Protein 5O0S (pdb70)

Sequence (768 aa):
DKISSHKIDDIPDSAWTTIGIGEKFKNAGHPNVKYPMIDDSYVQGAPLGGFGAGTIGRTYNGGFSRWHLEIIGKNKYTTVYANQFSVFQKVEGNKDGVAQVLYAGEPENGYLSSWKKWDYPKESGMYYALYPNSWYTYTNKDLPVQLAVKQFSPIIPYNYKETSYPVAVFKWTAYNPTNKNVDVSIMFTWQNMIGFFGKQVNVNSGNFNKIIKDKSKDSEIVAAVMGNISNDNEEWNGEYSIGVKKVPGVVDISYKAKFVTTGDGSDLWHEFSKNGILDNKDDDETPTKQQDGIGSAIAVNFKLQPGQTIIEVVPFALSWDLPIMKFGGGDKWYKMYTKYFGKNGKNSFAILKEALNNYQKKWEKMIDDWWQKPILSNKSKPDWYKTALFNELYYLADDGGTAWENGKKVGERTNNMFGLLECFDYNYYETLDVRFYGSFPLLVMLWPDIEKQVMRQFADTINVQDSSEFKVGSNGAMAVKKVQGMIPHDLGSSYALPWIKINAYDWQNPNIWKDLNSSKYVLLVYRDYVLTGKTDKEFLKYTWKSVKTALDKLKEMDKDNDGIPDDNEGIPDQTYDDTWSSMKGTSAYCGSLWLAALKAAQEIGKVLKDNEAYIIKYNEWYKIAQQNFEKELWNGEYYNFDTESDHKDSIMADQLLAGQWYADILRLGDIILPKDHVQKALKKIYEFNVMKFENGKMGAVNGMRRPDGIVDESDIQAQEVWTGVTYALASSFMKYYRGMTEEAYNTAYGVYKMTYDKKSGKGYWFRTPEAWTKKDGNYRASMYMRPLSIWSMEV

B-factor: mean 18.94, std 9.73, range [6.71, 300.52]

Secondary structure (DSSP, 8-state):
--STTSS---TTSEEEETTPPPS----B-SSS------S----EES-TTS-EEEE-TTS-EEEEE-STT--EE---TT-EEEEEEEETT-S--EEEES-SS--SSS--TTS---PPTTSEEEEEETTEEEEEE--TT-SSEEEEEEE----TT-SSGGG--EEEEEEEEE--SSS-EEEEEEEEEE--TTSSS--S-TTTTEEEEEEEE--TT--EEEEEEEES----STT--EEEEEEE--TTEEEEEEEEEETTS-SHHHHHHHHHHS----B---PPPSSS-EEEEEEEEEEE-TT-EEEEEEEEEEE--EEE-TTS-EEEETTHHHH-SSS--HHHHHHHHHHHHHHHHHHHHHHHHHHHT-TTS-HHHHHHHHHHTHHHHHTT-EEEEEETT------EE-BS-SSS--BT-HHHHHHHTHHHHHH-HHHHHHHHHHHHHHTT--EEEEEE-TTT--EEEEE-TTPPPS-S--TTS-TTTS-----SS-GGG-SSHHHHHHHHHHHHHHTTTS--HHHHHHHHHHHHHHHHHHHTT-SSSSSSPPEESSS-SSSTTS--EESBHHHHHHHHHHHHHHHHHHHHTT-HHHHHHHHHHHHHHHHHHHHHHB-SSSB-SBSSSTTTT-EETTTTHHHHHHHHHT---SS-HHHHHHHHHHHIIIIITTSGGGTS--BSEE-TTSSB--SSGGGG-EEHHHHHHHHHHHHHTT-HHHHHHHHHHHHHHHHSTTS---TT---SEE-TT--EESSS-SGGGGGGGGG-

Solvent-accessible surface area: 26504 Å² total; per-residue (Å²): 98,114,0,42,155,78,24,133,34,35,133,4,10,12,64,8,10,4,4,80,134,21,194,65,20,0,99,38,52,35,211,111,135,28,45,53,22,43,35,33,2,2,0,3,1,1,1,1,1,1,5,1,0,2,0,1,0,18,1,0,0,3,3,4,4,2,50,5,0,41,32,95,70,52,23,14,23,3,0,0,0,0,0,2,3,52,30,88,78,77,188,96,25,59,9,13,0,3,23,21,19,99,25,164,88,71,87,3,85,34,8,111,20,78,6,55,109,169,12,5,64,0,31,0,0,3,2,6,1,6,1,1,3,29,15,200,90,6,38,1,22,1,1,1,22,0,0,2,1,3,11,9,139,23,50,97,28,0,0,4,0,0,0,0,0,34,0,7,1,35,0,51,48,131,115,41,0,45,1,1,1,0,0,0,0,42,1,5,3,6,52,28,22,35,160,101,103,77,26,45,7,0,36,0,66,26,49,101,21,159,51,197,147,17,67,0,7,0,0,3,0,4,3,107,29,116,84,81,58,21,28,9,2,8,2,0,0,0,0,39,66,27,122,60,3,82,29,2,11,12,0,39,0,44,8,47,23,75,1,25,60,0,10,124,43,0,39,147,72,0,73,7,60,69,112,78,40,103,78,51,11,173,168,70,2,1,0,0,0,0,0,0,29,9,103,0,109,64,50,62,58,21,68,1,1,0,0,0,0,1,0,4,4,3,4,83,0,56,44,37,25,57,6,30,3,5,1,5,126,68,36,31,81,94,3,76,30,0,35,47,0,0,67,60,0,1,55,45,15,121,133,3,19,124,47,0,69,76,36,5,138,89,18,43,59,51,181,98,35,54,69,44,0,4,7,0,0,0,0,2,2,1,2,3,4,1,0,3,4,0,12,0,26,18,62,47,74,194,188,133,67,33,36,1,0,3,0,12,0,10,43,42,8,36,2,1,0,0,4,1,0,0,0,0,2,0,0,2,2,36,15,0,22,91,5,0,22,17,0,0,54,15,0,7,95,12,12,85,66,92,50,74,69,111,24,134,10,37,48,111,33,48,110,15,46,44,1,50,63,0,5,1,0,5,0,3,0,8,0,137,37,31,0,27,78,124,22,1,27,22,62,130,5,28,1,5,57,3,0,0,1,0,0,0,0,0,0,0,0,3,0,0,5,4,43,35,52,75,103,38,80,124,6,1,119,114,0,20,165,5,0,52,30,0,0,51,48,0,47,127,33,19,146,88,130,15,5,1,1,17,4,63,26,70,42,0,0,8,0,23,56,1,41,0,92,2,4,1,0,0,1,0,0,0,0,0,0,0,0,52,0,0,15,55,1,1,138,39,36,189,32,97,141,8,85,83,67,1,30,97,38,15,128,92,0,54,130,40,0,38,173,55,1,53,63,40,92,8,0,28,1,0,40,93,10,153,28,88,64,1,0,1,4,10,0,4,3,0,0,4,0,0,34,4,0,150,14,42,60,2,3,60,137,76,35,0,55,94,0,1,99,27,2,35,91,17,0,0,70,101,5,87,98,8,95,18,0,0,0,1,0,0,95,56,94,14,91,32,4,130,58,27,88,8,0,50,0,0,2,0,0,1,0,0,3,9,0,0,7,0,55,62,40,60,3,77,127,24,0,31,60,0,0,70,0,0,30,42,8,0,6,34,184,51,0,28,0,0,4,0,3,0,0,4,0,0,18,138,85,1,38,0,24,0,1,2,4,1,4,2,2,0,0,8,0,0,39,71

Foldseek 3Di:
DVCPVVDDAFPLWFKDWQLDDFPFFFAFPDPDDDDDLDLFWAFWAAFFQQWIWIQGFQGFRAFGCRQFLDTGGGGLVQFFKKKWKDWPPDPFIAIATSGQDDDPPPAQQVHHYHPDTPAWMWTDQPQKIKIWGHHPRHQKIKMWIKGQLCFFPDPASNRFQKMKIKMKIWHQDQTKMKMKMKGKDWLQQQVDFDDPQSQFQWWKFWDWDDDDQWTKIKIWIFGPDQDQTQRGAIKMKIWTDDPQKDKAKDGKDFRRHNRCLFVVQCRGRNHGDNDGDGDGDGRTIIMMMMMMMGMDHNGDMDIIMMMMHFQRQWHAFQQGWIFGGDNCVPQNRRRHGNVVSRSCCNVCVVVSVVSVCVVLVVVSVPPVDDSLLSNCLRQVCSLSRNQSKRWGDATVVGDDGTAIWGAQFSRQFFTPQLLQCLLQVLCCLQGVLVNLLNHLLLQLVQQQDFAQDWDQQQQPRDIDGQHHHLFGFRGQDGSSHDGSPRTNPPRNHHASQALQRLLSSLLSQLLSCVSVPVPPLVSLVSRLVSNVSSLVVSQVQQPVPLLFHFFCQAQHHPLRFQGAGGAFLQSLLSSLLSLLSSLVSCVVVVVVVSNVVSVVSNVSSLVSQCVQFQDPQAGFGHRDDPRRRWLFLNSNVNVLSCLSSVSDDSDDLVRVVSSLVVQLVAQQCLQVRNQAAGQGTDHPVRHQDPSDPSSQKHFLLSRLSSLLSCVSSVVPVSSCSRNNSLSCQQRNSVHNSQRPFRARIDGSSRHGDRTSRSRNSSNSSNVD

Radius of gyration: 27.31 Å; Cα contacts (8 Å, |Δi|>4): 2019; chains: 1; bounding box: 53×68×86 Å

Nearest PDB structures (foldseek):
  5o0s-assembly1_A  TM=1.001E+00  e=0.000E+00  Thermoanaerobacterium xylanolyticum LX-11
  8i5u-assembly1_A  TM=1.001E+00  e=0.000E+00  Thermoanaerobacterium xylanolyticum LX-11
  7w2v-assembly1_A  TM=1.001E+00  e=0.000E+00  Thermoanaerobacterium xylanolyticum LX-11
  5npf-assembly1_A  TM=1.001E+00  e=0.000E+00  Thermoanaerobacterium xylanolyticum
  5ost-assembly1_A  TM=1.001E+00  e=0.000E+00  Thermoanaerobacterium xylanolyticum LX-11

InterPro domains:
  IPR006775 Glycosyl-hydrolase family 116, catalytic region [PF04685] (437-799)
  IPR008928 Six-hairpin glycosidase superfamily [SSF48208] (382-800)
  IPR012341 Six-hairpin glycosidase-like superfamily [G3DSA:1.50.10.10] (467-803)
  IPR014551 Beta-glucosidase GBA2-type [PIRSF028944] (29-804)
  IPR024462 Glycosyl-hydrolase family 116, N-terminal [PF12215] (72-382)
  IPR052566 Non-lysosomal glucosylceramidase [PTHR12654] (65-801)

Organism: Thermoanaerobacterium xylanolyticum (strain ATCC 49914 / DSM 7097 / LX-11) (NCBI:txid858215)

Structure (mmCIF, N/CA/C/O backbone):
data_5O0S
#
_entry.id   5O0S
#
_cell.length_a   178.170
_cell.length_b   53.731
_cell.length_c   83.138
_cell.angle_alpha   90.00
_cell.angle_beta   90.00
_cell.angle_gamma   90.00
#
_symmetry.space_group_name_H-M   'P 21 21 2'
#
loop_
_entity.id
_entity.type
_entity.pdbx_description
1 polymer Glucosylceramidase
2 non-polymer 1,2-ETHANEDIOL
3 non-polymer 'CALCIUM ION'
4 non-polymer (3~{a}~{S},4~{R},5~{S},6~{R},7~{R},7~{a}~{R})-7-(hydroxymethyl)-2,2-bis(oxidanylidene)-3~{a},4,5,6,7,7~{a}-hexahydrobenzo[d][1,3,2]dioxathiole-4,5,6-triol
5 water water
#
loop_
_atom_site.group_PDB
_atom_site.id
_atom_site.type_symbol
_atom_site.label_atom_id
_atom_site.label_alt_id
_atom_site.label_comp_id
_atom_site.label_asym_id
_atom_site.label_entity_id
_atom_site.label_seq_id
_atom_site.pdbx_PDB_ins_code
_atom_site.Cartn_x
_atom_site.Cartn_y
_atom_site.Cartn_z
_atom_site.occupancy
_atom_site.B_iso_or_equiv
_atom_site.auth_seq_id
_atom_site.auth_comp_id
_atom_site.auth_asym_id
_atom_site.auth_atom_id
_atom_site.pdbx_PDB_model_num
ATOM 1 N N . ASP A 1 12 ? 87.611 47.178 90.748 1.00 41.59 31 ASP A N 1
ATOM 2 C CA . ASP A 1 12 ? 86.714 46.411 89.823 1.00 33.96 31 ASP A CA 1
ATOM 3 C C . ASP A 1 12 ? 87.395 45.090 89.360 1.00 38.78 31 ASP A C 1
ATOM 4 O O . ASP A 1 12 ? 88.265 45.112 88.487 1.00 43.64 31 ASP A O 1
ATOM 9 N N . LYS A 1 13 ? 86.992 43.962 89.962 1.00 32.83 32 LYS A N 1
ATOM 10 C CA . LYS A 1 13 ? 87.521 42.586 89.672 1.00 35.94 32 LYS A CA 1
ATOM 11 C C . LYS A 1 13 ? 86.541 41.741 88.814 1.00 35.84 32 LYS A C 1
ATOM 12 O O . LYS A 1 13 ? 86.829 40.602 88.435 1.00 48.04 32 LYS A O 1
ATOM 18 N N . ILE A 1 14 ? 85.381 42.306 88.533 1.00 28.73 33 ILE A N 1
ATOM 19 C CA . ILE A 1 14 ? 84.267 41.570 87.913 1.00 26.44 33 ILE A CA 1
ATOM 20 C C . ILE A 1 14 ? 84.293 41.727 86.413 1.00 28.25 33 ILE A C 1
ATOM 21 O O . ILE A 1 14 ? 83.913 40.768 85.708 1.00 35.26 33 ILE A O 1
ATOM 26 N N A SER A 1 15 ? 84.713 42.882 85.886 0.50 26.33 34 SER A N 1
ATOM 27 N N B SER A 1 15 ? 84.727 42.909 85.924 0.50 30.09 34 SER A N 1
ATOM 28 C CA A SER A 1 15 ? 84.810 43.015 84.402 0.50 28.81 34 SER A CA 1
ATOM 29 C CA B SER A 1 15 ? 85.044 43.141 84.471 0.50 31.37 34 SER A CA 1
ATOM 30 C C A SER A 1 15 ? 85.778 42.040 83.706 0.50 37.60 34 SER A C 1
ATOM 31 C C B SER A 1 15 ? 85.623 41.918 83.814 0.50 34.19 34 SER A C 1
ATOM 32 O O A SER A 1 15 ? 85.714 41.889 82.485 0.50 51.36 34 SER A O 1
ATOM 33 O O B SER A 1 15 ? 85.134 41.456 82.766 0.50 35.76 34 SER A O 1
ATOM 38 N N . HIS A 1 16 ? 86.672 41.410 84.456 1.00 43.80 35 HIS A N 1
ATOM 39 C CA . HIS A 1 16 ? 87.466 40.265 83.981 1.00 45.95 35 HIS A CA 1
ATOM 40 C C . HIS A 1 16 ? 86.601 39.015 83.727 1.00 40.30 35 HIS A C 1
ATOM 41 O O . HIS A 1 16 ? 86.893 38.246 82.823 1.00 44.46 35 HIS A O 1
ATOM 48 N N . LYS A 1 17 ? 85.583 38.800 84.569 1.00 39.20 36 LYS A N 1
ATOM 49 C CA . LYS A 1 17 ? 84.728 37.607 84.491 1.00 31.19 36 LYS A CA 1
ATOM 50 C C . LYS A 1 17 ? 83.622 37.684 83.446 1.00 34.72 36 LYS A C 1
ATOM 51 O O . LYS A 1 17 ? 82.874 36.715 83.307 1.00 36.41 36 LYS A O 1
ATOM 57 N N . ILE A 1 18 ? 83.474 38.805 82.733 1.00 28.10 37 ILE A N 1
ATOM 58 C CA . ILE A 1 18 ? 82.363 38.953 81.774 1.00 23.39 37 ILE A CA 1
ATOM 59 C C . ILE A 1 18 ? 82.932 39.481 80.467 1.00 25.23 37 ILE A C 1
ATOM 60 O O . ILE A 1 18 ? 84.124 39.679 80.387 1.00 44.02 37 ILE A O 1
ATOM 65 N N A ASP A 1 19 ? 82.071 39.762 79.520 0.50 22.47 38 ASP A N 1
ATOM 66 N N B ASP A 1 19 ? 82.137 39.677 79.417 0.50 25.15 38 ASP A N 1
ATOM 67 C CA A ASP A 1 19 ? 82.579 40.083 78.210 0.50 26.21 38 ASP A CA 1
ATOM 68 C CA B ASP A 1 19 ? 82.745 40.118 78.121 0.50 26.48 38 ASP A CA 1
ATOM 69 C C A ASP A 1 19 ? 81.846 41.273 77.711 0.50 25.70 38 ASP A C 1
ATOM 70 C C B ASP A 1 19 ? 82.032 41.303 77.531 0.50 25.88 38 ASP A C 1
ATOM 71 O O A ASP A 1 19 ? 80.906 41.149 76.964 0.50 30.62 38 ASP A O 1
ATOM 72 O O B ASP A 1 19 ? 81.344 41.225 76.492 0.50 29.45 38 ASP A O 1
ATOM 81 N N . ILE A 1 20 ? 82.303 42.443 78.136 1.00 23.21 39 ILE A N 1
ATOM 82 C CA . ILE A 1 20 ? 81.771 43.709 77.619 1.00 17.01 39 ILE A CA 1
ATOM 83 C C . ILE A 1 20 ? 82.676 44.230 76.489 1.00 16.62 39 ILE A C 1
ATOM 84 O O . ILE A 1 20 ? 83.869 44.360 76.641 1.00 19.86 39 ILE A O 1
ATOM 89 N N . PRO A 1 21 ? 82.108 44.577 75.338 1.00 16.43 40 PRO A N 1
ATOM 90 C CA . PRO A 1 21 ? 82.920 45.087 74.221 1.00 16.15 40 PRO A CA 1
ATOM 91 C C . PRO A 1 21 ? 83.490 46.476 74.559 1.00 14.81 40 PRO A C 1
ATOM 92 O O . PRO A 1 21 ? 82.799 47.278 75.211 1.00 15.71 40 PRO A O 1
ATOM 96 N N . ASP A 1 22 ? 84.703 46.778 74.071 1.00 17.03 41 ASP A N 1
ATOM 97 C CA . ASP A 1 22 ? 85.260 48.083 74.313 1.00 18.09 41 ASP A CA 1
ATOM 98 C C . ASP A 1 22 ? 84.463 49.236 73.744 1.00 15.78 41 ASP A C 1
ATOM 99 O O . ASP A 1 22 ? 84.581 50.351 74.244 1.00 17.94 41 ASP A O 1
ATOM 104 N N . SER A 1 23 ? 83.663 48.997 72.693 1.00 14.38 42 SER A N 1
ATOM 105 C CA . SER A 1 23 ? 82.818 50.006 72.107 1.00 13.53 42 SER A CA 1
ATOM 106 C C . SER A 1 23 ? 81.525 50.256 72.881 1.00 12.63 42 SER A C 1
ATOM 107 O O . SER A 1 23 ? 80.754 51.119 72.493 1.00 14.07 42 SER A O 1
ATOM 110 N N . ALA A 1 24 ? 81.270 49.532 73.964 1.00 12.39 43 ALA A N 1
ATOM 111 C CA . ALA A 1 24 ? 80.079 49.845 74.746 1.00 12.00 43 ALA A CA 1
ATOM 112 C C . ALA A 1 24 ? 80.107 51.292 75.198 1.00 11.89 43 ALA A C 1
ATOM 113 O O . ALA A 1 24 ? 81.144 51.786 75.653 1.00 14.43 43 ALA A O 1
ATOM 115 N N . TRP A 1 25 ? 78.951 51.954 75.165 1.00 12.11 44 TRP A N 1
ATOM 116 C CA . TRP A 1 25 ? 78.784 53.249 75.833 1.00 11.72 44 TRP A CA 1
ATOM 117 C C . TRP A 1 25 ? 78.823 53.017 77.353 1.00 12.24 44 TRP A C 1
ATOM 118 O O . TRP A 1 25 ? 78.274 51.992 77.800 1.00 14.03 44 TRP A O 1
ATOM 129 N N A THR A 1 26 ? 79.472 53.905 78.103 0.50 12.38 45 THR A N 1
ATOM 130 N N B THR A 1 26 ? 79.448 53.950 78.073 0.50 12.30 45 THR A N 1
ATOM 131 C CA A THR A 1 26 ? 79.575 53.717 79.549 0.50 12.28 45 THR A CA 1
ATOM 132 C CA B THR A 1 26 ? 79.613 53.810 79.504 0.50 12.97 45 THR A CA 1
ATOM 133 C C A THR A 1 26 ? 79.358 54.989 80.296 0.50 12.21 45 THR A C 1
ATOM 134 C C B THR A 1 26 ? 79.192 55.048 80.238 0.50 11.87 45 THR A C 1
ATOM 135 O O A THR A 1 26 ? 79.810 56.059 79.879 0.50 11.85 45 THR A O 1
ATOM 136 O O B THR A 1 26 ? 79.247 56.169 79.734 0.50 11.60 45 THR A O 1
ATOM 143 N N . ILE A 1 27 ? 78.751 54.811 81.478 1.00 12.21 46 ILE A N 1
ATOM 144 C CA . ILE A 1 27 ? 78.495 55.880 82.434 1.00 12.30 46 ILE A CA 1
ATOM 145 C C . ILE A 1 27 ? 78.498 55.262 83.828 1.00 11.75 46 ILE A C 1
ATOM 146 O O . ILE A 1 27 ? 78.191 54.088 84.018 1.00 13.29 46 ILE A O 1
ATOM 151 N N . GLY A 1 28 ? 78.869 56.050 84.823 1.00 12.94 47 GLY A N 1
ATOM 152 C CA . GLY A 1 28 ? 78.766 55.596 86.188 1.00 12.40 47 GLY A CA 1
ATOM 153 C C . GLY A 1 28 ? 77.340 55.460 86.685 1.00 13.19 47 GLY A C 1
ATOM 154 O O . GLY A 1 28 ? 76.521 56.332 86.432 1.00 14.42 47 GLY A O 1
ATOM 155 N N . ILE A 1 29 ? 77.067 54.403 87.442 1.00 13.42 48 ILE A N 1
ATOM 156 C CA . ILE A 1 29 ? 75.758 54.289 88.073 1.00 13.55 48 ILE A CA 1
ATOM 157 C C . ILE A 1 29 ? 75.669 55.444 89.072 1.00 14.25 48 ILE A C 1
ATOM 158 O O . ILE A 1 29 ? 76.581 55.646 89.893 1.00 16.17 48 ILE A O 1
ATOM 163 N N . GLY A 1 30 ? 74.620 56.230 88.993 1.00 13.78 49 GLY A N 1
ATOM 164 C CA . GLY A 1 30 ? 74.405 57.383 89.871 1.00 14.97 49 GLY A CA 1
ATOM 165 C C . GLY A 1 30 ? 75.110 58.639 89.367 1.00 15.40 49 GLY A C 1
ATOM 166 O O . GLY A 1 30 ? 75.048 59.672 90.048 1.00 17.79 49 GLY A O 1
ATOM 167 N N . GLU A 1 31 ? 75.763 58.579 88.193 1.00 15.90 50 GLU A N 1
ATOM 168 C CA . GLU A 1 31 ? 76.486 59.758 87.772 1.00 17.60 50 GLU A CA 1
ATOM 169 C C . GLU A 1 31 ? 75.494 60.906 87.473 1.00 16.67 50 GLU A C 1
ATOM 170 O O . GLU A 1 31 ? 74.433 60.679 86.858 1.00 19.52 50 GLU A O 1
ATOM 176 N N . LYS A 1 32 ? 75.854 62.113 87.870 1.00 17.77 51 LYS A N 1
ATOM 177 C CA . LYS A 1 32 ? 75.113 63.341 87.531 1.00 19.74 51 LYS A CA 1
ATOM 178 C C . LYS A 1 32 ? 75.779 63.970 86.328 1.00 23.39 51 LYS A C 1
ATOM 179 O O . LYS A 1 32 ? 76.965 64.176 86.294 1.00 32.04 51 LYS A O 1
ATOM 185 N N . PHE A 1 33 ? 75.030 64.237 85.291 1.00 19.59 52 PHE A N 1
ATOM 186 C CA . PHE A 1 33 ? 75.578 64.760 84.040 1.00 18.38 52 PHE A CA 1
ATOM 187 C C . PHE A 1 33 ? 75.303 66.240 84.072 1.00 19.12 52 PHE A C 1
ATOM 188 O O . PHE A 1 33 ? 74.180 66.646 84.361 1.00 23.47 52 PHE A O 1
ATOM 196 N N . LYS A 1 34 ? 76.310 67.044 83.792 1.00 21.09 53 LYS A N 1
ATOM 197 C CA . LYS A 1 34 ? 76.182 68.481 83.946 1.00 24.50 53 LYS A CA 1
ATOM 198 C C . LYS A 1 34 ? 75.860 69.260 82.695 1.00 24.98 53 LYS A C 1
ATOM 199 O O . LYS A 1 34 ? 75.377 70.368 82.746 1.00 33.64 53 LYS A O 1
ATOM 205 N N . ASN A 1 35 ? 76.102 68.725 81.554 1.00 24.14 54 ASN A N 1
ATOM 206 C CA . ASN A 1 35 ? 75.863 69.584 80.462 1.00 28.02 54 ASN A CA 1
ATOM 207 C C . ASN A 1 35 ? 74.483 69.469 79.755 1.00 25.19 54 ASN A C 1
ATOM 208 O O . ASN A 1 35 ? 74.470 69.792 78.588 1.00 24.68 54 ASN A O 1
ATOM 213 N N . ALA A 1 36 ? 73.373 68.997 80.345 1.00 19.42 55 ALA A N 1
ATOM 214 C CA . ALA A 1 36 ? 72.358 68.410 79.467 1.00 15.96 55 ALA A CA 1
ATOM 215 C C . ALA A 1 36 ? 71.621 69.427 78.676 1.00 14.86 55 ALA A C 1
ATOM 216 O O . ALA A 1 36 ? 71.324 70.511 79.157 1.00 17.43 55 ALA A O 1
ATOM 218 N N . GLY A 1 37 ? 71.275 69.039 77.459 1.00 14.21 56 GLY A N 1
ATOM 219 C CA . GLY A 1 37 ? 70.442 69.914 76.624 1.00 14.28 56 GLY A CA 1
ATOM 220 C C . GLY A 1 37 ? 68.953 69.796 76.936 1.00 13.24 56 GLY A C 1
ATOM 221 O O . GLY A 1 37 ? 68.497 68.806 77.490 1.00 16.00 56 GLY A O 1
ATOM 222 N N . HIS A 1 38 ? 68.215 70.801 76.484 1.00 13.65 57 HIS A N 1
ATOM 223 C CA . HIS A 1 38 ? 66.787 70.886 76.663 1.00 14.27 57 HIS A CA 1
ATOM 224 C C . HIS A 1 38 ? 66.163 71.367 75.359 1.00 14.86 57 HIS A C 1
ATOM 225 O O . HIS A 1 38 ? 66.868 71.826 74.436 1.00 16.31 57 HIS A O 1
ATOM 232 N N . PRO A 1 39 ? 64.836 71.269 75.227 1.00 15.07 58 PRO A N 1
ATOM 233 C CA . PRO A 1 39 ? 64.226 71.724 73.987 1.00 14.82 58 PRO A CA 1
ATOM 234 C C . PRO A 1 39 ? 64.456 73.192 73.685 1.00 15.31 58 PRO A C 1
ATOM 235 O O . PRO A 1 39 ? 64.428 74.004 74.600 1.00 18.52 58 PRO A O 1
ATOM 239 N N . ASN A 1 40 ? 64.639 73.509 72.411 1.00 16.42 59 ASN A N 1
ATOM 240 C CA . ASN A 1 40 ? 64.890 74.892 71.979 1.00 18.02 59 ASN A CA 1
ATOM 241 C C . ASN A 1 40 ? 63.692 75.550 71.308 1.00 18.44 59 ASN A C 1
ATOM 242 O O . ASN A 1 40 ? 63.838 76.576 70.645 1.00 20.78 59 ASN A O 1
ATOM 247 N N . VAL A 1 41 ? 62.531 74.918 71.422 1.00 18.09 60 VAL A N 1
ATOM 248 C CA . VAL A 1 41 ? 61.295 75.448 70.872 1.00 19.31 60 VAL A CA 1
ATOM 249 C C . VAL A 1 41 ? 60.502 76.103 72.011 1.00 19.20 60 VAL A C 1
ATOM 250 O O . VAL A 1 41 ? 60.674 75.791 73.174 1.00 21.80 60 VAL A O 1
ATOM 254 N N . LYS A 1 42 ? 59.586 76.981 71.626 1.00 24.51 61 LYS A N 1
ATOM 255 C CA . LYS A 1 42 ? 58.730 77.629 72.629 1.00 24.21 61 LYS A CA 1
ATOM 256 C C . LYS A 1 42 ? 57.554 76.735 73.053 1.00 23.48 61 LYS A C 1
ATOM 257 O O . LYS A 1 42 ? 57.088 76.819 74.165 1.00 30.24 61 LYS A O 1
ATOM 263 N N . TYR A 1 43 ? 57.071 75.895 72.152 1.00 23.04 62 TYR A N 1
ATOM 264 C CA . TYR A 1 43 ? 55.922 75.019 72.430 1.00 21.64 62 TYR A CA 1
ATOM 265 C C . TYR A 1 43 ? 56.290 73.800 73.310 1.00 18.73 62 TYR A C 1
ATOM 266 O O . TYR A 1 43 ? 57.421 73.368 73.269 1.00 19.72 62 TYR A O 1
ATOM 275 N N . PRO A 1 44 ? 55.333 73.227 74.072 1.00 18.09 63 PRO A N 1
ATOM 276 C CA . PRO A 1 44 ? 55.705 72.094 74.901 1.00 16.97 63 PRO A CA 1
ATOM 277 C C . PRO A 1 44 ? 56.290 70.929 74.091 1.00 15.65 63 PRO A C 1
ATOM 278 O O . PRO A 1 44 ? 55.816 70.606 72.980 1.00 18.32 63 PRO A O 1
ATOM 282 N N . MET A 1 45 ? 57.335 70.322 74.649 1.00 14.41 64 MET A N 1
ATOM 283 C CA . MET A 1 45 ? 58.076 69.261 73.973 1.00 14.11 64 MET A CA 1
ATOM 284 C C . MET A 1 45 ? 58.626 68.281 74.999 1.00 13.03 64 MET A C 1
ATOM 285 O O . MET A 1 45 ? 59.044 68.684 76.108 1.00 15.26 64 MET A O 1
ATOM 290 N N . ILE A 1 46 ? 58.676 67.007 74.660 1.00 12.73 65 ILE A N 1
ATOM 291 C CA . ILE A 1 46 ? 59.141 65.995 75.599 1.00 12.66 65 ILE A CA 1
ATOM 292 C C . ILE A 1 46 ? 60.597 66.237 76.026 1.00 12.04 65 ILE A C 1
ATOM 293 O O . ILE A 1 46 ? 61.472 66.439 75.156 1.00 12.89 65 ILE A O 1
ATOM 298 N N . ASP A 1 47 ? 60.856 66.160 77.332 1.00 12.42 66 ASP A N 1
ATOM 299 C CA . ASP A 1 47 ? 62.216 66.163 77.870 1.00 12.31 66 ASP A CA 1
ATOM 300 C C . ASP A 1 47 ? 62.226 65.280 79.064 1.00 12.43 66 ASP A C 1
ATOM 301 O O . ASP A 1 47 ? 61.886 65.699 80.193 1.00 14.22 66 ASP A O 1
ATOM 306 N N . ASP A 1 48 ? 62.612 64.038 78.879 1.00 12.29 67 ASP A N 1
ATOM 307 C CA . ASP A 1 48 ? 62.601 63.042 79.941 1.00 12.22 67 ASP A CA 1
ATOM 308 C C . ASP A 1 48 ? 63.911 62.983 80.734 1.00 13.23 67 ASP A C 1
ATOM 309 O O . ASP A 1 48 ? 64.067 62.084 81.540 1.00 13.82 67 ASP A O 1
ATOM 314 N N . SER A 1 49 ? 64.806 63.939 80.491 1.00 13.06 68 SER A N 1
ATOM 315 C CA . SER A 1 49 ? 66.104 63.972 81.130 1.00 13.13 68 SER A CA 1
ATOM 316 C C . SER A 1 49 ? 67.077 62.989 80.559 1.00 12.38 68 SER A C 1
ATOM 317 O O . SER A 1 49 ? 66.755 62.145 79.738 1.00 13.00 68 SER A O 1
ATOM 320 N N . TYR A 1 50 ? 68.310 63.109 81.020 1.00 12.67 69 TYR A N 1
ATOM 321 C CA . TYR A 1 50 ? 69.392 62.231 80.597 1.00 13.01 69 TYR A CA 1
ATOM 322 C C . TYR A 1 50 ? 69.450 60.873 81.263 1.00 12.37 69 TYR A C 1
ATOM 323 O O . TYR A 1 50 ? 70.312 60.069 80.951 1.00 13.03 69 TYR A O 1
ATOM 332 N N . VAL A 1 51 ? 68.555 60.628 82.242 1.00 11.89 70 VAL A N 1
ATOM 333 C CA . VAL A 1 51 ? 68.545 59.336 82.914 1.00 11.12 70 VAL A CA 1
ATOM 334 C C . VAL A 1 51 ? 67.755 58.314 82.089 1.00 11.35 70 VAL A C 1
ATOM 335 O O . VAL A 1 51 ? 66.562 58.199 82.179 1.00 12.40 70 VAL A O 1
ATOM 339 N N . GLN A 1 52 ? 68.507 57.673 81.200 1.00 12.15 71 GLN A N 1
ATOM 340 C CA . GLN A 1 52 ? 67.975 56.747 80.184 1.00 11.25 71 GLN A CA 1
ATOM 341 C C . GLN A 1 52 ? 68.867 55.533 80.107 1.00 10.70 71 GLN A C 1
ATOM 342 O O . GLN A 1 52 ? 69.967 55.512 80.655 1.00 12.34 71 GLN A O 1
ATOM 348 N N . GLY A 1 53 ? 68.432 54.519 79.360 1.00 11.27 72 GLY A N 1
ATOM 349 C CA . GLY A 1 53 ? 69.257 53.361 79.065 1.00 10.72 72 GLY A CA 1
ATOM 350 C C . GLY A 1 53 ? 68.755 52.679 77.782 1.00 10.66 72 GLY A C 1
ATOM 351 O O . GLY A 1 53 ? 67.711 53.043 77.245 1.00 11.40 72 GLY A O 1
ATOM 352 N N . ALA A 1 54 ? 69.453 51.620 77.434 1.00 10.80 73 ALA A N 1
ATOM 353 C CA . ALA A 1 54 ? 69.007 50.804 76.289 1.00 11.61 73 ALA A CA 1
ATOM 354 C C . ALA A 1 54 ? 67.704 50.102 76.606 1.00 11.54 73 ALA A C 1
ATOM 355 O O . ALA A 1 54 ? 67.534 49.565 77.713 1.00 12.88 73 ALA A O 1
ATOM 357 N N . PRO A 1 55 ? 66.758 50.053 75.668 1.00 10.55 74 PRO A N 1
ATOM 358 C CA . PRO A 1 55 ? 65.491 49.420 75.932 1.00 11.44 74 PRO A CA 1
ATOM 359 C C . PRO A 1 55 ? 65.502 47.920 75.918 1.00 11.32 74 PRO A C 1
ATOM 360 O O . PRO A 1 55 ? 66.367 47.278 75.311 1.00 17.38 74 PRO A O 1
ATOM 364 N N . LEU A 1 56 ? 64.513 47.347 76.589 1.00 10.74 75 LEU A N 1
ATOM 365 C CA . LEU A 1 56 ? 64.205 45.950 76.578 1.00 10.77 75 LEU A CA 1
ATOM 366 C C . LEU A 1 56 ? 62.866 45.761 75.883 1.00 10.55 75 LEU A C 1
ATOM 367 O O . LEU A 1 56 ? 61.959 46.563 76.005 1.00 11.46 75 LEU A O 1
ATOM 372 N N . GLY A 1 57 ? 62.784 44.658 75.131 1.00 10.04 76 GLY A N 1
ATOM 373 C CA . GLY A 1 57 ? 61.547 44.299 74.443 1.00 10.20 76 GLY A CA 1
ATOM 374 C C . GLY A 1 57 ? 61.724 44.230 72.909 1.00 9.63 76 GLY A C 1
ATOM 375 O O . GLY A 1 57 ? 62.519 44.959 72.330 1.00 10.97 76 GLY A O 1
ATOM 376 N N . GLY A 1 58 ? 60.980 43.306 72.330 1.00 9.61 77 GLY A N 1
ATOM 377 C CA . GLY A 1 58 ? 61.031 43.129 70.876 1.00 10.09 77 GLY A CA 1
ATOM 378 C C . GLY A 1 58 ? 60.200 44.100 70.124 1.00 10.42 77 GLY A C 1
ATOM 379 O O . GLY A 1 58 ? 59.494 44.971 70.593 1.00 10.73 77 GLY A O 1
ATOM 380 N N . PHE A 1 59 ? 60.336 43.951 68.776 1.00 10.88 78 PHE A N 1
ATOM 381 C CA . PHE A 1 59 ? 59.567 44.800 67.830 1.00 10.87 78 PHE A CA 1
ATOM 382 C C . PHE A 1 59 ? 58.088 44.539 67.964 1.00 10.65 78 PHE A C 1
ATOM 383 O O . PHE A 1 59 ? 57.659 43.427 67.881 1.00 11.40 78 PHE A O 1
ATOM 391 N N . GLY A 1 60 ? 57.344 45.599 68.163 1.00 10.23 79 GLY A N 1
ATOM 392 C CA . GLY A 1 60 ? 55.904 45.487 68.289 1.00 10.97 79 GLY A CA 1
ATOM 393 C C . GLY A 1 60 ? 55.418 44.968 69.651 1.00 10.76 79 GLY A C 1
ATOM 394 O O . GLY A 1 60 ? 54.239 44.751 69.836 1.00 12.59 79 GLY A O 1
ATOM 395 N N . ALA A 1 61 ? 56.364 44.723 70.575 1.00 10.19 80 ALA A N 1
ATOM 396 C CA . ALA A 1 61 ? 56.014 44.124 71.881 1.00 10.15 80 ALA A CA 1
ATOM 397 C C . ALA A 1 61 ? 55.627 45.154 72.891 1.00 10.32 80 ALA A C 1
ATOM 398 O O . ALA A 1 61 ? 55.098 44.752 73.991 1.00 11.88 80 ALA A O 1
ATOM 400 N N . GLY A 1 62 ? 55.923 46.396 72.667 1.00 10.29 81 GLY A N 1
ATOM 401 C CA . GLY A 1 62 ? 56.083 47.394 73.732 1.00 10.85 81 GLY A CA 1
ATOM 402 C C . GLY A 1 62 ? 57.460 47.233 74.353 1.00 11.38 81 GLY A C 1
ATOM 403 O O . GLY A 1 62 ? 57.903 46.103 74.571 1.00 14.73 81 GLY A O 1
ATOM 404 N N . THR A 1 63 ? 58.079 48.347 74.634 1.00 10.56 82 THR A N 1
ATOM 405 C CA . THR A 1 63 ? 59.398 48.312 75.266 1.00 10.75 82 THR A CA 1
ATOM 406 C C . THR A 1 63 ? 59.407 48.988 76.644 1.00 9.91 82 THR A C 1
ATOM 407 O O . THR A 1 63 ? 58.523 49.782 76.969 1.00 10.94 82 THR A O 1
ATOM 411 N N . ILE A 1 64 ? 60.482 48.643 77.365 1.00 10.61 83 ILE A N 1
ATOM 412 C CA . ILE A 1 64 ? 60.676 49.152 78.743 1.00 10.50 83 ILE A CA 1
ATOM 413 C C . ILE A 1 64 ? 62.104 49.670 78.809 1.00 10.80 83 ILE A C 1
ATOM 414 O O . ILE A 1 64 ? 63.044 48.913 78.567 1.00 11.71 83 ILE A O 1
ATOM 419 N N . GLY A 1 65 ? 62.263 50.960 79.073 1.00 10.42 84 GLY A N 1
ATOM 420 C CA . GLY A 1 65 ? 63.576 51.568 79.227 1.00 10.51 84 GLY A CA 1
ATOM 421 C C . GLY A 1 65 ? 64.030 51.494 80.703 1.00 10.47 84 GLY A C 1
ATOM 422 O O . GLY A 1 65 ? 63.464 52.183 81.569 1.00 11.53 84 GLY A O 1
ATOM 423 N N . ARG A 1 66 ? 65.008 50.654 80.932 1.00 10.72 85 ARG A N 1
ATOM 424 C CA . ARG A 1 66 ? 65.708 50.579 82.242 1.00 10.47 85 ARG A CA 1
ATOM 425 C C . ARG A 1 66 ? 66.893 51.467 82.150 1.00 10.46 85 ARG A C 1
ATOM 426 O O . ARG A 1 66 ? 67.744 51.326 81.258 1.00 11.68 85 ARG A O 1
ATOM 434 N N . THR A 1 67 ? 67.023 52.430 83.057 1.00 10.88 86 THR A N 1
ATOM 435 C CA . THR A 1 67 ? 68.022 53.441 82.937 1.00 11.20 86 THR A CA 1
ATOM 436 C C . THR A 1 67 ? 69.354 53.032 83.512 1.00 11.08 86 THR A C 1
ATOM 437 O O . THR A 1 67 ? 69.453 52.033 84.229 1.00 12.30 86 THR A O 1
ATOM 441 N N . TYR A 1 68 ? 70.377 53.821 83.278 1.00 11.24 87 TYR A N 1
ATOM 442 C CA . TYR A 1 68 ? 71.696 53.526 83.834 1.00 11.09 87 TYR A CA 1
ATOM 443 C C . TYR A 1 68 ? 71.719 53.569 85.378 1.00 12.35 87 TYR A C 1
ATOM 444 O O . TYR A 1 68 ? 72.658 53.033 85.973 1.00 13.57 87 TYR A O 1
ATOM 453 N N . ASN A 1 69 ? 70.714 54.211 85.999 1.00 12.11 88 ASN A N 1
ATOM 454 C CA . ASN A 1 69 ? 70.617 54.190 87.478 1.00 11.74 88 ASN A CA 1
ATOM 455 C C . ASN A 1 69 ? 69.923 52.955 87.976 1.00 11.72 88 ASN A C 1
ATOM 456 O O . ASN A 1 69 ? 69.931 52.749 89.224 1.00 13.72 88 ASN A O 1
ATOM 461 N N . GLY A 1 70 ? 69.367 52.117 87.125 1.00 11.92 89 GLY A N 1
ATOM 462 C CA . GLY A 1 70 ? 68.751 50.860 87.466 1.00 11.70 89 GLY A CA 1
ATOM 463 C C . GLY A 1 70 ? 67.247 50.775 87.443 1.00 11.17 89 GLY A C 1
ATOM 464 O O . GLY A 1 70 ? 66.702 49.699 87.539 1.00 11.49 89 GLY A O 1
ATOM 465 N N . GLY A 1 71 ? 66.613 51.932 87.354 1.00 11.02 90 GLY A N 1
ATOM 466 C CA . GLY A 1 71 ? 65.161 51.982 87.423 1.00 10.80 90 GLY A CA 1
ATOM 467 C C . GLY A 1 71 ? 64.469 51.655 86.110 1.00 9.99 90 GLY A C 1
ATOM 468 O O . GLY A 1 71 ? 65.008 51.960 85.010 1.00 11.50 90 GLY A O 1
ATOM 469 N N . PHE A 1 72 ? 63.344 51.020 86.207 1.00 10.24 91 PHE A N 1
ATOM 470 C CA . PHE A 1 72 ? 62.468 50.751 85.050 1.00 10.20 91 PHE A CA 1
ATOM 471 C C . PHE A 1 72 ? 61.589 51.954 84.962 1.00 10.54 91 PHE A C 1
ATOM 472 O O . PHE A 1 72 ? 60.619 52.180 85.724 1.00 10.90 91 PHE A O 1
ATOM 480 N N . SER A 1 73 ? 61.910 52.848 83.979 1.00 10.04 92 SER A N 1
ATOM 481 C CA . SER A 1 73 ? 61.444 54.201 83.980 1.00 10.70 92 SER A CA 1
ATOM 482 C C . SER A 1 73 ? 60.792 54.728 82.702 1.00 10.36 92 SER A C 1
ATOM 483 O O . SER A 1 73 ? 59.951 55.580 82.738 1.00 11.59 92 SER A O 1
ATOM 486 N N . ARG A 1 74 ? 61.254 54.269 81.489 1.00 10.14 93 ARG A N 1
ATOM 487 C CA . ARG A 1 74 ? 60.704 54.820 80.215 1.00 9.72 93 ARG A CA 1
ATOM 488 C C . ARG A 1 74 ? 59.770 53.780 79.654 1.00 10.21 93 ARG A C 1
ATOM 489 O O . ARG A 1 74 ? 60.242 52.842 78.959 1.00 11.24 93 ARG A O 1
ATOM 497 N N . TRP A 1 75 ? 58.481 53.951 79.833 1.00 9.79 94 TRP A N 1
ATOM 498 C CA . TRP A 1 75 ? 57.524 52.939 79.512 1.00 9.61 94 TRP A CA 1
ATOM 499 C C . TRP A 1 75 ? 56.911 53.208 78.116 1.00 9.90 94 TRP A C 1
ATOM 500 O O . TRP A 1 75 ? 56.261 54.218 77.948 1.00 10.70 94 TRP A O 1
ATOM 511 N N . HIS A 1 76 ? 57.147 52.241 77.217 1.00 9.79 95 HIS A N 1
ATOM 512 C CA . HIS A 1 76 ? 56.580 52.277 75.853 1.00 9.91 95 HIS A CA 1
ATOM 513 C C . HIS A 1 76 ? 55.686 51.095 75.678 1.00 11.12 95 HIS A C 1
ATOM 514 O O . HIS A 1 76 ? 55.455 50.647 74.535 1.00 13.96 95 HIS A O 1
ATOM 521 N N . LEU A 1 77 ? 55.078 50.574 76.741 1.00 10.80 96 LEU A N 1
ATOM 522 C CA . LEU A 1 77 ? 54.209 49.425 76.673 1.00 11.58 96 LEU A CA 1
ATOM 523 C C . LEU A 1 77 ? 52.846 49.731 76.068 1.00 11.23 96 LEU A C 1
ATOM 524 O O . LEU A 1 77 ? 52.260 48.828 75.423 1.00 13.24 96 LEU A O 1
ATOM 529 N N . GLU A 1 78 ? 52.383 50.949 76.189 1.00 10.65 97 GLU A N 1
ATOM 530 C CA . GLU A 1 78 ? 51.173 51.424 75.520 1.00 11.36 97 GLU A CA 1
ATOM 531 C C . GLU A 1 78 ? 51.719 51.895 74.140 1.00 11.24 97 GLU A C 1
ATOM 532 O O . GLU A 1 78 ? 52.380 52.913 74.064 1.00 12.78 97 GLU A O 1
ATOM 538 N N A ILE A 1 79 ? 51.386 51.137 73.076 0.50 11.66 98 ILE A N 1
ATOM 539 N N B ILE A 1 79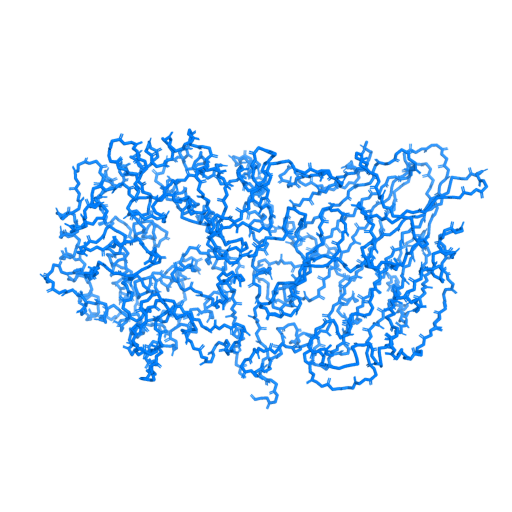 ? 51.470 51.116 73.076 0.50 11.74 98 ILE A N 1
ATOM 540 C CA A ILE A 1 79 ? 52.003 51.306 71.766 0.50 10.23 98 ILE A CA 1
ATOM 541 C CA B ILE A 1 79 ? 52.225 51.314 71.848 0.50 10.52 98 ILE A CA 1
ATOM 542 C C A ILE A 1 79 ? 51.768 52.712 71.208 0.50 10.71 98 ILE A C 1
ATOM 543 C C B ILE A 1 79 ? 51.829 52.648 71.209 0.50 10.97 98 ILE A C 1
ATOM 544 O O A ILE A 1 79 ? 50.633 53.123 70.996 0.50 12.08 98 ILE A O 1
ATOM 545 O O B ILE A 1 79 ? 50.667 52.949 70.991 0.50 12.55 98 ILE A O 1
ATOM 554 N N . GLY A 1 80 ? 52.861 53.432 70.964 1.00 10.84 99 GLY A N 1
ATOM 555 C CA . GLY A 1 80 ? 52.760 54.768 70.457 1.00 11.12 99 GLY A CA 1
ATOM 556 C C . GLY A 1 80 ? 52.931 55.852 71.482 1.00 10.57 99 GLY A C 1
ATOM 557 O O . GLY A 1 80 ? 52.986 57.038 71.154 1.00 11.94 99 GLY A O 1
ATOM 558 N N . LYS A 1 81 ? 52.955 55.469 72.782 1.00 10.83 100 LYS A N 1
ATOM 559 C CA . LYS A 1 81 ? 53.053 56.425 73.893 1.00 11.01 100 LYS A CA 1
ATOM 560 C C . LYS A 1 81 ? 54.392 56.298 74.598 1.00 10.85 100 LYS A C 1
ATOM 561 O O . LYS A 1 81 ? 54.979 55.247 74.663 1.00 12.13 100 LYS A O 1
ATOM 567 N N . ASN A 1 82 ? 54.803 57.427 75.171 1.00 11.02 101 ASN A N 1
ATOM 568 C CA . ASN A 1 82 ? 56.014 57.542 75.955 1.00 11.02 101 ASN A CA 1
ATOM 569 C C . ASN A 1 82 ? 55.618 58.028 77.352 1.00 10.88 101 ASN A C 1
ATOM 570 O O . ASN A 1 82 ? 55.141 59.128 77.495 1.00 13.41 101 ASN A O 1
ATOM 575 N N . LYS A 1 83 ? 55.815 57.173 78.354 1.00 10.82 102 LYS A N 1
ATOM 576 C CA . LYS A 1 83 ? 55.469 57.513 79.754 1.00 11.40 102 LYS A CA 1
ATOM 577 C C . LYS A 1 83 ? 56.704 57.318 80.638 1.00 11.10 102 LYS A C 1
ATOM 578 O O . LYS A 1 83 ? 57.122 56.182 80.839 1.00 11.94 102 LYS A O 1
ATOM 584 N N . TYR A 1 84 ? 57.268 58.429 81.092 1.00 10.74 103 TYR A N 1
ATOM 585 C CA . TYR A 1 84 ? 58.493 58.365 81.872 1.00 10.96 103 TYR A CA 1
ATOM 586 C C . TYR A 1 84 ? 58.118 58.513 83.383 1.00 11.19 103 TYR A C 1
ATOM 587 O O . TYR A 1 84 ? 57.768 59.588 83.830 1.00 12.60 103 TYR A O 1
ATOM 596 N N . THR A 1 85 ? 58.233 57.377 84.069 1.00 11.02 104 THR A N 1
ATOM 597 C CA . THR A 1 85 ? 57.968 57.327 85.534 1.00 13.04 104 THR A CA 1
ATOM 598 C C . THR A 1 85 ? 58.616 56.095 86.013 1.00 12.50 104 THR A C 1
ATOM 599 O O . THR A 1 85 ? 58.438 55.021 85.499 1.00 12.32 104 THR A O 1
ATOM 603 N N . THR A 1 86 ? 59.349 56.219 87.142 1.00 12.09 105 THR A N 1
ATOM 604 C CA . THR A 1 86 ? 59.995 55.046 87.667 1.00 11.20 105 THR A CA 1
ATOM 605 C C . THR A 1 86 ? 59.013 54.238 88.531 1.00 11.11 105 THR A C 1
ATOM 606 O O . THR A 1 86 ? 58.413 54.778 89.502 1.00 13.67 105 THR A O 1
ATOM 610 N N . VAL A 1 87 ? 58.850 52.973 88.249 1.00 10.64 106 VAL A N 1
ATOM 611 C CA . VAL A 1 87 ? 57.988 52.094 89.030 1.00 10.21 106 VAL A CA 1
ATOM 612 C C . VAL A 1 87 ? 58.962 51.501 90.034 1.00 10.37 106 VAL A C 1
ATOM 613 O O . VAL A 1 87 ? 59.739 50.586 89.812 1.00 10.81 106 VAL A O 1
ATOM 617 N N . TYR A 1 88 ? 58.891 52.048 91.302 1.00 11.39 107 TYR A N 1
ATOM 618 C CA . TYR A 1 88 ? 59.978 51.800 92.280 1.00 10.82 107 TYR A CA 1
ATOM 619 C C . TYR A 1 88 ? 60.036 50.380 92.755 1.00 10.70 107 TYR A C 1
ATOM 620 O O . TYR A 1 88 ? 61.118 49.936 93.105 1.00 11.50 107 TYR A O 1
ATOM 629 N N . ALA A 1 89 ? 58.924 49.666 92.754 1.00 10.48 108 ALA A N 1
ATOM 630 C CA . ALA A 1 89 ? 58.966 48.282 93.155 1.00 10.93 108 ALA A CA 1
ATOM 631 C C . ALA A 1 89 ? 59.788 47.371 92.280 1.00 10.04 108 ALA A C 1
ATOM 632 O O . ALA A 1 89 ? 60.091 46.231 92.574 1.00 10.84 108 ALA A O 1
ATOM 634 N N . ASN A 1 90 ? 60.052 47.820 91.010 1.00 10.47 109 ASN A N 1
ATOM 635 C CA . ASN A 1 90 ? 60.711 46.983 89.965 1.00 9.93 109 ASN A CA 1
ATOM 636 C C . ASN A 1 90 ? 62.218 47.160 90.087 1.00 9.98 109 ASN A C 1
ATOM 637 O O . ASN A 1 90 ? 62.735 48.202 89.776 1.00 10.56 109 ASN A O 1
ATOM 642 N N . GLN A 1 91 ? 62.886 46.132 90.664 1.00 9.99 110 GLN A N 1
ATOM 643 C CA . GLN A 1 91 ? 64.311 46.294 91.025 1.00 10.51 110 GLN A CA 1
ATOM 644 C C . GLN A 1 91 ? 64.998 44.986 91.109 1.00 10.44 110 GLN A C 1
ATOM 645 O O . GLN A 1 91 ? 64.376 43.957 91.265 1.00 10.80 110 GLN A O 1
ATOM 651 N N . PHE A 1 92 ? 66.331 45.062 91.033 1.00 10.47 111 PHE A N 1
ATOM 652 C CA . PHE A 1 92 ? 67.163 44.020 91.551 1.00 10.66 111 PHE A CA 1
ATOM 653 C C . PHE A 1 92 ? 67.791 44.557 92.886 1.00 10.20 111 PHE A C 1
ATOM 654 O O . PHE A 1 92 ? 68.151 45.693 92.960 1.00 11.38 111 PHE A O 1
ATOM 662 N N . SER A 1 93 ? 67.843 43.636 93.862 1.00 10.78 112 SER A N 1
ATOM 663 C CA . SER A 1 93 ? 68.439 43.898 95.187 1.00 11.17 112 SER A CA 1
ATOM 664 C C . SER A 1 93 ? 69.411 42.811 95.495 1.00 11.33 112 SER A C 1
ATOM 665 O O . SER A 1 93 ? 69.297 41.685 95.048 1.00 12.24 112 SER A O 1
ATOM 668 N N . VAL A 1 94 ? 70.350 43.138 96.417 1.00 12.38 113 VAL A N 1
ATOM 669 C CA . VAL A 1 94 ? 71.374 42.166 96.827 1.00 12.29 113 VAL A CA 1
ATOM 670 C C . VAL A 1 94 ? 71.451 42.102 98.360 1.00 12.24 113 VAL A C 1
ATOM 671 O O . VAL A 1 94 ? 71.224 43.096 99.043 1.00 14.16 113 VAL A O 1
ATOM 675 N N . PHE A 1 95 ? 71.751 40.915 98.839 1.00 13.28 114 PHE A N 1
ATOM 676 C CA . PHE A 1 95 ? 72.104 40.677 100.251 1.00 13.68 114 PHE A CA 1
ATOM 677 C C . PHE A 1 95 ? 73.461 40.022 100.234 1.00 14.54 114 PHE A C 1
ATOM 678 O O . PHE A 1 95 ? 73.737 39.108 99.472 1.00 15.02 114 PHE A O 1
ATOM 686 N N . GLN A 1 96 ? 74.312 40.423 101.197 1.00 14.86 115 GLN A N 1
ATOM 687 C CA . GLN A 1 96 ? 75.607 39.762 101.392 1.00 14.78 115 GLN A CA 1
ATOM 688 C C . GLN A 1 96 ? 75.947 39.640 102.853 1.00 16.32 115 GLN A C 1
ATOM 689 O O . GLN A 1 96 ? 75.707 40.597 103.621 1.00 17.68 115 GLN A O 1
ATOM 695 N N . LYS A 1 97 ? 76.492 38.479 103.240 1.00 16.95 116 LYS A N 1
ATOM 696 C CA . LYS A 1 97 ? 76.949 38.280 104.602 1.00 16.85 116 LYS A CA 1
ATOM 697 C C . LYS A 1 97 ? 78.252 37.508 104.585 1.00 17.63 116 LYS A C 1
ATOM 698 O O . LYS A 1 97 ? 78.301 36.382 104.120 1.00 20.60 116 LYS A O 1
ATOM 704 N N . VAL A 1 98 ? 79.292 38.091 105.178 1.00 20.56 117 VAL A N 1
ATOM 705 C CA . VAL A 1 98 ? 80.583 37.438 105.256 1.00 21.44 117 VAL A CA 1
ATOM 706 C C . VAL A 1 98 ? 80.507 36.406 106.397 1.00 22.60 117 VAL A C 1
ATOM 707 O O . VAL A 1 98 ? 79.989 36.708 107.471 1.00 25.48 117 VAL A O 1
ATOM 711 N N . GLU A 1 99 ? 80.999 35.192 106.132 1.00 26.92 118 GLU A N 1
ATOM 712 C CA . GLU A 1 99 ? 81.099 34.146 107.148 1.00 31.83 118 GLU A CA 1
ATOM 713 C C . GLU A 1 99 ? 81.835 34.647 108.378 1.00 32.62 118 GLU A C 1
ATOM 714 O O . GLU A 1 99 ? 82.884 35.258 108.294 1.00 36.48 118 GLU A O 1
ATOM 720 N N . GLY A 1 100 ? 81.198 34.462 109.512 1.00 36.41 119 GLY A N 1
ATOM 721 C CA . GLY A 1 100 ? 81.742 34.875 110.789 1.00 38.43 119 GLY A CA 1
ATOM 722 C C . GLY A 1 100 ? 81.125 36.165 111.277 1.00 39.67 119 GLY A C 1
ATOM 723 O O . GLY A 1 100 ? 81.224 36.442 112.452 1.00 48.90 119 GLY A O 1
ATOM 724 N N . ASN A 1 101 ? 80.465 36.937 110.418 1.00 41.36 120 ASN A N 1
ATOM 725 C CA . ASN A 1 101 ? 79.763 38.168 110.845 1.00 36.53 120 ASN A CA 1
ATOM 726 C C . ASN A 1 101 ? 78.364 37.859 111.360 1.00 35.85 120 ASN A C 1
ATOM 727 O O . ASN A 1 101 ? 77.706 36.942 110.861 1.00 41.67 120 ASN A O 1
ATOM 732 N N . LYS A 1 102 ? 77.912 38.617 112.363 1.00 36.85 121 LYS A N 1
ATOM 733 C CA . LYS A 1 102 ? 76.553 38.459 112.890 1.00 36.91 121 LYS A CA 1
ATOM 734 C C . LYS A 1 102 ? 75.455 38.880 111.910 1.00 33.82 121 LYS A C 1
ATOM 735 O O . LYS A 1 102 ? 74.450 38.182 111.774 1.00 38.32 121 LYS A O 1
ATOM 741 N N . ASP A 1 103 ? 75.634 40.027 111.258 1.00 32.57 122 ASP A N 1
ATOM 742 C CA . ASP A 1 103 ? 74.641 40.562 110.314 1.00 28.21 122 ASP A CA 1
ATOM 743 C C . ASP A 1 103 ? 75.196 40.691 108.891 1.00 26.70 122 ASP A C 1
ATOM 744 O O . ASP A 1 103 ? 76.426 40.835 108.684 1.00 29.47 122 ASP A O 1
ATOM 749 N N . GLY A 1 104 ? 74.259 40.654 107.958 1.00 23.95 123 GLY A N 1
ATOM 750 C CA . GLY A 1 104 ? 74.550 40.960 106.569 1.00 21.73 123 GLY A CA 1
ATOM 751 C C . GLY A 1 104 ? 74.054 42.329 106.218 1.00 20.22 123 GLY A C 1
ATOM 752 O O . GLY A 1 104 ? 73.543 43.032 107.076 1.00 24.37 123 GLY A O 1
ATOM 753 N N . VAL A 1 105 ? 74.199 42.675 104.938 1.00 19.62 124 VAL A N 1
ATOM 754 C CA . VAL A 1 105 ? 73.692 43.944 104.390 1.00 19.52 124 VAL A CA 1
ATOM 755 C C . VAL A 1 105 ? 72.825 43.665 103.190 1.00 16.65 124 VAL A C 1
ATOM 756 O O . VAL A 1 105 ? 73.100 42.746 102.442 1.00 18.35 124 VAL A O 1
ATOM 760 N N . ALA A 1 106 ? 71.792 44.479 103.053 1.00 17.08 125 ALA A N 1
ATOM 761 C CA . ALA A 1 106 ? 70.933 44.402 101.885 1.00 14.70 125 ALA A CA 1
ATOM 762 C C . ALA A 1 106 ? 70.833 45.759 101.278 1.00 15.11 125 ALA A C 1
ATOM 763 O O . ALA A 1 106 ? 70.757 46.754 101.945 1.00 17.89 125 ALA A O 1
ATOM 765 N N . GLN A 1 107 ? 70.711 45.782 99.924 1.00 13.11 126 GLN A N 1
ATOM 766 C CA . GLN A 1 107 ? 70.762 47.056 99.180 1.00 13.27 126 GLN A CA 1
ATOM 767 C C . GLN A 1 107 ? 69.968 46.912 97.879 1.00 12.06 126 GLN A C 1
ATOM 768 O O . GLN A 1 107 ? 70.231 45.953 97.130 1.00 13.06 126 GLN A O 1
ATOM 774 N N . VAL A 1 108 ? 69.059 47.842 97.654 1.00 12.12 127 VAL A N 1
ATOM 775 C CA . VAL A 1 108 ? 68.426 47.919 96.307 1.00 11.48 127 VAL A CA 1
ATOM 776 C C . VAL A 1 108 ? 69.478 48.464 95.338 1.00 12.15 127 VAL A C 1
ATOM 777 O O . VAL A 1 108 ? 70.143 49.476 95.591 1.00 12.79 127 VAL A O 1
ATOM 781 N N . LEU A 1 109 ? 69.559 47.851 94.129 1.00 12.00 128 LEU A N 1
ATOM 782 C CA . LEU A 1 109 ? 70.535 48.308 93.124 1.00 11.80 128 LEU A CA 1
ATOM 783 C C . LEU A 1 109 ? 69.908 49.388 92.290 1.00 11.31 128 LEU A C 1
ATOM 784 O O . LEU A 1 109 ? 69.678 49.235 91.062 1.00 12.63 128 LEU A O 1
ATOM 789 N N . TYR A 1 110 ? 69.579 50.515 92.888 1.00 12.28 129 TYR A N 1
ATOM 790 C CA . TYR A 1 110 ? 68.964 51.693 92.292 1.00 12.01 129 TYR A CA 1
ATOM 791 C C . TYR A 1 110 ? 69.592 52.930 92.854 1.00 12.75 129 TYR A C 1
ATOM 792 O O . TYR A 1 110 ? 69.547 53.098 94.110 1.00 13.54 129 TYR A O 1
ATOM 801 N N . ALA A 1 111 ? 70.178 53.797 92.049 1.00 12.74 130 ALA A N 1
ATOM 802 C CA . ALA A 1 111 ? 70.802 55.029 92.507 1.00 13.45 130 ALA A CA 1
ATOM 803 C C . ALA A 1 111 ? 69.746 56.110 92.610 1.00 14.97 130 ALA A C 1
ATOM 804 O O . ALA A 1 111 ? 69.694 57.050 91.806 1.00 19.27 130 ALA A O 1
ATOM 806 N N . GLY A 1 112 ? 68.911 55.970 93.628 1.00 15.92 131 GLY A N 1
ATOM 807 C CA . GLY A 1 112 ? 67.840 56.901 93.874 1.00 16.52 131 GLY A CA 1
ATOM 808 C C . GLY A 1 112 ? 66.945 56.382 94.997 1.00 14.73 131 GLY A C 1
ATOM 809 O O . GLY A 1 112 ? 67.249 55.373 95.629 1.00 15.58 131 GLY A O 1
ATOM 810 N N . GLU A 1 113 ? 65.826 57.055 95.191 1.00 16.58 132 GLU A N 1
ATOM 811 C CA . GLU A 1 113 ? 64.850 56.635 96.189 1.00 14.84 132 GLU A CA 1
ATOM 812 C C . GLU A 1 113 ? 63.448 57.048 95.711 1.00 15.14 132 GLU A C 1
ATOM 813 O O . GLU A 1 113 ? 63.301 57.901 94.835 1.00 16.69 132 GLU A O 1
ATOM 819 N N . PRO A 1 114 ? 62.389 56.411 96.210 1.00 14.46 133 PRO A N 1
ATOM 820 C CA . PRO A 1 114 ? 61.051 56.759 95.815 1.00 16.97 133 PRO A CA 1
ATOM 821 C C . PRO A 1 114 ? 60.646 58.177 96.058 1.00 18.80 133 PRO A C 1
ATOM 822 O O . PRO A 1 114 ? 61.084 58.782 97.020 1.00 21.31 133 PRO A O 1
ATOM 826 N N . GLU A 1 115 ? 59.784 58.656 95.157 1.00 23.88 134 GLU A N 1
ATOM 827 C CA . GLU A 1 115 ? 59.181 59.981 95.181 1.00 25.80 134 GLU A CA 1
ATOM 828 C C . GLU A 1 115 ? 57.682 59.900 95.498 1.00 25.60 134 GLU A C 1
ATOM 829 O O . GLU A 1 115 ? 57.029 60.948 95.565 1.00 33.91 134 GLU A O 1
ATOM 835 N N . ASN A 1 116 ? 57.151 58.687 95.711 1.00 26.40 135 ASN A N 1
ATOM 836 C CA . ASN A 1 116 ? 55.699 58.500 96.000 1.00 28.18 135 ASN A CA 1
ATOM 837 C C . ASN A 1 116 ? 55.352 58.044 97.448 1.00 32.67 135 ASN A C 1
ATOM 838 O O . ASN A 1 116 ? 54.206 57.712 97.689 1.00 37.08 135 ASN A O 1
ATOM 843 N N . GLY A 1 117 ? 56.324 58.077 98.369 1.00 34.43 136 GLY A N 1
ATOM 844 C CA . GLY A 1 117 ? 56.120 57.748 99.777 1.00 32.76 136 GLY A CA 1
ATOM 845 C C . GLY A 1 117 ? 56.179 56.273 100.183 1.00 28.93 136 GLY A C 1
ATOM 846 O O . GLY A 1 117 ? 56.217 55.993 101.369 1.00 41.65 136 GLY A O 1
ATOM 847 N N . TYR A 1 118 ? 56.185 55.352 99.227 1.00 22.24 137 TYR A N 1
ATOM 848 C CA . TYR A 1 118 ? 56.071 53.881 99.466 1.00 17.04 137 TYR A CA 1
ATOM 849 C C . TYR A 1 118 ? 57.445 53.185 99.522 1.00 14.90 137 TYR A C 1
ATOM 850 O O . TYR A 1 118 ? 58.444 53.771 99.074 1.00 17.08 137 TYR A O 1
ATOM 859 N N . LEU A 1 119 ? 57.484 51.955 100.029 1.00 14.05 138 LEU A N 1
ATOM 860 C CA . LEU A 1 119 ? 58.685 51.145 100.110 1.00 13.15 138 LEU A CA 1
ATOM 861 C C . LEU A 1 119 ? 59.802 51.812 100.899 1.00 13.79 138 LEU A C 1
ATOM 862 O O . LEU A 1 119 ? 60.968 51.534 100.719 1.00 14.73 138 LEU A O 1
ATOM 867 N N . SER A 1 120 ? 59.408 52.509 101.994 1.00 14.90 139 SER A N 1
ATOM 868 C CA . SER A 1 120 ? 60.403 53.194 102.830 1.00 15.54 139 SER A CA 1
ATOM 869 C C . SER A 1 120 ? 61.330 52.190 103.520 1.00 14.88 139 SER A C 1
ATOM 870 O O . SER A 1 120 ? 62.431 52.561 103.926 1.00 17.86 139 SER A O 1
ATOM 873 N N . SER A 1 121 ? 60.900 50.977 103.757 1.00 13.88 140 SER A N 1
ATOM 874 C CA . SER A 1 121 ? 61.738 50.002 104.463 1.00 14.49 140 SER A CA 1
ATOM 875 C C . SER A 1 121 ? 62.922 49.511 103.662 1.00 13.99 140 SER A C 1
ATOM 876 O O . SER A 1 121 ? 63.904 48.963 104.191 1.00 15.59 140 SER A O 1
ATOM 879 N N . TRP A 1 122 ? 62.839 49.630 102.309 1.00 13.60 141 TRP A N 1
ATOM 880 C CA . TRP A 1 122 ? 63.910 49.092 101.472 1.00 13.40 141 TRP A CA 1
ATOM 881 C C . TRP A 1 122 ? 65.144 50.015 101.585 1.00 14.17 141 TRP A C 1
ATOM 882 O O . TRP A 1 122 ? 64.996 51.215 101.920 1.00 14.92 141 TRP A O 1
ATOM 893 N N A LYS A 1 123 ? 66.317 49.461 101.293 0.50 12.85 142 LYS A N 1
ATOM 894 N N B LYS A 1 123 ? 66.344 49.484 101.345 0.50 13.13 142 LYS A N 1
ATOM 895 C CA A LYS A 1 123 ? 67.582 50.200 101.400 0.50 13.07 142 LYS A CA 1
ATOM 896 C CA B LYS A 1 123 ? 67.551 50.329 101.433 0.50 13.51 142 LYS A CA 1
ATOM 897 C C A LYS A 1 123 ? 67.872 50.854 100.019 0.50 12.68 142 LYS A C 1
ATOM 898 C C B LYS A 1 123 ? 67.796 50.856 100.022 0.50 13.08 142 LYS A C 1
ATOM 899 O O A LYS A 1 123 ? 68.442 50.204 99.105 0.50 13.72 142 LYS A O 1
ATOM 900 O O B LYS A 1 123 ? 68.231 50.128 99.094 0.50 14.54 142 LYS A O 1
ATOM 911 N N . TRP A 1 124 ? 67.532 52.138 99.904 1.00 13.38 143 TRP A N 1
ATOM 912 C CA . TRP A 1 124 ? 67.639 52.859 98.634 1.00 13.86 143 TRP A CA 1
ATOM 913 C C . TRP A 1 124 ? 69.006 53.500 98.482 1.00 14.23 143 TRP A C 1
ATOM 914 O O . TRP A 1 124 ? 69.979 53.175 99.194 1.00 15.70 143 TRP A O 1
ATOM 925 N N . ASP A 1 125 ? 69.155 54.410 97.508 1.00 14.72 144 ASP A N 1
ATOM 926 C CA . ASP A 1 125 ? 70.367 55.205 97.371 1.00 15.70 144 ASP A CA 1
ATOM 927 C C . ASP A 1 125 ? 71.619 54.394 97.211 1.00 15.50 144 ASP A C 1
ATOM 928 O O . ASP A 1 125 ? 72.591 54.589 97.891 1.00 16.91 144 ASP A O 1
ATOM 933 N N . TYR A 1 126 ? 71.628 53.550 96.182 1.00 14.80 145 TYR A N 1
ATOM 934 C CA . TYR A 1 126 ? 72.853 52.855 95.825 1.00 14.55 145 TYR A CA 1
ATOM 935 C C . TYR A 1 126 ? 73.920 53.928 95.620 1.00 15.35 145 TYR A C 1
ATOM 936 O O . TYR A 1 126 ? 73.673 54.900 94.889 1.00 17.20 145 TYR A O 1
ATOM 945 N N . PRO A 1 127 ? 75.096 53.763 96.249 1.00 16.53 146 PRO A N 1
ATOM 946 C CA . PRO A 1 127 ? 76.027 54.891 96.283 1.00 17.66 146 PRO A CA 1
ATOM 947 C C . PRO A 1 127 ? 76.733 55.149 94.960 1.00 18.62 146 PRO A C 1
ATOM 948 O O . PRO A 1 127 ? 76.907 54.250 94.138 1.00 17.99 146 PRO A O 1
ATOM 952 N N . LYS A 1 128 ? 77.161 56.390 94.777 1.00 20.08 147 LYS A N 1
ATOM 953 C CA . LYS A 1 128 ? 77.965 56.782 93.629 1.00 21.46 147 LYS A CA 1
ATOM 954 C C . LYS A 1 128 ? 79.328 56.110 93.641 1.00 19.41 147 LYS A C 1
ATOM 955 O O . LYS A 1 128 ? 79.767 55.605 94.681 1.00 20.04 147 LYS A O 1
ATOM 961 N N . GLU A 1 129 ? 80.002 56.160 92.511 1.00 19.60 148 GLU A N 1
ATOM 962 C CA . GLU A 1 129 ? 81.318 55.615 92.372 1.00 19.10 148 GLU A CA 1
ATOM 963 C C . GLU A 1 129 ? 81.458 54.171 92.765 1.00 17.74 148 GLU A C 1
ATOM 964 O O . GLU A 1 129 ? 82.541 53.727 93.177 1.00 21.10 148 GLU A O 1
ATOM 970 N N . SER A 1 130 ? 80.384 53.401 92.555 1.00 16.12 149 SER A N 1
ATOM 971 C CA . SER A 1 130 ? 80.332 52.026 93.045 1.00 15.87 149 SER A CA 1
ATOM 972 C C . SER A 1 130 ? 79.789 51.098 91.974 1.00 14.89 149 SER A C 1
ATOM 973 O O . SER A 1 130 ? 79.298 49.986 92.242 1.00 16.22 149 SER A O 1
ATOM 976 N N . GLY A 1 131 ? 79.982 51.472 90.713 1.00 15.22 150 GLY A N 1
ATOM 977 C CA . GLY A 1 131 ? 79.534 50.644 89.607 1.00 15.07 150 GLY A CA 1
ATOM 978 C C . GLY A 1 131 ? 79.355 51.409 88.328 1.00 13.13 150 GLY A C 1
ATOM 979 O O . GLY A 1 131 ? 79.293 52.632 88.348 1.00 14.55 150 GLY A O 1
ATOM 980 N N . MET A 1 132 ? 79.229 50.659 87.241 1.00 13.86 151 MET A N 1
ATOM 981 C CA . MET A 1 132 ? 79.145 51.212 85.908 1.00 12.53 151 MET A CA 1
ATOM 982 C C . MET A 1 132 ? 77.990 50.592 85.141 1.00 12.25 151 MET A C 1
ATOM 983 O O . MET A 1 132 ? 77.636 49.422 85.338 1.00 13.24 151 MET A O 1
ATOM 988 N N . TYR A 1 133 ? 77.472 51.386 84.182 1.00 11.59 152 TYR A N 1
ATOM 989 C CA . TYR A 1 133 ? 76.519 50.911 83.177 1.00 11.20 152 TYR A CA 1
ATOM 990 C C . TYR A 1 133 ? 77.216 50.947 81.811 1.00 11.25 152 TYR A C 1
ATOM 991 O O . TYR A 1 133 ? 77.964 51.871 81.533 1.00 12.22 152 TYR A O 1
ATOM 1000 N N . TYR A 1 134 ? 76.952 49.880 81.062 1.00 11.39 153 TYR A N 1
ATOM 1001 C CA . TYR A 1 134 ? 77.516 49.737 79.704 1.00 11.71 153 TYR A CA 1
ATOM 1002 C C . TYR A 1 134 ? 76.372 49.384 78.755 1.00 11.33 153 TYR A C 1
ATOM 1003 O O . TYR A 1 134 ? 75.486 48.619 79.074 1.00 12.40 153 TYR A O 1
ATOM 1012 N N . ALA A 1 135 ? 76.473 49.880 77.493 1.00 10.98 154 ALA A N 1
ATOM 1013 C CA . ALA A 1 135 ? 75.425 49.530 76.497 1.00 10.48 154 ALA A CA 1
ATOM 1014 C C . ALA A 1 135 ? 75.990 49.380 75.094 1.00 10.90 154 ALA A C 1
ATOM 1015 O O . ALA A 1 135 ? 76.716 50.257 74.611 1.00 11.60 154 ALA A O 1
ATOM 1017 N N . LEU A 1 136 ? 75.654 48.255 74.492 1.00 11.43 155 LEU A N 1
ATOM 1018 C CA . LEU A 1 136 ? 75.891 48.055 73.039 1.00 11.18 155 LEU A CA 1
ATOM 1019 C C . LEU A 1 136 ? 74.692 47.265 72.522 1.00 10.98 155 LEU A C 1
ATOM 1020 O O . LEU A 1 136 ? 74.672 46.055 72.483 1.00 11.49 155 LEU A O 1
ATOM 1025 N N . TYR A 1 137 ? 73.667 48.050 72.210 1.00 10.83 156 TYR A N 1
ATOM 1026 C CA . TYR A 1 137 ? 72.353 47.550 71.923 1.00 10.96 156 TYR A CA 1
ATOM 1027 C C . TYR A 1 137 ? 72.438 46.361 70.953 1.00 10.52 156 TYR A C 1
ATOM 1028 O O . TYR A 1 137 ? 73.137 46.445 69.904 1.00 12.12 156 TYR A O 1
ATOM 1037 N N . PRO A 1 138 ? 71.725 45.260 71.161 1.00 10.56 157 PRO A N 1
ATOM 1038 C CA . PRO A 1 138 ? 70.615 45.091 72.159 1.00 10.60 157 PRO A CA 1
ATOM 1039 C C . PRO A 1 138 ? 71.070 44.675 73.567 1.00 11.62 157 PRO A C 1
ATOM 1040 O O . PRO A 1 138 ? 70.187 44.466 74.421 1.00 12.29 157 PRO A O 1
ATOM 1044 N N . ASN A 1 139 ? 72.375 44.569 73.804 1.00 11.34 158 ASN A N 1
ATOM 1045 C CA . ASN A 1 139 ? 72.877 44.268 75.143 1.00 10.39 158 ASN A CA 1
ATOM 1046 C C . ASN A 1 139 ? 73.164 45.529 75.966 1.00 10.41 158 ASN A C 1
ATOM 1047 O O . ASN A 1 139 ? 73.597 46.572 75.481 1.00 11.59 158 ASN A O 1
ATOM 1052 N N . SER A 1 140 ? 72.974 45.359 77.274 1.00 10.92 159 SER A N 1
ATOM 1053 C CA . SER A 1 140 ? 73.496 46.300 78.258 1.00 11.13 159 SER A CA 1
ATOM 1054 C C . SER A 1 140 ? 73.902 45.539 79.530 1.00 10.46 159 SER A C 1
ATOM 1055 O O . SER A 1 140 ? 73.598 44.380 79.680 1.00 11.68 159 SER A O 1
ATOM 1058 N N . TRP A 1 141 ? 74.763 46.194 80.298 1.00 11.64 160 TRP A N 1
ATOM 1059 C CA . TRP A 1 141 ? 75.323 45.563 81.493 1.00 11.48 160 TRP A CA 1
ATOM 1060 C C . TRP A 1 141 ? 75.383 46.581 82.615 1.00 11.34 160 TRP A C 1
ATOM 1061 O O . TRP A 1 141 ? 75.509 47.773 82.421 1.00 12.41 160 TRP A O 1
ATOM 1072 N N . TYR A 1 142 ? 75.362 46.074 83.863 1.00 11.70 161 TYR A N 1
ATOM 1073 C CA . TYR A 1 142 ? 75.720 46.829 85.055 1.00 11.42 161 TYR A CA 1
ATOM 1074 C C . TYR A 1 142 ? 76.772 46.030 85.800 1.00 11.69 161 TYR A C 1
ATOM 1075 O O . TYR A 1 142 ? 76.685 44.804 85.892 1.00 13.07 161 TYR A O 1
ATOM 1084 N N . THR A 1 143 ? 77.754 46.751 86.301 1.00 12.52 162 THR A N 1
ATOM 1085 C CA . THR A 1 143 ? 78.681 46.193 87.280 1.00 13.74 162 THR A CA 1
ATOM 1086 C C . THR A 1 143 ? 78.533 46.885 88.604 1.00 14.14 162 THR A C 1
ATOM 1087 O O . THR A 1 143 ? 78.282 48.087 88.665 1.00 15.83 162 THR A O 1
ATOM 1091 N N . TYR A 1 144 ? 78.737 46.112 89.684 1.00 13.34 163 TYR A N 1
ATOM 1092 C CA . TYR A 1 144 ? 78.599 46.549 91.074 1.00 14.19 163 TYR A CA 1
ATOM 1093 C C . TYR A 1 144 ? 79.864 46.283 91.819 1.00 16.07 163 TYR A C 1
ATOM 1094 O O . TYR A 1 144 ? 80.176 45.106 92.079 1.00 19.64 163 TYR A O 1
ATOM 1103 N N . THR A 1 145 ? 80.567 47.379 92.113 1.00 16.58 164 THR A N 1
ATOM 1104 C CA . THR A 1 145 ? 81.912 47.352 92.716 1.00 18.05 164 THR A CA 1
ATOM 1105 C C . THR A 1 145 ? 81.904 48.316 93.899 1.00 18.79 164 THR A C 1
ATOM 1106 O O . THR A 1 145 ? 82.139 49.519 93.782 1.00 24.43 164 THR A O 1
ATOM 1110 N N . ASN A 1 146 ? 81.536 47.777 95.037 1.00 19.68 165 ASN A N 1
ATOM 1111 C CA . ASN A 1 146 ? 81.113 48.555 96.168 1.00 20.57 165 ASN A CA 1
ATOM 1112 C C . ASN A 1 146 ? 81.940 48.106 97.336 1.00 21.60 165 ASN A C 1
ATOM 1113 O O . ASN A 1 146 ? 82.031 46.906 97.614 1.00 19.64 165 ASN A O 1
ATOM 1118 N N . LYS A 1 147 ? 82.545 49.061 98.020 1.00 24.01 166 LYS A N 1
ATOM 1119 C CA . LYS A 1 147 ? 83.412 48.757 99.148 1.00 28.31 166 LYS A CA 1
ATOM 1120 C C . LYS A 1 147 ? 82.728 47.949 100.247 1.00 29.45 166 LYS A C 1
ATOM 1121 O O . LYS A 1 147 ? 83.411 47.342 101.061 1.00 37.53 166 LYS A O 1
ATOM 1127 N N . ASP A 1 148 ? 81.411 48.040 100.351 1.00 26.26 167 ASP A N 1
ATOM 1128 C CA . ASP A 1 148 ? 80.604 47.296 101.349 1.00 27.56 167 ASP A CA 1
ATOM 1129 C C . ASP A 1 148 ? 79.910 46.016 100.849 1.00 27.71 167 ASP A C 1
ATOM 1130 O O . ASP A 1 148 ? 79.086 45.419 101.566 1.00 34.21 167 ASP A O 1
ATOM 1135 N N . LEU A 1 149 ? 80.247 45.597 99.638 1.00 22.92 168 LEU A N 1
ATOM 1136 C CA . LEU A 1 149 ? 79.754 44.372 99.041 1.00 22.50 168 LEU A CA 1
ATOM 1137 C C . LEU A 1 149 ? 80.996 43.579 98.620 1.00 22.64 168 LEU A C 1
ATOM 1138 O O . LEU A 1 149 ? 81.513 43.753 97.486 1.00 24.49 168 LEU A O 1
ATOM 1143 N N . PRO A 1 150 ? 81.459 42.680 99.479 1.00 20.87 169 PRO A N 1
ATOM 1144 C CA . PRO A 1 150 ? 82.690 41.950 99.161 1.00 20.25 169 PRO A CA 1
ATOM 1145 C C . PRO A 1 150 ? 82.649 41.131 97.898 1.00 19.51 169 PRO A C 1
ATOM 1146 O O . PRO A 1 150 ? 83.666 41.020 97.215 1.00 20.92 169 PRO A O 1
ATOM 1150 N N . VAL A 1 151 ? 81.483 40.562 97.596 1.00 18.18 170 VAL A N 1
ATOM 1151 C CA . VAL A 1 151 ? 81.274 39.881 96.342 1.00 17.47 170 VAL A CA 1
ATOM 1152 C C . VAL A 1 151 ? 80.860 40.877 95.253 1.00 19.03 170 VAL A C 1
ATOM 1153 O O . VAL A 1 151 ? 79.953 41.717 95.480 1.00 20.72 170 VAL A O 1
ATOM 1157 N N . GLN A 1 152 ? 81.613 40.853 94.175 1.00 18.21 171 GLN A N 1
ATOM 1158 C CA . GLN A 1 152 ? 81.316 41.729 93.035 1.00 18.20 171 GLN A CA 1
ATOM 1159 C C . GLN A 1 152 ? 80.320 41.045 92.141 1.00 15.56 171 GLN A C 1
ATOM 1160 O O . GLN A 1 152 ? 80.336 39.816 91.967 1.00 16.86 171 GLN A O 1
ATOM 1166 N N . LEU A 1 153 ? 79.444 41.860 91.555 1.00 15.27 172 LEU A N 1
ATOM 1167 C CA . LEU A 1 153 ? 78.362 41.338 90.731 1.00 14.22 172 LEU A CA 1
ATOM 1168 C C . LEU A 1 153 ? 78.308 42.100 89.429 1.00 13.54 172 LEU A C 1
ATOM 1169 O O . LEU A 1 153 ? 78.674 43.282 89.373 1.00 14.32 172 LEU A O 1
ATOM 1174 N N . ALA A 1 154 ? 77.808 41.406 88.407 1.00 13.42 173 ALA A N 1
ATOM 1175 C CA . ALA A 1 154 ? 77.515 42.048 87.135 1.00 12.77 173 ALA A CA 1
ATOM 1176 C C . ALA A 1 154 ? 76.283 41.408 86.574 1.00 12.75 173 ALA A C 1
ATOM 1177 O O . ALA A 1 154 ? 76.003 40.238 86.836 1.00 13.14 173 ALA A O 1
ATOM 1179 N N . VAL A 1 155 ? 75.595 42.167 85.727 1.00 12.28 174 VAL A N 1
ATOM 1180 C CA . VAL A 1 155 ? 74.462 41.597 84.979 1.00 11.32 174 VAL A CA 1
ATOM 1181 C C . VAL A 1 155 ? 74.581 42.006 83.516 1.00 11.06 174 VAL A C 1
ATOM 1182 O O . VAL A 1 155 ? 74.928 43.152 83.255 1.00 12.34 174 VAL A O 1
ATOM 1186 N N . LYS A 1 156 ? 74.235 41.055 82.647 1.00 11.23 175 LYS A N 1
ATOM 1187 C CA . LYS A 1 156 ? 74.089 41.306 81.214 1.00 11.06 175 LYS A CA 1
ATOM 1188 C C . LYS A 1 156 ? 72.586 41.171 80.935 1.00 10.86 175 LYS A C 1
ATOM 1189 O O . LYS A 1 156 ? 72.011 40.109 81.210 1.00 12.24 175 LYS A O 1
ATOM 1195 N N . GLN A 1 157 ? 71.997 42.220 80.370 1.00 10.88 176 GLN A N 1
ATOM 1196 C CA . GLN A 1 157 ? 70.556 42.215 80.101 1.00 10.74 176 GLN A CA 1
ATOM 1197 C C . GLN A 1 157 ? 70.330 42.467 78.600 1.00 10.48 176 GLN A C 1
ATOM 1198 O O . GLN A 1 157 ? 71.038 43.276 77.988 1.00 11.52 176 GLN A O 1
ATOM 1204 N N . PHE A 1 158 ? 69.322 41.782 78.093 1.00 10.19 177 PHE A N 1
ATOM 1205 C CA . PHE A 1 158 ? 69.064 41.918 76.643 1.00 10.10 177 PHE A CA 1
ATOM 1206 C C . PHE A 1 158 ? 67.712 41.334 76.324 1.00 10.46 177 PHE A C 1
ATOM 1207 O O . PHE A 1 158 ? 67.124 40.541 77.055 1.00 10.57 177 PHE A O 1
ATOM 1215 N N . SER A 1 159 ? 67.257 41.697 75.090 1.00 10.63 178 SER A N 1
ATOM 1216 C CA . SER A 1 159 ? 66.191 41.045 74.365 1.00 10.30 178 SER A CA 1
ATOM 1217 C C . SER A 1 159 ? 66.774 40.502 73.050 1.00 10.10 178 SER A C 1
ATOM 1218 O O . SER A 1 159 ? 67.741 41.068 72.582 1.00 10.55 178 SER A O 1
ATOM 1221 N N . PRO A 1 160 ? 66.208 39.392 72.567 1.00 10.93 179 PRO A N 1
ATOM 1222 C CA . PRO A 1 160 ? 66.780 38.748 71.356 1.00 10.98 179 PRO A CA 1
ATOM 1223 C C . PRO A 1 160 ? 66.406 39.456 70.024 1.00 10.59 179 PRO A C 1
ATOM 1224 O O . PRO A 1 160 ? 65.598 38.939 69.228 1.00 11.43 179 PRO A O 1
ATOM 1228 N N . ILE A 1 161 ? 67.005 40.623 69.874 1.00 10.69 180 ILE A N 1
ATOM 1229 C CA . ILE A 1 161 ? 66.848 41.431 68.638 1.00 10.92 180 ILE A CA 1
ATOM 1230 C C . ILE A 1 161 ? 67.917 40.922 67.660 1.00 10.98 180 ILE A C 1
ATOM 1231 O O . ILE A 1 161 ? 69.090 41.131 67.841 1.00 11.72 180 ILE A O 1
ATOM 1236 N N . ILE A 1 162 ? 67.435 40.249 66.591 1.00 10.81 181 ILE A N 1
ATOM 1237 C CA . ILE A 1 162 ? 68.319 39.473 65.695 1.00 11.87 181 ILE A CA 1
ATOM 1238 C C . ILE A 1 162 ? 67.963 39.750 64.220 1.00 11.55 181 ILE A C 1
ATOM 1239 O O . ILE A 1 162 ? 66.856 39.448 63.806 1.00 11.62 181 ILE A O 1
ATOM 1244 N N . PRO A 1 163 ? 68.894 40.374 63.476 1.00 11.85 182 PRO A N 1
ATOM 1245 C CA . PRO A 1 163 ? 68.655 40.530 62.032 1.00 11.55 182 PRO A CA 1
ATOM 1246 C C . PRO A 1 163 ? 68.257 39.238 61.366 1.00 11.78 182 PRO A C 1
ATOM 1247 O O . PRO A 1 163 ? 68.735 38.175 61.670 1.00 12.84 182 PRO A O 1
ATOM 1251 N N . TYR A 1 164 ? 67.343 39.407 60.395 1.00 11.62 183 TYR A N 1
ATOM 1252 C CA . TYR A 1 164 ? 66.842 38.333 59.520 1.00 12.96 183 TYR A CA 1
ATOM 1253 C C . TYR A 1 164 ? 66.018 37.319 60.309 1.00 12.90 183 TYR A C 1
ATOM 1254 O O . TYR A 1 164 ? 65.707 36.263 59.802 1.00 14.87 183 TYR A O 1
ATOM 1263 N N . ASN A 1 165 ? 65.617 37.697 61.532 1.00 12.07 184 ASN A N 1
ATOM 1264 C CA . ASN A 1 165 ? 64.802 36.885 62.426 1.00 11.89 184 ASN A CA 1
ATOM 1265 C C . ASN A 1 165 ? 63.578 37.745 62.792 1.00 11.55 184 ASN A C 1
ATOM 1266 O O . ASN A 1 165 ? 63.722 38.879 63.242 1.00 12.17 184 ASN A O 1
ATOM 1271 N N . TYR A 1 166 ? 62.408 37.200 62.467 1.00 12.06 185 TYR A N 1
ATOM 1272 C CA . TYR A 1 166 ? 61.140 37.883 62.651 1.00 11.48 185 TYR A CA 1
ATOM 1273 C C . TYR A 1 166 ? 60.304 37.214 63.746 1.00 12.63 185 TYR A C 1
ATOM 1274 O O . TYR A 1 166 ? 59.133 37.542 63.891 1.00 16.59 185 TYR A O 1
ATOM 1283 N N . LYS A 1 167 ? 60.928 36.333 64.529 1.00 12.12 186 LYS A N 1
ATOM 1284 C CA . LYS A 1 167 ? 60.257 35.537 65.531 1.00 12.25 186 LYS A CA 1
ATOM 1285 C C . LYS A 1 167 ? 60.701 36.016 66.907 1.00 11.59 186 LYS A C 1
ATOM 1286 O O . LYS A 1 167 ? 60.009 36.837 67.549 1.00 12.22 186 LYS A O 1
ATOM 1292 N N . GLU A 1 168 ? 61.860 35.580 67.381 1.00 11.83 187 GLU A N 1
ATOM 1293 C CA . GLU A 1 168 ? 62.385 36.023 68.664 1.00 11.84 187 GLU A CA 1
ATOM 1294 C C . GLU A 1 168 ? 62.503 37.536 68.708 1.00 11.44 187 GLU A C 1
ATOM 1295 O O . GLU A 1 168 ? 62.274 38.140 69.783 1.00 11.51 187 GLU A O 1
ATOM 1301 N N . THR A 1 169 ? 62.772 38.212 67.574 1.00 11.10 188 THR A N 1
ATOM 1302 C CA . THR A 1 169 ? 62.871 39.636 67.537 1.00 10.51 188 THR A CA 1
ATOM 1303 C C . THR A 1 169 ? 61.557 40.334 67.966 1.00 10.62 188 THR A C 1
ATOM 1304 O O . THR A 1 169 ? 61.620 41.496 68.364 1.00 10.80 188 THR A O 1
ATOM 1308 N N . SER A 1 170 ? 60.451 39.640 67.860 1.00 10.42 189 SER A N 1
ATOM 1309 C CA . SER A 1 170 ? 59.150 40.190 68.255 1.00 9.97 189 SER A CA 1
ATOM 1310 C C . SER A 1 170 ? 58.825 39.998 69.773 1.00 10.54 189 SER A C 1
ATOM 1311 O O . SER A 1 170 ? 57.826 40.491 70.237 1.00 10.73 189 SER A O 1
ATOM 1314 N N . TYR A 1 171 ? 59.633 39.216 70.497 1.00 10.09 190 TYR A N 1
ATOM 1315 C CA . TYR A 1 171 ? 59.180 38.769 71.813 1.00 10.32 190 TYR A CA 1
ATOM 1316 C C . TYR A 1 171 ? 59.189 39.862 72.898 1.00 9.75 190 TYR A C 1
ATOM 1317 O O . TYR A 1 171 ? 60.109 40.636 72.978 1.00 10.30 190 TYR A O 1
ATOM 1326 N N . PRO A 1 172 ? 58.139 39.834 73.728 1.00 9.91 191 PRO A N 1
ATOM 1327 C CA . PRO A 1 172 ? 58.042 40.745 74.898 1.00 9.85 191 PRO A CA 1
ATOM 1328 C C . PRO A 1 172 ? 58.802 40.101 76.079 1.00 9.58 191 PRO A C 1
ATOM 1329 O O . PRO A 1 172 ? 58.167 39.587 77.033 1.00 10.41 191 PRO A O 1
ATOM 1333 N N . VAL A 1 173 ? 60.096 40.091 76.010 1.00 9.48 192 VAL A N 1
ATOM 1334 C CA . VAL A 1 173 ? 60.911 39.367 77.001 1.00 9.99 192 VAL A CA 1
ATOM 1335 C C . VAL A 1 173 ? 62.245 40.031 77.140 1.00 10.19 192 VAL A C 1
ATOM 1336 O O . VAL A 1 173 ? 62.785 40.625 76.184 1.00 11.09 192 VAL A O 1
ATOM 1340 N N . ALA A 1 174 ? 62.818 39.866 78.348 1.00 9.90 193 ALA A N 1
ATOM 1341 C CA . ALA A 1 174 ? 64.147 40.274 78.649 1.00 10.63 193 ALA A CA 1
ATOM 1342 C C . ALA A 1 174 ? 64.825 39.223 79.515 1.00 10.03 193 ALA A C 1
ATOM 1343 O O . ALA A 1 174 ? 64.155 38.580 80.372 1.00 11.35 193 ALA A O 1
ATOM 1345 N N . VAL A 1 175 ? 66.121 39.058 79.341 1.00 10.33 194 VAL A N 1
ATOM 1346 C CA . VAL A 1 175 ? 66.950 38.155 80.141 1.00 10.37 194 VAL A CA 1
ATOM 1347 C C . VAL A 1 175 ? 67.953 39.009 80.915 1.00 10.66 194 VAL A C 1
ATOM 1348 O O . VAL A 1 175 ? 68.485 39.992 80.412 1.00 11.30 194 VAL A O 1
ATOM 1352 N N . PHE A 1 176 ? 68.183 38.603 82.161 1.00 10.67 195 PHE A N 1
ATOM 1353 C CA . PHE A 1 176 ? 69.142 39.224 83.083 1.00 10.54 195 PHE A CA 1
ATOM 1354 C C . PHE A 1 176 ? 70.092 38.115 83.543 1.00 10.91 195 PHE A C 1
ATOM 1355 O O . PHE A 1 176 ? 69.752 37.342 84.441 1.00 11.95 195 PHE A O 1
ATOM 1363 N N . LYS A 1 177 ? 71.261 38.057 82.934 1.00 11.32 196 LYS A N 1
ATOM 1364 C CA . LYS A 1 177 ? 72.249 37.024 83.202 1.00 11.72 196 LYS A CA 1
ATOM 1365 C C . LYS A 1 177 ? 73.269 37.571 84.222 1.00 11.84 196 LYS A C 1
ATOM 1366 O O . LYS A 1 177 ? 74.079 38.427 83.860 1.00 12.22 196 LYS A O 1
ATOM 1372 N N . TRP A 1 178 ? 73.178 37.106 85.478 1.00 11.91 197 TRP A N 1
ATOM 1373 C CA . TRP A 1 178 ? 74.021 37.569 86.533 1.00 11.86 197 TRP A CA 1
ATOM 1374 C C . TRP A 1 178 ? 75.296 36.751 86.655 1.00 12.17 197 TRP A C 1
ATOM 1375 O O . TRP A 1 178 ? 75.263 35.550 86.521 1.00 13.96 197 TRP A O 1
ATOM 1386 N N . THR A 1 179 ? 76.376 37.454 86.991 1.00 13.05 198 THR A N 1
ATOM 1387 C CA . THR A 1 179 ? 77.663 36.843 87.340 1.00 14.23 198 THR A CA 1
ATOM 1388 C C . THR A 1 179 ? 78.081 37.401 88.697 1.00 14.59 198 THR A C 1
ATOM 1389 O O . THR A 1 179 ? 78.028 38.609 88.942 1.00 16.68 198 THR A O 1
ATOM 1393 N N . ALA A 1 180 ? 78.470 36.514 89.595 1.00 14.69 199 ALA A N 1
ATOM 1394 C CA . ALA A 1 180 ? 78.930 36.869 90.927 1.00 15.07 199 ALA A CA 1
ATOM 1395 C C . ALA A 1 180 ? 80.292 36.250 91.153 1.00 16.76 199 ALA A C 1
ATOM 1396 O O . ALA A 1 180 ? 80.478 35.079 90.866 1.00 18.70 199 ALA A O 1
ATOM 1398 N N . TYR A 1 181 ? 81.223 37.047 91.685 1.00 16.33 200 TYR A N 1
ATOM 1399 C CA . TYR A 1 181 ? 82.599 36.611 91.912 1.00 17.44 200 TYR A CA 1
ATOM 1400 C C . TYR A 1 181 ? 83.067 37.070 93.278 1.00 17.32 200 TYR A C 1
ATOM 1401 O O . TYR A 1 181 ? 82.867 38.230 93.647 1.00 18.78 200 TYR A O 1
ATOM 1410 N N . ASN A 1 182 ? 83.730 36.170 94.007 1.00 19.46 201 ASN A N 1
ATOM 1411 C CA . ASN A 1 182 ? 84.289 36.474 95.332 1.00 18.72 201 ASN A CA 1
ATOM 1412 C C . ASN A 1 182 ? 85.828 36.651 95.249 1.00 21.70 201 ASN A C 1
ATOM 1413 O O . ASN A 1 182 ? 86.553 35.653 95.255 1.00 23.05 201 ASN A O 1
ATOM 1418 N N . PRO A 1 183 ? 86.313 37.904 95.212 1.00 22.56 202 PRO A N 1
ATOM 1419 C CA . PRO A 1 183 ? 87.738 38.169 95.175 1.00 23.24 202 PRO A CA 1
ATOM 1420 C C . PRO A 1 183 ? 88.367 38.089 96.583 1.00 23.93 202 PRO A C 1
ATOM 1421 O O . PRO A 1 183 ? 89.578 38.228 96.689 1.00 29.65 202 PRO A O 1
ATOM 1425 N N . THR A 1 184 ? 87.602 37.864 97.659 1.00 24.65 203 THR A N 1
ATOM 1426 C CA . THR A 1 184 ? 88.108 37.908 99.011 1.00 23.79 203 THR A CA 1
ATOM 1427 C C . THR A 1 184 ? 88.571 36.533 99.510 1.00 24.89 203 THR A C 1
ATOM 1428 O O . THR A 1 184 ? 88.429 35.531 98.812 1.00 28.80 203 THR A O 1
ATOM 1432 N N . ASN A 1 185 ? 89.153 36.509 100.708 1.00 25.43 204 ASN A N 1
ATOM 1433 C CA . ASN A 1 185 ? 89.613 35.265 101.311 1.00 26.96 204 ASN A CA 1
ATOM 1434 C C . ASN A 1 185 ? 88.623 34.673 102.313 1.00 27.51 204 ASN A C 1
ATOM 1435 O O . ASN A 1 185 ? 88.997 33.823 103.098 1.00 31.29 204 ASN A O 1
ATOM 1440 N N . LYS A 1 186 ? 87.351 35.098 102.289 1.00 27.81 205 LYS A N 1
ATOM 1441 C CA . LYS A 1 186 ? 86.337 34.533 103.175 1.00 25.79 205 LYS A CA 1
ATOM 1442 C C . LYS A 1 186 ? 85.146 34.089 102.380 1.00 22.46 205 LYS A C 1
ATOM 1443 O O . LYS A 1 186 ? 84.881 34.637 101.292 1.00 23.49 205 LYS A O 1
ATOM 1449 N N . ASN A 1 187 ? 84.456 33.067 102.889 1.00 25.19 206 ASN A N 1
ATOM 1450 C CA . ASN A 1 187 ? 83.171 32.666 102.300 1.00 24.49 206 ASN A CA 1
ATOM 1451 C C . ASN A 1 187 ? 82.184 33.793 102.474 1.00 22.73 206 ASN A C 1
ATOM 1452 O O . ASN A 1 187 ? 82.172 34.456 103.529 1.00 23.21 206 ASN A O 1
ATOM 1457 N N . VAL A 1 188 ? 81.352 34.011 101.455 1.00 19.95 207 VAL A N 1
ATOM 1458 C CA . VAL A 1 188 ? 80.311 35.037 101.537 1.00 18.71 207 VAL A CA 1
ATOM 1459 C C . VAL A 1 188 ? 78.986 34.442 101.091 1.00 18.53 207 VAL A C 1
ATOM 1460 O O . VAL A 1 188 ? 78.929 33.894 99.994 1.00 20.71 207 VAL A O 1
ATOM 1464 N N . ASP A 1 189 ? 77.943 34.628 101.886 1.00 17.92 208 ASP A N 1
ATOM 1465 C CA . ASP A 1 189 ? 76.563 34.338 101.488 1.00 17.02 208 ASP A CA 1
ATOM 1466 C C . ASP A 1 189 ? 76.032 35.516 100.673 1.00 16.20 208 ASP A C 1
ATOM 1467 O O . ASP A 1 189 ? 76.146 36.665 101.095 1.00 17.25 208 ASP A O 1
ATOM 1472 N N . VAL A 1 190 ? 75.415 35.204 99.539 1.00 15.49 209 VAL A N 1
ATOM 1473 C CA . VAL A 1 190 ? 74.903 36.178 98.597 1.00 13.96 209 VAL A CA 1
ATOM 1474 C C . VAL A 1 190 ? 73.491 35.822 98.193 1.00 14.10 209 VAL A C 1
ATOM 1475 O O .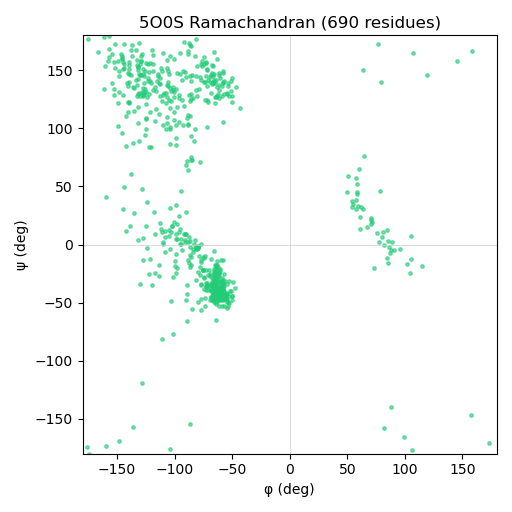 VAL A 1 190 ? 73.205 34.655 97.904 1.00 15.44 209 VAL A O 1
ATOM 1479 N N . SER A 1 191 ? 72.639 36.851 98.133 1.00 13.51 210 SER A N 1
ATOM 1480 C CA . SER A 1 191 ? 71.344 36.699 97.488 1.00 13.20 210 SER A CA 1
ATOM 1481 C C . SER A 1 191 ? 71.127 37.804 96.484 1.00 12.76 210 SER A C 1
ATOM 1482 O O . SER A 1 191 ? 71.555 38.941 96.675 1.00 14.06 210 SER A O 1
ATOM 1485 N N . ILE A 1 192 ? 70.422 37.445 95.396 1.00 11.86 211 ILE A N 1
ATOM 1486 C CA . ILE A 1 192 ? 69.987 38.387 94.352 1.00 12.11 211 ILE A CA 1
ATOM 1487 C C . ILE A 1 192 ? 68.471 38.245 94.255 1.00 11.82 211 ILE A C 1
ATOM 1488 O O . ILE A 1 192 ? 67.987 37.118 94.111 1.00 12.53 211 ILE A O 1
ATOM 1493 N N . MET A 1 193 ? 67.761 39.364 94.364 1.00 11.68 212 MET A N 1
ATOM 1494 C CA . MET A 1 193 ? 66.295 39.352 94.374 1.00 10.83 212 MET A CA 1
ATOM 1495 C C . MET A 1 193 ? 65.785 40.277 93.266 1.00 10.38 212 MET A C 1
ATOM 1496 O O . MET A 1 193 ? 66.157 41.414 93.210 1.00 11.27 212 MET A O 1
ATOM 1501 N N . PHE A 1 194 ? 64.840 39.735 92.481 1.00 9.87 213 PHE A N 1
ATOM 1502 C CA . PHE A 1 194 ? 64.109 40.513 91.472 1.00 9.95 213 PHE A CA 1
ATOM 1503 C C . PHE A 1 194 ? 62.700 40.756 92.035 1.00 9.86 213 PHE A C 1
ATOM 1504 O O . PHE A 1 194 ? 62.015 39.790 92.353 1.00 10.90 213 PHE A O 1
ATOM 1512 N N . THR A 1 195 ? 62.329 42.016 92.104 1.00 9.98 214 THR A N 1
ATOM 1513 C CA . THR A 1 195 ? 60.976 42.424 92.456 1.00 9.97 214 THR A CA 1
ATOM 1514 C C . THR A 1 195 ? 60.286 43.038 91.246 1.00 10.23 214 THR A C 1
ATOM 1515 O O . THR A 1 195 ? 60.941 43.774 90.489 1.00 10.56 214 THR A O 1
ATOM 1519 N N . TRP A 1 196 ? 58.997 42.863 91.209 1.00 9.83 215 TRP A N 1
ATOM 1520 C CA . TRP A 1 196 ? 58.207 43.429 90.125 1.00 9.91 215 TRP A CA 1
ATOM 1521 C C . TRP A 1 196 ? 56.801 43.696 90.579 1.00 9.98 215 TRP A C 1
ATOM 1522 O O . TRP A 1 196 ? 56.165 42.840 91.251 1.00 11.19 215 TRP A O 1
ATOM 1533 N N . GLN A 1 197 ? 56.275 44.885 90.262 1.00 9.85 216 GLN A N 1
ATOM 1534 C CA . GLN A 1 197 ? 54.893 45.216 90.512 1.00 10.44 216 GLN A CA 1
ATOM 1535 C C . GLN A 1 197 ? 53.957 44.544 89.536 1.00 9.97 216 GLN A C 1
ATOM 1536 O O . GLN A 1 197 ? 54.240 44.523 88.292 1.00 10.63 216 GLN A O 1
ATOM 1542 N N . ASN A 1 198 ? 52.826 44.057 89.987 1.00 10.77 217 ASN A N 1
ATOM 1543 C CA . ASN A 1 198 ? 51.766 43.621 89.068 1.00 9.71 217 ASN A CA 1
ATOM 1544 C C . ASN A 1 198 ? 51.189 44.884 88.475 1.00 10.40 217 ASN A C 1
ATOM 1545 O O . ASN A 1 198 ? 50.407 45.612 89.064 1.00 10.80 217 ASN A O 1
ATOM 1550 N N . MET A 1 199 ? 51.646 45.142 87.217 1.00 10.27 218 MET A N 1
ATOM 1551 C CA . MET A 1 199 ? 51.318 46.368 86.531 1.00 10.57 218 MET A CA 1
ATOM 1552 C C . MET A 1 199 ? 50.062 46.281 85.688 1.00 10.54 218 MET A C 1
ATOM 1553 O O . MET A 1 199 ? 49.809 47.215 84.898 1.00 11.42 218 MET A O 1
ATOM 1558 N N . ILE A 1 200 ? 49.301 45.231 85.787 1.00 9.91 219 ILE A N 1
ATOM 1559 C CA . ILE A 1 200 ? 48.014 45.221 85.054 1.00 10.69 219 ILE A CA 1
ATOM 1560 C C . ILE A 1 200 ? 47.198 46.398 85.531 1.00 11.04 219 ILE A C 1
ATOM 1561 O O . ILE A 1 200 ? 47.015 46.557 86.750 1.00 11.61 219 ILE A O 1
ATOM 1566 N N . GLY A 1 201 ? 46.695 47.235 84.636 1.00 11.63 220 GLY A N 1
ATOM 1567 C CA . GLY A 1 201 ? 46.024 48.468 84.963 1.00 12.58 220 GLY A CA 1
ATOM 1568 C C . GLY A 1 201 ? 46.837 49.721 84.946 1.00 12.95 220 GLY A C 1
ATOM 1569 O O . GLY A 1 201 ? 46.299 50.790 85.122 1.00 13.95 220 GLY A O 1
ATOM 1570 N N . PHE A 1 202 ? 48.146 49.600 84.706 1.00 13.37 221 PHE A N 1
ATOM 1571 C CA . PHE A 1 202 ? 49.037 50.790 84.573 1.00 14.92 221 PHE A CA 1
ATOM 1572 C C . PHE A 1 202 ? 48.583 51.725 83.474 1.00 14.32 221 PHE A C 1
ATOM 1573 O O . PHE A 1 202 ? 48.795 52.934 83.605 1.00 17.84 221 PHE A O 1
ATOM 1581 N N . PHE A 1 203 ? 48.001 51.182 82.395 1.00 14.69 222 PHE A N 1
ATOM 1582 C CA . PHE A 1 203 ? 47.355 51.986 81.356 1.00 16.02 222 PHE A CA 1
ATOM 1583 C C . PHE A 1 203 ? 46.190 51.216 80.834 1.00 16.42 222 PHE A C 1
ATOM 1584 O O . PHE A 1 203 ? 46.105 50.002 81.002 1.00 16.67 222 PHE A O 1
ATOM 1592 N N . GLY A 1 204 ? 45.314 51.958 80.167 1.00 17.71 223 GLY A N 1
ATOM 1593 C CA . GLY A 1 204 ? 44.245 51.356 79.406 1.00 18.47 223 GLY A CA 1
ATOM 1594 C C . GLY A 1 204 ? 43.012 51.033 80.208 1.00 17.39 223 GLY A C 1
ATOM 1595 O O . GLY A 1 204 ? 41.985 50.725 79.595 1.00 22.35 223 GLY A O 1
ATOM 1596 N N . LYS A 1 205 ? 43.116 51.014 81.542 1.00 16.59 224 LYS A N 1
ATOM 1597 C CA . LYS A 1 205 ? 42.017 50.673 82.393 1.00 16.15 224 LYS A CA 1
ATOM 1598 C C . LYS A 1 205 ? 41.450 51.955 82.999 1.00 16.47 224 LYS A C 1
ATOM 1599 O O . LYS A 1 205 ? 42.191 52.720 83.609 1.00 18.30 224 LYS A O 1
ATOM 1605 N N . GLN A 1 206 ? 40.156 52.214 82.808 1.00 17.08 225 GLN A N 1
ATOM 1606 C CA . GLN A 1 206 ? 39.584 53.540 83.086 1.00 16.29 225 GLN A CA 1
ATOM 1607 C C . GLN A 1 206 ? 39.142 53.740 84.498 1.00 16.07 225 GLN A C 1
ATOM 1608 O O . GLN A 1 206 ? 39.042 54.891 84.972 1.00 22.75 225 GLN A O 1
ATOM 1614 N N . VAL A 1 207 ? 38.929 52.652 85.252 1.00 14.91 226 VAL A N 1
ATOM 1615 C CA . VAL A 1 207 ? 38.509 52.651 86.588 1.00 15.30 226 VAL A CA 1
ATOM 1616 C C . VAL A 1 207 ? 39.160 51.460 87.327 1.00 15.48 226 VAL A C 1
ATOM 1617 O O . VAL A 1 207 ? 39.615 50.525 86.645 1.00 17.60 226 VAL A O 1
ATOM 1621 N N . ASN A 1 208 ? 39.215 51.513 88.615 1.00 14.83 227 ASN A N 1
ATOM 1622 C CA . ASN A 1 208 ? 39.609 50.379 89.463 1.00 15.63 227 ASN A CA 1
ATOM 1623 C C . ASN A 1 208 ? 40.939 49.752 89.000 1.00 14.10 227 ASN A C 1
ATOM 1624 O O . ASN A 1 208 ? 40.994 48.548 88.689 1.00 14.41 227 ASN A O 1
ATOM 1629 N N . VAL A 1 209 ? 41.972 50.579 88.981 1.00 13.45 228 VAL A N 1
ATOM 1630 C CA . VAL A 1 209 ? 43.199 50.199 88.264 1.00 13.64 228 VAL A CA 1
ATOM 1631 C C . VAL A 1 209 ? 43.913 48.966 88.787 1.00 11.87 228 VAL A C 1
ATOM 1632 O O . VAL A 1 209 ? 44.585 48.328 87.996 1.00 13.67 228 VAL A O 1
ATOM 1636 N N . ASN A 1 210 ? 43.801 48.644 90.072 1.00 12.76 229 ASN A N 1
ATOM 1637 C CA . ASN A 1 210 ? 44.397 47.439 90.635 1.00 11.77 229 ASN A CA 1
ATOM 1638 C C . ASN A 1 210 ? 43.400 46.284 90.802 1.00 11.89 229 ASN A C 1
ATOM 1639 O O . ASN A 1 210 ? 43.803 45.185 91.089 1.00 12.81 229 ASN A O 1
ATOM 1644 N N . SER A 1 211 ? 42.098 46.580 90.708 1.00 12.59 230 SER A N 1
ATOM 1645 C CA . SER A 1 211 ? 41.110 45.622 91.175 1.00 13.02 230 SER A CA 1
ATOM 1646 C C . SER A 1 211 ? 41.174 44.329 90.383 1.00 11.73 230 SER A C 1
ATOM 1647 O O . SER A 1 211 ? 41.114 44.317 89.183 1.00 13.64 230 SER A O 1
ATOM 1650 N N . GLY A 1 212 ? 41.243 43.228 91.163 1.00 11.86 231 GLY A N 1
ATOM 1651 C CA . GLY A 1 212 ? 41.277 41.896 90.559 1.00 12.39 231 GLY A CA 1
ATOM 1652 C C . GLY A 1 212 ? 42.676 41.405 90.220 1.00 11.33 231 GLY A C 1
ATOM 1653 O O . GLY A 1 212 ? 42.827 40.273 89.767 1.00 12.02 231 GLY A O 1
ATOM 1654 N N . ASN A 1 213 ? 43.675 42.259 90.422 1.00 10.72 232 ASN A N 1
ATOM 1655 C CA . ASN A 1 213 ? 45.041 41.796 90.167 1.00 10.55 232 ASN A CA 1
ATOM 1656 C C . ASN A 1 213 ? 45.384 40.705 91.158 1.00 9.93 232 ASN A C 1
ATOM 1657 O O . ASN A 1 213 ? 45.046 40.813 92.361 1.00 11.30 232 ASN A O 1
ATOM 1662 N N . PHE A 1 214 ? 46.098 39.682 90.730 1.00 10.06 233 PHE A N 1
ATOM 1663 C CA . PHE A 1 214 ? 46.546 38.626 91.613 1.00 10.28 233 PHE A CA 1
ATOM 1664 C C . PHE A 1 214 ? 47.799 37.985 91.101 1.00 10.10 233 PHE A C 1
ATOM 1665 O O . PHE A 1 214 ? 48.088 38.068 89.882 1.00 10.94 233 PHE A O 1
ATOM 1673 N N . ASN A 1 215 ? 48.555 37.363 91.974 1.00 10.39 234 ASN A N 1
ATOM 1674 C CA . ASN A 1 215 ? 49.852 36.809 91.672 1.00 10.15 234 ASN A CA 1
ATOM 1675 C C . ASN A 1 215 ? 49.865 35.327 91.931 1.00 10.57 234 ASN A C 1
ATOM 1676 O O . ASN A 1 215 ? 49.351 34.906 93.010 1.00 11.78 234 ASN A O 1
ATOM 1681 N N . LYS A 1 216 ? 50.483 34.525 91.089 1.00 10.89 235 LYS A N 1
ATOM 1682 C CA . LYS A 1 216 ? 50.666 33.107 91.276 1.00 11.44 235 LYS A CA 1
ATOM 1683 C C . LYS A 1 216 ? 52.085 32.721 91.068 1.00 10.87 235 LYS A C 1
ATOM 1684 O O . LYS A 1 216 ? 52.822 33.380 90.311 1.00 12.67 235 LYS A O 1
ATOM 1690 N N . ILE A 1 217 ? 52.486 31.613 91.681 1.00 11.73 236 ILE A N 1
ATOM 1691 C CA . ILE A 1 217 ? 53.801 31.053 91.591 1.00 12.13 236 ILE A CA 1
ATOM 1692 C C . ILE A 1 217 ? 53.770 29.747 90.801 1.00 12.83 236 ILE A C 1
ATOM 1693 O O . ILE A 1 217 ? 52.939 28.863 91.103 1.00 16.09 236 ILE A O 1
ATOM 1698 N N . ILE A 1 218 ? 54.638 29.636 89.808 1.00 12.22 237 ILE A N 1
ATOM 1699 C CA . ILE A 1 218 ? 54.797 28.428 88.997 1.00 12.70 237 ILE A CA 1
ATOM 1700 C C . ILE A 1 218 ? 56.163 27.832 89.285 1.00 12.66 237 ILE A C 1
ATOM 1701 O O . ILE A 1 218 ? 57.175 28.531 89.216 1.00 14.45 237 ILE A O 1
ATOM 1706 N N . LYS A 1 219 ? 56.146 26.554 89.607 1.00 15.02 238 LYS A N 1
ATOM 1707 C CA . LYS A 1 219 ? 57.361 25.752 89.779 1.00 16.05 238 LYS A CA 1
ATOM 1708 C C . LYS A 1 219 ? 57.395 24.707 88.655 1.00 17.80 238 LYS A C 1
ATOM 1709 O O . LYS A 1 219 ? 56.565 23.809 88.593 1.00 21.96 238 LYS A O 1
ATOM 1715 N N . ASP A 1 220 ? 58.342 24.842 87.740 1.00 15.91 239 ASP A N 1
ATOM 1716 C CA . ASP A 1 220 ? 58.534 23.900 86.616 1.00 16.11 239 ASP A CA 1
ATOM 1717 C C . ASP A 1 220 ? 59.776 23.075 86.928 1.00 14.58 239 ASP A C 1
ATOM 1718 O O . ASP A 1 220 ? 60.852 23.626 86.923 1.00 19.42 239 ASP A O 1
ATOM 1723 N N . LYS A 1 221 ? 59.599 21.791 87.241 1.00 18.73 240 LYS A N 1
ATOM 1724 C CA . LYS A 1 221 ? 60.706 20.860 87.607 1.00 21.78 240 LYS A CA 1
ATOM 1725 C C . LYS A 1 221 ? 61.243 19.926 86.488 1.00 25.34 240 LYS A C 1
ATOM 1726 O O . LYS A 1 221 ? 61.718 18.838 86.735 1.00 32.48 240 LYS A O 1
ATOM 1732 N N . SER A 1 222 ? 61.258 20.386 85.257 1.00 27.80 241 SER A N 1
ATOM 1733 C CA . SER A 1 222 ? 61.931 19.630 84.169 1.00 30.97 241 SER A CA 1
ATOM 1734 C C . SER A 1 222 ? 63.406 19.217 84.536 1.00 35.04 241 SER A C 1
ATOM 1735 O O . SER A 1 222 ? 64.130 19.994 85.180 1.00 39.34 241 SER A O 1
ATOM 1738 N N . LYS A 1 223 ? 63.823 18.001 84.154 1.00 31.81 242 LYS A N 1
ATOM 1739 C CA . LYS A 1 223 ? 65.188 17.472 84.419 1.00 31.62 242 LYS A CA 1
ATOM 1740 C C . LYS A 1 223 ? 66.232 18.508 83.973 1.00 29.49 242 LYS A C 1
ATOM 1741 O O . LYS A 1 223 ? 66.225 18.923 82.807 1.00 27.87 242 LYS A O 1
ATOM 1747 N N . ASP A 1 224 ? 67.105 18.935 84.893 1.00 30.95 243 ASP A N 1
ATOM 1748 C CA . ASP A 1 224 ? 68.144 19.970 84.610 1.00 27.53 243 ASP A CA 1
ATOM 1749 C C . ASP A 1 224 ? 67.634 21.362 84.189 1.00 27.01 243 ASP A C 1
ATOM 1750 O O . ASP A 1 224 ? 68.410 22.202 83.725 1.00 28.97 243 ASP A O 1
ATOM 1755 N N . SER A 1 225 ? 66.341 21.615 84.375 1.00 32.57 244 SER A N 1
ATOM 1756 C CA . SER A 1 225 ? 65.777 22.880 83.953 1.00 33.56 244 SER A CA 1
ATOM 1757 C C . SER A 1 225 ? 64.686 23.423 84.890 1.00 35.47 244 SER A C 1
ATOM 1758 O O . SER A 1 225 ? 63.619 23.852 84.399 1.00 44.50 244 SER A O 1
ATOM 1761 N N . GLU A 1 226 ? 64.981 23.453 86.207 1.00 24.97 245 GLU A N 1
ATOM 1762 C CA . GLU A 1 226 ? 64.032 23.934 87.227 1.00 23.39 245 GLU A CA 1
ATOM 1763 C C . GLU A 1 226 ? 63.871 25.448 87.135 1.00 19.23 245 GLU A C 1
ATOM 1764 O O . GLU A 1 226 ? 64.840 26.206 87.244 1.00 21.70 245 GLU A O 1
ATOM 1770 N N . ILE A 1 227 ? 62.628 25.882 86.973 1.00 14.27 246 ILE A N 1
ATOM 1771 C CA . ILE A 1 227 ? 62.299 27.302 86.910 1.00 13.28 246 ILE A CA 1
ATOM 1772 C C . ILE A 1 227 ? 61.297 27.607 88.037 1.00 12.80 246 ILE A C 1
ATOM 1773 O O . ILE A 1 227 ? 60.338 26.845 88.218 1.00 13.76 246 ILE A O 1
ATOM 1778 N N . VAL A 1 228 ? 61.465 28.759 88.665 1.00 11.82 247 VAL A N 1
ATOM 1779 C CA . VAL A 1 228 ? 60.451 29.306 89.597 1.00 11.53 247 VAL A CA 1
ATOM 1780 C C . VAL A 1 228 ? 60.089 30.672 89.041 1.00 11.34 247 VAL A C 1
ATOM 1781 O O . VAL A 1 228 ? 60.982 31.476 88.779 1.00 12.41 247 VAL A O 1
ATOM 1785 N N . ALA A 1 229 ? 58.781 30.923 88.892 1.00 11.40 248 ALA A N 1
ATOM 1786 C CA . ALA A 1 229 ? 58.305 32.162 88.312 1.00 11.22 248 ALA A CA 1
ATOM 1787 C C . ALA A 1 229 ? 57.083 32.686 89.053 1.00 10.98 248 ALA A C 1
ATOM 1788 O O . ALA A 1 229 ? 56.286 31.896 89.574 1.00 12.91 248 ALA A O 1
ATOM 1790 N N . ALA A 1 230 ? 56.945 34.000 89.027 1.00 10.48 249 ALA A N 1
ATOM 1791 C CA . ALA A 1 230 ? 55.704 34.666 89.441 1.00 10.92 249 ALA A CA 1
ATOM 1792 C C . ALA A 1 230 ? 54.970 35.124 88.209 1.00 10.39 249 ALA A C 1
ATOM 1793 O O . ALA A 1 230 ? 55.592 35.679 87.299 1.00 12.24 249 ALA A O 1
ATOM 1795 N N . VAL A 1 231 ? 53.680 34.883 88.161 1.00 10.63 250 VAL A N 1
ATOM 1796 C CA . VAL A 1 231 ? 52.800 35.368 87.083 1.00 10.30 250 VAL A CA 1
ATOM 1797 C C . VAL A 1 231 ? 51.801 36.332 87.693 1.00 9.69 250 VAL A C 1
ATOM 1798 O O . VAL A 1 231 ? 51.042 35.963 88.623 1.00 11.26 250 VAL A O 1
ATOM 1802 N N . MET A 1 232 ? 51.849 37.561 87.281 1.00 9.76 251 MET A N 1
ATOM 1803 C CA . MET A 1 232 ? 51.114 38.707 87.789 1.00 10.13 251 MET A CA 1
ATOM 1804 C C . MET A 1 232 ? 50.047 39.067 86.792 1.00 10.19 251 MET A C 1
ATOM 1805 O O . MET A 1 232 ? 50.351 39.582 85.685 1.00 11.43 251 MET A O 1
ATOM 1810 N N . GLY A 1 233 ? 48.807 38.730 87.085 1.00 10.36 252 GLY A N 1
ATOM 1811 C CA . GLY A 1 233 ? 47.691 38.867 86.141 1.00 10.38 252 GLY A CA 1
ATOM 1812 C C . GLY A 1 233 ? 46.483 39.435 86.820 1.00 10.34 252 GLY A C 1
ATOM 1813 O O . GLY A 1 233 ? 46.579 40.133 87.848 1.00 11.12 252 GLY A O 1
ATOM 1814 N N . ASN A 1 234 ? 45.317 39.168 86.238 1.00 11.06 253 ASN A N 1
ATOM 1815 C CA . ASN A 1 234 ? 44.051 39.686 86.737 1.00 11.47 253 ASN A CA 1
ATOM 1816 C C . ASN A 1 234 ? 43.006 38.596 86.599 1.00 12.38 253 ASN A C 1
ATOM 1817 O O . ASN A 1 234 ? 43.059 37.793 85.668 1.00 13.98 253 ASN A O 1
ATOM 1822 N N . ILE A 1 235 ? 42.046 38.582 87.529 1.00 12.50 254 ILE A N 1
ATOM 1823 C CA . ILE A 1 235 ? 41.027 37.566 87.493 1.00 13.56 254 ILE A CA 1
ATOM 1824 C C . ILE A 1 235 ? 40.112 37.654 86.262 1.00 14.13 254 ILE A C 1
ATOM 1825 O O . ILE A 1 235 ? 39.462 36.668 85.911 1.00 18.39 254 ILE A O 1
ATOM 1830 N N . SER A 1 236 ? 40.023 38.830 85.648 1.00 14.51 255 SER A N 1
ATOM 1831 C CA . SER A 1 236 ? 39.219 38.990 84.455 1.00 16.89 255 SER A CA 1
ATOM 1832 C C . SER A 1 236 ? 39.777 38.275 83.245 1.00 18.81 255 SER A C 1
ATOM 1833 O O . SER A 1 236 ? 40.975 38.233 83.027 1.00 18.86 255 SER A O 1
ATOM 1836 N N . ASN A 1 237 ? 38.877 37.753 82.420 1.00 24.57 256 ASN A N 1
ATOM 1837 C CA . ASN A 1 237 ? 39.291 37.250 81.102 1.00 28.29 256 ASN A CA 1
ATOM 1838 C C . ASN A 1 237 ? 38.944 38.227 79.969 1.00 31.80 256 ASN A C 1
ATOM 1839 O O . ASN A 1 237 ? 39.053 37.838 78.800 1.00 43.08 256 ASN A O 1
ATOM 1844 N N . ASP A 1 238 ? 38.627 39.500 80.284 1.00 29.18 257 ASP A N 1
ATOM 1845 C CA . ASP A 1 238 ? 38.314 40.518 79.242 1.00 30.59 257 ASP A CA 1
ATOM 1846 C C . ASP A 1 238 ? 39.480 40.673 78.270 1.00 32.06 257 ASP A C 1
ATOM 1847 O O . ASP A 1 238 ? 40.643 40.691 78.675 1.00 33.79 257 ASP A O 1
ATOM 1852 N N . ASN A 1 239 ? 39.156 40.818 76.998 1.00 30.39 258 ASN A N 1
ATOM 1853 C CA . ASN A 1 239 ? 40.155 40.988 75.919 1.00 28.91 258 ASN A CA 1
ATOM 1854 C C . ASN A 1 239 ? 40.276 42.465 75.591 1.00 26.61 258 ASN A C 1
ATOM 1855 O O . ASN A 1 239 ? 39.625 42.988 74.724 1.00 31.42 258 ASN A O 1
ATOM 1860 N N . GLU A 1 240 ? 41.123 43.146 76.348 1.00 25.62 259 GLU A N 1
ATOM 1861 C CA . GLU A 1 240 ? 41.315 44.600 76.284 1.00 22.11 259 GLU A CA 1
ATOM 1862 C C . GLU A 1 240 ? 42.799 44.866 76.360 1.00 18.49 259 GLU A C 1
ATOM 1863 O O . GLU A 1 240 ? 43.541 44.041 76.962 1.00 19.24 259 GLU A O 1
ATOM 1869 N N . GLU A 1 241 ? 43.177 46.065 75.954 1.00 17.41 260 GLU A N 1
ATOM 1870 C CA . GLU A 1 241 ? 44.583 46.464 75.946 1.00 17.42 260 GLU A CA 1
ATOM 1871 C C . GLU A 1 241 ? 45.192 46.366 77.262 1.00 15.92 260 GLU A C 1
ATOM 1872 O O . GLU A 1 241 ? 46.411 46.147 77.360 1.00 17.44 260 GLU A O 1
ATOM 1878 N N . TRP A 1 242 ? 44.423 46.611 78.359 1.00 15.91 261 TRP A N 1
ATOM 1879 C CA . TRP A 1 242 ? 44.962 46.597 79.681 1.00 14.75 261 TRP A CA 1
ATOM 1880 C C . TRP A 1 242 ? 45.257 45.214 80.262 1.00 13.55 261 TRP A C 1
ATOM 1881 O O . TRP A 1 242 ? 46.027 45.130 81.207 1.00 14.45 261 TRP A O 1
ATOM 1892 N N . ASN A 1 243 ? 44.623 44.158 79.749 1.00 12.51 262 ASN A N 1
ATOM 1893 C CA . ASN A 1 243 ? 44.646 42.869 80.407 1.00 12.93 262 ASN A CA 1
ATOM 1894 C C . ASN A 1 243 ? 45.697 41.957 79.808 1.00 11.37 262 ASN A C 1
ATOM 1895 O O . ASN A 1 243 ? 46.054 42.064 78.599 1.00 13.64 262 ASN A O 1
ATOM 1900 N N . GLY A 1 244 ? 46.265 41.110 80.643 1.00 11.13 263 GLY A N 1
ATOM 1901 C CA . GLY A 1 244 ? 47.294 40.205 80.268 1.00 11.18 263 GLY A CA 1
ATOM 1902 C C . GLY A 1 244 ? 48.067 39.803 81.495 1.00 10.18 263 GLY A C 1
ATOM 1903 O O . GLY A 1 244 ? 47.473 39.733 82.608 1.00 11.33 263 GLY A O 1
ATOM 1904 N N . GLU A 1 245 ? 49.342 39.572 81.369 1.00 10.43 264 GLU A N 1
ATOM 1905 C CA . GLU A 1 245 ? 50.179 39.114 82.490 1.00 10.30 264 GLU A CA 1
ATOM 1906 C C . GLU A 1 245 ? 51.567 39.619 82.379 1.00 10.08 264 GLU A C 1
ATOM 1907 O O . GLU A 1 245 ? 52.095 39.746 81.233 1.00 12.02 264 GLU A O 1
ATOM 1913 N N . TYR A 1 246 ? 52.234 39.839 83.524 1.00 9.81 265 TYR A N 1
ATOM 1914 C CA . TYR A 1 246 ? 53.653 39.966 83.614 1.00 9.89 265 TYR A CA 1
ATOM 1915 C C . TYR A 1 246 ? 54.240 38.738 84.227 1.00 9.59 265 TYR A C 1
ATOM 1916 O O . TYR A 1 246 ? 53.549 38.170 85.141 1.00 10.64 265 TYR A O 1
ATOM 1925 N N . SER A 1 247 ? 55.449 38.361 83.955 1.00 9.79 266 SER A N 1
ATOM 1926 C CA . SER A 1 247 ? 56.126 37.295 84.699 1.00 9.67 266 SER A CA 1
ATOM 1927 C C . SER A 1 247 ? 57.538 37.628 84.958 1.00 10.22 266 SER A C 1
ATOM 1928 O O . SER A 1 247 ? 58.212 38.217 84.094 1.00 10.44 266 SER A O 1
ATOM 1931 N N . ILE A 1 248 ? 58.027 37.291 86.177 1.00 9.89 267 ILE A N 1
ATOM 1932 C CA . ILE A 1 248 ? 59.441 37.281 86.456 1.00 9.72 267 ILE A CA 1
ATOM 1933 C C . ILE A 1 248 ? 59.845 35.908 86.940 1.00 9.91 267 ILE A C 1
ATOM 1934 O O . ILE A 1 248 ? 59.004 35.207 87.565 1.00 11.42 267 ILE A O 1
ATOM 1939 N N . GLY A 1 249 ? 61.088 35.525 86.796 1.00 10.19 268 GLY A N 1
ATOM 1940 C CA . GLY A 1 249 ? 61.495 34.203 87.224 1.00 10.73 268 GLY A CA 1
ATOM 1941 C C . GLY A 1 249 ? 62.960 33.966 87.085 1.00 10.77 268 GLY A C 1
ATOM 1942 O O . GLY A 1 249 ? 63.693 34.839 86.614 1.00 10.96 268 GLY A O 1
ATOM 1943 N N . VAL A 1 250 ? 63.365 32.784 87.528 1.00 10.92 269 VAL A N 1
ATOM 1944 C CA . VAL A 1 250 ? 64.765 32.395 87.567 1.00 10.94 269 VAL A CA 1
ATOM 1945 C C . VAL A 1 250 ? 64.902 30.933 87.271 1.00 11.62 269 VAL A C 1
ATOM 1946 O O . VAL A 1 250 ? 63.984 30.159 87.534 1.00 12.68 269 VAL A O 1
ATOM 1950 N N . LYS A 1 251 ? 66.044 30.559 86.703 1.00 12.47 270 LYS A N 1
ATOM 1951 C CA . LYS A 1 251 ? 66.375 29.181 86.467 1.00 12.53 270 LYS A CA 1
ATOM 1952 C C . LYS A 1 251 ? 67.383 28.709 87.496 1.00 13.39 270 LYS A C 1
ATOM 1953 O O . LYS A 1 251 ? 68.382 29.375 87.698 1.00 17.60 270 LYS A O 1
ATOM 1959 N N . LYS A 1 252 ? 67.123 27.555 88.103 1.00 14.43 271 LYS A N 1
ATOM 1960 C CA . LYS A 1 252 ? 68.053 26.991 89.055 1.00 16.86 271 LYS A CA 1
ATOM 1961 C C . LYS A 1 252 ? 69.346 26.579 88.365 1.00 17.35 271 LYS A C 1
ATOM 1962 O O . LYS A 1 252 ? 69.329 26.040 87.279 1.00 20.21 271 LYS A O 1
ATOM 1968 N N . VAL A 1 253 ? 70.458 26.840 89.045 1.00 17.96 272 VAL A N 1
ATOM 1969 C CA . VAL A 1 253 ? 71.766 26.374 88.612 1.00 18.60 272 VAL A CA 1
ATOM 1970 C C . VAL A 1 253 ? 72.418 25.689 89.810 1.00 18.60 272 VAL A C 1
ATOM 1971 O O . VAL A 1 253 ? 72.069 25.971 90.958 1.00 19.38 272 VAL A O 1
ATOM 1975 N N . PRO A 1 254 ? 73.397 24.801 89.544 1.00 20.51 273 PRO A N 1
ATOM 1976 C CA . PRO A 1 254 ? 74.082 24.167 90.659 1.00 21.16 273 PRO A CA 1
ATOM 1977 C C . PRO A 1 254 ? 74.651 25.170 91.666 1.00 20.75 273 PRO A C 1
ATOM 1978 O O . PRO A 1 254 ? 75.206 26.204 91.289 1.00 23.94 273 PRO A O 1
ATOM 1982 N N . GLY A 1 255 ? 74.468 24.884 92.949 1.00 21.19 274 GLY A N 1
ATOM 1983 C CA . GLY A 1 255 ? 74.964 25.728 94.019 1.00 20.99 274 GLY A CA 1
ATOM 1984 C C . GLY A 1 255 ? 74.092 26.872 94.457 1.00 19.55 274 GLY A C 1
ATOM 1985 O O . GLY A 1 255 ? 74.489 27.617 95.351 1.00 22.74 274 GLY A O 1
ATOM 1986 N N A VAL A 1 256 ? 72.977 27.144 93.761 0.50 17.47 275 VAL A N 1
ATOM 1987 N N B VAL A 1 256 ? 72.878 26.913 93.920 0.50 17.30 275 VAL A N 1
ATOM 1988 C CA A VAL A 1 256 ? 72.030 28.135 94.289 0.50 17.59 275 VAL A CA 1
ATOM 1989 C CA B VAL A 1 256 ? 72.024 28.055 94.099 0.50 16.35 275 VAL A CA 1
ATOM 1990 C C A VAL A 1 256 ? 70.761 27.443 94.743 0.50 17.60 275 VAL A C 1
ATOM 1991 C C B VAL A 1 256 ? 70.626 27.580 94.525 0.50 16.71 275 VAL A C 1
ATOM 1992 O O A VAL A 1 256 ? 70.437 26.322 94.351 0.50 18.81 275 VAL A O 1
ATOM 1993 O O B VAL A 1 256 ? 70.058 26.712 93.855 0.50 16.08 275 VAL A O 1
ATOM 2000 N N . ASP A 1 257 ? 70.076 28.156 95.609 1.00 16.87 276 ASP A N 1
ATOM 2001 C CA . ASP A 1 257 ? 68.702 27.852 96.030 1.00 16.32 276 ASP A CA 1
ATOM 2002 C C . ASP A 1 257 ? 67.834 29.034 95.623 1.00 14.92 276 ASP A C 1
ATOM 2003 O O . ASP A 1 257 ? 68.315 30.149 95.451 1.00 16.97 276 ASP A O 1
ATOM 2008 N N . ILE A 1 258 ? 66.551 28.745 95.442 1.00 14.14 277 ILE A N 1
ATOM 2009 C CA . ILE A 1 258 ? 65.567 29.728 95.056 1.00 13.88 277 ILE A CA 1
ATOM 2010 C C . ILE A 1 258 ? 64.581 29.948 96.177 1.00 12.67 277 ILE A C 1
ATOM 2011 O O . ILE A 1 258 ? 64.128 28.991 96.804 1.00 15.87 277 ILE A O 1
ATOM 2016 N N . SER A 1 259 ? 64.202 31.183 96.423 1.00 12.68 278 SER A N 1
ATOM 2017 C CA . SER A 1 259 ? 63.077 31.506 97.314 1.00 12.96 278 SER A CA 1
ATOM 2018 C C . SER A 1 259 ? 62.197 32.544 96.622 1.00 12.27 278 SER A C 1
ATOM 2019 O O . SER A 1 259 ? 62.609 33.136 95.619 1.00 13.34 278 SER A O 1
ATOM 2022 N N . TYR A 1 260 ? 60.997 32.767 97.155 1.00 12.29 279 TYR A N 1
ATOM 2023 C CA . TYR A 1 260 ? 60.057 33.656 96.474 1.00 11.81 279 TYR A CA 1
ATOM 2024 C C . TYR A 1 260 ? 59.102 34.236 97.480 1.00 11.53 279 TYR A C 1
ATOM 2025 O O . TYR A 1 260 ? 58.924 33.715 98.587 1.00 12.77 279 TYR A O 1
ATOM 2034 N N . LYS A 1 261 ? 58.409 35.300 97.066 1.00 11.75 280 LYS A N 1
ATOM 2035 C CA . LYS A 1 261 ? 57.242 35.774 97.822 1.00 11.37 280 LYS A CA 1
ATOM 2036 C C . LYS A 1 261 ? 56.210 36.179 96.772 1.00 11.03 280 LYS A C 1
ATOM 2037 O O . LYS A 1 261 ? 56.473 37.020 95.911 1.00 11.92 280 LYS A O 1
ATOM 2043 N N . ALA A 1 262 ? 55.042 35.575 96.836 1.00 11.56 281 ALA A N 1
ATOM 2044 C CA . ALA A 1 262 ? 54.061 35.814 95.787 1.00 11.50 281 ALA A CA 1
ATOM 2045 C C . ALA A 1 262 ? 53.442 37.158 95.848 1.00 11.18 281 ALA A C 1
ATOM 2046 O O . ALA A 1 262 ? 53.130 37.713 94.776 1.00 11.86 281 ALA A O 1
ATOM 2048 N N . LYS A 1 263 ? 53.203 37.692 97.060 1.00 12.10 282 LYS A N 1
ATOM 2049 C CA . LYS A 1 263 ? 52.448 38.899 97.155 1.00 11.95 282 LYS A CA 1
ATOM 2050 C C . LYS A 1 263 ? 53.033 39.802 98.221 1.00 12.49 282 LYS A C 1
ATOM 2051 O O . LYS A 1 263 ? 53.004 39.485 99.442 1.00 14.57 282 LYS A O 1
ATOM 2057 N N . PHE A 1 264 ? 53.568 40.953 97.835 1.00 11.79 283 PHE A N 1
ATOM 2058 C CA . PHE A 1 264 ? 53.851 42.059 98.735 1.00 11.91 283 PHE A CA 1
ATOM 2059 C C . PHE A 1 264 ? 53.110 43.289 98.282 1.00 11.87 283 PHE A C 1
ATOM 2060 O O . PHE A 1 264 ? 52.738 43.390 97.059 1.00 12.64 283 PHE A O 1
ATOM 2068 N N . VAL A 1 265 ? 52.836 44.236 99.167 1.00 12.16 284 VAL A N 1
ATOM 2069 C CA . VAL A 1 265 ? 52.078 45.390 98.837 1.00 11.96 284 VAL A CA 1
ATOM 2070 C C . VAL A 1 265 ? 52.993 46.521 98.397 1.00 12.31 284 VAL A C 1
ATOM 2071 O O . VAL A 1 265 ? 53.890 46.965 99.108 1.00 14.10 284 VAL A O 1
ATOM 2075 N N . THR A 1 266 ? 52.791 46.961 97.156 1.00 12.09 285 THR A N 1
ATOM 2076 C CA . THR A 1 266 ? 53.616 48.051 96.625 1.00 11.78 285 THR A CA 1
ATOM 2077 C C . THR A 1 266 ? 53.185 49.430 97.090 1.00 12.59 285 THR A C 1
ATOM 2078 O O . THR A 1 266 ? 53.989 50.338 97.132 1.00 15.09 285 THR A O 1
ATOM 2082 N N . THR A 1 267 ? 51.926 49.561 97.473 1.00 13.01 286 THR A N 1
ATOM 2083 C CA . THR A 1 267 ? 51.406 50.772 98.081 1.00 13.49 286 THR A CA 1
ATOM 2084 C C . THR A 1 267 ? 51.441 50.687 99.615 1.00 14.84 286 THR A C 1
ATOM 2085 O O . THR A 1 267 ? 50.442 50.895 100.276 1.00 19.58 286 THR A O 1
ATOM 2089 N N . GLY A 1 268 ? 52.571 50.233 100.132 1.00 14.74 287 GLY A N 1
ATOM 2090 C CA . GLY A 1 268 ? 52.858 50.188 101.529 1.00 14.81 287 GLY A CA 1
ATOM 2091 C C . GLY A 1 268 ? 54.338 50.379 101.731 1.00 14.33 287 GLY A C 1
ATOM 2092 O O . GLY A 1 268 ? 55.072 50.746 100.796 1.00 15.00 287 GLY A O 1
ATOM 2093 N N . ASP A 1 269 ? 54.807 50.133 102.969 1.00 15.09 288 ASP A N 1
ATOM 2094 C CA . ASP A 1 269 ? 56.206 50.415 103.263 1.00 14.04 288 ASP A CA 1
ATOM 2095 C C . ASP A 1 269 ? 57.206 49.342 102.788 1.00 13.51 288 ASP A C 1
ATOM 2096 O O . ASP A 1 269 ? 58.396 49.483 102.948 1.00 13.91 288 ASP A O 1
ATOM 2101 N N . GLY A 1 270 ? 56.668 48.245 102.223 1.00 13.56 289 GLY A N 1
ATOM 2102 C CA . GLY A 1 270 ? 57.523 47.255 101.641 1.00 13.40 289 GLY A CA 1
ATOM 2103 C C . GLY A 1 270 ? 58.150 46.256 102.587 1.00 12.61 289 GLY A C 1
ATOM 2104 O O . GLY A 1 270 ? 58.917 45.370 102.228 1.00 13.14 289 GLY A O 1
ATOM 2105 N N . SER A 1 271 ? 57.849 46.410 103.917 1.00 13.58 290 SER A N 1
ATOM 2106 C CA . SER A 1 271 ? 58.560 45.611 104.983 1.00 14.47 290 SER A CA 1
ATOM 2107 C C . SER A 1 271 ? 58.086 44.184 105.036 1.00 13.79 290 SER A C 1
ATOM 2108 O O . SER A 1 271 ? 58.822 43.295 105.452 1.00 14.90 290 SER A O 1
ATOM 2111 N N . ASP A 1 272 ? 56.868 43.932 104.529 1.00 13.79 291 ASP A N 1
ATOM 2112 C CA . ASP A 1 272 ? 56.375 42.606 104.366 1.00 13.76 291 ASP A CA 1
ATOM 2113 C C . ASP A 1 272 ? 57.370 41.718 103.611 1.00 13.75 291 ASP A C 1
ATOM 2114 O O . ASP A 1 272 ? 57.568 40.563 103.881 1.00 17.56 291 ASP A O 1
ATOM 2119 N N . LEU A 1 273 ? 57.988 42.302 102.600 1.00 13.08 292 LEU A N 1
ATOM 2120 C CA . LEU A 1 273 ? 59.073 41.673 101.847 1.00 12.88 292 LEU A CA 1
ATOM 2121 C C . LEU A 1 273 ? 60.446 41.878 102.511 1.00 13.23 292 LEU A C 1
ATOM 2122 O O . LEU A 1 273 ? 61.226 40.957 102.651 1.00 14.41 292 LEU A O 1
ATOM 2127 N N . TRP A 1 274 ? 60.753 43.130 102.733 1.00 13.75 293 TRP A N 1
ATOM 2128 C CA . TRP A 1 274 ? 62.152 43.517 103.014 1.00 14.34 293 TRP A CA 1
ATOM 2129 C C . TRP A 1 274 ? 62.662 42.955 104.324 1.00 15.40 293 TRP A C 1
ATOM 2130 O O . TRP A 1 274 ? 63.821 42.622 104.463 1.00 17.78 293 TRP A O 1
ATOM 2141 N N . HIS A 1 275 ? 61.802 42.852 105.344 1.00 14.56 294 HIS A N 1
ATOM 2142 C CA . HIS A 1 275 ? 62.256 42.267 106.613 1.00 16.20 294 HIS A CA 1
ATOM 2143 C C . HIS A 1 275 ? 62.723 40.822 106.481 1.00 16.73 294 HIS A C 1
ATOM 2144 O O . HIS A 1 275 ? 63.570 40.342 107.215 1.00 20.74 294 HIS A O 1
ATOM 2151 N N . GLU A 1 276 ? 62.173 40.128 105.491 1.00 16.36 295 GLU A N 1
ATOM 2152 C CA . GLU A 1 276 ? 62.605 38.775 105.160 1.00 16.59 295 GLU A CA 1
ATOM 2153 C C . GLU A 1 276 ? 63.965 38.798 104.456 1.00 16.83 295 GLU A C 1
ATOM 2154 O O . GLU A 1 276 ? 64.923 38.125 104.848 1.00 18.41 295 GLU A O 1
ATOM 2160 N N . PHE A 1 277 ? 64.034 39.586 103.414 1.00 14.70 296 PHE A N 1
ATOM 2161 C CA . PHE A 1 277 ? 65.238 39.670 102.598 1.00 14.96 296 PHE A CA 1
ATOM 2162 C C . PHE A 1 277 ? 66.436 40.204 103.370 1.00 15.48 296 PHE A C 1
ATOM 2163 O O . PHE A 1 277 ? 67.562 39.702 103.179 1.00 16.22 296 PHE A O 1
ATOM 2171 N N . SER A 1 278 ? 66.205 41.192 104.241 1.00 16.40 297 SER A N 1
ATOM 2172 C CA . SER A 1 278 ? 67.349 41.827 104.903 1.00 15.52 297 SER A CA 1
ATOM 2173 C C . SER A 1 278 ? 67.944 41.010 106.023 1.00 18.35 297 SER A C 1
ATOM 2174 O O . SER A 1 278 ? 69.067 41.290 106.441 1.00 21.36 297 SER A O 1
ATOM 2177 N N . LYS A 1 279 ? 67.230 39.993 106.503 1.00 18.56 298 LYS A N 1
ATOM 2178 C CA . LYS A 1 279 ? 67.734 39.190 107.605 1.00 18.24 298 LYS A CA 1
ATOM 2179 C C . LYS A 1 279 ? 68.822 38.209 107.088 1.00 17.19 298 LYS A C 1
ATOM 2180 O O . LYS A 1 279 ? 69.969 38.186 107.584 1.00 21.86 298 LYS A O 1
ATOM 2186 N N . ASN A 1 280 ? 68.458 37.404 106.114 1.00 18.02 299 ASN A N 1
ATOM 2187 C CA . ASN A 1 280 ? 69.328 36.355 105.586 1.00 17.44 299 ASN A CA 1
ATOM 2188 C C . ASN A 1 280 ? 69.249 36.148 104.070 1.00 16.49 299 ASN A C 1
ATOM 2189 O O . ASN A 1 280 ? 69.744 35.141 103.547 1.00 17.23 299 ASN A O 1
ATOM 2194 N N . GLY A 1 281 ? 68.603 37.068 103.363 1.00 15.69 300 GLY A N 1
ATOM 2195 C CA . GLY A 1 281 ? 68.536 36.912 101.926 1.00 14.46 300 GLY A CA 1
ATOM 2196 C C . GLY A 1 281 ? 67.649 35.792 101.411 1.00 13.63 300 GLY A C 1
ATOM 2197 O O . GLY A 1 281 ? 67.770 35.405 100.232 1.00 16.14 300 GLY A O 1
ATOM 2198 N N . ILE A 1 282 ? 66.706 35.360 102.243 1.00 14.46 301 ILE A N 1
ATOM 2199 C CA . ILE A 1 282 ? 65.832 34.243 101.940 1.00 14.74 301 ILE A CA 1
ATOM 2200 C C . ILE A 1 282 ? 64.402 34.663 102.185 1.00 13.92 301 ILE A C 1
ATOM 2201 O O . ILE A 1 282 ? 64.093 35.147 103.291 1.00 16.12 301 ILE A O 1
ATOM 2206 N N . LEU A 1 283 ? 63.524 34.463 101.208 1.00 13.39 302 LEU A N 1
ATOM 2207 C CA . LEU A 1 283 ? 62.142 34.852 101.315 1.00 12.98 302 LEU A CA 1
ATOM 2208 C C . LEU A 1 283 ? 61.297 33.760 101.948 1.00 13.72 302 LEU A C 1
ATOM 2209 O O . LEU A 1 283 ? 61.741 32.629 102.091 1.00 16.30 302 LEU A O 1
ATOM 2214 N N . ASP A 1 284 ? 60.042 34.110 102.193 1.00 14.37 303 ASP A N 1
ATOM 2215 C CA . ASP A 1 284 ? 59.113 33.241 102.931 1.00 14.55 303 ASP A CA 1
ATOM 2216 C C . ASP A 1 284 ? 58.529 32.073 102.134 1.00 14.28 303 ASP A C 1
ATOM 2217 O O . ASP A 1 284 ? 57.894 31.177 102.747 1.00 16.14 303 ASP A O 1
ATOM 2222 N N . ASN A 1 285 ? 58.678 32.085 100.832 1.00 13.65 304 ASN A N 1
ATOM 2223 C CA . ASN A 1 285 ? 58.037 31.099 99.953 1.00 14.35 304 ASN A CA 1
ATOM 2224 C C . ASN A 1 285 ? 56.537 31.037 100.189 1.00 12.50 304 ASN A C 1
ATOM 2225 O O . ASN A 1 285 ? 55.929 29.984 100.058 1.00 14.83 304 ASN A O 1
ATOM 2230 N N . LYS A 1 286 ? 55.947 32.194 100.449 1.00 12.35 305 LYS A N 1
ATOM 2231 C CA . LYS A 1 286 ? 54.511 32.273 100.711 1.00 12.53 305 LYS A CA 1
ATOM 2232 C C . LYS A 1 286 ? 53.730 32.525 99.435 1.00 12.31 305 LYS A C 1
ATOM 2233 O O . LYS A 1 286 ? 53.779 33.610 98.853 1.00 14.36 305 LYS A O 1
ATOM 2239 N N A ASP A 1 287 ? 52.880 31.562 99.146 0.50 11.78 306 ASP A N 1
ATOM 2240 N N B ASP A 1 287 ? 53.048 31.482 98.964 0.50 12.23 306 ASP A N 1
ATOM 2241 C CA A ASP A 1 287 ? 51.964 31.632 98.034 0.50 11.85 306 ASP A CA 1
ATOM 2242 C CA B ASP A 1 287 ? 52.042 31.622 97.901 0.50 13.05 306 ASP A CA 1
ATOM 2243 C C A ASP A 1 287 ? 50.670 32.256 98.498 0.50 10.69 306 ASP A C 1
ATOM 2244 C C B ASP A 1 287 ? 50.848 32.401 98.480 0.50 11.31 306 ASP A C 1
ATOM 2245 O O A ASP A 1 287 ? 50.179 31.951 99.634 0.50 10.27 306 ASP A O 1
ATOM 2246 O O B ASP A 1 287 ? 50.608 32.340 99.685 0.50 11.30 306 ASP A O 1
ATOM 2255 N N . ASP A 1 288 ? 50.085 33.119 97.667 1.00 11.74 307 ASP A N 1
ATOM 2256 C CA . ASP A 1 288 ? 48.857 33.824 98.052 1.00 11.58 307 ASP A CA 1
ATOM 2257 C C . ASP A 1 288 ? 48.243 34.383 96.795 1.00 11.28 307 ASP A C 1
ATOM 2258 O O . ASP A 1 288 ? 48.730 35.390 96.269 1.00 12.06 307 ASP A O 1
ATOM 2263 N N . GLU A 1 289 ? 47.167 33.742 96.337 1.00 10.67 308 GLU A N 1
ATOM 2264 C CA . GLU A 1 289 ? 46.498 34.136 95.094 1.00 10.64 308 GLU A CA 1
ATOM 2265 C C . GLU A 1 289 ? 45.332 35.070 95.334 1.00 10.92 308 GLU A C 1
ATOM 2266 O O . GLU A 1 289 ? 44.544 35.359 94.441 1.00 11.81 308 GLU A O 1
ATOM 2272 N N . THR A 1 290 ? 45.248 35.629 96.566 1.00 10.83 309 THR A N 1
ATOM 2273 C CA . THR A 1 290 ? 44.127 36.507 96.853 1.00 11.50 309 THR A CA 1
ATOM 2274 C C . THR A 1 290 ? 44.178 37.748 95.943 1.00 11.60 309 THR A C 1
ATOM 2275 O O . THR A 1 290 ? 45.195 38.440 95.952 1.00 12.19 309 THR A O 1
ATOM 2279 N N . PRO A 1 291 ? 43.095 38.065 95.235 1.00 11.82 310 PRO A N 1
ATOM 2280 C CA . PRO A 1 291 ? 43.133 39.270 94.414 1.00 12.11 310 PRO A CA 1
ATOM 2281 C C . PRO A 1 291 ? 43.097 40.532 95.260 1.00 12.26 310 PRO A C 1
ATOM 2282 O O . PRO A 1 291 ? 42.500 40.528 96.339 1.00 14.68 310 PRO A O 1
ATOM 2286 N N . THR A 1 292 ? 43.707 41.594 94.776 1.00 11.68 311 THR A N 1
ATOM 2287 C CA . THR A 1 292 ? 43.712 42.872 95.448 1.00 12.52 311 THR A CA 1
ATOM 2288 C C . THR A 1 292 ? 42.486 43.675 95.004 1.00 12.73 311 THR A C 1
ATOM 2289 O O . THR A 1 292 ? 41.828 43.365 94.007 1.00 14.31 311 THR A O 1
ATOM 2293 N N . LYS A 1 293 ? 42.171 44.708 95.763 1.00 14.31 312 LYS A N 1
ATOM 2294 C CA . LYS A 1 293 ? 41.079 45.650 95.513 1.00 15.17 312 LYS A CA 1
ATOM 2295 C C . LYS A 1 293 ? 41.732 46.982 95.117 1.00 14.71 312 LYS A C 1
ATOM 2296 O O . LYS A 1 293 ? 41.965 47.233 93.931 1.00 19.82 312 LYS A O 1
ATOM 2302 N N A GLN A 1 294 ? 42.094 47.820 96.081 0.50 15.86 313 GLN A N 1
ATOM 2303 N N B GLN A 1 294 ? 42.172 47.751 96.086 0.50 14.55 313 GLN A N 1
ATOM 2304 C CA A GLN A 1 294 ? 42.778 49.082 95.795 0.50 15.44 313 GLN A CA 1
ATOM 2305 C CA B GLN A 1 294 ? 42.734 49.069 95.863 0.50 15.24 313 GLN A CA 1
ATOM 2306 C C A GLN A 1 294 ? 44.297 48.970 95.859 0.50 14.03 313 GLN A C 1
ATOM 2307 C C B GLN A 1 294 ? 44.262 49.094 96.002 0.50 14.48 313 GLN A C 1
ATOM 2308 O O A GLN A 1 294 ? 44.983 49.639 95.082 0.50 14.23 313 GLN A O 1
ATOM 2309 O O B GLN A 1 294 ? 44.909 49.990 95.437 0.50 14.91 313 GLN A O 1
ATOM 2320 N N . ASP A 1 295 ? 44.835 48.167 96.789 1.00 13.96 314 ASP A N 1
ATOM 2321 C CA . ASP A 1 295 ? 46.296 48.124 96.960 1.00 13.81 314 ASP A CA 1
ATOM 2322 C C . ASP A 1 295 ? 46.995 47.639 95.700 1.00 12.72 314 ASP A C 1
ATOM 2323 O O . ASP A 1 295 ? 46.556 46.728 95.018 1.00 13.22 314 ASP A O 1
ATOM 2328 N N . GLY A 1 296 ? 48.141 48.265 95.447 1.00 12.34 315 GLY A N 1
ATOM 2329 C CA . GLY A 1 296 ? 49.049 47.707 94.484 1.00 11.54 315 GLY A CA 1
ATOM 2330 C C . GLY A 1 296 ? 49.809 46.543 95.021 1.00 11.36 315 GLY A C 1
ATOM 2331 O O . GLY A 1 296 ? 50.130 46.543 96.239 1.00 12.76 315 GLY A O 1
ATOM 2332 N N . ILE A 1 297 ? 50.065 45.505 94.242 1.00 11.09 316 ILE A N 1
ATOM 2333 C CA . ILE A 1 297 ? 50.761 44.319 94.709 1.00 11.39 316 ILE A CA 1
ATOM 2334 C C . ILE A 1 297 ? 51.914 43.990 93.781 1.00 11.50 316 ILE A C 1
ATOM 2335 O O . ILE A 1 297 ? 51.931 44.424 92.581 1.00 11.55 316 ILE A O 1
ATOM 2340 N N . GLY A 1 298 ? 52.826 43.171 94.223 1.00 10.69 317 GLY A N 1
ATOM 2341 C CA . GLY A 1 298 ? 54.001 42.776 93.494 1.00 10.52 317 GLY A CA 1
ATOM 2342 C C . GLY A 1 298 ? 54.475 41.397 93.908 1.00 10.03 317 GLY A C 1
ATOM 2343 O O . GLY A 1 298 ? 53.951 40.848 94.932 1.00 11.58 317 GLY A O 1
ATOM 2344 N N . SER A 1 299 ? 55.456 40.842 93.212 1.00 10.28 318 SER A N 1
ATOM 2345 C CA . SER A 1 299 ? 56.059 39.570 93.502 1.00 10.57 318 SER A CA 1
ATOM 2346 C C . SER A 1 299 ? 57.576 39.684 93.561 1.00 10.16 318 SER A C 1
ATOM 2347 O O . SER A 1 299 ? 58.172 40.635 93.038 1.00 11.02 318 SER A O 1
ATOM 2350 N N . ALA A 1 300 ? 58.201 38.693 94.172 1.00 10.20 319 ALA A N 1
ATOM 2351 C CA . ALA A 1 300 ? 59.650 38.648 94.336 1.00 10.33 319 ALA A CA 1
ATOM 2352 C C . ALA A 1 300 ? 60.159 37.262 94.144 1.00 10.73 319 ALA A C 1
ATOM 2353 O O . ALA A 1 300 ? 59.578 36.271 94.600 1.00 11.63 319 ALA A O 1
ATOM 2355 N N . ILE A 1 301 ? 61.275 37.173 93.390 1.00 10.79 320 ILE A N 1
ATOM 2356 C CA . ILE A 1 301 ? 61.976 35.924 93.124 1.00 10.99 320 ILE A CA 1
ATOM 2357 C C . ILE A 1 301 ? 63.434 36.142 93.507 1.00 10.98 320 ILE A C 1
ATOM 2358 O O . ILE A 1 301 ? 64.062 37.104 93.055 1.00 12.03 320 ILE A O 1
ATOM 2363 N N . ALA A 1 302 ? 63.978 35.249 94.337 1.00 11.92 321 ALA A N 1
ATOM 2364 C CA . ALA A 1 302 ? 65.354 35.409 94.824 1.00 12.38 321 ALA A CA 1
ATOM 2365 C C . ALA A 1 302 ? 66.128 34.135 94.703 1.00 12.66 321 ALA A C 1
ATOM 2366 O O . ALA A 1 302 ? 65.574 33.043 94.677 1.00 13.36 321 ALA A O 1
ATOM 2368 N N . VAL A 1 303 ? 67.453 34.293 94.611 1.00 12.55 322 VAL A N 1
ATOM 2369 C CA . VAL A 1 303 ? 68.369 33.189 94.749 1.00 13.20 322 VAL A CA 1
ATOM 2370 C C . VAL A 1 303 ? 69.342 33.480 95.875 1.00 13.74 322 VAL A C 1
ATOM 2371 O O . VAL A 1 303 ? 69.674 34.658 96.096 1.00 15.52 322 VAL A O 1
ATOM 2375 N N . ASN A 1 304 ? 69.782 32.415 96.556 1.00 13.77 323 ASN A N 1
ATOM 2376 C CA . ASN A 1 304 ? 70.778 32.524 97.613 1.00 14.69 323 ASN A CA 1
ATOM 2377 C C . ASN A 1 304 ? 71.833 31.456 97.348 1.00 15.02 323 ASN A C 1
ATOM 2378 O O . ASN A 1 304 ? 71.531 30.337 96.933 1.00 16.08 323 ASN A O 1
ATOM 2383 N N . PHE A 1 305 ? 73.076 31.828 97.623 1.00 15.45 324 PHE A N 1
ATOM 2384 C CA . PHE A 1 305 ? 74.193 30.957 97.380 1.00 16.29 324 PHE A CA 1
ATOM 2385 C C . PHE A 1 305 ? 75.374 31.372 98.251 1.00 16.86 324 PHE A C 1
ATOM 2386 O O . PHE A 1 305 ? 75.449 32.500 98.708 1.00 19.47 324 PHE A O 1
ATOM 2394 N N . LYS A 1 306 ? 76.270 30.428 98.474 1.00 19.11 325 LYS A N 1
ATOM 2395 C CA . LYS A 1 306 ? 77.525 30.690 99.175 1.00 20.49 325 LYS A CA 1
ATOM 2396 C C . LYS A 1 306 ? 78.657 30.673 98.165 1.00 19.50 325 LYS A C 1
ATOM 2397 O O . LYS A 1 306 ? 78.779 29.721 97.391 1.00 25.61 325 LYS A O 1
ATOM 2403 N N . LEU A 1 307 ? 79.450 31.743 98.151 1.00 19.91 326 LEU A N 1
ATOM 2404 C CA . LEU A 1 307 ? 80.669 31.800 97.304 1.00 22.07 326 LEU A CA 1
ATOM 2405 C C . LEU A 1 307 ? 81.911 31.683 98.172 1.00 21.04 326 LEU A C 1
ATOM 2406 O O . LEU A 1 307 ? 82.178 32.536 99.019 1.00 23.76 326 LEU A O 1
ATOM 2411 N N . GLN A 1 308 ? 82.692 30.662 97.849 1.00 24.16 327 GLN A N 1
ATOM 2412 C CA . GLN A 1 308 ? 84.031 30.498 98.398 1.00 25.65 327 GLN A CA 1
ATOM 2413 C C . GLN A 1 308 ? 84.981 31.492 97.748 1.00 22.80 327 GLN A C 1
ATOM 2414 O O . GLN A 1 308 ? 84.707 32.012 96.678 1.00 24.52 327 GLN A O 1
ATOM 2420 N N . PRO A 1 309 ? 86.134 31.748 98.380 1.00 26.91 328 PRO A N 1
ATOM 2421 C CA . PRO A 1 309 ? 87.172 32.560 97.785 1.00 26.62 328 PRO A CA 1
ATOM 2422 C C . PRO A 1 309 ? 87.487 32.080 96.376 1.00 25.44 328 PRO A C 1
ATOM 2423 O O . PRO A 1 309 ? 87.685 30.871 96.156 1.00 26.46 328 PRO A O 1
ATOM 2427 N N . GLY A 1 310 ? 87.452 33.005 95.424 1.00 25.11 329 GLY A N 1
ATOM 2428 C CA . GLY A 1 310 ? 87.844 32.743 94.040 1.00 26.80 329 GLY A CA 1
ATOM 2429 C C . GLY A 1 310 ? 86.734 32.190 93.174 1.00 25.99 329 GLY A C 1
ATOM 2430 O O . GLY A 1 310 ? 86.956 31.935 91.998 1.00 29.60 329 GLY A O 1
ATOM 2431 N N . GLN A 1 311 ? 85.566 31.963 93.773 1.00 24.66 330 GLN A N 1
ATOM 2432 C CA . GLN A 1 311 ? 84.470 31.304 93.067 1.00 22.70 330 GLN A CA 1
ATOM 2433 C C . GLN A 1 311 ? 83.616 32.275 92.268 1.00 21.62 330 GLN A C 1
ATOM 2434 O O . GLN A 1 311 ? 83.363 33.393 92.708 1.00 21.11 330 GLN A O 1
ATOM 2440 N N . THR A 1 312 ? 83.199 31.843 91.085 1.00 21.64 331 THR A N 1
ATOM 2441 C CA . THR A 1 312 ? 82.238 32.547 90.254 1.00 21.07 331 THR A CA 1
ATOM 2442 C C . THR A 1 312 ? 80.986 31.694 90.081 1.00 21.41 331 THR A C 1
ATOM 2443 O O . THR A 1 312 ? 81.060 30.478 89.964 1.00 25.31 331 THR A O 1
ATOM 2447 N N A ILE A 1 313 ? 79.843 32.345 89.983 0.50 19.67 332 ILE A N 1
ATOM 2448 N N B ILE A 1 313 ? 79.822 32.365 90.124 0.50 21.00 332 ILE A N 1
ATOM 2449 C CA A ILE A 1 313 ? 78.658 31.636 89.575 0.50 16.60 332 ILE A CA 1
ATOM 2450 C CA B ILE A 1 313 ? 78.499 31.764 89.824 0.50 20.76 332 ILE A CA 1
ATOM 2451 C C A ILE A 1 313 ? 77.829 32.565 88.718 0.50 16.04 332 ILE A C 1
ATOM 2452 C C B ILE A 1 313 ? 77.783 32.608 88.748 0.50 18.03 332 ILE A C 1
ATOM 2453 O O A ILE A 1 313 ? 77.867 33.789 88.870 0.50 18.39 332 ILE A O 1
ATOM 2454 O O B ILE A 1 313 ? 77.886 33.842 88.750 0.50 16.86 332 ILE A O 1
ATOM 2463 N N . GLU A 1 314 ? 77.083 31.932 87.834 1.00 16.24 333 GLU A N 1
ATOM 2464 C CA . GLU A 1 314 ? 76.236 32.612 86.849 1.00 14.74 333 GLU A CA 1
ATOM 2465 C C . GLU A 1 314 ? 74.808 32.127 87.071 1.00 14.15 333 GLU A C 1
ATOM 2466 O O . GLU A 1 314 ? 74.585 30.943 87.163 1.00 16.20 333 GLU A O 1
ATOM 2472 N N A VAL A 1 315 ? 73.847 33.030 87.013 0.50 11.15 334 VAL A N 1
ATOM 2473 N N B VAL A 1 315 ? 73.873 33.093 87.175 0.50 15.88 334 VAL A N 1
ATOM 2474 C CA A VAL A 1 315 ? 72.469 32.605 87.189 0.50 10.71 334 VAL A CA 1
ATOM 2475 C CA B VAL A 1 315 ? 72.417 32.850 87.403 0.50 14.80 334 VAL A CA 1
ATOM 2476 C C A VAL A 1 315 ? 71.589 33.566 86.414 0.50 11.32 334 VAL A C 1
ATOM 2477 C C B VAL A 1 315 ? 71.564 33.674 86.416 0.50 12.96 334 VAL A C 1
ATOM 2478 O O A VAL A 1 315 ? 71.723 34.785 86.551 0.50 12.75 334 VAL A O 1
ATOM 2479 O O B VAL A 1 315 ? 71.702 34.904 86.399 0.50 13.40 334 VAL A O 1
ATOM 2486 N N . PRO A 1 316 ? 70.657 33.026 85.623 1.00 12.21 335 PRO A N 1
ATOM 2487 C CA . PRO A 1 316 ? 69.782 33.829 84.778 1.00 11.57 335 PRO A CA 1
ATOM 2488 C C . PRO A 1 316 ? 68.380 34.033 85.372 1.00 11.68 335 PRO A C 1
ATOM 2489 O O . PRO A 1 316 ? 67.720 33.082 85.791 1.00 12.42 335 PRO A O 1
ATOM 2493 N N . PHE A 1 317 ? 67.948 35.284 85.312 1.00 10.89 336 PHE A N 1
ATOM 2494 C CA . PHE A 1 317 ? 66.561 35.695 85.538 1.00 10.61 336 PHE A CA 1
ATOM 2495 C C . PHE A 1 317 ? 65.935 36.157 84.227 1.00 10.56 336 PHE A C 1
ATOM 2496 O O . PHE A 1 317 ? 66.656 36.446 83.235 1.00 11.56 336 PHE A O 1
ATOM 2504 N N . ALA A 1 318 ? 64.636 36.267 84.212 1.00 10.58 337 ALA A N 1
ATOM 2505 C CA . ALA A 1 318 ? 63.936 36.800 83.053 1.00 9.99 337 ALA A CA 1
ATOM 2506 C C . ALA A 1 318 ? 62.713 37.562 83.451 1.00 9.84 337 ALA A C 1
ATOM 2507 O O . ALA A 1 318 ? 62.199 37.401 84.578 1.00 10.57 337 ALA A O 1
ATOM 2509 N N . LEU A 1 319 ? 62.184 38.371 82.518 1.00 9.98 338 LEU A N 1
ATOM 2510 C CA . LEU A 1 319 ? 60.979 39.136 82.630 1.00 10.08 338 LEU A CA 1
ATOM 2511 C C . LEU A 1 319 ? 60.190 38.965 81.331 1.00 9.63 338 LEU A C 1
ATOM 2512 O O . LEU A 1 319 ? 60.798 39.134 80.228 1.00 10.73 338 L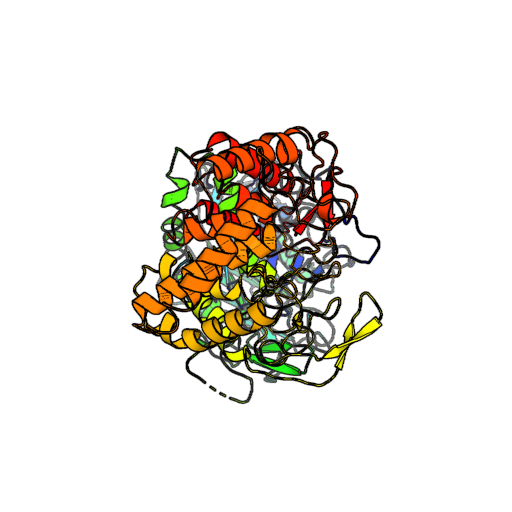EU A O 1
ATOM 2517 N N . SER A 1 320 ? 58.933 38.730 81.383 1.00 9.63 339 SER A N 1
ATOM 2518 C CA . SER A 1 320 ? 58.063 38.723 80.185 1.00 9.87 339 SER A CA 1
ATOM 2519 C C . SER A 1 320 ? 56.831 39.514 80.415 1.00 9.88 339 SER A C 1
ATOM 2520 O O . SER A 1 320 ? 56.391 39.716 81.604 1.00 10.80 339 SER A O 1
ATOM 2523 N N . TRP A 1 321 ? 56.183 39.952 79.349 1.00 10.13 340 TRP A N 1
ATOM 2524 C CA . TRP A 1 321 ? 54.931 40.673 79.452 1.00 10.80 340 TRP A CA 1
ATOM 2525 C C . TRP A 1 321 ? 54.036 40.260 78.329 1.00 11.14 340 TRP A C 1
ATOM 2526 O O . TRP A 1 321 ? 54.300 40.526 77.109 1.00 15.29 340 TRP A O 1
ATOM 2537 N N . ASP A 1 322 ? 52.970 39.557 78.626 1.00 11.18 341 ASP A N 1
ATOM 2538 C CA . ASP A 1 322 ? 51.952 39.129 77.668 1.00 10.84 341 ASP A CA 1
ATOM 2539 C C . ASP A 1 322 ? 50.795 40.070 77.744 1.00 10.36 341 ASP A C 1
ATOM 2540 O O . ASP A 1 322 ? 49.881 39.895 78.538 1.00 11.33 341 ASP A O 1
ATOM 2545 N N . LEU A 1 323 ? 50.840 41.108 76.894 1.00 10.20 342 LEU A N 1
ATOM 2546 C CA . LEU A 1 323 ? 49.830 42.132 76.755 1.00 10.94 342 LEU A CA 1
ATOM 2547 C C . LEU A 1 323 ? 49.420 42.073 75.275 1.00 10.78 342 LEU A C 1
ATOM 2548 O O . LEU A 1 323 ? 49.969 42.809 74.436 1.00 11.46 342 LEU A O 1
ATOM 2553 N N . PRO A 1 324 ? 48.502 41.153 74.954 1.00 10.91 343 PRO A N 1
ATOM 2554 C CA . PRO A 1 324 ? 48.391 40.803 73.515 1.00 11.34 343 PRO A CA 1
ATOM 2555 C C . PRO A 1 324 ? 47.758 41.863 72.649 1.00 11.35 343 PRO A C 1
ATOM 2556 O O . PRO A 1 324 ? 47.907 41.788 71.389 1.00 12.09 343 PRO A O 1
ATOM 2560 N N . ILE A 1 325 ? 46.979 42.772 73.193 1.00 11.30 344 ILE A N 1
ATOM 2561 C CA . ILE A 1 325 ? 46.200 43.743 72.441 1.00 11.45 344 ILE A CA 1
ATOM 2562 C C . ILE A 1 325 ? 46.753 45.107 72.542 1.00 11.08 344 ILE A C 1
ATOM 2563 O O . ILE A 1 325 ? 46.987 45.589 73.669 1.00 12.41 344 ILE A O 1
ATOM 2568 N N . MET A 1 326 ? 46.938 45.779 71.405 1.00 11.36 345 MET A N 1
ATOM 2569 C CA . MET A 1 326 ? 47.193 47.191 71.361 1.00 11.43 345 MET A CA 1
ATOM 2570 C C . MET A 1 326 ? 45.955 47.912 70.870 1.00 10.79 345 MET A C 1
ATOM 2571 O O . MET A 1 326 ? 45.323 47.478 69.906 1.00 13.15 345 MET A O 1
ATOM 2576 N N . LYS A 1 327 ? 45.630 49.021 71.507 1.00 11.05 346 LYS A N 1
ATOM 2577 C CA . LYS A 1 327 ? 44.514 49.874 71.109 1.00 11.30 346 LYS A CA 1
ATOM 2578 C C . LYS A 1 327 ? 45.051 51.224 70.720 1.00 11.14 346 LYS A C 1
ATOM 2579 O O . LYS A 1 327 ? 45.884 51.818 71.414 1.00 13.50 346 LYS A O 1
ATOM 2585 N N . PHE A 1 328 ? 44.540 51.732 69.605 1.00 10.81 347 PHE A N 1
ATOM 2586 C CA . PHE A 1 328 ? 44.870 53.071 69.186 1.00 10.62 347 PHE A CA 1
ATOM 2587 C C . PHE A 1 328 ? 43.719 54.040 69.472 1.00 10.81 347 PHE A C 1
ATOM 2588 O O . PHE A 1 328 ? 42.586 53.640 69.635 1.00 12.33 347 PHE A O 1
ATOM 2596 N N . GLY A 1 329 ? 44.016 55.332 69.485 1.00 10.99 348 GLY A N 1
ATOM 2597 C CA . GLY A 1 329 ? 43.045 56.305 69.982 1.00 11.41 348 GLY A CA 1
ATOM 2598 C C . GLY A 1 329 ? 41.787 56.430 69.144 1.00 12.00 348 GLY A C 1
ATOM 2599 O O . GLY A 1 329 ? 40.753 56.853 69.654 1.00 13.33 348 GLY A O 1
ATOM 2600 N N . GLY A 1 330 ? 41.851 56.079 67.856 1.00 11.57 349 GLY A N 1
ATOM 2601 C CA . GLY A 1 330 ? 40.675 56.082 67.006 1.00 12.00 349 GLY A CA 1
ATOM 2602 C C . GLY A 1 330 ? 39.807 54.862 67.202 1.00 12.14 349 GLY A C 1
ATOM 2603 O O . GLY A 1 330 ? 38.738 54.790 66.582 1.00 13.32 349 GLY A O 1
ATOM 2604 N N . GLY A 1 331 ? 40.206 53.921 68.068 1.00 12.13 350 GLY A N 1
ATOM 2605 C CA . GLY A 1 331 ? 39.340 52.839 68.483 1.00 12.85 350 GLY A CA 1
ATOM 2606 C C . GLY A 1 331 ? 39.761 51.445 68.078 1.00 12.18 350 GLY A C 1
ATOM 2607 O O . GLY A 1 331 ? 39.281 50.468 68.638 1.00 14.14 350 GLY A O 1
ATOM 2608 N N . ASP A 1 332 ? 40.640 51.336 67.077 1.00 12.20 351 ASP A N 1
ATOM 2609 C CA . ASP A 1 332 ? 41.006 50.006 66.592 1.00 11.84 351 ASP A CA 1
ATOM 2610 C C . ASP A 1 332 ? 41.869 49.261 67.616 1.00 11.64 351 ASP A C 1
ATOM 2611 O O . ASP A 1 332 ? 42.743 49.847 68.271 1.00 12.96 351 ASP A O 1
ATOM 2616 N N . LYS A 1 333 ? 41.622 47.963 67.729 1.00 11.63 352 LYS A N 1
ATOM 2617 C CA . LYS A 1 333 ? 42.385 47.043 68.578 1.00 12.65 352 LYS A CA 1
ATOM 2618 C C . LYS A 1 333 ? 43.008 45.994 67.672 1.00 12.08 352 LYS A C 1
ATOM 2619 O O . LYS A 1 333 ? 42.294 45.397 66.820 1.00 13.62 352 LYS A O 1
ATOM 2625 N N . TRP A 1 334 ? 44.272 45.742 67.890 1.00 11.11 353 TRP A N 1
ATOM 2626 C CA . TRP A 1 334 ? 45.043 44.781 67.092 1.00 10.69 353 TRP A CA 1
ATOM 2627 C C . TRP A 1 334 ? 45.810 43.859 68.010 1.00 10.89 353 TRP A C 1
ATOM 2628 O O . TRP A 1 334 ? 46.230 44.270 69.109 1.00 12.46 353 TRP A O 1
ATOM 2639 N N . TYR A 1 335 ? 46.060 42.624 67.607 1.00 10.72 354 TYR A N 1
ATOM 2640 C CA . TYR A 1 335 ? 46.999 41.771 68.267 1.00 11.15 354 TYR A CA 1
ATOM 2641 C C . TYR A 1 335 ? 48.412 42.100 67.911 1.00 10.81 354 TYR A C 1
ATOM 2642 O O . TYR A 1 335 ? 48.710 42.459 66.742 1.00 12.08 354 TYR A O 1
ATOM 2651 N N . LYS A 1 336 ? 49.331 41.983 68.858 1.00 10.98 355 LYS A N 1
ATOM 2652 C CA . LYS A 1 336 ? 50.744 42.216 68.620 1.00 10.22 355 LYS A CA 1
ATOM 2653 C C . LYS A 1 336 ? 51.399 40.997 67.974 1.00 10.09 355 LYS A C 1
ATOM 2654 O O . LYS A 1 336 ? 50.992 39.876 68.148 1.00 11.08 355 LYS A O 1
ATOM 2660 N N . MET A 1 337 ? 52.487 41.249 67.223 1.00 10.25 356 MET A N 1
ATOM 2661 C CA . MET A 1 337 ? 53.121 40.192 66.435 1.00 10.96 356 MET A CA 1
ATOM 2662 C C . MET A 1 337 ? 53.419 38.930 67.192 1.00 10.77 356 MET A C 1
ATOM 2663 O O . MET A 1 337 ? 53.196 37.837 66.681 1.00 11.36 356 MET A O 1
ATOM 2668 N N . TYR A 1 338 ? 53.972 39.052 68.436 1.00 10.90 357 TYR A N 1
ATOM 2669 C CA . TYR A 1 338 ? 54.444 37.850 69.117 1.00 11.24 357 TYR A CA 1
ATOM 2670 C C . TYR A 1 338 ? 53.337 36.874 69.386 1.00 11.03 357 TYR A C 1
ATOM 2671 O O . TYR A 1 338 ? 53.611 35.722 69.641 1.00 11.81 357 TYR A O 1
ATOM 2680 N N . THR A 1 339 ? 52.079 37.325 69.359 1.00 11.28 358 THR A N 1
ATOM 2681 C CA . THR A 1 339 ? 50.954 36.423 69.594 1.00 11.92 358 THR A CA 1
ATOM 2682 C C . THR A 1 339 ? 50.908 35.303 68.552 1.00 11.74 358 THR A C 1
ATOM 2683 O O . THR A 1 339 ? 50.299 34.255 68.805 1.00 13.49 358 THR A O 1
ATOM 2687 N N . LYS A 1 340 ? 51.545 35.485 67.388 1.00 11.68 359 LYS A N 1
ATOM 2688 C CA . LYS A 1 340 ? 51.636 34.405 66.411 1.00 12.71 359 LYS A CA 1
ATOM 2689 C C . LYS A 1 340 ? 52.332 33.187 67.020 1.00 13.40 359 LYS A C 1
ATOM 2690 O O . LYS A 1 340 ? 52.047 32.048 66.634 1.00 16.22 359 LYS A O 1
ATOM 2696 N N . TYR A 1 341 ? 53.267 33.406 67.934 1.00 12.50 360 TYR A N 1
ATOM 2697 C CA . TYR A 1 341 ? 54.100 32.353 68.467 1.00 13.71 360 TYR A CA 1
ATOM 2698 C C . TYR A 1 341 ? 53.633 31.820 69.811 1.00 14.40 360 TYR A C 1
ATOM 2699 O O . TYR A 1 341 ? 53.964 30.703 70.170 1.00 17.71 360 TYR A O 1
ATOM 2708 N N . PHE A 1 342 ? 52.894 32.630 70.567 1.00 13.08 361 PHE A N 1
ATOM 2709 C CA . PHE A 1 342 ? 52.503 32.297 71.917 1.00 13.86 361 PHE A CA 1
ATOM 2710 C C . PHE A 1 342 ? 51.004 32.255 72.184 1.00 14.05 361 PHE A C 1
ATOM 2711 O O . PHE A 1 342 ? 50.617 31.775 73.251 1.00 16.72 361 PHE A O 1
ATOM 2719 N N . GLY A 1 343 ? 50.182 32.754 71.270 1.00 14.29 362 GLY A N 1
ATOM 2720 C CA . GLY A 1 343 ? 48.754 32.856 71.549 1.00 13.79 362 GLY A CA 1
ATOM 2721 C C . GLY A 1 343 ? 48.289 34.263 71.789 1.00 13.31 362 GLY A C 1
ATOM 2722 O O . GLY A 1 343 ? 49.083 35.152 72.065 1.00 12.74 362 GLY A O 1
ATOM 2723 N N . LYS A 1 344 ? 46.978 34.439 71.724 1.00 13.98 363 LYS A N 1
ATOM 2724 C CA . LYS A 1 344 ? 46.305 35.723 71.845 1.00 13.31 363 LYS A CA 1
ATOM 2725 C C . LYS A 1 344 ? 45.534 35.954 73.130 1.00 12.89 363 LYS A C 1
ATOM 2726 O O . LYS A 1 344 ? 45.055 37.065 73.335 1.00 14.17 363 LYS A O 1
ATOM 2732 N N . ASN A 1 345 ? 45.413 34.949 73.996 1.00 13.54 364 ASN A N 1
ATOM 2733 C CA . ASN A 1 345 ? 44.503 35.059 75.140 1.00 14.47 364 ASN A CA 1
ATOM 2734 C C . ASN A 1 345 ? 45.047 35.786 76.364 1.00 13.99 364 ASN A C 1
ATOM 2735 O O . ASN A 1 345 ? 44.328 35.957 77.337 1.00 16.16 364 ASN A O 1
ATOM 2740 N N . GLY A 1 346 ? 46.279 36.269 76.294 1.00 13.37 365 GLY A N 1
ATOM 2741 C CA . GLY A 1 346 ? 46.830 36.999 77.434 1.00 12.50 365 GLY A CA 1
ATOM 2742 C C . GLY A 1 346 ? 47.171 36.202 78.671 1.00 12.86 365 GLY A C 1
ATOM 2743 O O . GLY A 1 346 ? 47.372 36.792 79.718 1.00 16.25 365 GLY A O 1
ATOM 2744 N N . LYS A 1 347 ? 47.295 34.893 78.528 1.00 13.00 366 LYS A N 1
ATOM 2745 C CA . LYS A 1 347 ? 47.580 34.037 79.681 1.00 14.05 366 LYS A CA 1
ATOM 2746 C C . LYS A 1 347 ? 48.849 33.207 79.411 1.00 14.00 366 LYS A C 1
ATOM 2747 O O . LYS A 1 347 ? 48.967 32.043 79.816 1.00 16.32 366 LYS A O 1
ATOM 2753 N N . ASN A 1 348 ? 49.830 33.816 78.733 1.00 12.45 367 ASN A N 1
ATOM 2754 C CA . ASN A 1 348 ? 50.953 33.084 78.186 1.00 12.03 367 ASN A CA 1
ATOM 2755 C C . ASN A 1 348 ? 52.295 33.640 78.667 1.00 12.28 367 ASN A C 1
ATOM 2756 O O . ASN A 1 348 ? 53.332 33.291 78.127 1.00 13.19 367 ASN A O 1
ATOM 2761 N N . SER A 1 349 ? 52.313 34.444 79.716 1.00 11.10 368 SER A N 1
ATOM 2762 C CA . SER A 1 349 ? 53.591 35.010 80.172 1.00 10.89 368 SER A CA 1
ATOM 2763 C C . SER A 1 349 ? 54.596 33.970 80.610 1.00 10.34 368 SER A C 1
ATOM 2764 O O . SER A 1 349 ? 55.795 34.131 80.368 1.00 11.45 368 SER A O 1
ATOM 2767 N N . PHE A 1 350 ? 54.136 32.907 81.262 1.00 11.03 369 PHE A N 1
ATOM 2768 C CA . PHE A 1 350 ? 55.085 31.901 81.731 1.00 11.31 369 PHE A CA 1
ATOM 2769 C C . PHE A 1 350 ? 55.751 31.214 80.523 1.00 11.30 369 PHE A C 1
ATOM 2770 O O . PHE A 1 350 ? 56.963 30.966 80.527 1.00 12.04 369 PHE A O 1
ATOM 2778 N N . ALA A 1 351 ? 54.963 30.853 79.508 1.00 11.62 370 ALA A N 1
ATOM 2779 C CA . ALA A 1 351 ? 55.527 30.219 78.317 1.00 11.37 370 ALA A CA 1
ATOM 2780 C C . ALA A 1 351 ? 56.652 31.085 77.703 1.00 11.29 370 ALA A C 1
ATOM 2781 O O . ALA A 1 351 ? 57.683 30.560 77.286 1.00 12.55 370 ALA A O 1
ATOM 2783 N N . ILE A 1 352 ? 56.446 32.388 77.648 1.00 10.76 371 ILE A N 1
ATOM 2784 C CA . ILE A 1 352 ? 57.427 33.305 77.038 1.00 10.91 371 ILE A CA 1
ATOM 2785 C C . ILE A 1 352 ? 58.700 33.297 77.913 1.00 11.13 371 ILE A C 1
ATOM 2786 O O . ILE A 1 352 ? 59.834 33.227 77.446 1.00 11.70 371 ILE A O 1
ATOM 2791 N N . LEU A 1 353 ? 58.472 33.440 79.221 1.00 10.71 372 LEU A N 1
ATOM 2792 C CA . LEU A 1 353 ? 59.576 33.459 80.197 1.00 10.96 372 LEU A CA 1
ATOM 2793 C C . LEU A 1 353 ? 60.399 32.183 80.124 1.00 11.82 372 LEU A C 1
ATOM 2794 O O . LEU A 1 353 ? 61.636 32.208 80.135 1.00 12.67 372 LEU A O 1
ATOM 2799 N N . LYS A 1 354 ? 59.707 31.042 80.083 1.00 11.83 373 LYS A N 1
ATOM 2800 C CA . LYS A 1 354 ? 60.370 29.729 80.015 1.00 12.47 373 LYS A CA 1
ATOM 2801 C C . LYS A 1 354 ? 61.199 29.592 78.750 1.00 12.18 373 LYS A C 1
ATOM 2802 O O . LYS A 1 354 ? 62.334 29.103 78.803 1.00 13.42 373 LYS A O 1
ATOM 2808 N N . GLU A 1 355 ? 60.668 30.025 77.615 1.00 12.09 374 GLU A N 1
ATOM 2809 C CA . GLU A 1 355 ? 61.430 30.004 76.395 1.00 12.76 374 GLU A CA 1
ATOM 2810 C C . GLU A 1 355 ? 62.730 30.784 76.567 1.00 12.53 374 GLU A C 1
ATOM 2811 O O . GLU A 1 355 ? 63.789 30.325 76.135 1.00 13.96 374 GLU A O 1
ATOM 2817 N N . ALA A 1 356 ? 62.664 31.966 77.170 1.00 12.63 375 ALA A N 1
ATOM 2818 C CA . ALA A 1 356 ? 63.869 32.745 77.385 1.00 13.12 375 ALA A CA 1
ATOM 2819 C C . ALA A 1 356 ? 64.872 32.073 78.330 1.00 12.14 375 ALA A C 1
ATOM 2820 O O . ALA A 1 356 ? 66.046 31.999 78.032 1.00 13.14 375 ALA A O 1
ATOM 2822 N N . LEU A 1 357 ? 64.390 31.571 79.456 1.00 11.71 376 LEU A N 1
ATOM 2823 C CA . LEU A 1 357 ? 65.300 30.969 80.430 1.00 12.57 376 LEU A CA 1
ATOM 2824 C C . LEU A 1 357 ? 65.948 29.722 79.866 1.00 13.06 376 LEU A C 1
ATOM 2825 O O . LEU A 1 357 ? 67.089 29.425 80.233 1.00 15.67 376 LEU A O 1
ATOM 2830 N N . ASN A 1 358 ? 65.277 29.017 78.959 1.00 14.30 377 ASN A N 1
ATOM 2831 C CA . ASN A 1 358 ? 65.869 27.815 78.382 1.00 14.56 377 ASN A CA 1
ATOM 2832 C C . ASN A 1 358 ? 66.703 28.023 77.160 1.00 14.51 377 ASN A C 1
ATOM 2833 O O . ASN A 1 358 ? 67.423 27.114 76.765 1.00 17.87 377 ASN A O 1
ATOM 2838 N N . ASN A 1 359 ? 66.613 29.206 76.547 1.00 14.04 378 ASN A N 1
ATOM 2839 C CA . ASN A 1 359 ? 67.272 29.445 75.241 1.00 15.24 378 ASN A CA 1
ATOM 2840 C C . ASN A 1 359 ? 68.157 30.676 75.202 1.00 15.15 378 ASN A C 1
ATOM 2841 O O . ASN A 1 359 ? 68.730 30.976 74.160 1.00 15.57 378 ASN A O 1
ATOM 2846 N N . TYR A 1 360 ? 68.364 31.351 76.334 1.00 14.83 379 TYR A N 1
ATOM 2847 C CA . TYR A 1 360 ? 69.064 32.633 76.283 1.00 15.21 379 TYR A CA 1
ATOM 2848 C C . TYR A 1 360 ? 70.507 32.478 75.807 1.00 14.24 379 TYR A C 1
ATOM 2849 O O . TYR A 1 360 ? 71.027 33.396 75.193 1.00 15.23 379 TYR A O 1
ATOM 2858 N N . GLN A 1 361 ? 71.170 31.342 76.100 1.00 15.52 380 GLN A N 1
ATOM 2859 C CA . GLN A 1 361 ? 72.556 31.189 75.645 1.00 15.93 380 GLN A CA 1
ATOM 2860 C C . GLN A 1 361 ? 72.628 31.155 74.129 1.00 15.83 380 GLN A C 1
ATOM 2861 O O . GLN A 1 361 ? 73.575 31.717 73.528 1.00 18.03 380 GLN A O 1
ATOM 2867 N N A LYS A 1 362 ? 71.642 30.508 73.508 0.50 15.02 381 LYS A N 1
ATOM 2868 N N B LYS A 1 362 ? 71.674 30.496 73.464 0.50 18.61 381 LYS A N 1
ATOM 2869 C CA A LYS A 1 362 ? 71.571 30.494 72.041 0.50 13.58 381 LYS A CA 1
ATOM 2870 C CA B LYS A 1 362 ? 71.605 30.561 71.993 0.50 18.78 381 LYS A CA 1
ATOM 2871 C C A LYS A 1 362 ? 71.295 31.893 71.451 0.50 13.21 381 LYS A C 1
ATOM 2872 C C B LYS A 1 362 ? 71.472 32.003 71.570 0.50 15.98 381 LYS A C 1
ATOM 2873 O O A LYS A 1 362 ? 71.798 32.243 70.380 0.50 12.56 381 LYS A O 1
ATOM 2874 O O B LYS A 1 362 ? 72.259 32.500 70.765 0.50 15.22 381 LYS A O 1
ATOM 2885 N N . TRP A 1 363 ? 70.508 32.697 72.187 1.00 14.16 382 TRP A N 1
ATOM 2886 C CA . TRP A 1 363 ? 70.220 34.045 71.765 1.00 14.66 382 TRP A CA 1
ATOM 2887 C C . TRP A 1 363 ? 71.458 34.940 71.890 1.00 13.82 382 TRP A C 1
ATOM 2888 O O . TRP A 1 363 ? 71.708 35.760 71.012 1.00 14.40 382 TRP A O 1
ATOM 2899 N N . GLU A 1 364 ? 72.221 34.784 72.983 1.00 14.58 383 GLU A N 1
ATOM 2900 C CA . GLU A 1 364 ? 73.451 35.536 73.108 1.00 14.16 383 GLU A CA 1
ATOM 2901 C C . GLU A 1 364 ? 74.412 35.302 71.944 1.00 14.74 383 GLU A C 1
ATOM 2902 O O . GLU A 1 364 ? 75.021 36.242 71.443 1.00 15.84 383 GLU A O 1
ATOM 2908 N N . LYS A 1 365 ? 74.523 34.043 71.542 1.00 15.48 384 LYS A N 1
ATOM 2909 C CA . LYS A 1 365 ? 75.391 33.662 70.397 1.00 16.50 384 LYS A CA 1
ATOM 2910 C C . LYS A 1 365 ? 74.888 34.256 69.102 1.00 15.73 384 LYS A C 1
ATOM 2911 O O . LYS A 1 365 ? 75.685 34.753 68.303 1.00 17.21 384 LYS A O 1
ATOM 2917 N N . MET A 1 366 ? 73.579 34.246 68.907 1.00 15.60 385 MET A N 1
ATOM 2918 C CA . MET A 1 366 ? 73.006 34.855 67.722 1.00 15.63 385 MET A CA 1
ATOM 2919 C C . MET A 1 366 ? 73.286 36.336 67.632 1.00 14.21 385 MET A C 1
ATOM 2920 O O . MET A 1 366 ? 73.599 36.861 66.568 1.00 16.00 385 MET A O 1
ATOM 2925 N N . ILE A 1 367 ? 73.209 37.019 68.760 1.00 14.62 386 ILE A N 1
ATOM 2926 C CA . ILE A 1 367 ? 73.555 38.436 68.822 1.00 13.70 386 ILE A CA 1
ATOM 2927 C C . ILE A 1 367 ? 75.038 38.653 68.544 1.00 14.50 386 ILE A C 1
ATOM 2928 O O . ILE A 1 367 ? 75.416 39.523 67.759 1.00 15.53 386 ILE A O 1
ATOM 2933 N N . ASP A 1 368 ? 75.891 37.857 69.191 1.00 15.53 387 ASP A N 1
ATOM 2934 C CA . ASP A 1 368 ? 77.313 37.966 68.930 1.00 14.83 387 ASP A CA 1
ATOM 2935 C C . ASP A 1 368 ? 77.646 37.737 67.467 1.00 14.34 387 ASP A C 1
ATOM 2936 O O . ASP A 1 368 ? 78.490 38.410 66.895 1.00 15.92 387 ASP A O 1
ATOM 2941 N N . ASP A 1 369 ? 76.970 36.776 66.834 1.00 15.86 388 ASP A N 1
ATOM 2942 C CA . ASP A 1 369 ? 77.242 36.426 65.454 1.00 16.30 388 ASP A CA 1
ATOM 2943 C C . ASP A 1 369 ? 76.926 37.596 64.547 1.00 15.83 388 ASP A C 1
ATOM 2944 O O . ASP A 1 369 ? 77.654 37.802 63.586 1.00 19.45 388 ASP A O 1
ATOM 2949 N N . TRP A 1 370 ? 75.878 38.347 64.808 1.00 14.37 389 TRP A N 1
ATOM 2950 C CA A TRP A 1 370 ? 75.577 39.502 63.980 0.50 13.84 389 TRP A CA 1
ATOM 2951 C CA B TRP A 1 370 ? 75.523 39.523 63.998 0.50 15.41 389 TRP A CA 1
ATOM 2952 C C . TRP A 1 370 ? 76.404 40.726 64.258 1.00 14.57 389 TRP A C 1
ATOM 2953 O O . TRP A 1 370 ? 76.741 41.459 63.347 1.00 21.16 389 TRP A O 1
ATOM 2974 N N . GLN A 1 371 ? 76.812 40.932 65.488 1.00 13.72 390 GLN A N 1
ATOM 2975 C CA . GLN A 1 371 ? 77.638 42.086 65.844 1.00 14.46 390 GLN A CA 1
ATOM 2976 C C . GLN A 1 371 ? 79.118 41.862 65.420 1.00 15.13 390 GLN A C 1
ATOM 2977 O O . GLN A 1 371 ? 79.825 42.813 65.178 1.00 15.40 390 GLN A O 1
ATOM 2983 N N . LYS A 1 372 ? 79.553 40.613 65.330 1.00 16.24 391 LYS A N 1
ATOM 2984 C CA . LYS A 1 372 ? 80.985 40.324 65.119 1.00 18.31 391 LYS A CA 1
ATOM 2985 C C . LYS A 1 372 ? 81.598 40.930 63.872 1.00 17.93 391 LYS A C 1
ATOM 2986 O O . LYS A 1 372 ? 82.715 41.440 63.965 1.00 18.67 391 LYS A O 1
ATOM 2992 N N . PRO A 1 373 ? 80.930 40.884 62.705 1.00 20.45 392 PRO A N 1
ATOM 2993 C CA . PRO A 1 373 ? 81.602 41.453 61.543 1.00 20.94 392 PRO A CA 1
ATOM 2994 C C . PRO A 1 373 ? 82.012 42.901 61.695 1.00 19.62 392 PRO A C 1
ATOM 2995 O O . PRO A 1 373 ? 83.005 43.307 61.126 1.00 23.44 392 PRO A O 1
ATOM 2999 N N . ILE A 1 374 ? 81.203 43.681 62.376 1.00 16.56 393 ILE A N 1
ATOM 3000 C CA . ILE A 1 374 ? 81.528 45.058 62.610 1.00 15.51 393 ILE A CA 1
ATOM 3001 C C . ILE A 1 374 ? 82.530 45.172 63.758 1.00 14.76 393 ILE A C 1
ATOM 3002 O O . ILE A 1 374 ? 83.535 45.880 63.643 1.00 15.09 393 ILE A O 1
ATOM 3007 N N . LEU A 1 375 ? 82.261 44.511 64.879 1.00 13.95 394 LEU A N 1
ATOM 3008 C CA . LEU A 1 375 ? 83.139 44.649 66.048 1.00 14.11 394 LEU A CA 1
ATOM 3009 C C . LEU A 1 375 ? 84.568 44.238 65.739 1.00 14.96 394 LEU A C 1
ATOM 3010 O O . LEU A 1 375 ? 85.516 44.894 66.185 1.00 16.00 394 LEU A O 1
ATOM 3015 N N . SER A 1 376 ? 84.702 43.173 64.970 1.00 14.56 395 SER A N 1
ATOM 3016 C CA . SER A 1 376 ? 86.025 42.645 64.604 1.00 15.78 395 SER A CA 1
ATOM 3017 C C . SER A 1 376 ? 86.791 43.454 63.575 1.00 15.54 395 SER A C 1
ATOM 3018 O O . SER A 1 376 ? 87.968 43.184 63.362 1.00 18.58 395 SER A O 1
ATOM 3021 N N . ASN A 1 377 ? 86.153 44.423 62.945 1.00 14.38 396 ASN A N 1
ATOM 3022 C CA . ASN A 1 377 ? 86.810 45.230 61.902 1.00 14.22 396 ASN A CA 1
ATOM 3023 C C . ASN A 1 377 ? 87.632 46.332 62.567 1.00 13.49 396 ASN A C 1
ATOM 3024 O O . ASN A 1 377 ? 87.098 47.368 62.989 1.00 14.64 396 ASN A O 1
ATOM 3029 N N . LYS A 1 378 ? 88.939 46.071 62.675 1.00 12.46 397 LYS A N 1
ATOM 3030 C CA . LYS A 1 378 ? 89.825 46.961 63.418 1.00 12.84 397 LYS A CA 1
ATOM 3031 C C . LYS A 1 378 ? 90.199 48.249 62.631 1.00 12.54 397 LYS A C 1
ATOM 3032 O O . LYS A 1 378 ? 90.911 49.088 63.174 1.00 14.80 397 LYS A O 1
ATOM 3038 N N . SER A 1 379 ? 89.685 48.416 61.410 1.00 12.17 398 SER A N 1
ATOM 3039 C CA . SER A 1 379 ? 89.827 49.666 60.673 1.00 12.91 398 SER A CA 1
ATOM 3040 C C . SER A 1 379 ? 88.860 50.728 61.170 1.00 13.28 398 SER A C 1
ATOM 3041 O O . SER A 1 379 ? 89.046 51.904 60.861 1.00 15.39 398 SER A O 1
ATOM 3044 N N . LYS A 1 380 ? 87.791 50.327 61.861 1.00 13.91 399 LYS A N 1
ATOM 3045 C CA . LYS A 1 380 ? 86.752 51.259 62.240 1.00 13.78 399 LYS A CA 1
ATOM 3046 C C . LYS A 1 380 ? 86.941 51.635 63.697 1.00 13.38 399 LYS A C 1
ATOM 3047 O O . LYS A 1 380 ? 87.169 50.770 64.527 1.00 15.44 399 LYS A O 1
ATOM 3053 N N . PRO A 1 381 ? 86.888 52.921 64.042 1.00 13.27 400 PRO A N 1
ATOM 3054 C CA . PRO A 1 381 ? 87.056 53.306 65.412 1.00 14.05 400 PRO A CA 1
ATOM 3055 C C . PRO A 1 381 ? 85.921 52.846 66.319 1.00 13.25 400 PRO A C 1
ATOM 3056 O O . PRO A 1 381 ? 84.781 52.728 65.884 1.00 13.81 400 PRO A O 1
ATOM 3060 N N . ASP A 1 382 ? 86.224 52.667 67.574 1.00 13.55 401 ASP A N 1
ATOM 3061 C CA . ASP A 1 382 ? 85.221 52.227 68.534 1.00 13.85 401 ASP A CA 1
ATOM 3062 C C . ASP A 1 382 ? 84.038 53.174 68.610 1.00 11.90 401 ASP A C 1
ATOM 3063 O O . ASP A 1 382 ? 82.919 52.701 68.747 1.00 12.58 401 ASP A O 1
ATOM 3068 N N . TRP A 1 383 ? 84.258 54.479 68.570 1.00 11.82 402 TRP A N 1
ATOM 3069 C CA . TRP A 1 383 ? 83.161 55.420 68.743 1.00 12.45 402 TRP A CA 1
ATOM 3070 C C . TRP A 1 383 ? 82.080 55.209 67.686 1.00 12.11 402 TRP A C 1
ATOM 3071 O O . TRP A 1 383 ? 80.899 55.394 67.926 1.00 12.04 402 TRP A O 1
ATOM 3082 N N . TYR A 1 384 ? 82.518 54.866 66.464 1.00 11.76 403 TYR A N 1
ATOM 3083 C CA . TYR A 1 384 ? 81.593 54.641 65.345 1.00 11.37 403 TYR A CA 1
ATOM 3084 C C . TYR A 1 384 ? 80.739 53.419 65.656 1.00 11.74 403 TYR A C 1
ATOM 3085 O O . TYR A 1 384 ? 79.542 53.417 65.400 1.00 12.48 403 TYR A O 1
ATOM 3094 N N . LYS A 1 385 ? 81.369 52.381 66.218 1.00 11.68 404 LYS A N 1
ATOM 3095 C CA . LYS A 1 385 ? 80.655 51.172 66.624 1.00 12.13 404 LYS A CA 1
ATOM 3096 C C . LYS A 1 385 ? 79.615 51.476 67.705 1.00 11.73 404 LYS A C 1
ATOM 3097 O O . LYS A 1 385 ? 78.522 50.955 67.711 1.00 12.21 404 LYS A O 1
ATOM 3103 N N . THR A 1 386 ? 80.021 52.313 68.662 1.00 10.82 405 THR A N 1
ATOM 3104 C CA . THR A 1 386 ? 79.104 52.724 69.730 1.00 10.58 405 THR A CA 1
ATOM 3105 C C . THR A 1 386 ? 77.821 53.298 69.173 1.00 10.90 405 THR A C 1
ATOM 3106 O O . THR A 1 386 ? 76.708 52.967 69.587 1.00 11.60 405 THR A O 1
ATOM 3110 N N . ALA A 1 387 ? 78.000 54.227 68.241 1.00 10.70 406 ALA A N 1
ATOM 3111 C CA . ALA A 1 387 ? 76.848 54.883 67.635 1.00 11.60 406 ALA A CA 1
ATOM 3112 C C . ALA A 1 387 ? 76.047 53.916 66.748 1.00 10.63 406 ALA A C 1
ATOM 3113 O O . ALA A 1 387 ? 74.819 53.900 66.763 1.00 11.76 406 ALA A O 1
ATOM 3115 N N . LEU A 1 388 ? 76.764 53.183 65.891 1.00 10.67 407 LEU A N 1
ATOM 3116 C CA . LEU A 1 388 ? 76.068 52.310 64.950 1.00 10.73 407 LEU A CA 1
ATOM 3117 C C . LEU A 1 388 ? 75.111 51.360 65.646 1.00 10.93 407 LEU A C 1
ATOM 3118 O O . LEU A 1 388 ? 73.949 51.208 65.274 1.00 11.69 407 LEU A O 1
ATOM 3123 N N . PHE A 1 389 ? 75.602 50.679 66.691 1.00 10.79 408 PHE A N 1
ATOM 3124 C CA . PHE A 1 389 ? 74.736 49.733 67.388 1.00 11.15 408 PHE A CA 1
ATOM 3125 C C . PHE A 1 389 ? 73.682 50.439 68.266 1.00 10.73 408 PHE A C 1
ATOM 3126 O O . PHE A 1 389 ? 72.552 50.058 68.292 1.00 11.16 408 PHE A O 1
ATOM 3134 N N . ASN A 1 390 ? 74.137 51.443 69.030 1.00 10.29 409 ASN A N 1
ATOM 3135 C CA . ASN A 1 390 ? 73.203 52.054 69.951 1.00 9.74 409 ASN A CA 1
ATOM 3136 C C . ASN A 1 390 ? 72.101 52.871 69.324 1.00 10.22 409 ASN A C 1
ATOM 3137 O O . ASN A 1 390 ? 70.991 52.882 69.831 1.00 11.01 409 ASN A O 1
ATOM 3142 N N . GLU A 1 391 ? 72.333 53.409 68.075 1.00 10.86 410 GLU A N 1
ATOM 3143 C CA . GLU A 1 391 ? 71.208 54.098 67.419 1.00 10.41 410 GLU A CA 1
ATOM 3144 C C . GLU A 1 391 ? 70.042 53.154 67.110 1.00 10.63 410 GLU A C 1
ATOM 3145 O O . GLU A 1 391 ? 68.917 53.604 67.015 1.00 10.88 410 GLU A O 1
ATOM 3151 N N . LEU A 1 392 ? 70.361 51.883 66.980 1.00 10.23 411 LEU A N 1
ATOM 3152 C CA . LEU A 1 392 ? 69.353 50.869 66.683 1.00 10.81 411 LEU A CA 1
ATOM 3153 C C . LEU A 1 392 ? 68.310 50.738 67.772 1.00 10.50 411 LEU A C 1
ATOM 3154 O O . LEU A 1 392 ? 67.263 50.109 67.569 1.00 11.57 411 LEU A O 1
ATOM 3159 N N . TYR A 1 393 ? 68.540 51.297 68.978 1.00 10.13 412 TYR A N 1
ATOM 3160 C CA . TYR A 1 393 ? 67.526 51.271 70.035 1.00 9.86 412 TYR A CA 1
ATOM 3161 C C . TYR A 1 393 ? 66.176 51.722 69.539 1.00 10.31 412 TYR A C 1
ATOM 3162 O O . TYR A 1 393 ? 65.151 51.228 69.964 1.00 10.90 412 TYR A O 1
ATOM 3171 N N . TYR A 1 394 ? 66.195 52.653 68.562 1.00 10.43 413 TYR A N 1
ATOM 3172 C CA . TYR A 1 394 ? 64.946 53.265 68.163 1.00 10.46 413 TYR A CA 1
ATOM 3173 C C . TYR A 1 394 ? 64.010 52.325 67.391 1.00 10.28 413 TYR A C 1
ATOM 3174 O O . TYR A 1 394 ? 62.846 52.507 67.375 1.00 10.45 413 TYR A O 1
ATOM 3183 N N . LEU A 1 395 ? 64.601 51.315 66.725 1.00 10.90 414 LEU A N 1
ATOM 3184 C CA . LEU A 1 395 ? 63.722 50.381 66.011 1.00 11.53 414 LEU A CA 1
ATOM 3185 C C . LEU A 1 395 ? 62.711 49.709 66.903 1.00 11.79 414 LEU A C 1
ATOM 3186 O O . LEU A 1 395 ? 61.594 49.538 66.509 1.00 13.51 414 LEU A O 1
ATOM 3191 N N . ALA A 1 396 ? 63.128 49.341 68.115 1.00 13.53 415 ALA A N 1
ATOM 3192 C CA . ALA A 1 396 ? 62.204 48.798 69.105 1.00 14.34 415 ALA A CA 1
ATOM 3193 C C . ALA A 1 396 ? 61.516 49.907 69.890 1.00 13.52 415 ALA A C 1
ATOM 3194 O O . ALA A 1 396 ? 60.349 49.762 70.273 1.00 14.03 415 ALA A O 1
ATOM 3196 N N A ASP A 1 397 ? 62.254 50.990 70.258 0.50 12.38 416 ASP A N 1
ATOM 3197 N N B ASP A 1 397 ? 62.199 50.990 70.109 0.50 11.98 416 ASP A N 1
ATOM 3198 C CA A ASP A 1 397 ? 61.745 52.106 71.144 0.50 12.06 416 ASP A CA 1
ATOM 3199 C CA B ASP A 1 397 ? 61.717 51.892 71.052 0.50 12.52 416 ASP A CA 1
ATOM 3200 C C A ASP A 1 397 ? 60.880 53.136 70.477 0.50 12.89 416 ASP A C 1
ATOM 3201 C C B ASP A 1 397 ? 60.764 52.927 70.490 0.50 13.33 416 ASP A C 1
ATOM 3202 O O A ASP A 1 397 ? 60.374 54.061 71.129 0.50 17.51 416 ASP A O 1
ATOM 3203 O O B ASP A 1 397 ? 59.985 53.520 71.218 0.50 17.67 416 ASP A O 1
ATOM 3212 N N . GLY A 1 398 ? 60.693 53.038 69.159 1.00 11.06 417 GLY A N 1
ATOM 3213 C CA . GLY A 1 398 ? 59.895 54.084 68.497 1.00 11.31 417 GLY A CA 1
ATOM 3214 C C . GLY A 1 398 ? 58.432 53.801 68.338 1.00 10.63 417 GLY A C 1
ATOM 3215 O O . GLY A 1 398 ? 57.873 54.023 67.258 1.00 11.71 417 GLY A O 1
ATOM 3216 N N . GLY A 1 399 ? 57.769 53.353 69.422 1.00 10.68 418 GLY A N 1
ATOM 3217 C CA . GLY A 1 399 ? 56.360 53.136 69.339 1.00 10.57 418 GLY A CA 1
ATOM 3218 C C . GLY A 1 399 ? 55.981 52.070 68.316 1.00 10.23 418 GLY A C 1
ATOM 3219 O O . GLY A 1 399 ? 54.842 52.110 67.782 1.00 11.23 418 GLY A O 1
ATOM 3220 N N . THR A 1 400 ? 56.830 51.100 68.151 1.00 9.96 419 THR A N 1
ATOM 3221 C CA . THR A 1 400 ? 56.720 50.187 66.987 1.00 10.59 419 THR A CA 1
ATOM 3222 C C . THR A 1 400 ? 55.511 49.328 67.099 1.00 10.40 419 THR A C 1
ATOM 3223 O O . THR A 1 400 ? 55.247 48.680 68.137 1.00 11.18 419 THR A O 1
ATOM 3227 N N . ALA A 1 401 ? 54.725 49.279 66.009 1.00 10.51 420 ALA A N 1
ATOM 3228 C CA . ALA A 1 401 ? 53.490 48.556 65.949 1.00 10.19 420 ALA A CA 1
ATOM 3229 C C . ALA A 1 401 ? 53.619 47.450 64.907 1.00 10.09 420 ALA A C 1
ATOM 3230 O O . ALA A 1 401 ? 54.077 47.750 63.764 1.00 11.16 420 ALA A O 1
ATOM 3232 N N . TRP A 1 402 ? 53.257 46.226 65.169 1.00 9.73 421 TRP A N 1
ATOM 3233 C CA . TRP A 1 402 ? 53.453 45.103 64.248 1.00 10.38 421 TRP A CA 1
ATOM 3234 C C . TRP A 1 402 ? 52.321 44.161 64.517 1.00 10.55 421 TRP A C 1
ATOM 3235 O O . TRP A 1 402 ? 52.286 43.495 65.554 1.00 11.83 421 TRP A O 1
ATOM 3246 N N . GLU A 1 403 ? 51.313 44.185 63.650 1.00 11.31 422 GLU A N 1
ATOM 3247 C CA . GLU A 1 403 ? 50.062 43.558 63.966 1.00 11.45 422 GLU A CA 1
ATOM 3248 C C . GLU A 1 403 ? 49.930 42.112 63.502 1.00 10.98 422 GLU A C 1
ATOM 3249 O O . GLU A 1 403 ? 50.442 41.776 62.392 1.00 13.74 422 GLU A O 1
ATOM 3255 N N . ASN A 1 404 ? 49.170 41.305 64.227 1.00 12.18 423 ASN A N 1
ATOM 3256 C CA . ASN A 1 404 ? 48.841 39.942 63.951 1.00 12.42 423 ASN A CA 1
ATOM 3257 C C . ASN A 1 404 ? 47.331 39.755 64.028 1.00 13.06 423 ASN A C 1
ATOM 3258 O O . ASN A 1 404 ? 46.842 38.807 64.613 1.00 14.24 423 ASN A O 1
ATOM 3263 N N . GLY A 1 405 ? 46.635 40.665 63.365 1.00 13.22 424 GLY A N 1
ATOM 3264 C CA . GLY A 1 405 ? 45.199 40.602 63.205 1.00 14.39 424 GLY A CA 1
ATOM 3265 C C . GLY A 1 405 ? 44.493 41.667 63.957 1.00 13.71 424 GLY A C 1
ATOM 3266 O O . GLY A 1 405 ? 44.905 42.079 65.066 1.00 15.17 424 GLY A O 1
ATOM 3267 N N A LYS A 1 406 ? 43.356 42.075 63.417 0.50 15.15 425 LYS A N 1
ATOM 3268 N N B LYS A 1 406 ? 43.372 42.126 63.418 0.50 15.47 425 LYS A N 1
ATOM 3269 C CA A LYS A 1 406 ? 42.465 42.967 64.138 0.50 15.55 425 LYS A CA 1
ATOM 3270 C CA B LYS A 1 406 ? 42.515 43.067 64.155 0.50 17.47 425 LYS A CA 1
ATOM 3271 C C A LYS A 1 406 ? 41.721 42.106 65.167 0.50 16.96 425 LYS A C 1
ATOM 3272 C C B LYS A 1 406 ? 41.562 42.267 65.053 0.50 17.83 425 LYS A C 1
ATOM 3273 O O A LYS A 1 406 ? 41.489 40.905 64.966 0.50 17.67 425 LYS A O 1
ATOM 3274 O O B LYS A 1 406 ? 40.961 41.286 64.605 0.50 21.65 425 LYS A O 1
ATOM 3285 N N . VAL A 1 407 ? 41.424 42.686 66.311 1.00 17.62 426 VAL A N 1
ATOM 3286 C CA . VAL A 1 407 ? 40.589 41.999 67.264 1.00 19.75 426 VAL A CA 1
ATOM 3287 C C . VAL A 1 407 ? 39.176 41.863 66.678 1.00 25.13 426 VAL A C 1
ATOM 3288 O O . VAL A 1 407 ? 38.616 42.839 66.175 1.00 29.89 426 VAL A O 1
ATOM 3292 N N . GLY A 1 408 ? 38.660 40.634 66.718 1.00 30.19 427 GLY A N 1
ATOM 3293 C CA . GLY A 1 408 ? 37.393 40.270 66.065 1.00 36.88 427 GLY A CA 1
ATOM 3294 C C . GLY A 1 408 ? 37.441 39.988 64.565 1.00 41.60 427 GLY A C 1
ATOM 3295 O O . GLY A 1 408 ? 36.386 39.850 63.950 1.00 52.89 427 GLY A O 1
ATOM 3296 N N . GLU A 1 409 ? 38.623 39.869 63.959 1.00 40.47 428 GLU A N 1
ATOM 3297 C CA . GLU A 1 409 ? 38.775 39.755 62.474 1.00 46.98 428 GLU A CA 1
ATOM 3298 C C . GLU A 1 409 ? 38.281 41.012 61.762 1.00 52.82 428 GLU A C 1
ATOM 3299 O O . GLU A 1 409 ? 39.080 41.798 61.239 1.00 70.12 428 GLU A O 1
ATOM 3305 N N . ARG A 1 413 ? 44.662 37.244 57.110 1.00 39.40 432 ARG A N 1
ATOM 3306 C CA . ARG A 1 413 ? 45.554 37.815 56.117 1.00 34.74 432 ARG A CA 1
ATOM 3307 C C . ARG A 1 413 ? 46.925 37.220 56.140 1.00 31.18 432 ARG A C 1
ATOM 3308 O O . ARG A 1 413 ? 47.409 36.752 57.165 1.00 40.60 432 ARG A O 1
ATOM 3316 N N . THR A 1 414 ? 47.591 37.362 55.007 1.00 31.52 433 THR A N 1
ATOM 3317 C CA . THR A 1 414 ? 48.934 36.840 54.784 1.00 34.09 433 THR A CA 1
ATOM 3318 C C . THR A 1 414 ? 49.987 37.695 55.456 1.00 31.38 433 THR A C 1
ATOM 3319 O O . THR A 1 414 ? 50.979 37.158 55.956 1.00 40.84 433 THR A O 1
ATOM 3323 N N . ASN A 1 415 ? 49.770 39.011 55.490 1.00 23.59 434 ASN A N 1
ATOM 3324 C CA . ASN A 1 415 ? 50.802 39.935 55.909 1.00 20.17 434 ASN A CA 1
ATOM 3325 C C . ASN A 1 415 ? 50.545 40.509 57.284 1.00 19.13 434 ASN A C 1
ATOM 3326 O O . ASN A 1 415 ? 49.431 40.446 57.830 1.00 22.43 434 ASN A O 1
ATOM 3331 N N . ASN A 1 416 ? 51.599 40.995 57.901 1.00 17.03 435 ASN A N 1
ATOM 3332 C CA . ASN A 1 416 ? 51.579 41.625 59.231 1.00 13.93 435 ASN A CA 1
ATOM 3333 C C . ASN A 1 416 ? 52.011 43.060 59.029 1.00 12.92 435 ASN A C 1
ATOM 3334 O O . ASN A 1 416 ? 53.211 43.316 58.749 1.00 13.55 435 ASN A O 1
ATOM 3339 N N . MET A 1 417 ? 51.093 44.007 59.116 1.00 11.84 436 MET A N 1
ATOM 3340 C CA . MET A 1 417 ? 51.455 45.366 58.865 1.00 11.98 436 MET A CA 1
ATOM 3341 C C . MET A 1 417 ? 52.403 45.898 59.974 1.00 11.33 436 MET A C 1
ATOM 3342 O O . MET A 1 417 ? 52.316 45.432 61.168 1.00 11.84 436 MET A O 1
ATOM 3347 N N . PHE A 1 418 ? 53.219 46.878 59.672 1.00 10.78 437 PHE A N 1
ATOM 3348 C CA . PHE A 1 418 ? 54.272 47.403 60.541 1.00 10.64 437 PHE A CA 1
ATOM 3349 C C . PHE A 1 418 ? 54.300 48.868 60.478 1.00 10.20 437 PHE A C 1
ATOM 3350 O O . PHE A 1 418 ? 54.008 49.488 59.411 1.00 11.67 437 PHE A O 1
ATOM 3358 N N . GLY A 1 419 ? 54.640 49.516 61.615 1.00 10.52 438 GLY A N 1
ATOM 3359 C CA . GLY A 1 419 ? 54.955 50.884 61.574 1.00 10.60 438 GLY A CA 1
ATOM 3360 C C . GLY A 1 419 ? 55.879 51.326 62.695 1.00 10.20 438 GLY A C 1
ATOM 3361 O O . GLY A 1 419 ? 55.680 50.945 63.905 1.00 11.16 438 GLY A O 1
ATOM 3362 N N . LEU A 1 420 ? 56.829 52.163 62.401 1.00 10.45 439 LEU A N 1
ATOM 3363 C CA . LEU A 1 420 ? 57.732 52.863 63.324 1.00 10.43 439 LEU A CA 1
ATOM 3364 C C . LEU A 1 420 ? 57.392 54.313 63.351 1.00 10.15 439 LEU A C 1
ATOM 3365 O O . LEU A 1 420 ? 57.194 54.933 62.283 1.00 11.51 439 LEU A O 1
ATOM 3370 N N . LEU A 1 421 ? 57.240 54.907 64.563 1.00 10.57 440 LEU A N 1
ATOM 3371 C CA . LEU A 1 421 ? 56.967 56.322 64.645 1.00 10.40 440 LEU A CA 1
ATOM 3372 C C . LEU A 1 421 ? 58.121 57.205 64.144 1.00 10.52 440 LEU A C 1
ATOM 3373 O O . LEU A 1 421 ? 59.275 56.904 64.333 1.00 11.02 440 LEU A O 1
ATOM 3378 N N . GLU A 1 422 ? 57.757 58.340 63.556 1.00 10.81 441 GLU A N 1
ATOM 3379 C CA . GLU A 1 422 ? 58.710 59.432 63.323 1.00 11.43 441 GLU A CA 1
ATOM 3380 C C . GLU A 1 422 ? 59.415 59.799 64.639 1.00 10.59 441 GLU A C 1
ATOM 3381 O O . GLU A 1 422 ? 60.612 59.955 64.708 1.00 11.21 441 GLU A O 1
ATOM 3387 N N . CYS A 1 423 ? 58.567 60.017 65.676 1.00 11.00 442 CYS A N 1
ATOM 3388 C CA . CYS A 1 423 ? 58.962 60.287 67.077 1.00 10.63 442 CYS A CA 1
ATOM 3389 C C . CYS A 1 423 ? 57.690 60.369 67.856 1.00 10.77 442 CYS A C 1
ATOM 3390 O O . CYS A 1 423 ? 56.611 60.096 67.380 1.00 11.29 442 CYS A O 1
ATOM 3393 N N . PHE A 1 424 ? 57.796 60.735 69.160 1.00 11.16 443 PHE A N 1
ATOM 3394 C CA . PHE A 1 424 ? 56.619 60.834 70.018 1.00 10.95 443 PHE A CA 1
ATOM 3395 C C . PHE A 1 424 ? 56.009 62.216 69.958 1.00 12.07 443 PHE A C 1
ATOM 3396 O O . PHE A 1 424 ? 54.785 62.316 70.104 1.00 14.04 443 PHE A O 1
ATOM 3404 N N . ASP A 1 425 ? 56.812 63.269 69.813 1.00 11.94 444 ASP A N 1
ATOM 3405 C CA . ASP A 1 425 ? 56.297 64.635 69.744 1.00 12.42 444 ASP A CA 1
ATOM 3406 C C . ASP A 1 425 ? 55.443 64.850 68.481 1.00 12.36 444 ASP A C 1
ATOM 3407 O O . ASP A 1 425 ? 54.490 65.630 68.497 1.00 14.05 444 ASP A O 1
ATOM 3412 N N . TYR A 1 426 ? 55.836 64.182 67.391 1.00 11.40 445 TYR A N 1
ATOM 3413 C CA . TYR A 1 426 ? 55.187 64.255 66.072 1.00 11.49 445 TYR A CA 1
ATOM 3414 C C . TYR A 1 426 ? 54.764 62.804 65.785 1.00 11.05 445 TYR A C 1
ATOM 3415 O O . TYR A 1 426 ? 55.525 62.026 65.183 1.00 11.66 445 TYR A O 1
ATOM 3424 N N . ASN A 1 427 ? 53.603 62.415 66.323 1.00 11.23 446 ASN A N 1
ATOM 3425 C CA . ASN A 1 427 ? 53.243 61.038 66.502 1.00 10.69 446 ASN A CA 1
ATOM 3426 C C . ASN A 1 427 ? 52.606 60.463 65.250 1.00 11.01 446 ASN A C 1
ATOM 3427 O O . ASN A 1 427 ? 51.428 60.268 65.135 1.00 12.51 446 ASN A O 1
ATOM 3432 N N . TYR A 1 428 ? 53.490 60.208 64.265 1.00 10.75 447 TYR A N 1
ATOM 3433 C CA . TYR A 1 428 ? 53.096 59.793 62.901 1.00 10.54 447 TYR A CA 1
ATOM 3434 C C . TYR A 1 428 ? 53.861 58.539 62.525 1.00 10.65 447 TYR A C 1
ATOM 3435 O O . TYR A 1 428 ? 55.081 58.510 62.645 1.00 11.87 447 TYR A O 1
ATOM 3444 N N . TYR A 1 429 ? 53.156 57.518 62.023 1.00 10.66 448 TYR A N 1
ATOM 3445 C CA . TYR A 1 429 ? 53.801 56.277 61.633 1.00 10.90 448 TYR A CA 1
ATOM 3446 C C . TYR A 1 429 ? 54.452 56.370 60.234 1.00 10.47 448 TYR A C 1
ATOM 3447 O O . TYR A 1 429 ? 53.780 56.772 59.247 1.00 12.01 448 TYR A O 1
ATOM 3456 N N . GLU A 1 430 ? 55.705 56.012 60.176 1.00 10.30 449 GLU A N 1
ATOM 3457 C CA . GLU A 1 430 ? 56.434 55.809 58.907 1.00 10.29 449 GLU A CA 1
ATOM 3458 C C . GLU A 1 430 ? 56.551 57.069 58.103 1.00 10.34 449 GLU A C 1
ATOM 3459 O O . GLU A 1 430 ? 56.727 56.955 56.833 1.00 12.69 449 GLU A O 1
ATOM 3465 N N . THR A 1 431 ? 56.618 58.241 58.663 1.00 10.69 450 THR A N 1
ATOM 3466 C CA . THR A 1 431 ? 56.714 59.482 57.933 1.00 10.40 450 THR A CA 1
ATOM 3467 C C . THR A 1 431 ? 57.710 59.300 56.795 1.00 10.56 450 THR A C 1
ATOM 3468 O O . THR A 1 431 ? 58.895 59.073 57.009 1.00 11.59 450 THR A O 1
ATOM 3472 N N . LEU A 1 432 ? 57.243 59.443 55.517 1.00 11.33 451 LEU A N 1
ATOM 3473 C CA . LEU A 1 432 ? 58.047 58.933 54.394 1.00 10.99 451 LEU A CA 1
ATOM 3474 C C . LEU A 1 432 ? 59.225 59.799 54.102 1.00 11.11 451 LEU A C 1
ATOM 3475 O O . LEU A 1 432 ? 60.317 59.300 53.777 1.00 11.64 451 LEU A O 1
ATOM 3480 N N . ASP A 1 433 ? 59.038 61.096 54.213 1.00 11.35 452 ASP A N 1
ATOM 3481 C CA . ASP A 1 433 ? 60.143 62.033 53.993 1.00 12.19 452 ASP A CA 1
ATOM 3482 C C . ASP A 1 433 ? 61.298 61.841 54.991 1.00 12.14 452 ASP A C 1
ATOM 3483 O O . ASP A 1 433 ? 62.443 62.242 54.701 1.00 13.22 452 ASP A O 1
ATOM 3488 N N . VAL A 1 434 ? 60.950 61.276 56.162 1.00 11.38 453 VAL A N 1
ATOM 3489 C CA . VAL A 1 434 ? 61.925 60.929 57.210 1.00 10.91 453 VAL A CA 1
ATOM 3490 C C . VAL A 1 434 ? 62.469 59.523 57.027 1.00 10.95 453 VAL A C 1
ATOM 3491 O O . VAL A 1 434 ? 63.676 59.309 57.192 1.00 11.48 453 VAL A O 1
ATOM 3495 N N . ARG A 1 435 ? 61.605 58.560 56.692 1.00 10.87 454 ARG A N 1
ATOM 3496 C CA . ARG A 1 435 ? 62.022 57.177 56.534 1.00 11.26 454 ARG A CA 1
ATOM 3497 C C . ARG A 1 435 ? 63.003 57.015 55.353 1.00 10.99 454 ARG A C 1
ATOM 3498 O O . ARG A 1 435 ? 63.773 56.067 55.315 1.00 11.16 454 ARG A O 1
ATOM 3506 N N . PHE A 1 436 ? 62.958 57.972 54.376 1.00 10.77 455 PHE A N 1
ATOM 3507 C CA . PHE A 1 436 ? 63.981 58.025 53.348 1.00 11.01 455 PHE A CA 1
ATOM 3508 C C . PHE A 1 436 ? 65.403 57.929 53.915 1.00 11.20 455 PHE A C 1
ATOM 3509 O O . PHE A 1 436 ? 66.286 57.268 53.386 1.00 12.23 455 PHE A O 1
ATOM 3517 N N . TYR A 1 437 ? 65.599 58.562 55.096 1.00 11.18 456 TYR A N 1
ATOM 3518 C CA . TYR A 1 437 ? 66.830 58.491 55.881 1.00 10.70 456 TYR A CA 1
ATOM 3519 C C . TYR A 1 437 ? 66.819 57.340 56.886 1.00 10.90 456 TYR A C 1
ATOM 3520 O O . TYR A 1 437 ? 67.774 56.606 57.030 1.00 12.36 456 TYR A O 1
ATOM 3529 N N . GLY A 1 438 ? 65.708 57.235 57.638 1.00 11.00 457 GLY A N 1
ATOM 3530 C CA . GLY A 1 438 ? 65.714 56.379 58.866 1.00 11.21 457 GLY A CA 1
ATOM 3531 C C . GLY A 1 438 ? 65.451 54.918 58.677 1.00 11.07 457 GLY A C 1
ATOM 3532 O O . GLY A 1 438 ? 65.595 54.118 59.609 1.00 13.04 457 GLY A O 1
ATOM 3533 N N . SER A 1 439 ? 65.139 54.499 57.408 1.00 11.19 458 SER A N 1
ATOM 3534 C CA . SER A 1 439 ? 64.779 53.140 57.224 1.00 10.99 458 SER A CA 1
ATOM 3535 C C . SER A 1 439 ? 65.956 52.220 56.812 1.00 11.08 458 SER A C 1
ATOM 3536 O O . SER A 1 439 ? 65.744 51.035 56.605 1.00 11.85 458 SER A O 1
ATOM 3539 N N . PHE A 1 440 ? 67.166 52.745 56.766 1.00 11.11 459 PHE A N 1
ATOM 3540 C CA . PHE A 1 440 ? 68.333 51.929 56.417 1.00 11.44 459 PHE A CA 1
ATOM 3541 C C . PHE A 1 440 ? 68.461 50.624 57.209 1.00 11.05 459 PHE A C 1
ATOM 3542 O O . PHE A 1 440 ? 68.677 49.555 56.662 1.00 12.40 459 PHE A O 1
ATOM 3550 N N . PRO A 1 441 ? 68.313 50.665 58.585 1.00 11.42 460 PRO A N 1
ATOM 3551 C CA . PRO A 1 441 ? 68.461 49.401 59.291 1.00 11.91 460 PRO A CA 1
ATOM 3552 C C . PRO A 1 441 ? 67.425 48.355 58.917 1.00 11.68 460 PRO A C 1
ATOM 3553 O O . PRO A 1 441 ? 67.692 47.178 58.928 1.00 12.44 460 PRO A O 1
ATOM 3557 N N A LEU A 1 442 ? 66.205 48.789 58.598 0.50 11.80 461 LEU A N 1
ATOM 3558 N N B LEU A 1 442 ? 66.218 48.802 58.598 0.50 11.84 461 LEU A N 1
ATOM 3559 C CA A LEU A 1 442 ? 65.178 47.817 58.235 0.50 12.02 461 LEU A CA 1
ATOM 3560 C CA B LEU A 1 442 ? 65.181 47.857 58.258 0.50 12.21 461 LEU A CA 1
ATOM 3561 C C A LEU A 1 442 ? 65.526 47.161 56.906 0.50 11.92 461 LEU A C 1
ATOM 3562 C C B LEU A 1 442 ? 65.507 47.177 56.910 0.50 11.97 461 LEU A C 1
ATOM 3563 O O A LEU A 1 442 ? 65.448 45.947 56.806 0.50 12.67 461 LEU A O 1
ATOM 3564 O O B LEU A 1 442 ? 65.429 45.950 56.813 0.50 12.83 461 LEU A O 1
ATOM 3573 N N . VAL A 1 443 ? 65.893 47.922 55.867 1.00 12.02 462 VAL A N 1
ATOM 3574 C CA . VAL A 1 443 ? 66.214 47.263 54.605 1.00 12.39 462 VAL A CA 1
ATOM 3575 C C . VAL A 1 443 ? 67.461 46.392 54.751 1.00 12.26 462 VAL A C 1
ATOM 3576 O O . VAL A 1 443 ? 67.537 45.323 54.138 1.00 13.83 462 VAL A O 1
ATOM 3580 N N . MET A 1 444 ? 68.423 46.816 55.572 1.00 11.69 463 MET A N 1
ATOM 3581 C CA . MET A 1 444 ? 69.672 46.088 55.699 1.00 12.09 463 MET A CA 1
ATOM 3582 C C . MET A 1 444 ? 69.599 44.844 56.536 1.00 12.42 463 MET A C 1
ATOM 3583 O O . MET A 1 444 ? 70.310 43.887 56.318 1.00 15.02 463 MET A O 1
ATOM 3588 N N . LEU A 1 445 ? 68.737 44.904 57.570 1.00 11.52 464 LEU A N 1
ATOM 3589 C CA . LEU A 1 445 ? 68.749 43.900 58.655 1.00 11.59 464 LEU A CA 1
ATOM 3590 C C . LEU A 1 445 ? 67.411 43.171 58.829 1.00 11.49 464 LEU A C 1
ATOM 3591 O O . LEU A 1 445 ? 67.415 42.030 59.317 1.00 12.06 464 LEU A O 1
ATOM 3596 N N . TRP A 1 446 ? 66.281 43.787 58.425 1.00 11.25 465 TRP A N 1
ATOM 3597 C CA . TRP A 1 446 ? 64.980 43.166 58.479 1.00 11.02 465 TRP A CA 1
ATOM 3598 C C . TRP A 1 446 ? 64.186 43.458 57.212 1.00 11.81 465 TRP A C 1
ATOM 3599 O O . TRP A 1 446 ? 63.127 44.027 57.200 1.00 12.16 465 TRP A O 1
ATOM 3610 N N . PRO A 1 447 ? 64.730 43.007 56.041 1.00 11.90 466 PRO A N 1
ATOM 3611 C CA . PRO A 1 447 ? 64.214 43.440 54.736 1.00 11.54 466 PRO A CA 1
ATOM 3612 C C . PRO A 1 447 ? 62.778 43.032 54.509 1.00 11.85 466 PRO A C 1
ATOM 3613 O O . PRO A 1 447 ? 62.060 43.738 53.770 1.00 13.26 466 PRO A O 1
ATOM 3617 N N . ASP A 1 448 ? 62.304 41.921 55.071 1.00 12.01 467 ASP A N 1
ATOM 3618 C CA . ASP A 1 448 ? 60.921 41.555 54.892 1.00 13.43 467 ASP A CA 1
ATOM 3619 C C . ASP A 1 448 ? 59.962 42.568 55.476 1.00 12.99 467 ASP A C 1
ATOM 3620 O O . ASP A 1 448 ? 58.854 42.817 55.001 1.00 13.73 467 ASP A O 1
ATOM 3625 N N . ILE A 1 449 ? 60.386 43.170 56.615 1.00 12.28 468 ILE A N 1
ATOM 3626 C CA . ILE A 1 449 ? 59.558 44.231 57.178 1.00 12.50 468 ILE A CA 1
ATOM 3627 C C . ILE A 1 449 ? 59.580 45.461 56.274 1.00 11.71 468 ILE A C 1
ATOM 3628 O O . ILE A 1 449 ? 58.569 46.080 56.022 1.00 12.64 468 ILE A O 1
ATOM 3633 N N . GLU A 1 450 ? 60.780 45.807 55.842 1.00 11.38 469 GLU A N 1
ATOM 3634 C CA . GLU A 1 450 ? 60.924 46.977 54.955 1.00 11.58 469 GLU A CA 1
ATOM 3635 C C . GLU A 1 450 ? 60.043 46.898 53.682 1.00 11.48 469 GLU A C 1
ATOM 3636 O O . GLU A 1 450 ? 59.345 47.834 53.362 1.00 12.49 469 GLU A O 1
ATOM 3642 N N . LYS A 1 451 ? 60.039 45.712 53.080 1.00 12.12 470 LYS A N 1
ATOM 3643 C CA . LYS A 1 451 ? 59.221 45.563 51.846 1.00 12.04 470 LYS A CA 1
ATOM 3644 C C . LYS A 1 451 ? 57.746 45.617 52.141 1.00 12.29 470 LYS A C 1
ATOM 3645 O O . LYS A 1 451 ? 56.928 46.191 51.389 1.00 12.99 470 LYS A O 1
ATOM 3651 N N . GLN A 1 452 ? 57.345 45.072 53.313 1.00 13.02 471 GLN A N 1
ATOM 3652 C CA . GLN A 1 452 ? 55.954 45.196 53.748 1.00 12.48 471 GLN A CA 1
ATOM 3653 C C . GLN A 1 452 ? 55.549 46.670 53.931 1.00 12.10 471 GLN A C 1
ATOM 3654 O O . GLN A 1 452 ? 54.484 47.094 53.478 1.00 13.10 471 GLN A O 1
ATOM 3660 N N . VAL A 1 453 ? 56.413 47.468 54.595 1.00 11.82 472 VAL A N 1
ATOM 3661 C CA . VAL A 1 453 ? 56.103 48.871 54.723 1.00 12.06 472 VAL A CA 1
ATOM 3662 C C . VAL A 1 453 ? 55.915 49.548 53.348 1.00 11.48 472 VAL A C 1
ATOM 3663 O O . VAL A 1 453 ? 55.027 50.340 53.180 1.00 12.09 472 VAL A O 1
ATOM 3667 N N . MET A 1 454 ? 56.868 49.280 52.452 1.00 11.14 473 MET A N 1
ATOM 3668 C CA . MET A 1 454 ? 56.748 49.886 51.119 1.00 11.18 473 MET A CA 1
ATOM 3669 C C . MET A 1 454 ? 55.478 49.428 50.378 1.00 11.67 473 MET A C 1
ATOM 3670 O O . MET A 1 454 ? 54.892 50.284 49.664 1.00 12.79 473 MET A O 1
ATOM 3675 N N . ARG A 1 455 ? 55.091 48.161 50.500 1.00 11.35 474 ARG A N 1
ATOM 3676 C CA . ARG A 1 455 ? 53.812 47.738 49.939 1.00 12.53 474 ARG A CA 1
ATOM 3677 C C . ARG A 1 455 ? 52.663 48.501 50.539 1.00 12.41 474 ARG A C 1
ATOM 3678 O O . ARG A 1 455 ? 51.662 48.813 49.873 1.00 14.08 474 ARG A O 1
ATOM 3686 N N . GLN A 1 456 ? 52.739 48.762 51.864 1.00 12.12 475 GLN A N 1
ATOM 3687 C CA . GLN A 1 456 ? 51.692 49.605 52.480 1.00 11.91 475 GLN A CA 1
ATOM 3688 C C . GLN A 1 456 ? 51.566 50.978 51.793 1.00 12.14 475 GLN A C 1
ATOM 3689 O O . GLN A 1 456 ? 50.464 51.446 51.503 1.00 13.31 475 GLN A O 1
ATOM 3695 N N . PHE A 1 457 ? 52.697 51.622 51.556 1.00 12.11 476 PHE A N 1
ATOM 3696 C CA . PHE A 1 457 ? 52.684 52.913 50.829 1.00 12.32 476 PHE A CA 1
ATOM 3697 C C . PHE A 1 457 ? 52.161 52.757 49.376 1.00 13.00 476 PHE A C 1
ATOM 3698 O O . PHE A 1 457 ? 51.340 53.537 48.930 1.00 13.93 476 PHE A O 1
ATOM 3706 N N . ALA A 1 458 ? 52.599 51.690 48.692 1.00 12.93 477 ALA A N 1
ATOM 3707 C CA . ALA A 1 458 ? 52.110 51.445 47.314 1.00 12.82 477 ALA A CA 1
ATOM 3708 C C . ALA A 1 458 ? 50.605 51.400 47.296 1.00 13.73 477 ALA A C 1
ATOM 3709 O O . ALA A 1 458 ? 49.936 52.005 46.404 1.00 15.39 477 ALA A O 1
ATOM 3711 N N . ASP A 1 459 ? 50.012 50.727 48.294 1.00 15.22 478 ASP A N 1
ATOM 3712 C CA . ASP A 1 459 ? 48.591 50.539 48.332 1.00 14.85 478 ASP A CA 1
ATOM 3713 C C . ASP A 1 459 ? 47.821 51.884 48.523 1.00 15.63 478 ASP A C 1
ATOM 3714 O O . ASP A 1 459 ? 46.627 51.961 48.232 1.00 18.87 478 ASP A O 1
ATOM 3719 N N . THR A 1 460 ? 48.485 52.906 49.044 1.00 14.80 479 THR A N 1
ATOM 3720 C CA . THR A 1 460 ? 47.841 54.189 49.281 1.00 15.30 479 THR A CA 1
ATOM 3721 C C . THR A 1 460 ? 47.830 55.139 48.089 1.00 17.75 479 THR A C 1
ATOM 3722 O O . THR A 1 460 ? 47.184 56.181 48.170 1.00 18.96 479 THR A O 1
ATOM 3726 N N . ILE A 1 461 ? 48.570 54.848 47.019 1.00 16.81 480 ILE A N 1
ATOM 3727 C CA . ILE A 1 461 ? 48.860 55.871 46.029 1.00 18.75 480 ILE A CA 1
ATOM 3728 C C . ILE A 1 461 ? 47.584 56.514 45.477 1.00 16.75 480 ILE A C 1
ATOM 3729 O O . ILE A 1 461 ? 47.490 57.738 45.370 1.00 18.19 480 ILE A O 1
ATOM 3734 N N . ASN A 1 462 ? 46.609 55.690 45.118 1.00 17.56 481 ASN A N 1
ATOM 3735 C CA . ASN A 1 462 ? 45.388 56.174 44.507 1.00 18.96 481 ASN A CA 1
ATOM 3736 C C . ASN A 1 462 ? 44.249 56.376 45.448 1.00 20.35 481 ASN A C 1
ATOM 3737 O O . ASN A 1 462 ? 43.157 56.627 44.967 1.00 24.75 481 ASN A O 1
ATOM 3742 N N . VAL A 1 463 ? 44.504 56.314 46.738 1.00 20.98 482 VAL A N 1
ATOM 3743 C CA . VAL A 1 463 ? 43.470 56.654 47.657 1.00 19.13 482 VAL A CA 1
ATOM 3744 C C . VAL A 1 463 ? 43.167 58.139 47.504 1.00 19.69 482 VAL A C 1
ATOM 3745 O O . VAL A 1 463 ? 44.078 58.978 47.321 1.00 19.84 482 VAL A O 1
ATOM 3749 N N . GLN A 1 464 ? 41.875 58.457 47.540 1.00 21.51 483 GLN A N 1
ATOM 3750 C CA . GLN A 1 464 ? 41.417 59.831 47.496 1.00 22.25 483 GLN A CA 1
ATOM 3751 C C . GLN A 1 464 ? 40.499 60.014 48.700 1.00 22.92 483 GLN A C 1
ATOM 3752 O O . GLN A 1 464 ? 39.616 59.207 48.945 1.00 28.65 483 GLN A O 1
ATOM 3758 N N . ASP A 1 465 ? 40.757 61.052 49.469 1.00 21.77 484 ASP A N 1
ATOM 3759 C CA . ASP A 1 465 ? 39.851 61.483 50.497 1.00 21.71 484 ASP A CA 1
ATOM 3760 C C . ASP A 1 465 ? 39.706 62.978 50.323 1.00 20.49 484 ASP A C 1
ATOM 3761 O O . ASP A 1 465 ? 40.619 63.747 50.619 1.00 23.59 484 ASP A O 1
ATOM 3766 N N . SER A 1 466 ? 38.553 63.370 49.766 1.00 24.96 485 SER A N 1
ATOM 3767 C CA . SER A 1 466 ? 38.269 64.765 49.474 1.00 27.21 485 SER A CA 1
ATOM 3768 C C . SER A 1 466 ? 37.779 65.583 50.671 1.00 29.78 485 SER A C 1
ATOM 3769 O O . SER A 1 466 ? 37.588 66.791 50.532 1.00 31.52 485 SER A O 1
ATOM 3772 N N . SER A 1 467 ? 37.577 64.956 51.838 1.00 27.33 486 SER A N 1
ATOM 3773 C CA . SER A 1 467 ? 37.255 65.732 53.043 1.00 32.06 486 SER A CA 1
ATOM 3774 C C . SER A 1 467 ? 38.411 66.653 53.338 1.00 30.31 486 SER A C 1
ATOM 3775 O O . SER A 1 467 ? 39.559 66.342 53.010 1.00 31.55 486 SER A O 1
ATOM 3778 N N . GLU A 1 468 ? 38.093 67.811 53.896 1.00 32.91 487 GLU A N 1
ATOM 3779 C CA . GLU A 1 468 ? 39.068 68.857 54.101 1.00 33.18 487 GLU A CA 1
ATOM 3780 C C . GLU A 1 468 ? 39.468 68.942 55.549 1.00 34.43 487 GLU A C 1
ATOM 3781 O O . GLU A 1 468 ? 38.658 68.687 56.429 1.00 42.38 487 GLU A O 1
ATOM 3787 N N . PHE A 1 469 ? 40.728 69.301 55.778 1.00 30.86 488 PHE A N 1
ATOM 3788 C CA . PHE A 1 469 ? 41.255 69.524 57.112 1.00 26.70 488 PHE A CA 1
ATOM 3789 C C . PHE A 1 469 ? 41.843 70.932 57.143 1.00 27.63 488 PHE A C 1
ATOM 3790 O O . PHE A 1 469 ? 42.231 71.483 56.093 1.00 27.62 488 PHE A O 1
ATOM 3798 N N . LYS A 1 470 ? 41.926 71.492 58.340 1.00 27.75 489 LYS A N 1
ATOM 3799 C CA . LYS A 1 470 ? 42.530 72.798 58.547 1.00 29.80 489 LYS A CA 1
ATOM 3800 C C . LYS A 1 470 ? 44.024 72.600 58.738 1.00 29.78 489 LYS A C 1
ATOM 3801 O O . LYS A 1 470 ? 44.474 71.911 59.678 1.00 31.22 489 LYS A O 1
ATOM 3807 N N . VAL A 1 471 ? 44.788 73.280 57.899 1.00 26.96 490 VAL A N 1
ATOM 3808 C CA . VAL A 1 471 ? 46.246 73.220 57.930 1.00 25.42 490 VAL A CA 1
ATOM 3809 C C . VAL A 1 471 ? 46.693 74.018 59.138 1.00 26.25 490 VAL A C 1
ATOM 3810 O O . VAL A 1 471 ? 46.341 75.190 59.300 1.00 30.49 490 VAL A O 1
ATOM 3814 N N . GLY A 1 472 ? 47.464 73.373 59.998 1.00 25.59 491 GLY A N 1
ATOM 3815 C CA . GLY A 1 472 ? 47.762 73.948 61.311 1.00 26.72 491 GLY A CA 1
ATOM 3816 C C . GLY A 1 472 ? 48.531 75.248 61.239 1.00 27.93 491 GLY A C 1
ATOM 3817 O O . GLY A 1 472 ? 48.282 76.179 61.995 1.00 38.99 491 GLY A O 1
ATOM 3818 N N . SER A 1 473 ? 49.473 75.320 60.311 1.00 27.85 492 SER A N 1
ATOM 3819 C CA . SER A 1 473 ? 50.424 76.410 60.293 1.00 33.00 492 SER A CA 1
ATOM 3820 C C . SER A 1 473 ? 49.837 77.745 59.881 1.00 35.73 492 SER A C 1
ATOM 3821 O O . SER A 1 473 ? 50.243 78.761 60.427 1.00 38.33 492 SER A O 1
ATOM 3824 N N . ASN A 1 474 ? 48.940 77.732 58.891 1.00 36.41 493 ASN A N 1
ATOM 3825 C CA . ASN A 1 474 ? 48.345 78.955 58.325 1.00 35.55 493 ASN A CA 1
ATOM 3826 C C . ASN A 1 474 ? 46.810 79.037 58.352 1.00 36.53 493 ASN A C 1
ATOM 3827 O O . ASN A 1 474 ? 46.241 80.050 57.937 1.00 41.21 493 ASN A O 1
ATOM 3832 N N . 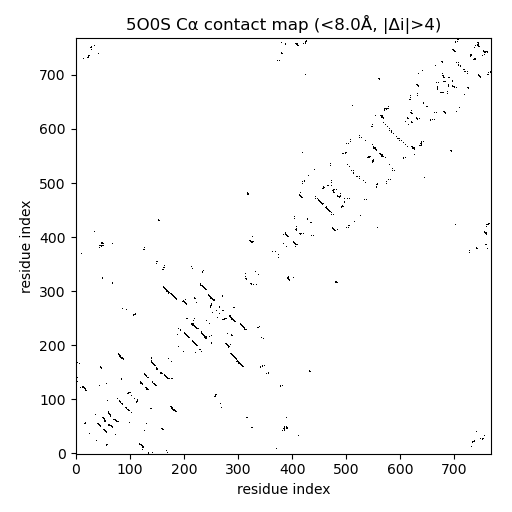GLY A 1 475 ? 46.145 77.984 58.820 1.00 32.75 494 GLY A N 1
ATOM 3833 C CA . GLY A 1 475 ? 44.699 77.978 58.938 1.00 32.12 494 GLY A CA 1
ATOM 3834 C C . GLY A 1 475 ? 43.939 77.810 57.640 1.00 31.40 494 GLY A C 1
ATOM 3835 O O . GLY A 1 475 ? 42.727 77.971 57.630 1.00 40.46 494 GLY A O 1
ATOM 3836 N N . ALA A 1 476 ? 44.620 77.478 56.549 1.00 31.65 495 ALA A N 1
ATOM 3837 C CA . ALA A 1 476 ? 43.939 77.217 55.267 1.00 32.66 495 ALA A CA 1
ATOM 3838 C C . ALA A 1 476 ? 43.298 75.832 55.285 1.00 31.20 495 ALA A C 1
ATOM 3839 O O . ALA A 1 476 ? 43.724 74.960 56.042 1.00 34.77 495 ALA A O 1
ATOM 3841 N N . MET A 1 477 ? 42.265 75.637 54.475 1.00 33.34 496 MET A N 1
ATOM 3842 C CA . MET A 1 477 ? 41.614 74.333 54.350 1.00 31.39 496 MET A CA 1
ATOM 3843 C C . MET A 1 477 ? 42.252 73.592 53.178 1.00 30.87 496 MET A C 1
ATOM 3844 O O . MET A 1 477 ? 42.577 74.209 52.183 1.00 34.22 496 MET A O 1
ATOM 3849 N N . ALA A 1 478 ? 42.455 72.278 53.311 1.00 29.82 497 ALA A N 1
ATOM 3850 C CA . ALA A 1 478 ? 43.056 71.460 52.247 1.00 27.92 497 ALA A CA 1
ATOM 3851 C C . ALA A 1 478 ? 42.433 70.062 52.183 1.00 25.77 497 ALA A C 1
ATOM 3852 O O . ALA A 1 478 ? 41.958 69.556 53.211 1.00 29.07 497 ALA A O 1
ATOM 3854 N N . VAL A 1 479 ? 42.438 69.465 50.983 1.00 25.97 498 VAL A N 1
ATOM 3855 C CA . VAL A 1 479 ? 42.018 68.061 50.798 1.00 23.78 498 VAL A CA 1
ATOM 3856 C C . VAL A 1 479 ? 42.966 67.101 51.567 1.00 22.58 498 VAL A C 1
ATOM 3857 O O . VAL A 1 479 ? 44.168 67.232 51.472 1.00 25.59 498 VAL A O 1
ATOM 3861 N N . LYS A 1 480 ? 42.413 66.120 52.279 1.00 21.78 499 LYS A N 1
ATOM 3862 C CA . LYS A 1 480 ? 43.187 65.174 53.078 1.00 21.17 499 LYS A CA 1
ATOM 3863 C C . LYS A 1 480 ? 44.151 64.309 52.272 1.00 19.17 499 LYS A C 1
ATOM 3864 O O . LYS A 1 480 ? 45.314 64.172 52.641 1.00 19.66 499 LYS A O 1
ATOM 3870 N N . LYS A 1 481 ? 43.691 63.745 51.169 1.00 18.77 500 LYS A N 1
ATOM 3871 C CA . LYS A 1 481 ? 44.502 62.807 50.403 1.00 17.48 500 LYS A CA 1
ATOM 3872 C C . LYS A 1 481 ? 44.114 62.914 48.957 1.00 18.23 500 LYS A C 1
ATOM 3873 O O . LYS A 1 481 ? 42.968 62.621 48.525 1.00 22.21 500 LYS A O 1
ATOM 3879 N N . VAL A 1 482 ? 45.091 63.240 48.108 1.00 17.50 501 VAL A N 1
ATOM 3880 C CA . VAL A 1 482 ? 44.907 63.418 46.700 1.00 17.90 501 VAL A CA 1
ATOM 3881 C C . VAL A 1 482 ? 45.390 62.176 45.939 1.00 17.86 501 VAL A C 1
ATOM 3882 O O . VAL A 1 482 ? 46.490 61.646 46.213 1.00 17.97 501 VAL A O 1
ATOM 3886 N N . GLN A 1 483 ? 44.604 61.712 44.963 1.00 18.73 502 GLN A N 1
ATOM 3887 C CA . GLN A 1 483 ? 44.978 60.579 44.146 1.00 17.89 502 GLN A CA 1
ATOM 3888 C C . GLN A 1 483 ? 46.315 60.842 43.462 1.00 17.70 502 GLN A C 1
ATOM 3889 O O . GLN A 1 483 ? 46.527 61.888 42.867 1.00 19.91 502 GLN A O 1
ATOM 3895 N N . GLY A 1 484 ? 47.212 59.891 43.586 1.00 17.48 503 GLY A N 1
ATOM 3896 C CA . GLY A 1 484 ? 48.502 59.939 42.915 1.00 17.87 503 GLY A CA 1
ATOM 3897 C C . GLY A 1 484 ? 49.597 60.590 43.716 1.00 16.70 503 GLY A C 1
ATOM 3898 O O . GLY A 1 484 ? 50.761 60.547 43.295 1.00 19.67 503 GLY A O 1
ATOM 3899 N N . MET A 1 485 ? 49.252 61.132 44.908 1.00 16.54 504 MET A N 1
ATOM 3900 C CA . MET A 1 485 ? 50.217 61.685 45.821 1.00 15.78 504 MET A CA 1
ATOM 3901 C C . MET A 1 485 ? 50.503 60.689 46.931 1.00 16.92 504 MET A C 1
ATOM 3902 O O . MET A 1 485 ? 49.557 60.216 47.552 1.00 17.66 504 MET A O 1
ATOM 3907 N N . ILE A 1 486 ? 51.769 60.376 47.154 1.00 14.53 505 ILE A N 1
ATOM 3908 C CA . ILE A 1 486 ? 52.137 59.545 48.285 1.00 13.73 505 ILE A CA 1
ATOM 3909 C C . ILE A 1 486 ? 51.815 60.287 49.597 1.00 12.80 505 ILE A C 1
ATOM 3910 O O . ILE A 1 486 ? 52.014 61.491 49.721 1.00 14.48 505 ILE A O 1
ATOM 3915 N N . PRO A 1 487 ? 51.285 59.553 50.589 1.00 13.10 506 PRO A N 1
ATOM 3916 C CA . PRO A 1 487 ? 51.014 60.185 51.886 1.00 13.06 506 PRO A CA 1
ATOM 3917 C C . PRO A 1 487 ? 52.285 60.497 52.660 1.00 13.07 506 PRO A C 1
ATOM 3918 O O . PRO A 1 487 ? 53.302 59.812 52.557 1.00 14.20 506 PRO A O 1
ATOM 3922 N N . HIS A 1 488 ? 52.172 61.539 53.465 1.00 12.88 507 HIS A N 1
ATOM 3923 C CA . HIS A 1 488 ? 53.217 61.855 54.440 1.00 12.47 507 HIS A CA 1
ATOM 3924 C C . HIS A 1 488 ? 53.461 60.717 55.464 1.00 11.31 507 HIS A C 1
ATOM 3925 O O . HIS A 1 488 ? 54.583 60.425 55.808 1.00 12.17 507 HIS A O 1
ATOM 3932 N N . ASP A 1 489 ? 52.366 60.104 55.879 1.00 11.19 508 ASP A N 1
ATOM 3933 C CA . ASP A 1 489 ? 52.463 59.111 56.965 1.00 10.93 508 ASP A CA 1
ATOM 3934 C C . ASP A 1 489 ? 51.297 58.162 56.895 1.00 10.81 508 ASP A C 1
ATOM 3935 O O . ASP A 1 489 ? 50.301 58.407 56.161 1.00 11.82 508 ASP A O 1
ATOM 3940 N N . LEU A 1 490 ? 51.378 57.065 57.665 1.00 11.09 509 LEU A N 1
ATOM 3941 C CA . LEU A 1 490 ? 50.384 56.021 57.709 1.00 11.62 509 LEU A CA 1
ATOM 3942 C C . LEU A 1 490 ? 49.532 56.105 58.985 1.00 10.98 509 LEU A C 1
ATOM 3943 O O . LEU A 1 490 ? 48.992 55.113 59.429 1.00 12.76 509 LEU A O 1
ATOM 3948 N N . GLY A 1 491 ? 49.363 57.315 59.452 1.00 10.90 510 GLY A N 1
ATOM 3949 C CA . GLY A 1 491 ? 48.463 57.557 60.597 1.00 10.46 510 GLY A CA 1
ATOM 3950 C C . GLY A 1 491 ? 49.222 57.852 61.915 1.00 10.60 510 GLY A C 1
ATOM 3951 O O . GLY A 1 491 ? 50.411 57.968 61.961 1.00 12.59 510 GLY A O 1
ATOM 3952 N N . SER A 1 492 ? 48.428 58.006 62.969 1.00 10.99 511 SER A N 1
ATOM 3953 C CA . SER A 1 492 ? 48.934 58.319 64.315 1.00 10.97 511 SER A CA 1
ATOM 3954 C C . SER A 1 492 ? 48.410 57.292 65.298 1.00 10.44 511 SER A C 1
ATOM 3955 O O . SER A 1 492 ? 47.316 56.829 65.197 1.00 11.19 511 SER A O 1
ATOM 3958 N N . SER A 1 493 ? 49.227 57.051 66.317 1.00 10.68 512 SER A N 1
ATOM 3959 C CA . SER A 1 493 ? 48.737 56.183 67.435 1.00 10.49 512 SER A CA 1
ATOM 3960 C C . SER A 1 493 ? 47.534 56.775 68.151 1.00 10.25 512 SER A C 1
ATOM 3961 O O . SER A 1 493 ? 46.805 56.017 68.823 1.00 11.12 512 SER A O 1
ATOM 3964 N N . TYR A 1 494 ? 47.337 58.072 68.049 1.00 10.62 513 TYR A N 1
ATOM 3965 C CA . TYR A 1 494 ? 46.153 58.717 68.659 1.00 11.42 513 TYR A CA 1
ATOM 3966 C C . TYR A 1 494 ? 44.884 58.523 67.820 1.00 11.41 513 TYR A C 1
ATOM 3967 O O . TYR A 1 494 ? 43.776 58.870 68.275 1.00 11.78 513 TYR A O 1
ATOM 3976 N N . ALA A 1 495 ? 45.057 58.005 66.605 1.00 11.84 514 ALA A N 1
ATOM 3977 C CA . ALA A 1 495 ? 43.971 57.878 65.623 1.00 11.41 514 ALA A CA 1
ATOM 3978 C C . ALA A 1 495 ? 43.962 56.429 65.124 1.00 11.27 514 ALA A C 1
ATOM 3979 O O . ALA A 1 495 ? 43.761 55.502 65.925 1.00 11.46 514 ALA A O 1
ATOM 3981 N N . LEU A 1 496 ? 44.175 56.183 63.801 1.00 11.02 515 LEU A N 1
ATOM 3982 C CA . LEU A 1 496 ? 43.995 54.849 63.282 1.00 11.14 515 LEU A CA 1
ATOM 3983 C C . LEU A 1 496 ? 45.175 54.521 62.343 1.00 11.51 515 LEU A C 1
ATOM 3984 O O . LEU A 1 496 ? 45.094 54.666 61.089 1.00 12.58 515 LEU A O 1
ATOM 3989 N N . PRO A 1 497 ? 46.268 54.011 62.906 1.00 10.98 516 PRO A N 1
ATOM 3990 C CA . PRO A 1 497 ? 47.399 53.548 62.069 1.00 11.05 516 PRO A CA 1
ATOM 3991 C C . PRO A 1 497 ? 46.946 52.571 61.037 1.00 10.85 516 PRO A C 1
ATOM 3992 O O . PRO A 1 497 ? 46.107 51.724 61.245 1.00 11.48 516 PRO A O 1
ATOM 3996 N N . TRP A 1 498 ? 47.543 52.757 59.815 1.00 11.40 517 TRP A N 1
ATOM 3997 C CA . TRP A 1 498 ? 47.305 51.930 58.627 1.00 12.10 517 TRP A CA 1
ATOM 3998 C C . TRP A 1 498 ? 45.969 52.167 57.982 1.00 12.56 517 TRP A C 1
ATOM 3999 O O . TRP A 1 498 ? 45.816 51.841 56.823 1.00 18.45 517 TRP A O 1
ATOM 4010 N N . ILE A 1 499 ? 45.002 52.723 58.645 1.00 13.27 518 ILE A N 1
ATOM 4011 C CA . ILE A 1 499 ? 43.643 52.856 58.159 1.00 13.01 518 ILE A CA 1
ATOM 4012 C C . ILE A 1 499 ? 43.379 54.274 57.705 1.00 13.11 518 ILE A C 1
ATOM 4013 O O . ILE A 1 499 ? 42.826 54.483 56.619 1.00 16.88 518 ILE A O 1
ATOM 4018 N N . LYS A 1 500 ? 43.729 55.245 58.523 1.00 13.29 519 LYS A N 1
ATOM 4019 C CA . LYS A 1 500 ? 43.630 56.666 58.241 1.00 13.48 519 LYS A CA 1
ATOM 4020 C C . LYS A 1 500 ? 44.987 57.263 58.075 1.00 13.76 519 LYS A C 1
ATOM 4021 O O . LYS A 1 500 ? 45.714 57.464 59.075 1.00 14.67 519 LYS A O 1
ATOM 4027 N N . ILE A 1 501 ? 45.371 57.511 56.821 1.00 13.60 520 ILE A N 1
ATOM 4028 C CA . ILE A 1 501 ? 46.675 58.058 56.533 1.00 12.86 520 ILE A CA 1
ATOM 4029 C C . ILE A 1 501 ? 46.702 59.579 56.585 1.00 13.20 520 ILE A C 1
ATOM 4030 O O . ILE A 1 501 ? 45.660 60.216 56.694 1.00 14.91 520 ILE A O 1
ATOM 4035 N N . ASN A 1 502 ? 47.884 60.177 56.510 1.00 13.13 521 ASN A N 1
ATOM 4036 C CA . ASN A 1 502 ? 48.032 61.627 56.541 1.00 13.08 521 ASN A CA 1
ATOM 4037 C C . ASN A 1 502 ? 47.434 62.184 57.819 1.00 13.31 521 ASN A C 1
ATOM 4038 O O . ASN A 1 502 ? 46.693 63.152 57.809 1.00 14.79 521 ASN A O 1
ATOM 4043 N N . ALA A 1 503 ? 47.838 61.628 58.973 1.00 13.21 522 ALA A N 1
ATOM 4044 C CA . ALA A 1 503 ? 47.466 62.254 60.234 1.00 13.34 522 ALA A CA 1
ATOM 4045 C C . ALA A 1 503 ? 48.113 63.614 60.398 1.00 13.22 522 ALA A C 1
ATOM 4046 O O . ALA A 1 503 ? 47.576 64.485 61.068 1.00 15.77 522 ALA A O 1
ATOM 4048 N N . TYR A 1 504 ? 49.310 63.806 59.828 1.00 13.81 523 TYR A N 1
ATOM 4049 C CA . TYR A 1 504 ? 50.001 65.084 59.898 1.00 14.33 523 TYR A CA 1
ATOM 4050 C C . TYR A 1 504 ? 49.184 66.168 59.228 1.00 17.11 523 TYR A C 1
ATOM 4051 O O . TYR A 1 504 ? 48.780 66.014 58.068 1.00 17.90 523 TYR A O 1
ATOM 4060 N N . ASP A 1 505 ? 48.943 67.245 59.974 1.00 19.57 524 ASP A N 1
ATOM 4061 C CA . ASP A 1 505 ? 48.103 68.348 59.482 1.00 22.06 524 ASP A CA 1
ATOM 4062 C C . ASP A 1 505 ? 48.712 69.721 59.677 1.00 20.58 524 ASP A C 1
ATOM 4063 O O . ASP A 1 505 ? 48.088 70.722 59.361 1.00 27.12 524 ASP A O 1
ATOM 4068 N N . TRP A 1 506 ? 49.938 69.783 60.184 1.00 23.39 525 TRP A N 1
ATOM 4069 C CA . TRP A 1 506 ? 50.570 71.065 60.418 1.00 22.86 525 TRP A CA 1
ATOM 4070 C C . TRP A 1 506 ? 50.844 71.743 59.081 1.00 22.73 525 TRP A C 1
ATOM 4071 O O . TRP A 1 506 ? 50.756 72.975 58.973 1.00 26.71 525 TRP A O 1
ATOM 4082 N N . GLN A 1 507 ? 51.148 70.944 58.045 1.00 21.69 526 GLN A N 1
ATOM 4083 C CA . GLN A 1 507 ? 51.240 71.371 56.649 1.00 20.69 526 GLN A CA 1
ATOM 4084 C C . GLN A 1 507 ? 50.441 70.437 55.719 1.00 20.70 526 GLN A C 1
ATOM 4085 O O . GLN A 1 507 ? 49.928 69.436 56.172 1.00 23.60 526 GLN A O 1
ATOM 4091 N N . ASN A 1 508 ? 50.322 70.790 54.426 1.00 22.10 527 ASN A N 1
ATOM 4092 C CA . ASN A 1 508 ? 49.606 69.957 53.445 1.00 20.28 527 ASN A CA 1
ATOM 4093 C C . ASN A 1 508 ? 50.573 69.092 52.618 1.00 19.72 527 ASN A C 1
ATOM 4094 O O . ASN A 1 508 ? 51.136 69.578 51.637 1.00 21.24 527 ASN A O 1
ATOM 4099 N N . PRO A 1 509 ? 50.671 67.789 52.929 1.00 17.93 528 PRO A N 1
ATOM 4100 C CA . PRO A 1 509 ? 51.670 66.950 52.229 1.00 17.08 528 PRO A CA 1
ATOM 4101 C C . PRO A 1 509 ? 51.296 66.590 50.806 1.00 18.03 528 PRO A C 1
ATOM 4102 O O . PRO A 1 509 ? 52.172 66.157 50.039 1.00 18.74 528 PRO A O 1
ATOM 4106 N N . ASN A 1 510 ? 50.036 66.839 50.401 1.00 18.10 529 ASN A N 1
ATOM 4107 C CA . ASN A 1 510 ? 49.639 66.554 49.031 1.00 17.03 529 ASN A CA 1
ATOM 4108 C C . ASN A 1 510 ? 50.293 67.460 48.022 1.00 18.10 529 ASN A C 1
ATOM 4109 O O . ASN A 1 510 ? 50.190 67.184 46.843 1.00 19.93 529 ASN A O 1
ATOM 4114 N N . ILE A 1 511 ? 50.937 68.562 48.452 1.00 18.37 530 ILE A N 1
ATOM 4115 C CA . ILE A 1 511 ? 51.684 69.413 47.553 1.00 20.01 530 ILE A CA 1
ATOM 4116 C C . ILE A 1 511 ? 53.201 69.296 47.760 1.00 18.22 530 ILE A C 1
ATOM 4117 O O . ILE A 1 511 ? 53.983 70.074 47.140 1.00 18.32 530 ILE A O 1
ATOM 4122 N N . TRP A 1 512 ? 53.631 68.366 48.616 1.00 16.38 531 TRP A N 1
ATOM 4123 C CA . TRP A 1 512 ? 55.063 68.227 48.800 1.00 16.85 531 TRP A CA 1
ATOM 4124 C C . TRP A 1 512 ? 55.731 67.708 47.519 1.00 17.30 531 TRP A C 1
ATOM 4125 O O . TRP A 1 512 ? 55.173 66.902 46.767 1.00 18.71 531 TRP A O 1
ATOM 4136 N N . LYS A 1 513 ? 56.934 68.194 47.308 1.00 15.50 532 LYS A N 1
ATOM 4137 C CA . LYS A 1 513 ? 57.711 67.905 46.122 1.00 16.40 532 LYS A CA 1
ATOM 4138 C C . LYS A 1 513 ? 58.755 66.813 46.275 1.00 15.45 532 LYS A C 1
ATOM 4139 O O . LYS A 1 513 ? 59.366 66.425 45.266 1.00 17.48 532 LYS A O 1
ATOM 4145 N N . ASP A 1 514 ? 58.961 66.352 47.520 1.00 15.03 533 ASP A N 1
ATOM 4146 C CA . ASP A 1 514 ? 59.912 65.275 47.803 1.00 14.57 533 ASP A CA 1
ATOM 4147 C C . ASP A 1 514 ? 59.279 63.903 48.009 1.00 14.44 533 ASP A C 1
ATOM 4148 O O . ASP A 1 514 ? 59.944 62.885 47.813 1.00 17.12 533 ASP A O 1
ATOM 4153 N N . LEU A 1 515 ? 58.044 63.842 48.476 1.00 13.88 534 LEU A N 1
ATOM 4154 C CA . LEU A 1 515 ? 57.480 62.544 48.918 1.00 13.81 534 LEU A CA 1
ATOM 4155 C C . LEU A 1 515 ? 57.427 61.530 47.755 1.00 12.37 534 LEU A C 1
ATOM 4156 O O . LEU A 1 515 ? 57.844 60.382 47.841 1.00 14.08 534 LEU A O 1
ATOM 4161 N N . ASN A 1 516 ? 56.919 61.973 46.576 1.00 13.80 535 ASN A N 1
ATOM 4162 C CA . ASN A 1 516 ? 56.749 61.054 45.455 1.00 13.54 535 ASN A CA 1
ATOM 4163 C C . ASN A 1 516 ? 58.090 60.538 44.884 1.00 13.51 535 ASN A C 1
ATOM 4164 O O . ASN A 1 516 ? 58.220 59.352 44.609 1.00 14.18 535 ASN A O 1
ATOM 4169 N N . SER A 1 517 ? 59.089 61.404 44.864 1.00 13.01 536 SER A N 1
ATOM 4170 C CA A SER A 1 517 ? 60.437 61.010 44.389 0.50 14.25 536 SER A CA 1
ATOM 4171 C CA B SER A 1 517 ? 60.410 60.979 44.367 0.50 13.32 536 SER A CA 1
ATOM 4172 C C . SER A 1 517 ? 61.100 60.093 45.390 1.00 12.34 536 SER A C 1
ATOM 4173 O O . SER A 1 517 ? 61.712 59.083 45.101 1.00 13.56 536 SER A O 1
ATOM 4178 N N . LYS A 1 518 ? 60.981 60.437 46.689 1.00 13.39 537 LYS A N 1
ATOM 4179 C CA . LYS A 1 518 ? 61.570 59.579 47.799 1.00 12.42 537 LYS A CA 1
ATOM 4180 C C . LYS A 1 518 ? 60.956 58.217 47.804 1.00 12.00 537 LYS A C 1
ATOM 4181 O O . LYS A 1 518 ? 61.629 57.224 48.007 1.00 13.04 537 LYS A O 1
ATOM 4187 N N . TYR A 1 519 ? 59.634 58.177 47.533 1.00 11.99 538 TYR A N 1
ATOM 4188 C CA . TYR A 1 519 ? 58.952 56.912 47.476 1.00 12.44 538 TYR A CA 1
ATOM 4189 C C . TYR A 1 519 ? 59.604 55.970 46.444 1.00 11.97 538 TYR A C 1
ATOM 4190 O O . TYR A 1 519 ? 59.907 54.787 46.618 1.00 12.54 538 TYR A O 1
ATOM 4199 N N . VAL A 1 520 ? 59.745 56.509 45.200 1.00 12.42 539 VAL A N 1
ATOM 4200 C CA . VAL A 1 520 ? 60.344 55.743 44.108 1.00 12.56 539 VAL A CA 1
ATOM 4201 C C . VAL A 1 520 ? 61.786 55.299 44.417 1.00 12.21 539 VAL A C 1
ATOM 4202 O O . VAL A 1 520 ? 62.146 54.154 44.245 1.00 13.09 539 VAL A O 1
ATOM 4206 N N . LEU A 1 521 ? 62.552 56.232 45.000 1.00 11.78 540 LEU A N 1
ATOM 4207 C CA . LEU A 1 521 ? 63.896 55.914 45.436 1.00 12.88 540 LEU A CA 1
ATOM 4208 C C . LEU A 1 521 ? 63.973 54.794 46.476 1.00 11.57 540 LEU A C 1
ATOM 4209 O O . LEU A 1 521 ? 64.839 53.963 46.442 1.00 12.85 540 LEU A O 1
ATOM 4214 N N . LEU A 1 522 ? 63.045 54.838 47.455 1.00 11.32 541 LEU A N 1
ATOM 4215 C CA . LEU A 1 522 ? 62.961 53.782 48.444 1.00 11.84 541 LEU A CA 1
ATOM 4216 C C . LEU A 1 522 ? 62.633 52.410 47.856 1.00 11.36 541 LEU A C 1
ATOM 4217 O O . LEU A 1 522 ? 63.226 51.382 48.161 1.00 12.15 541 LEU A O 1
ATOM 4222 N N . VAL A 1 523 ? 61.685 52.429 46.884 1.00 11.83 542 VAL A N 1
ATOM 4223 C CA . VAL A 1 523 ? 61.343 51.179 46.210 1.00 11.81 542 VAL A CA 1
ATOM 4224 C C . VAL A 1 523 ? 62.604 50.578 45.532 1.00 12.11 542 VAL A C 1
ATOM 4225 O O . VAL A 1 523 ? 62.908 49.409 45.678 1.00 13.08 542 VAL A O 1
ATOM 4229 N N . TYR A 1 524 ? 63.271 51.424 44.715 1.00 12.16 543 TYR A N 1
ATOM 4230 C CA . TYR A 1 524 ? 64.423 50.867 44.001 1.00 12.76 543 TYR A CA 1
ATOM 4231 C C . TYR A 1 524 ? 65.602 50.493 44.919 1.00 12.53 543 TYR A C 1
ATOM 4232 O O . TYR A 1 524 ? 66.222 49.460 44.795 1.00 13.54 543 TYR A O 1
ATOM 4241 N N . ARG A 1 525 ? 65.785 51.300 46.002 1.00 12.38 544 ARG A N 1
ATOM 4242 C CA . ARG A 1 525 ? 66.772 50.969 47.039 1.00 11.90 544 ARG A CA 1
ATOM 4243 C C . ARG A 1 525 ? 66.506 49.567 47.589 1.00 11.74 544 ARG A C 1
ATOM 4244 O O . ARG A 1 525 ? 67.391 48.780 47.784 1.00 12.95 544 ARG A O 1
ATOM 4252 N N . ASP A 1 526 ? 65.227 49.335 47.849 1.00 12.12 545 ASP A N 1
ATOM 4253 C CA . ASP A 1 526 ? 64.858 48.091 48.531 1.00 11.99 545 ASP A CA 1
ATOM 4254 C C . ASP A 1 526 ? 65.099 46.885 47.665 1.00 13.07 545 ASP A C 1
ATOM 4255 O O . ASP A 1 526 ? 65.443 45.786 48.078 1.00 14.93 545 ASP A O 1
ATOM 4260 N N . TYR A 1 527 ? 64.933 47.069 46.326 1.00 13.85 546 TYR A N 1
ATOM 4261 C CA . TYR A 1 527 ? 65.325 46.022 45.328 1.00 13.82 546 TYR A CA 1
ATOM 4262 C C . TYR A 1 527 ? 66.838 45.836 45.292 1.00 14.05 546 TYR A C 1
ATOM 4263 O O . TYR A 1 527 ? 67.318 44.700 45.356 1.00 15.81 546 TYR A O 1
ATOM 4272 N N . VAL A 1 528 ? 67.566 46.935 45.223 1.00 13.69 547 VAL A N 1
ATOM 4273 C CA . VAL A 1 528 ? 69.039 46.853 45.032 1.00 13.83 547 VAL A CA 1
ATOM 4274 C C . VAL A 1 528 ? 69.703 46.254 46.285 1.00 14.27 547 VAL A C 1
ATOM 4275 O O . VAL A 1 528 ? 70.535 45.353 46.211 1.00 16.07 547 VAL A O 1
ATOM 4279 N N . LEU A 1 529 ? 69.315 46.712 47.482 1.00 13.59 548 LEU A N 1
ATOM 4280 C CA . LEU A 1 529 ? 69.973 46.322 48.734 1.00 14.31 548 LEU A CA 1
ATOM 4281 C C . LEU A 1 529 ? 69.542 44.963 49.238 1.00 15.51 548 LEU A C 1
ATOM 4282 O O . LEU A 1 529 ? 70.028 44.518 50.264 1.00 19.71 548 LEU A O 1
ATOM 4287 N N . THR A 1 530 ? 68.617 44.298 48.537 1.00 15.27 549 THR A N 1
ATOM 4288 C CA . THR A 1 530 ? 68.292 42.920 48.796 1.00 15.01 549 THR A CA 1
ATOM 4289 C C . THR A 1 530 ? 68.708 41.978 47.660 1.00 15.71 549 THR A C 1
ATOM 4290 O O . THR A 1 530 ? 68.193 40.876 47.539 1.00 19.64 549 THR A O 1
ATOM 4294 N N . GLY A 1 531 ? 69.613 42.444 46.813 1.00 16.03 550 GLY A N 1
ATOM 4295 C CA . GLY A 1 531 ? 70.299 41.581 45.872 1.00 16.99 550 GLY A CA 1
ATOM 4296 C C . GLY A 1 531 ? 69.869 41.670 44.421 1.00 17.86 550 GLY A C 1
ATOM 4297 O O . GLY A 1 531 ? 70.344 40.905 43.608 1.00 20.89 550 GLY A O 1
ATOM 4298 N N . LYS A 1 532 ? 69.004 42.637 44.077 1.00 17.21 551 LYS A N 1
ATOM 4299 C CA . LYS A 1 532 ? 68.501 42.788 42.714 1.00 19.14 551 LYS A CA 1
ATOM 4300 C C . LYS A 1 532 ? 67.864 41.520 42.201 1.00 18.39 551 LYS A C 1
ATOM 4301 O O . LYS A 1 532 ? 67.980 41.183 41.048 1.00 23.30 551 LYS A O 1
ATOM 4307 N N . THR A 1 533 ? 67.204 40.791 43.085 1.00 19.69 552 THR A N 1
ATOM 4308 C CA . THR A 1 533 ? 66.466 39.567 42.705 1.00 22.80 552 THR A CA 1
ATOM 4309 C C . THR A 1 533 ? 64.957 39.630 42.844 1.00 20.55 552 THR A C 1
ATOM 4310 O O . THR A 1 533 ? 64.280 38.744 42.340 1.00 22.29 552 THR A O 1
ATOM 4314 N N . ASP A 1 534 ? 64.432 40.588 43.611 1.00 18.47 553 ASP A N 1
ATOM 4315 C CA . ASP A 1 534 ? 63.007 40.579 43.972 1.00 17.02 553 ASP A CA 1
ATOM 4316 C C . ASP A 1 534 ? 62.162 41.322 42.926 1.00 17.66 553 ASP A C 1
ATOM 4317 O O . ASP A 1 534 ? 61.659 42.455 43.079 1.00 17.85 553 ASP A O 1
ATOM 4322 N N . LYS A 1 535 ? 62.041 40.662 41.788 1.00 18.36 554 LYS A N 1
ATOM 4323 C CA . LYS A 1 535 ? 61.223 41.175 40.687 1.00 17.78 554 LYS A CA 1
ATOM 4324 C C . LYS A 1 535 ? 59.743 41.292 41.070 1.00 18.42 554 LYS A C 1
ATOM 4325 O O . LYS A 1 535 ? 59.064 42.235 40.655 1.00 19.06 554 LYS A O 1
ATOM 4331 N N . GLU A 1 536 ? 59.284 40.381 41.936 1.00 19.37 555 GLU A N 1
ATOM 4332 C CA . GLU A 1 536 ? 57.890 40.446 42.357 1.00 20.12 555 GLU A CA 1
ATOM 4333 C C . GLU A 1 536 ? 57.630 41.748 43.133 1.00 16.46 555 GLU A C 1
ATOM 4334 O O . GLU A 1 536 ? 56.572 42.328 42.973 1.00 17.96 555 GLU A O 1
ATOM 4340 N N . PHE A 1 537 ? 58.590 42.206 43.952 1.00 15.68 556 PHE A N 1
ATOM 4341 C CA . PHE A 1 537 ? 58.417 43.488 44.654 1.00 15.14 556 PHE A CA 1
ATOM 4342 C C . PHE A 1 537 ? 58.348 44.692 43.702 1.00 14.01 556 PHE A C 1
ATOM 4343 O O . PHE A 1 537 ? 57.534 45.581 43.824 1.00 15.49 556 PHE A O 1
ATOM 4351 N N . LEU A 1 538 ? 59.210 44.652 42.648 1.00 14.68 557 LEU A N 1
ATOM 4352 C CA . LEU A 1 538 ? 59.157 45.717 41.631 1.00 14.17 557 LEU A CA 1
ATOM 4353 C C . LEU A 1 538 ? 57.811 45.677 40.863 1.00 15.04 557 LEU A C 1
ATOM 4354 O O . LEU A 1 538 ? 57.190 46.704 40.653 1.00 16.53 557 LEU A O 1
ATOM 4359 N N . LYS A 1 539 ? 57.334 44.475 40.598 1.00 15.97 558 LYS A N 1
ATOM 4360 C CA . LYS A 1 539 ? 56.055 44.351 39.869 1.00 18.31 558 LYS A CA 1
ATOM 4361 C C . LYS A 1 539 ? 54.884 44.847 40.739 1.00 17.75 558 LYS A C 1
ATOM 4362 O O . LYS A 1 539 ? 54.009 45.580 40.286 1.00 19.52 558 LYS A O 1
ATOM 4368 N N . TYR A 1 540 ? 54.923 44.518 42.028 1.00 17.20 559 TYR A N 1
ATOM 4369 C CA . TYR A 1 540 ? 53.862 44.983 42.989 1.00 15.81 559 TYR A CA 1
ATOM 4370 C C . TYR A 1 540 ? 53.766 46.497 42.996 1.00 15.05 559 TYR A C 1
ATOM 4371 O O . TYR A 1 540 ? 52.681 47.047 43.043 1.00 16.48 559 TYR A O 1
ATOM 4380 N N . THR A 1 541 ? 54.905 47.155 43.042 1.00 14.66 560 THR A N 1
ATOM 4381 C CA . THR A 1 541 ? 54.984 48.592 43.231 1.00 13.84 560 THR A CA 1
ATOM 4382 C C . THR A 1 541 ? 55.052 49.404 41.937 1.00 12.80 560 THR A C 1
ATOM 4383 O O . THR A 1 541 ? 55.014 50.595 41.981 1.00 14.41 560 THR A O 1
ATOM 4387 N N . TRP A 1 542 ? 55.128 48.804 40.737 1.00 15.19 561 TRP A N 1
ATOM 4388 C CA . TRP A 1 542 ? 55.468 49.550 39.514 1.00 16.01 561 TRP A CA 1
ATOM 4389 C C . TRP A 1 542 ? 54.411 50.575 39.115 1.00 15.68 561 TRP A C 1
ATOM 4390 O O . TRP A 1 542 ? 54.715 51.738 38.839 1.00 16.72 561 TRP A O 1
ATOM 4401 N N . LYS A 1 543 ? 53.161 50.181 39.214 1.00 16.55 562 LYS A N 1
ATOM 4402 C CA . LYS A 1 543 ? 52.102 51.122 38.890 1.00 16.96 562 LYS A CA 1
ATOM 4403 C C . LYS A 1 543 ? 52.135 52.353 39.734 1.00 15.85 562 LYS A C 1
ATOM 4404 O O . LYS A 1 543 ? 51.999 53.503 39.294 1.00 16.86 562 LYS A O 1
ATOM 4410 N N . SER A 1 544 ? 52.373 52.151 41.057 1.00 15.28 563 SER A N 1
ATOM 4411 C CA . SER A 1 544 ? 52.484 53.287 41.955 1.00 14.66 563 SER A CA 1
ATOM 4412 C C . SER A 1 544 ? 53.704 54.177 41.697 1.00 14.13 563 SER A C 1
ATOM 4413 O O . SER A 1 544 ? 53.611 55.410 41.832 1.00 14.79 563 SER A O 1
ATOM 4416 N N . VAL A 1 545 ? 54.819 53.556 41.271 1.00 14.12 564 VAL A N 1
ATOM 4417 C CA . VAL A 1 545 ? 56.012 54.315 40.964 1.00 15.37 564 VAL A CA 1
ATOM 4418 C C . VAL A 1 545 ? 55.723 55.236 39.742 1.00 14.05 564 VAL A C 1
ATOM 4419 O O . VAL A 1 545 ? 56.046 56.424 39.748 1.00 15.03 564 VAL A O 1
ATOM 4423 N N . LYS A 1 546 ? 55.103 54.654 38.700 1.00 14.48 565 LYS A N 1
ATOM 4424 C CA . LYS A 1 546 ? 54.785 55.452 37.490 1.00 15.75 565 LYS A CA 1
ATOM 4425 C C . LYS A 1 546 ? 53.793 56.552 37.806 1.00 15.60 565 LYS A C 1
ATOM 4426 O O . LYS A 1 546 ? 53.972 57.724 37.408 1.00 17.09 565 LYS A O 1
ATOM 4432 N N . THR A 1 547 ? 52.773 56.234 38.609 1.00 15.74 566 THR A N 1
ATOM 4433 C CA . THR A 1 547 ? 51.815 57.236 38.962 1.00 16.33 566 THR A CA 1
ATOM 4434 C C . THR A 1 547 ? 52.447 58.395 39.744 1.00 15.42 566 THR A C 1
ATOM 4435 O O . THR A 1 547 ? 52.160 59.562 39.546 1.00 16.59 566 THR A O 1
ATOM 4439 N N . ALA A 1 548 ? 53.297 58.023 40.710 1.00 15.81 567 ALA A N 1
ATOM 4440 C CA . ALA A 1 548 ? 53.965 59.019 41.532 1.00 16.58 567 ALA A CA 1
ATOM 4441 C C . ALA A 1 548 ? 54.779 60.016 40.709 1.00 14.98 567 ALA A C 1
ATOM 4442 O O . ALA A 1 548 ? 54.683 61.223 40.893 1.00 16.64 567 ALA A O 1
ATOM 4444 N N . LEU A 1 549 ? 55.571 59.501 39.757 1.00 15.05 568 LEU A N 1
ATOM 4445 C CA . LEU A 1 549 ? 56.417 60.415 38.952 1.00 15.51 568 LEU A CA 1
ATOM 4446 C C . LEU A 1 549 ? 55.557 61.230 37.985 1.00 15.03 568 LEU A C 1
ATOM 4447 O O . LEU A 1 549 ? 55.817 62.423 37.819 1.00 17.27 568 LEU A O 1
ATOM 4452 N N . ASP A 1 550 ? 54.509 60.606 37.456 1.00 16.71 569 ASP A N 1
ATOM 4453 C CA . ASP A 1 550 ? 53.670 61.321 36.471 1.00 17.07 569 ASP A CA 1
ATOM 4454 C C . ASP A 1 550 ? 52.953 62.483 37.181 1.00 18.42 569 ASP A C 1
ATOM 4455 O O . ASP A 1 550 ? 52.805 63.573 36.628 1.00 19.45 569 ASP A O 1
ATOM 4460 N N . LYS A 1 551 ? 52.503 62.231 38.419 1.00 17.64 570 LYS A N 1
ATOM 4461 C CA . LYS A 1 551 ? 51.831 63.270 39.174 1.00 18.59 570 LYS A CA 1
ATOM 4462 C C . LYS A 1 551 ? 52.780 64.424 39.549 1.00 19.68 570 LYS A C 1
ATOM 4463 O O . LYS A 1 551 ? 52.440 65.603 39.472 1.00 21.76 570 LYS A O 1
ATOM 4469 N N . LEU A 1 552 ? 54.007 64.085 39.931 1.00 17.84 571 LEU A N 1
ATOM 4470 C CA . LEU A 1 552 ? 54.983 65.092 40.302 1.00 20.85 571 LEU A CA 1
ATOM 4471 C C . LEU A 1 552 ? 55.361 65.954 39.075 1.00 20.28 571 LEU A C 1
ATOM 4472 O O . LEU A 1 552 ? 55.584 67.179 39.174 1.00 23.21 571 LEU A O 1
ATOM 4477 N N . LYS A 1 553 ? 55.395 65.330 37.899 1.00 20.39 572 LYS A N 1
ATOM 4478 C CA . LYS A 1 553 ? 55.725 66.078 36.678 1.00 21.24 572 LYS A CA 1
ATOM 4479 C C . LYS A 1 553 ? 54.736 67.226 36.412 1.00 22.39 572 LYS A C 1
ATOM 4480 O O . LYS A 1 553 ? 55.106 68.260 35.838 1.00 22.90 572 LYS A O 1
ATOM 4486 N N . GLU A 1 554 ? 53.494 67.037 36.820 1.00 23.23 573 GLU A N 1
ATOM 4487 C CA . GLU A 1 554 ? 52.470 68.072 36.633 1.00 22.85 573 GLU A CA 1
ATOM 4488 C C . GLU A 1 554 ? 52.791 69.337 37.424 1.00 23.51 573 GLU A C 1
ATOM 4489 O O . GLU A 1 554 ? 52.223 70.395 37.148 1.00 25.86 573 GLU A O 1
ATOM 4495 N N . MET A 1 555 ? 53.683 69.228 38.414 1.00 20.47 574 MET A N 1
ATOM 4496 C CA . MET A 1 555 ? 54.050 70.374 39.226 1.00 20.16 574 MET A CA 1
ATOM 4497 C C . MET A 1 555 ? 55.196 71.203 38.643 1.00 20.25 574 MET A C 1
ATOM 4498 O O . MET A 1 555 ? 55.692 72.142 39.274 1.00 21.21 574 MET A O 1
ATOM 4503 N N . ASP A 1 556 ? 55.619 70.865 37.428 1.00 21.72 575 ASP A N 1
ATOM 4504 C CA . ASP A 1 556 ? 56.607 71.637 36.701 1.00 22.57 575 ASP A CA 1
ATOM 4505 C C . ASP A 1 556 ? 55.863 72.748 35.969 1.00 25.48 575 ASP A C 1
ATOM 4506 O O . ASP A 1 556 ? 55.408 72.544 34.858 1.00 34.88 575 ASP A O 1
ATOM 4511 N N . LYS A 1 557 ? 55.755 73.924 36.565 1.00 27.62 576 LYS A N 1
ATOM 4512 C CA . LYS A 1 557 ? 54.980 75.013 35.961 1.00 33.27 576 LYS A CA 1
ATOM 4513 C C . LYS A 1 557 ? 55.752 75.869 34.955 1.00 30.04 576 LYS A C 1
ATOM 4514 O O . LYS A 1 557 ? 55.148 76.588 34.206 1.00 39.83 576 LYS A O 1
ATOM 4520 N N . ASP A 1 558 ? 57.078 75.814 34.962 1.00 29.86 577 ASP A N 1
ATOM 4521 C CA . ASP A 1 558 ? 57.824 76.635 33.999 1.00 30.95 577 ASP A CA 1
ATOM 4522 C C . ASP A 1 558 ? 58.406 75.822 32.850 1.00 31.40 577 ASP A C 1
ATOM 4523 O O . ASP A 1 558 ? 59.158 76.349 32.023 1.00 35.50 577 ASP A O 1
ATOM 4528 N N . ASN A 1 559 ? 58.042 74.545 32.793 1.00 28.90 578 ASN A N 1
ATOM 4529 C CA . ASN A 1 559 ? 58.451 73.648 31.725 1.00 29.63 578 ASN A CA 1
ATOM 4530 C C . ASN A 1 559 ? 59.985 73.467 31.573 1.00 30.46 578 ASN A C 1
ATOM 4531 O O . ASN A 1 559 ? 60.464 73.265 30.469 1.00 33.57 578 ASN A O 1
ATOM 4536 N N . ASP A 1 560 ? 60.725 73.514 32.694 1.00 25.23 579 ASP A N 1
ATOM 4537 C CA . ASP A 1 560 ? 62.169 73.145 32.687 1.00 23.41 579 ASP A CA 1
ATOM 4538 C C . ASP A 1 560 ? 62.385 71.638 32.932 1.00 22.16 579 ASP A C 1
ATOM 4539 O O . ASP A 1 560 ? 63.512 71.174 33.013 1.00 25.35 579 ASP A O 1
ATOM 4544 N N . GLY A 1 561 ? 61.286 70.894 33.058 1.00 22.59 580 GLY A N 1
ATOM 4545 C CA . GLY A 1 561 ? 61.355 69.456 33.266 1.00 20.47 580 GLY A CA 1
ATO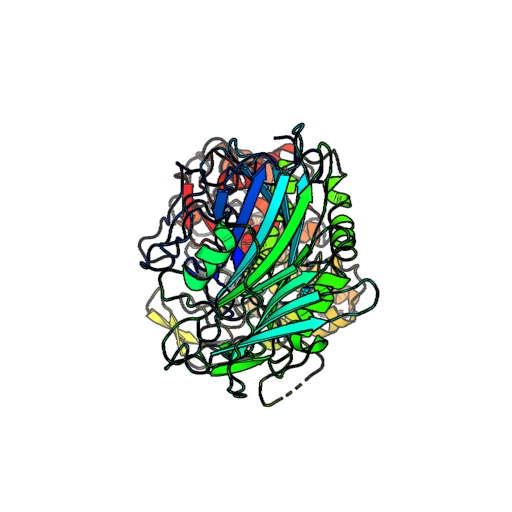M 4546 C C . GLY A 1 561 ? 61.433 69.003 34.717 1.00 20.27 580 GLY A C 1
ATOM 4547 O O . GLY A 1 561 ? 61.512 67.809 34.973 1.00 20.83 580 GLY A O 1
ATOM 4548 N N . ILE A 1 562 ? 61.385 69.950 35.638 1.00 19.78 581 ILE A N 1
ATOM 4549 C CA . ILE A 1 562 ? 61.618 69.659 37.062 1.00 18.52 581 ILE A CA 1
ATOM 4550 C C . ILE A 1 562 ? 60.429 70.224 37.853 1.00 19.75 581 ILE A C 1
ATOM 4551 O O . ILE A 1 562 ? 60.015 71.352 37.597 1.00 22.11 581 ILE A O 1
ATOM 4556 N N . PRO A 1 563 ? 59.844 69.476 38.818 1.00 19.12 582 PRO A N 1
ATOM 4557 C CA . PRO A 1 563 ? 58.810 70.104 39.652 1.00 18.60 582 PRO A CA 1
ATOM 4558 C C . PRO A 1 563 ? 59.306 71.388 40.337 1.00 19.38 582 PRO A C 1
ATOM 4559 O O . PRO A 1 563 ? 60.452 71.444 40.759 1.00 21.94 582 PRO A O 1
ATOM 4563 N N A ASP A 1 564 ? 58.437 72.390 40.470 0.70 19.35 583 ASP A N 1
ATOM 4564 N N B ASP A 1 564 ? 58.444 72.397 40.407 0.30 18.58 583 ASP A N 1
ATOM 4565 C CA A ASP A 1 564 ? 58.788 73.696 41.045 0.70 21.90 583 ASP A CA 1
ATOM 4566 C CA B ASP A 1 564 ? 58.766 73.643 41.074 0.30 17.12 583 ASP A CA 1
ATOM 4567 C C A ASP A 1 564 ? 58.401 73.752 42.493 0.70 20.58 583 ASP A C 1
ATOM 4568 C C B ASP A 1 564 ? 58.498 73.471 42.543 0.30 18.13 583 ASP A C 1
ATOM 4569 O O A ASP A 1 564 ? 57.207 73.628 42.822 0.70 20.24 583 ASP A O 1
ATOM 4570 O O B ASP A 1 564 ? 57.560 72.788 42.931 0.30 22.88 583 ASP A O 1
ATOM 4579 N N . ASN A 1 565 ? 59.365 74.031 43.367 1.00 19.08 584 ASN A N 1
ATOM 4580 C CA . ASN A 1 565 ? 59.021 74.343 44.725 1.00 18.78 584 ASN A CA 1
ATOM 4581 C C . ASN A 1 565 ? 58.292 75.695 44.708 1.00 20.21 584 ASN A C 1
ATOM 4582 O O . ASN A 1 565 ? 58.614 76.589 43.911 1.00 22.95 584 ASN A O 1
ATOM 4587 N N . GLU A 1 566 ? 57.334 75.847 45.615 1.00 21.35 585 GLU A N 1
ATOM 4588 C CA . GLU A 1 566 ? 56.402 76.975 45.594 1.00 22.39 585 GLU A CA 1
ATOM 4589 C C . GLU A 1 566 ? 56.605 78.129 46.590 1.00 23.77 585 GLU A C 1
ATOM 4590 O O . GLU A 1 566 ? 55.734 78.994 46.730 1.00 27.92 585 GLU A O 1
ATOM 4596 N N . GLY A 1 567 ? 57.735 78.157 47.285 1.00 26.31 586 GLY A N 1
ATOM 4597 C CA . GLY A 1 567 ? 58.015 79.214 48.240 1.00 25.39 586 GLY A CA 1
ATOM 4598 C C . GLY A 1 567 ? 57.158 79.124 49.481 1.00 24.48 586 GLY A C 1
ATOM 4599 O O . GLY A 1 567 ? 56.998 80.129 50.185 1.00 29.33 586 GLY A O 1
ATOM 4600 N N . ILE A 1 568 ? 56.641 77.922 49.759 1.00 25.55 587 ILE A N 1
ATOM 4601 C CA . ILE A 1 568 ? 55.738 77.658 50.874 1.00 26.86 587 ILE A CA 1
ATOM 4602 C C . ILE A 1 568 ? 56.136 76.253 51.344 1.00 28.32 587 ILE A C 1
ATOM 4603 O O . ILE A 1 568 ? 56.949 75.596 50.636 1.00 28.68 587 ILE A O 1
ATOM 4608 N N . PRO A 1 569 ? 55.571 75.775 52.476 1.00 27.84 588 PRO A N 1
ATOM 4609 C CA . PRO A 1 569 ? 55.930 74.431 52.968 1.00 24.15 588 PRO A CA 1
ATOM 4610 C C . PRO A 1 569 ? 55.667 73.324 51.964 1.00 28.19 588 PRO A C 1
ATOM 4611 O O . PRO A 1 569 ? 54.479 73.000 51.695 1.00 32.64 588 PRO A O 1
ATOM 4615 N N . ASP A 1 570 ? 56.745 72.787 51.350 1.00 21.45 589 ASP A N 1
ATOM 4616 C CA . ASP A 1 570 ? 56.542 71.745 50.373 1.00 18.47 589 ASP A CA 1
ATOM 4617 C C . ASP A 1 570 ? 57.599 70.657 50.308 1.00 16.82 589 ASP A C 1
ATOM 4618 O O . ASP A 1 570 ? 57.742 70.022 49.297 1.00 16.65 589 ASP A O 1
ATOM 4623 N N . GLN A 1 571 ? 58.216 70.363 51.445 1.00 15.55 590 GLN A N 1
ATOM 4624 C CA . GLN A 1 571 ? 59.139 69.234 51.533 1.00 14.87 590 GLN A CA 1
ATOM 4625 C C . GLN A 1 571 ? 59.566 69.084 52.997 1.00 14.29 590 GLN A C 1
ATOM 4626 O O . GLN A 1 571 ? 59.128 69.846 53.842 1.00 15.16 590 GLN A O 1
ATOM 4632 N N . THR A 1 572 ? 60.417 68.099 53.283 1.00 13.74 591 THR A N 1
ATOM 4633 C CA . THR A 1 572 ? 60.737 67.708 54.666 1.00 13.12 591 THR A CA 1
ATOM 4634 C C . THR A 1 572 ? 61.216 68.849 55.535 1.00 13.30 591 THR A C 1
ATOM 4635 O O . THR A 1 572 ? 60.989 68.822 56.756 1.00 14.35 591 THR A O 1
ATOM 4639 N N . TYR A 1 573 ? 61.942 69.812 54.976 1.00 14.73 592 TYR A N 1
ATOM 4640 C CA . TYR A 1 573 ? 62.365 71.022 55.724 1.00 15.38 592 TYR A CA 1
ATOM 4641 C C . TYR A 1 573 ? 61.160 71.925 55.654 1.00 15.73 592 TYR A C 1
ATOM 4642 O O . TYR A 1 573 ? 61.121 72.894 54.908 1.00 17.55 592 TYR A O 1
ATOM 4651 N N A ASP A 1 574 ? 60.177 71.640 56.509 0.70 15.73 593 ASP A N 1
ATOM 4652 N N B ASP A 1 574 ? 60.159 71.624 56.472 0.30 14.35 593 ASP A N 1
ATOM 4653 C CA A ASP A 1 574 ? 58.848 72.192 56.228 0.70 19.99 593 ASP A CA 1
ATOM 4654 C CA B ASP A 1 574 ? 58.840 72.182 56.212 0.30 15.39 593 ASP A CA 1
ATOM 4655 C C A ASP A 1 574 ? 58.793 73.732 56.333 0.70 22.42 593 ASP A C 1
ATOM 4656 C C B ASP A 1 574 ? 58.773 73.719 56.352 0.30 17.36 593 ASP A C 1
ATOM 4657 O O A ASP A 1 574 ? 58.058 74.397 55.548 0.70 30.81 593 ASP A O 1
ATOM 4658 O O B ASP A 1 574 ? 57.971 74.365 55.651 0.30 18.19 593 ASP A O 1
ATOM 4667 N N . THR A 1 575 ? 59.618 74.310 57.199 1.00 19.54 594 THR A N 1
ATOM 4668 C CA . THR A 1 575 ? 59.652 75.772 57.335 1.00 19.89 594 THR A CA 1
ATOM 4669 C C . THR A 1 575 ? 60.748 76.473 56.571 1.00 19.99 594 THR A C 1
ATOM 4670 O O . THR A 1 575 ? 60.802 77.689 56.586 1.00 23.59 594 THR A O 1
ATOM 4674 N N . TRP A 1 576 ? 61.601 75.720 55.889 1.00 19.67 595 TRP A N 1
ATOM 4675 C CA . TRP A 1 576 ? 62.693 76.323 55.125 1.00 19.98 595 TRP A CA 1
ATOM 4676 C C . TRP A 1 576 ? 62.204 76.416 53.693 1.00 20.34 595 TRP A C 1
ATOM 4677 O O . TRP A 1 576 ? 62.053 75.398 53.012 1.00 22.57 595 TRP A O 1
ATOM 4688 N N A SER A 1 577 ? 61.928 77.634 53.237 0.50 21.26 596 SER A N 1
ATOM 4689 N N B SER A 1 577 ? 61.837 77.619 53.262 0.50 22.27 596 SER A N 1
ATOM 4690 C CA A SER A 1 577 ? 61.225 77.828 51.975 0.50 21.26 596 SER A CA 1
ATOM 4691 C CA B SER A 1 577 ? 61.178 77.763 51.972 0.50 21.53 596 SER A CA 1
ATOM 4692 C C A SER A 1 577 ? 62.133 77.630 50.772 0.50 22.05 596 SER A C 1
ATOM 4693 C C B SER A 1 577 ? 62.167 77.518 50.843 0.50 21.44 596 SER A C 1
ATOM 4694 O O A SER A 1 577 ? 63.181 78.273 50.666 0.50 23.95 596 SER A O 1
ATOM 4695 O O B SER A 1 577 ? 63.314 77.966 50.892 0.50 22.02 596 SER A O 1
ATOM 4700 N N . MET A 1 578 ? 61.700 76.752 49.868 1.00 20.20 597 MET A N 1
ATOM 4701 C CA . MET A 1 578 ? 62.344 76.536 48.594 1.00 19.07 597 MET A CA 1
ATOM 4702 C C . MET A 1 578 ? 61.419 77.071 47.515 1.00 20.01 597 MET A C 1
ATOM 4703 O O . MET A 1 578 ? 60.206 76.941 47.597 1.00 21.97 597 MET A O 1
ATOM 4708 N N . LYS A 1 579 ? 62.004 77.635 46.463 1.00 22.24 598 LYS A N 1
ATOM 4709 C CA . LYS A 1 579 ? 61.237 78.251 45.391 1.00 22.12 598 LYS A CA 1
ATOM 4710 C C . LYS A 1 579 ? 61.985 78.084 44.090 1.00 22.40 598 LYS A C 1
ATOM 4711 O O . LYS A 1 579 ? 63.178 78.384 44.001 1.00 23.83 598 LYS A O 1
ATOM 4717 N N . GLY A 1 580 ? 61.258 77.621 43.071 1.00 22.03 599 GLY A N 1
ATOM 4718 C CA . GLY A 1 580 ? 61.800 77.370 41.764 1.00 22.05 599 GLY A CA 1
ATOM 4719 C C . GLY A 1 580 ? 62.349 75.971 41.726 1.00 21.81 599 GLY A C 1
ATOM 4720 O O . GLY A 1 580 ? 61.778 75.058 42.296 1.00 24.00 599 GLY A O 1
ATOM 4721 N N . THR A 1 581 ? 63.491 75.789 41.083 1.00 21.64 600 THR A N 1
ATOM 4722 C CA . THR A 1 581 ? 64.169 74.507 41.177 1.00 19.85 600 THR A CA 1
ATOM 4723 C C . THR A 1 581 ? 65.079 74.515 42.381 1.00 19.51 600 THR A C 1
ATOM 4724 O O . THR A 1 581 ? 65.868 75.417 42.516 1.00 21.06 600 THR A O 1
ATOM 4728 N N . SER A 1 582 ? 64.978 73.505 43.230 1.00 17.83 601 SER A N 1
ATOM 4729 C CA . SER A 1 582 ? 65.848 73.378 44.410 1.00 17.50 601 SER A CA 1
ATOM 4730 C C . SER A 1 582 ? 66.874 72.283 44.150 1.00 18.06 601 SER A C 1
ATOM 4731 O O . SER A 1 582 ? 66.596 71.297 43.481 1.00 16.91 601 SER A O 1
ATOM 4734 N N . ALA A 1 583 ? 68.059 72.443 44.743 1.00 16.57 602 ALA A N 1
ATOM 4735 C CA . ALA A 1 583 ? 69.037 71.362 44.697 1.00 17.21 602 ALA A CA 1
ATOM 4736 C C . ALA A 1 583 ? 68.445 70.059 45.281 1.00 15.82 602 ALA A C 1
ATOM 4737 O O . ALA A 1 583 ? 68.604 68.971 44.722 1.00 16.14 602 ALA A O 1
ATOM 4739 N N . TYR A 1 584 ? 67.777 70.202 46.423 1.00 14.99 603 TYR A N 1
ATOM 4740 C CA . TYR A 1 584 ? 67.258 69.071 47.171 1.00 15.71 603 TYR A CA 1
ATOM 4741 C C . TYR A 1 584 ? 66.186 68.328 46.377 1.00 15.05 603 TYR A C 1
ATOM 4742 O O . TYR A 1 584 ? 66.347 67.140 46.055 1.00 15.79 603 TYR A O 1
ATOM 4751 N N . CYS A 1 585 ? 65.064 68.995 46.117 1.00 14.58 604 CYS A N 1
ATOM 4752 C CA . CYS A 1 585 ? 64.000 68.326 45.372 1.00 14.83 604 CYS A CA 1
ATOM 4753 C C . CYS A 1 585 ? 64.368 68.013 43.940 1.00 15.02 604 CYS A C 1
ATOM 4754 O O . CYS A 1 585 ? 63.933 66.984 43.399 1.00 15.25 604 CYS A O 1
ATOM 4757 N N . GLY A 1 586 ? 65.158 68.878 43.292 1.00 15.51 605 GLY A N 1
ATOM 4758 C CA . GLY A 1 586 ? 65.599 68.659 41.925 1.00 15.89 605 GLY A CA 1
ATOM 4759 C C . GLY A 1 586 ? 66.458 67.422 41.813 1.00 15.84 605 GLY A C 1
ATOM 4760 O O . GLY A 1 586 ? 66.283 66.606 40.897 1.00 16.91 605 GLY A O 1
ATOM 4761 N N . SER A 1 587 ? 67.407 67.270 42.744 1.00 15.69 606 SER A N 1
ATOM 4762 C CA . SER A 1 587 ? 68.305 66.110 42.675 1.00 15.69 606 SER A CA 1
ATOM 4763 C C . SER A 1 587 ? 67.578 64.792 42.958 1.00 14.68 606 SER A C 1
ATOM 4764 O O . SER A 1 587 ? 67.843 63.749 42.352 1.00 16.11 606 SER A O 1
ATOM 4767 N N . LEU A 1 588 ? 66.662 64.833 43.924 1.00 14.67 607 LEU A N 1
ATOM 4768 C CA . LEU A 1 588 ? 65.825 63.651 44.217 1.00 14.31 607 LEU A CA 1
ATOM 4769 C C . LEU A 1 588 ? 65.007 63.232 42.966 1.00 13.32 607 LEU A C 1
ATOM 4770 O O . LEU A 1 588 ? 64.849 62.063 42.696 1.00 14.86 607 LEU A O 1
ATOM 4775 N N . TRP A 1 589 ? 64.465 64.235 42.307 1.00 14.16 608 TRP A N 1
ATOM 4776 C CA . TRP A 1 589 ? 63.711 64.013 41.050 1.00 15.44 608 TRP A CA 1
ATOM 4777 C C . TRP A 1 589 ? 64.567 63.367 39.982 1.00 15.81 608 TRP A C 1
ATOM 4778 O O . TRP A 1 589 ? 64.157 62.371 39.392 1.00 15.95 608 TRP A O 1
ATOM 4789 N N . LEU A 1 590 ? 65.768 63.895 39.781 1.00 15.43 609 LEU A N 1
ATOM 4790 C CA . LEU A 1 590 ? 66.668 63.310 38.783 1.00 15.32 609 LEU A CA 1
ATOM 4791 C C . LEU A 1 590 ? 66.939 61.845 39.117 1.00 15.31 609 LEU A C 1
ATOM 4792 O O . LEU A 1 590 ? 66.908 60.952 38.244 1.00 16.88 609 LEU A O 1
ATOM 4797 N N . ALA A 1 591 ? 67.244 61.575 40.411 1.00 15.14 610 ALA A N 1
ATOM 4798 C CA . ALA A 1 591 ? 67.547 60.208 40.785 1.00 14.26 610 ALA A CA 1
ATOM 4799 C C . ALA A 1 591 ? 66.360 59.257 40.628 1.00 13.77 610 ALA A C 1
ATOM 4800 O O . ALA A 1 591 ? 66.529 58.094 40.270 1.00 15.09 610 ALA A O 1
ATOM 4802 N N . ALA A 1 592 ? 65.169 59.736 41.008 1.00 13.84 611 ALA A N 1
ATOM 4803 C CA . ALA A 1 592 ? 63.947 58.939 40.932 1.00 14.56 611 ALA A CA 1
ATOM 4804 C C . ALA A 1 592 ? 63.648 58.590 39.456 1.00 14.22 611 ALA A C 1
ATOM 4805 O O . ALA A 1 592 ? 63.258 57.475 39.190 1.00 15.44 611 ALA A O 1
ATOM 4807 N N . LEU A 1 593 ? 63.892 59.522 38.544 1.00 15.33 612 LEU A N 1
ATOM 4808 C CA . LEU A 1 593 ? 63.720 59.235 37.106 1.00 14.39 612 LEU A CA 1
ATOM 4809 C C . LEU A 1 593 ? 64.690 58.184 36.663 1.00 15.33 612 LEU A C 1
ATOM 4810 O O . LEU A 1 593 ? 64.337 57.306 35.892 1.00 17.70 612 LEU A O 1
ATOM 4815 N N . LYS A 1 594 ? 65.926 58.295 37.074 1.00 15.71 613 LYS A N 1
ATOM 4816 C CA . LYS A 1 594 ? 66.901 57.297 36.702 1.00 16.72 613 LYS A CA 1
ATOM 4817 C C . LYS A 1 594 ? 66.529 55.926 37.251 1.00 16.10 613 LYS A C 1
ATOM 4818 O O . LYS A 1 594 ? 66.654 54.901 36.607 1.00 17.29 613 LYS A O 1
ATOM 4824 N N . ALA A 1 595 ? 66.074 55.882 38.519 1.00 15.10 614 ALA A N 1
ATOM 4825 C CA . ALA A 1 595 ? 65.597 54.602 39.082 1.00 14.51 614 ALA A CA 1
ATOM 4826 C C . ALA A 1 595 ? 64.461 53.982 38.302 1.00 14.76 614 ALA A C 1
ATOM 4827 O O . ALA A 1 595 ? 64.427 52.779 38.076 1.00 16.73 614 ALA A O 1
ATOM 4829 N N . ALA A 1 596 ? 63.485 54.822 37.987 1.00 15.28 615 ALA A N 1
ATOM 4830 C CA . ALA A 1 596 ? 62.312 54.340 37.249 1.00 16.21 615 ALA A CA 1
ATOM 4831 C C . ALA A 1 596 ? 62.672 53.855 35.846 1.00 15.67 615 ALA A C 1
ATOM 4832 O O . ALA A 1 596 ? 62.104 52.861 35.392 1.00 17.77 615 ALA A O 1
ATOM 4834 N N . GLN A 1 597 ? 63.656 54.498 35.193 1.00 16.50 616 GLN A N 1
ATOM 4835 C CA . GLN A 1 597 ? 64.150 53.982 33.904 1.00 18.16 616 GLN A CA 1
ATOM 4836 C C . GLN A 1 597 ? 64.690 52.592 34.077 1.00 18.74 616 GLN A C 1
ATOM 4837 O O . GLN A 1 597 ? 64.412 51.700 33.277 1.00 22.35 616 GLN A O 1
ATOM 4843 N N . GLU A 1 598 ? 65.451 52.412 35.166 1.00 18.70 617 GLU A N 1
ATOM 4844 C CA . GLU A 1 598 ? 66.017 51.128 35.404 1.00 19.30 617 GLU A CA 1
ATOM 4845 C C . GLU A 1 598 ? 64.969 50.071 35.713 1.00 18.62 617 GLU A C 1
ATOM 4846 O O . GLU A 1 598 ? 65.087 48.932 35.280 1.00 20.54 617 GLU A O 1
ATOM 4852 N N . ILE A 1 599 ? 63.973 50.405 36.534 1.00 16.42 618 ILE A N 1
ATOM 4853 C CA . ILE A 1 599 ? 62.899 49.449 36.786 1.00 16.72 618 ILE A CA 1
ATOM 4854 C C . ILE A 1 599 ? 62.172 49.100 35.457 1.00 16.21 618 ILE A C 1
ATOM 4855 O O . ILE A 1 599 ? 61.815 47.940 35.192 1.00 18.08 618 ILE A O 1
ATOM 4860 N N . GLY A 1 600 ? 61.941 50.113 34.639 1.00 16.90 619 GLY A N 1
ATOM 4861 C CA . GLY A 1 600 ? 61.311 49.905 33.331 1.00 17.06 619 GLY A CA 1
ATOM 4862 C C . GLY A 1 600 ? 62.126 48.914 32.498 1.00 18.47 619 GLY A C 1
ATOM 4863 O O . GLY A 1 600 ? 61.572 48.068 31.780 1.00 20.68 619 GLY A O 1
ATOM 4864 N N . LYS A 1 601 ? 63.439 49.009 32.546 1.00 20.06 620 LYS A N 1
ATOM 4865 C CA . LYS A 1 601 ? 64.288 48.044 31.804 1.00 20.54 620 LYS A CA 1
ATOM 4866 C C . LYS A 1 601 ? 64.076 46.649 32.429 1.00 20.53 620 LYS A C 1
ATOM 4867 O O . LYS A 1 601 ? 63.819 45.706 31.686 1.00 23.20 620 LYS A O 1
ATOM 4873 N N . VAL A 1 602 ? 64.118 46.536 33.752 1.00 19.55 621 VAL A N 1
ATOM 4874 C CA . VAL A 1 602 ? 63.962 45.232 34.376 1.00 19.31 621 VAL A CA 1
ATOM 4875 C C . VAL A 1 602 ? 62.602 44.583 34.033 1.00 18.68 621 VAL A C 1
ATOM 4876 O O . VAL A 1 602 ? 62.510 43.374 33.805 1.00 21.18 621 VAL A O 1
ATOM 4880 N N . LEU A 1 603 ? 61.546 45.381 34.062 1.00 17.10 622 LEU A N 1
ATOM 4881 C CA . LEU A 1 603 ? 60.203 44.875 33.851 1.00 17.61 622 LEU A CA 1
ATOM 4882 C C . LEU A 1 603 ? 59.767 44.910 32.392 1.00 19.50 622 LEU A C 1
ATOM 4883 O O . LEU A 1 603 ? 58.589 44.581 32.091 1.00 21.53 622 LEU A O 1
ATOM 4888 N N . LYS A 1 604 ? 60.684 45.314 31.496 1.00 19.52 623 LYS A N 1
ATOM 4889 C CA . LYS A 1 604 ? 60.452 45.346 30.046 1.00 18.92 623 LYS A CA 1
ATOM 4890 C C . LYS A 1 604 ? 59.252 46.233 29.734 1.00 19.31 623 LYS A C 1
ATOM 4891 O O . LYS A 1 604 ? 58.441 45.917 28.866 1.00 25.10 623 LYS A O 1
ATOM 4897 N N . ASP A 1 605 ? 59.191 47.410 30.357 1.00 19.49 624 ASP A N 1
ATOM 4898 C CA . ASP A 1 605 ? 58.167 48.417 30.091 1.00 17.48 624 ASP A CA 1
ATOM 4899 C C . ASP A 1 605 ? 58.817 49.478 29.274 1.00 17.49 624 ASP A C 1
ATOM 4900 O O . ASP A 1 605 ? 59.414 50.496 29.707 1.00 17.96 624 ASP A O 1
ATOM 4905 N N . ASN A 1 606 ? 58.794 49.226 27.941 1.00 16.78 625 ASN A N 1
ATOM 4906 C CA . ASN A 1 606 ? 59.492 50.159 27.025 1.00 15.27 625 ASN A CA 1
ATOM 4907 C C . ASN A 1 606 ? 59.040 51.588 27.042 1.00 15.96 625 ASN A C 1
ATOM 4908 O O . ASN A 1 606 ? 59.811 52.511 27.027 1.00 16.48 625 ASN A O 1
ATOM 4913 N N . GLU A 1 607 ? 57.739 51.769 27.057 1.00 17.73 626 GLU A N 1
ATOM 4914 C CA . GLU A 1 607 ? 57.234 53.107 26.988 1.00 19.91 626 GLU A CA 1
ATOM 4915 C C . GLU A 1 607 ? 57.633 53.919 28.212 1.00 18.31 626 GLU A C 1
ATOM 4916 O O . GLU A 1 607 ? 57.956 55.118 28.125 1.00 20.50 626 GLU A O 1
ATOM 4922 N N . ALA A 1 608 ? 57.628 53.291 29.392 1.00 17.41 627 ALA A N 1
ATOM 4923 C CA . ALA A 1 608 ? 58.107 53.957 30.631 1.00 16.64 627 ALA A CA 1
ATOM 4924 C C . ALA A 1 608 ? 59.591 54.275 30.575 1.00 16.11 627 ALA A C 1
ATOM 4925 O O . ALA A 1 608 ? 60.020 55.397 30.893 1.00 19.00 627 ALA A O 1
ATOM 4927 N N . TYR A 1 609 ? 60.375 53.291 30.133 1.00 17.40 628 TYR A N 1
ATOM 4928 C CA . TYR A 1 609 ? 61.801 53.528 29.982 1.00 17.27 628 TYR A CA 1
ATOM 4929 C C . TYR A 1 609 ? 62.059 54.763 29.094 1.00 18.20 628 TYR A C 1
ATOM 4930 O O . TYR A 1 609 ? 62.831 55.646 29.439 1.00 21.11 628 TYR A O 1
ATOM 4939 N N A ILE A 1 610 ? 61.372 54.753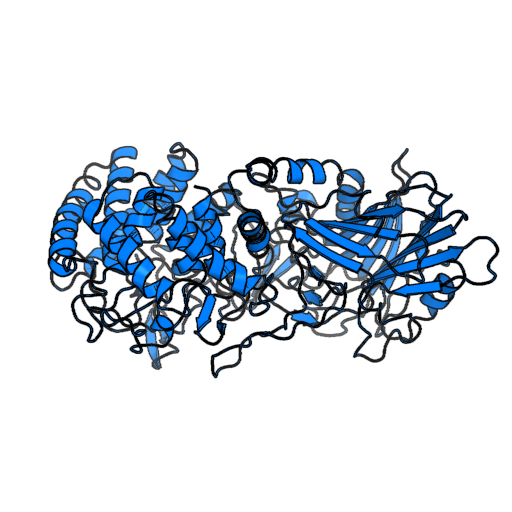 27.949 0.70 19.50 629 ILE A N 1
ATOM 4940 N N B ILE A 1 610 ? 61.462 54.880 27.912 0.30 14.36 629 ILE A N 1
ATOM 4941 C CA A ILE A 1 610 ? 61.525 55.782 26.948 0.70 20.51 629 ILE A CA 1
ATOM 4942 C CA B ILE A 1 610 ? 61.797 56.062 27.092 0.30 11.84 629 ILE A CA 1
ATOM 4943 C C A ILE A 1 610 ? 61.217 57.182 27.556 0.70 20.55 629 ILE A C 1
ATOM 4944 C C B ILE A 1 610 ? 61.271 57.345 27.659 0.30 14.12 629 ILE A C 1
ATOM 4945 O O A ILE A 1 610 ? 62.029 58.099 27.491 0.70 25.04 629 ILE A O 1
ATOM 4946 O O B ILE A 1 610 ? 61.945 58.388 27.591 0.30 15.71 629 ILE A O 1
ATOM 4955 N N . LYS A 1 611 ? 60.054 57.294 28.211 1.00 17.46 630 LYS A N 1
ATOM 4956 C CA . LYS A 1 611 ? 59.526 58.541 28.699 1.00 19.72 630 LYS A CA 1
ATOM 4957 C C . LYS A 1 611 ? 60.410 59.067 29.856 1.00 19.40 630 LYS A C 1
ATOM 4958 O O . LYS A 1 611 ? 60.752 60.262 29.881 1.00 22.04 630 LYS A O 1
ATOM 4964 N N . TYR A 1 612 ? 60.715 58.227 30.869 1.00 18.55 631 TYR A N 1
ATOM 4965 C CA . TYR A 1 612 ? 61.510 58.691 32.005 1.00 18.50 631 TYR A CA 1
ATOM 4966 C C . TYR A 1 612 ? 62.955 59.018 31.582 1.00 18.62 631 TYR A C 1
ATOM 4967 O O . TYR A 1 612 ? 63.547 59.950 32.132 1.00 20.23 631 TYR A O 1
ATOM 4976 N N . ASN A 1 613 ? 63.472 58.352 30.552 1.00 18.99 632 ASN A N 1
ATOM 4977 C CA . ASN A 1 613 ? 64.763 58.760 30.001 1.00 20.08 632 ASN A CA 1
ATOM 4978 C C . ASN A 1 613 ? 64.701 60.155 29.364 1.00 20.93 632 ASN A C 1
ATOM 4979 O O . ASN A 1 613 ? 65.587 60.993 29.577 1.00 23.72 632 ASN A O 1
ATOM 4984 N N . GLU A 1 614 ? 63.656 60.429 28.609 1.00 19.61 633 GLU A N 1
ATOM 4985 C CA . GLU A 1 614 ? 63.506 61.773 28.028 1.00 22.50 633 GLU A CA 1
ATOM 4986 C C . GLU A 1 614 ? 63.357 62.843 29.098 1.00 20.41 633 GLU A C 1
ATOM 4987 O O . GLU A 1 614 ? 63.973 63.904 29.024 1.00 22.78 633 GLU A O 1
ATOM 4993 N N . TRP A 1 615 ? 62.505 62.561 30.080 1.00 20.26 634 TRP A N 1
ATOM 4994 C CA . TRP A 1 615 ? 62.332 63.530 31.155 1.00 20.10 634 TRP A CA 1
ATOM 4995 C C . TRP A 1 615 ? 63.650 63.755 31.905 1.00 18.27 634 TRP A C 1
ATOM 4996 O O . TRP A 1 615 ? 63.996 64.882 32.260 1.00 21.09 634 TRP A O 1
ATOM 5007 N N . TYR A 1 616 ? 64.384 62.676 32.122 1.00 19.12 635 TYR A N 1
ATOM 5008 C CA . TYR A 1 616 ? 65.682 62.748 32.838 1.00 19.10 635 TYR A CA 1
ATOM 5009 C C . TYR A 1 616 ? 66.720 63.620 32.119 1.00 20.07 635 TYR A C 1
ATOM 5010 O O . TYR A 1 616 ? 67.356 64.485 32.718 1.00 21.62 635 TYR A O 1
ATOM 5019 N N . LYS A 1 617 ? 66.831 63.424 30.815 1.00 20.79 636 LYS A N 1
ATOM 5020 C CA . LYS A 1 617 ? 67.848 64.124 30.050 1.00 22.73 636 LYS A CA 1
ATOM 5021 C C . LYS A 1 617 ? 67.612 65.646 30.074 1.00 22.63 636 LYS A C 1
ATOM 5022 O O . LYS A 1 617 ? 68.543 66.427 30.290 1.00 24.64 636 LYS A O 1
ATOM 5028 N N . ILE A 1 618 ? 66.353 66.046 29.907 1.00 20.83 637 ILE A N 1
ATOM 5029 C CA . ILE A 1 618 ? 65.963 67.459 29.927 1.00 23.31 637 ILE A CA 1
ATOM 5030 C C . ILE A 1 618 ? 66.203 68.050 31.316 1.00 21.47 637 ILE A C 1
ATOM 5031 O O . ILE A 1 618 ? 66.813 69.118 31.502 1.00 24.12 637 ILE A O 1
ATOM 5036 N N . ALA A 1 619 ? 65.710 67.353 32.315 1.00 20.84 638 ALA A N 1
ATOM 5037 C CA . ALA A 1 619 ? 65.806 67.826 33.687 1.00 20.07 638 ALA A CA 1
ATOM 5038 C C . ALA A 1 619 ? 67.251 67.915 34.168 1.00 19.15 638 ALA A C 1
ATOM 5039 O O . ALA A 1 619 ? 67.619 68.867 34.856 1.00 21.19 638 ALA A O 1
ATOM 5041 N N . GLN A 1 620 ? 68.066 66.927 33.784 1.00 19.75 639 GLN A N 1
ATOM 5042 C CA . GLN A 1 620 ? 69.475 66.925 34.172 1.00 21.70 639 GLN A CA 1
ATOM 5043 C C . GLN A 1 620 ? 70.234 68.135 33.611 1.00 20.57 639 GLN A C 1
ATOM 5044 O O . GLN A 1 620 ? 70.930 68.848 34.321 1.00 21.78 639 GLN A O 1
ATOM 5050 N N . GLN A 1 621 ? 70.003 68.400 32.336 1.00 22.32 640 GLN A N 1
ATOM 5051 C CA . GLN A 1 621 ? 70.622 69.532 31.682 1.00 23.73 640 GLN A CA 1
ATOM 5052 C C . GLN A 1 621 ? 70.214 70.829 32.333 1.00 23.00 640 GLN A C 1
ATOM 5053 O O . GLN A 1 621 ? 71.049 71.659 32.659 1.00 23.42 640 GLN A O 1
ATOM 5059 N N . ASN A 1 622 ? 68.923 70.992 32.580 1.00 21.59 641 ASN A N 1
ATOM 5060 C CA . ASN A 1 622 ? 68.452 72.219 33.213 1.00 21.28 641 ASN A CA 1
ATOM 5061 C C . ASN A 1 622 ? 68.863 72.363 34.683 1.00 19.22 641 ASN A C 1
ATOM 5062 O O . ASN A 1 622 ? 69.171 73.484 35.123 1.00 22.17 641 ASN A O 1
ATOM 5067 N N . PHE A 1 623 ? 68.880 71.276 35.445 1.00 19.61 642 PHE A N 1
ATOM 5068 C CA . PHE A 1 623 ? 69.313 71.341 36.850 1.00 19.93 642 PHE A CA 1
ATOM 5069 C C . PHE A 1 623 ? 70.738 71.897 36.928 1.00 20.40 642 PHE A C 1
ATOM 5070 O O . PHE A 1 623 ? 71.053 72.789 37.701 1.00 20.86 642 PHE A O 1
ATOM 5078 N N . GLU A 1 624 ? 71.588 71.369 36.064 1.00 20.20 643 GLU A N 1
ATOM 5079 C CA . GLU A 1 624 ? 72.985 71.759 36.078 1.00 21.83 643 GLU A CA 1
ATOM 5080 C C . GLU A 1 624 ? 73.103 73.223 35.666 1.00 23.43 643 GLU A C 1
ATOM 5081 O O . GLU A 1 624 ? 73.773 74.005 36.310 1.00 23.18 643 GLU A O 1
ATOM 5087 N N . LYS A 1 625 ? 72.423 73.618 34.588 1.00 24.47 644 LYS A N 1
ATOM 5088 C CA . LYS A 1 625 ? 72.480 75.017 34.168 1.00 25.80 644 LYS A CA 1
ATOM 5089 C C . LYS A 1 625 ? 71.958 75.981 35.241 1.00 23.22 644 LYS A C 1
ATOM 5090 O O . LYS A 1 625 ? 72.527 77.034 35.490 1.00 26.34 644 LYS A O 1
ATOM 5096 N N . GLU A 1 626 ? 70.851 75.613 35.865 1.00 21.08 645 GLU A N 1
ATOM 5097 C CA . GLU A 1 626 ? 70.192 76.493 36.821 1.00 21.50 645 GLU A CA 1
ATOM 5098 C C . GLU A 1 626 ? 70.932 76.637 38.142 1.00 20.90 645 GLU A C 1
ATOM 5099 O O . GLU A 1 626 ? 70.873 77.702 38.748 1.00 24.46 645 GLU A O 1
ATOM 5105 N N . LEU A 1 627 ? 71.608 75.579 38.592 1.00 19.82 646 LEU A N 1
ATOM 5106 C CA . LEU A 1 627 ? 72.138 75.539 39.969 1.00 18.95 646 LEU A CA 1
ATOM 5107 C C . LEU 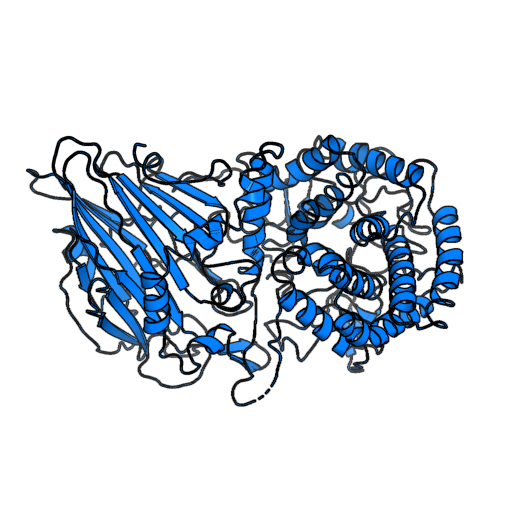A 1 627 ? 73.652 75.453 40.153 1.00 20.85 646 LEU A C 1
ATOM 5108 O O . LEU A 1 627 ? 74.160 75.852 41.227 1.00 22.10 646 LEU A O 1
ATOM 5113 N N . TRP A 1 628 ? 74.381 74.932 39.158 1.00 21.00 647 TRP A N 1
ATOM 5114 C CA . TRP A 1 628 ? 75.834 74.793 39.338 1.00 21.15 647 TRP A CA 1
ATOM 5115 C C . TRP A 1 628 ? 76.495 76.163 39.309 1.00 21.64 647 TRP A C 1
ATOM 5116 O O . TRP A 1 628 ? 76.346 76.876 38.323 1.00 24.28 647 TRP A O 1
ATOM 5127 N N . ASN A 1 629 ? 77.224 76.535 40.366 1.00 21.52 648 ASN A N 1
ATOM 5128 C CA . ASN A 1 629 ? 77.820 77.881 40.454 1.00 21.24 648 ASN A CA 1
ATOM 5129 C C . ASN A 1 629 ? 79.348 77.897 40.319 1.00 21.66 648 ASN A C 1
ATOM 5130 O O . ASN A 1 629 ? 79.934 78.946 40.422 1.00 27.04 648 ASN A O 1
ATOM 5135 N N . GLY A 1 630 ? 79.969 76.739 40.098 1.00 22.31 649 GLY A N 1
ATOM 5136 C CA . GLY A 1 630 ? 81.415 76.618 39.990 1.00 22.65 649 GLY A CA 1
ATOM 5137 C C . GLY A 1 630 ? 82.069 76.012 41.213 1.00 22.93 649 GLY A C 1
ATOM 5138 O O . GLY A 1 630 ? 83.155 75.440 41.101 1.00 27.34 649 GLY A O 1
ATOM 5139 N N . GLU A 1 631 ? 81.407 76.131 42.374 1.00 23.73 650 GLU A N 1
ATOM 5140 C CA . GLU A 1 631 ? 81.852 75.584 43.654 1.00 21.50 650 GLU A CA 1
ATOM 5141 C C . GLU A 1 631 ? 80.886 74.570 44.290 1.00 22.91 650 GLU A C 1
ATOM 5142 O O . GLU A 1 631 ? 81.318 73.641 44.966 1.00 24.26 650 GLU A O 1
ATOM 5148 N N . TYR A 1 632 ? 79.588 74.787 44.102 1.00 21.95 651 TYR A N 1
ATOM 5149 C CA . TYR A 1 632 ? 78.559 73.958 44.743 1.00 18.34 651 TYR A CA 1
ATOM 5150 C C . TYR A 1 632 ? 77.269 74.181 43.953 1.00 18.46 651 TYR A C 1
ATOM 5151 O O . TYR A 1 632 ? 77.258 74.967 43.016 1.00 21.43 651 TYR A O 1
ATOM 5160 N N . TYR A 1 633 ? 76.195 73.485 44.358 1.00 18.34 652 TYR A N 1
ATOM 5161 C CA . TYR A 1 633 ? 74.893 73.688 43.752 1.00 18.14 652 TYR A CA 1
ATOM 5162 C C . TYR A 1 633 ? 74.141 74.655 44.636 1.00 17.79 652 TYR A C 1
ATOM 5163 O O . TYR A 1 633 ? 73.974 74.414 45.818 1.00 19.13 652 TYR A O 1
ATOM 5172 N N . ASN A 1 634 ? 73.609 75.708 44.033 1.00 19.89 653 ASN A N 1
ATOM 5173 C CA . ASN A 1 634 ? 72.781 76.668 44.776 1.00 19.19 653 ASN A CA 1
ATOM 5174 C C . ASN A 1 634 ? 71.579 75.998 45.422 1.00 17.99 653 ASN A C 1
ATOM 5175 O O . ASN A 1 634 ? 71.044 75.047 44.921 1.00 18.19 653 ASN A O 1
ATOM 5180 N N . PHE A 1 635 ? 71.163 76.545 46.542 1.00 18.98 654 PHE A N 1
ATOM 5181 C CA . PHE A 1 635 ? 70.025 76.013 47.291 1.00 17.22 654 PHE A CA 1
ATOM 5182 C C . PHE A 1 635 ? 68.758 75.923 46.408 1.00 18.00 654 PHE A C 1
ATOM 5183 O O . PHE A 1 635 ? 68.067 74.912 46.357 1.00 17.98 654 PHE A O 1
ATOM 5191 N N . ASP A 1 636 ? 68.478 76.999 45.690 1.00 18.84 655 ASP A N 1
ATOM 5192 C CA . ASP A 1 636 ? 67.372 77.007 44.721 1.00 19.47 655 ASP A CA 1
ATOM 5193 C C . ASP A 1 636 ? 67.581 78.127 43.722 1.00 22.65 655 ASP A C 1
ATOM 5194 O O . ASP A 1 636 ? 68.628 78.774 43.740 1.00 24.46 655 ASP A O 1
ATOM 5199 N N . THR A 1 637 ? 66.586 78.358 42.862 1.00 22.47 656 THR A N 1
ATOM 5200 C CA . THR A 1 637 ? 66.711 79.371 41.811 1.00 22.49 656 THR A CA 1
ATOM 5201 C C . THR A 1 637 ? 66.041 80.722 42.118 1.00 23.61 656 THR A C 1
ATOM 5202 O O . THR A 1 637 ? 66.374 81.709 41.453 1.00 27.85 656 THR A O 1
ATOM 5206 N N . GLU A 1 638 ? 65.120 80.771 43.080 1.00 24.66 657 GLU A N 1
ATOM 5207 C CA . GLU A 1 638 ? 64.273 81.983 43.287 1.00 26.66 657 GLU A CA 1
ATOM 5208 C C . GLU A 1 638 ? 64.217 82.581 44.701 1.00 28.70 657 GLU A C 1
ATOM 5209 O O . GLU A 1 638 ? 63.699 83.691 44.852 1.00 35.92 657 GLU A O 1
ATOM 5215 N N . SER A 1 639 ? 64.688 81.878 45.728 1.00 28.43 658 SER A N 1
ATOM 5216 C CA . SER A 1 639 ? 64.622 82.400 47.113 1.00 29.44 658 SER A CA 1
ATOM 5217 C C . SER A 1 639 ? 65.631 83.522 47.311 1.00 28.81 658 SER A C 1
ATOM 5218 O O . SER A 1 639 ? 66.640 83.602 46.592 1.00 34.93 658 SER A O 1
ATOM 5221 N N . ASP A 1 640 ? 65.378 84.374 48.298 1.00 31.45 659 ASP A N 1
ATOM 5222 C CA . ASP A 1 640 ? 66.377 85.369 48.698 1.00 34.73 659 ASP A CA 1
ATOM 5223 C C . ASP A 1 640 ? 67.683 84.687 49.118 1.00 34.86 659 ASP A C 1
ATOM 5224 O O . ASP A 1 640 ? 68.770 85.169 48.802 1.00 41.20 659 ASP A O 1
ATOM 5229 N N . HIS A 1 641 ? 67.543 83.528 49.760 1.00 32.42 660 HIS A N 1
ATOM 5230 C CA . HIS A 1 641 ? 68.673 82.692 50.211 1.00 30.23 660 HIS A CA 1
ATOM 5231 C C . HIS A 1 641 ? 69.141 81.652 49.161 1.00 27.99 660 HIS A C 1
ATOM 5232 O O . HIS A 1 641 ? 69.715 80.618 49.523 1.00 29.03 660 HIS A O 1
ATOM 5239 N N . LYS A 1 642 ? 68.953 81.941 47.868 1.00 30.01 661 LYS A N 1
ATOM 5240 C CA . LYS A 1 642 ? 69.236 80.952 46.823 1.00 24.34 661 LYS A CA 1
ATOM 5241 C C . LYS A 1 642 ? 70.687 80.444 46.794 1.00 23.25 661 LYS A C 1
ATOM 5242 O O . LYS A 1 642 ? 70.933 79.334 46.353 1.00 24.25 661 LYS A O 1
ATOM 5248 N N . ASP A 1 643 ? 71.634 81.272 47.231 1.00 23.94 662 ASP A N 1
ATOM 5249 C CA . ASP A 1 643 ? 73.055 80.899 47.232 1.00 23.32 662 ASP A CA 1
ATOM 5250 C C . ASP A 1 643 ? 73.534 80.242 48.560 1.00 23.96 662 ASP A C 1
ATOM 5251 O O . ASP A 1 643 ? 74.721 80.001 48.754 1.00 24.96 662 ASP A O 1
ATOM 5256 N N . SER A 1 644 ? 72.628 79.912 49.452 1.00 21.57 663 SER A N 1
ATOM 5257 C CA . SER A 1 644 ? 73.033 79.152 50.624 1.00 21.33 663 SER A CA 1
ATOM 5258 C C . SER A 1 644 ? 73.609 77.808 50.200 1.00 19.27 663 SER A C 1
ATOM 5259 O O . SER A 1 644 ? 73.157 77.200 49.231 1.00 19.88 663 SER A O 1
ATOM 5262 N N . ILE A 1 645 ? 74.589 77.360 50.963 1.00 17.85 664 ILE A N 1
ATOM 5263 C CA . ILE A 1 645 ? 75.184 76.069 50.839 1.00 17.96 664 ILE A CA 1
ATOM 5264 C C . ILE A 1 645 ? 74.375 75.136 51.708 1.00 15.71 664 ILE A C 1
ATOM 5265 O O . ILE A 1 645 ? 74.410 75.255 52.948 1.00 17.71 664 ILE A O 1
ATOM 5270 N N . MET A 1 646 ? 73.646 74.200 51.099 1.00 16.42 665 MET A N 1
ATOM 5271 C CA . MET A 1 646 ? 72.787 73.279 51.872 1.00 16.24 665 MET A CA 1
ATOM 5272 C C . MET A 1 646 ? 73.497 71.938 52.078 1.00 15.89 665 MET A C 1
ATOM 5273 O O . MET A 1 646 ? 74.041 71.366 51.141 1.00 17.11 665 MET A O 1
ATOM 5278 N N . ALA A 1 647 ? 73.465 71.431 53.299 1.00 14.79 666 ALA A N 1
ATOM 5279 C CA . ALA A 1 647 ? 74.148 70.175 53.590 1.00 14.79 666 ALA A CA 1
ATOM 5280 C C . ALA A 1 647 ? 73.581 69.035 52.757 1.00 15.16 666 ALA A C 1
ATOM 5281 O O . ALA A 1 647 ? 74.299 68.118 52.331 1.00 16.45 666 ALA A O 1
ATOM 5283 N N . ASP A 1 648 ? 72.278 69.120 52.471 1.00 15.47 667 ASP A N 1
ATOM 5284 C CA . ASP A 1 648 ? 71.560 68.049 51.748 1.00 15.39 667 ASP A CA 1
ATOM 5285 C C . ASP A 1 648 ? 71.361 68.344 50.277 1.00 15.17 667 ASP A C 1
ATOM 5286 O O . ASP A 1 648 ? 70.535 67.668 49.622 1.00 16.60 667 ASP A O 1
ATOM 5291 N N . GLN A 1 649 ? 72.138 69.260 49.700 1.00 15.30 668 GLN A N 1
ATOM 5292 C CA . GLN A 1 649 ? 71.920 69.693 48.348 1.00 15.57 668 GLN A CA 1
ATOM 5293 C C . GLN A 1 649 ? 71.974 68.579 47.303 1.00 16.76 668 GLN A C 1
ATOM 5294 O O . GLN A 1 649 ? 71.345 68.706 46.265 1.00 19.73 668 GLN A O 1
ATOM 5300 N N A LEU A 1 650 ? 72.734 67.508 47.545 0.60 15.41 669 LEU A N 1
ATOM 5301 N N B LEU A 1 650 ? 72.770 67.535 47.577 0.40 15.68 669 LEU A N 1
ATOM 5302 C CA A LEU A 1 650 ? 72.853 66.439 46.579 0.60 16.38 669 LEU A CA 1
ATOM 5303 C CA B LEU A 1 650 ? 73.036 66.433 46.666 0.40 16.32 669 LEU A CA 1
ATOM 5304 C C A LEU A 1 650 ? 72.287 65.131 47.059 0.60 14.71 669 LEU A C 1
ATOM 5305 C C B LEU A 1 650 ? 72.261 65.153 47.007 0.40 14.20 669 LEU A C 1
ATOM 5306 O O A LEU A 1 650 ? 72.794 64.039 46.746 0.60 15.24 669 LEU A O 1
ATOM 5307 O O B LEU A 1 650 ? 72.635 64.073 46.536 0.40 14.30 669 LEU A O 1
ATOM 5316 N N . ALA A 1 651 ? 71.205 65.241 47.829 1.00 14.20 670 ALA A N 1
ATOM 5317 C CA . ALA A 1 651 ? 70.498 64.042 48.283 1.00 14.02 670 ALA A CA 1
ATOM 5318 C C . ALA A 1 651 ? 70.197 63.020 47.187 1.00 13.12 670 ALA A C 1
ATOM 5319 O O . ALA A 1 651 ? 70.334 61.826 47.403 1.00 13.76 670 ALA A O 1
ATOM 5321 N N . GLY A 1 652 ? 69.834 63.473 45.990 1.00 13.98 671 GLY A N 1
ATOM 5322 C CA . GLY A 1 652 ? 69.550 62.492 44.950 1.00 13.60 671 GLY A CA 1
ATOM 5323 C C . GLY A 1 652 ? 70.760 61.713 44.473 1.00 13.60 671 GLY A C 1
ATOM 5324 O O . GLY A 1 652 ? 70.665 60.501 44.191 1.00 14.43 671 GLY A O 1
ATOM 5325 N N . GLN A 1 653 ? 71.919 62.379 44.439 1.00 14.51 672 GLN A N 1
ATOM 5326 C CA . GLN A 1 653 ? 73.139 61.671 44.030 1.00 14.79 672 GLN A CA 1
ATOM 5327 C C . GLN A 1 653 ? 73.607 60.692 45.106 1.00 14.23 672 GLN A C 1
ATOM 5328 O O . GLN A 1 653 ? 74.124 59.617 44.816 1.00 15.41 672 GLN A O 1
ATOM 5334 N N . TRP A 1 654 ? 73.406 61.062 46.380 1.00 13.98 673 TRP A N 1
ATOM 5335 C CA . TRP A 1 654 ? 73.640 60.144 47.488 1.00 13.82 673 TRP A CA 1
ATOM 5336 C C . TRP A 1 654 ? 72.876 58.857 47.288 1.00 13.28 673 TRP A C 1
ATOM 5337 O O . TRP A 1 654 ? 73.450 57.794 47.291 1.00 14.21 673 TRP A O 1
ATOM 5348 N N . TYR A 1 655 ? 71.569 58.942 47.055 1.00 13.59 674 TYR A N 1
ATOM 5349 C CA . TYR A 1 655 ? 70.829 57.727 46.847 1.00 13.45 674 TYR A CA 1
ATOM 5350 C C . TYR A 1 655 ? 71.232 57.045 45.532 1.00 12.97 674 TYR A C 1
ATOM 5351 O O . TYR A 1 655 ? 71.242 55.810 45.456 1.00 14.94 674 TYR A O 1
ATOM 5360 N N . ALA A 1 656 ? 71.560 57.803 44.478 1.00 13.82 675 ALA A N 1
ATOM 5361 C CA . ALA A 1 656 ? 72.031 57.207 43.254 1.00 14.47 675 ALA A CA 1
ATOM 5362 C C . ALA A 1 656 ? 73.279 56.353 43.464 1.00 14.42 675 ALA A C 1
ATOM 5363 O O . ALA A 1 656 ? 73.406 55.261 42.863 1.00 15.94 675 ALA A O 1
ATOM 5365 N N . ASP A 1 657 ? 74.171 56.799 44.343 1.00 14.51 676 ASP A N 1
ATOM 5366 C CA . ASP A 1 657 ? 75.347 55.965 44.671 1.00 15.08 676 ASP A CA 1
ATOM 5367 C C . ASP A 1 657 ? 74.930 54.622 45.284 1.00 15.16 676 ASP A C 1
ATOM 5368 O O . ASP A 1 657 ? 75.387 53.547 44.913 1.00 17.40 676 ASP A O 1
ATOM 5373 N N . ILE A 1 658 ? 74.034 54.708 46.251 1.00 15.14 677 ILE A N 1
ATOM 5374 C CA . ILE A 1 658 ? 73.565 53.511 46.965 1.00 14.91 677 ILE A CA 1
ATOM 5375 C C . ILE A 1 658 ? 72.854 52.539 45.998 1.00 15.13 677 ILE A C 1
ATOM 5376 O O . ILE A 1 658 ? 72.960 51.317 46.115 1.00 17.10 677 ILE A O 1
ATOM 5381 N N . LEU A 1 659 ? 72.106 53.101 45.049 1.00 14.54 678 LEU A N 1
ATOM 5382 C CA . LEU A 1 659 ? 71.297 52.347 44.128 1.00 15.14 678 LEU A CA 1
ATOM 5383 C C . LEU A 1 659 ? 72.075 51.896 42.892 1.00 16.20 678 LEU A C 1
ATOM 5384 O O . LEU A 1 659 ? 71.510 51.232 42.034 1.00 17.48 678 LEU A O 1
ATOM 5389 N N . ARG A 1 660 ? 73.345 52.297 42.831 1.00 16.87 679 ARG A N 1
ATOM 5390 C CA . ARG A 1 660 ? 74.249 51.953 41.726 1.00 19.59 679 ARG A CA 1
ATOM 5391 C C . ARG A 1 660 ? 73.701 52.445 40.390 1.00 19.15 679 ARG A C 1
ATOM 5392 O O . ARG A 1 660 ? 73.788 51.786 39.337 1.00 22.13 679 ARG A O 1
ATOM 5400 N N . LEU A 1 661 ? 73.202 53.674 40.433 1.00 17.95 680 LEU A N 1
ATOM 5401 C CA . LEU A 1 661 ? 72.654 54.326 39.242 1.00 18.97 680 LEU A CA 1
ATOM 5402 C C . LEU A 1 661 ? 73.632 55.227 38.524 1.00 20.68 680 LEU A C 1
ATOM 5403 O O . LEU A 1 661 ? 73.266 55.822 37.515 1.00 26.37 680 LEU A O 1
ATOM 5408 N N . GLY A 1 662 ? 74.857 55.321 39.018 1.00 22.23 681 GLY A N 1
ATOM 5409 C CA . GLY A 1 662 ? 75.874 56.104 38.350 1.00 22.83 681 GLY A CA 1
ATOM 5410 C C . GLY A 1 662 ? 75.821 57.577 38.621 1.00 19.87 681 GLY A C 1
ATOM 5411 O O . GLY A 1 662 ? 75.284 58.020 39.631 1.00 22.20 681 GLY A O 1
ATOM 5412 N N . ASP A 1 663 ? 76.395 58.355 37.713 1.00 21.92 682 ASP A N 1
ATOM 5413 C CA . ASP A 1 663 ? 76.537 59.775 37.905 1.00 23.07 682 ASP A CA 1
ATOM 5414 C C . ASP A 1 663 ? 75.307 60.466 37.409 1.00 21.83 682 ASP A C 1
ATOM 5415 O O . ASP A 1 663 ? 75.052 60.433 36.253 1.00 33.54 682 ASP A O 1
ATOM 5420 N N A ILE A 1 664 ? 74.573 61.133 38.263 0.70 21.92 683 ILE A N 1
ATOM 5421 N N B ILE A 1 664 ? 74.541 61.103 38.281 0.30 18.86 683 ILE A N 1
ATOM 5422 C CA A ILE A 1 664 ? 73.518 62.012 37.821 0.70 24.13 683 ILE A CA 1
ATOM 5423 C CA B ILE A 1 664 ? 73.467 61.986 37.841 0.30 15.22 683 ILE A CA 1
ATOM 5424 C C A ILE A 1 664 ? 74.079 63.380 37.594 0.70 21.54 683 ILE A C 1
ATOM 5425 C C B ILE A 1 664 ? 73.938 63.433 37.758 0.30 17.72 683 ILE A C 1
ATOM 5426 O O A ILE A 1 664 ? 73.637 64.079 36.687 0.70 25.95 683 ILE A O 1
ATOM 5427 O O B ILE A 1 664 ? 73.276 64.258 37.125 0.30 19.14 683 ILE A O 1
ATOM 5436 N N . LEU A 1 665 ? 75.060 63.739 38.424 1.00 20.65 684 LEU A N 1
ATOM 5437 C CA . LEU A 1 665 ? 75.757 64.979 38.262 1.00 22.76 684 LEU A CA 1
ATOM 5438 C C . LEU A 1 665 ? 77.223 64.657 38.042 1.00 22.39 684 LEU A C 1
ATOM 5439 O O . LEU A 1 665 ? 77.655 63.554 38.393 1.00 23.02 684 LEU A O 1
ATOM 5444 N N . PRO A 1 666 ? 77.981 65.597 37.449 1.00 23.03 685 PRO A N 1
ATOM 5445 C CA . PRO A 1 666 ? 79.389 65.284 37.190 1.00 22.04 685 PRO A CA 1
ATOM 5446 C C . PRO A 1 666 ? 80.185 65.011 38.436 1.00 20.56 685 PRO A C 1
ATOM 5447 O O . PRO A 1 666 ? 79.999 65.668 39.472 1.00 22.61 685 PRO A O 1
ATOM 5451 N N . LYS A 1 667 ? 81.024 63.985 38.364 1.00 21.00 686 LYS A N 1
ATOM 5452 C CA . LYS A 1 667 ? 81.858 63.602 39.515 1.00 20.49 686 LYS A CA 1
ATOM 5453 C C . LYS A 1 667 ? 82.610 64.758 40.108 1.00 19.80 686 LYS A C 1
ATOM 5454 O O . LYS A 1 667 ? 82.725 64.870 41.328 1.00 21.30 686 LYS A O 1
ATOM 5460 N N . ASP A 1 668 ? 83.191 65.569 39.242 1.00 21.82 687 ASP A N 1
ATOM 5461 C CA . ASP A 1 668 ? 83.997 66.709 39.707 1.00 21.84 687 ASP A CA 1
ATOM 5462 C C . ASP A 1 668 ? 83.172 67.708 40.508 1.00 20.71 687 ASP A C 1
ATOM 5463 O O . ASP A 1 668 ? 83.630 68.279 41.507 1.00 23.45 687 ASP A O 1
ATOM 5468 N N . HIS A 1 669 ? 81.943 67.919 40.047 1.00 21.05 688 HIS A N 1
ATOM 5469 C CA . HIS A 1 669 ? 81.040 68.864 40.687 1.00 20.28 688 HIS A CA 1
ATOM 5470 C C . HIS A 1 669 ? 80.542 68.289 42.029 1.00 19.23 688 HIS A C 1
ATOM 5471 O O . HIS A 1 669 ? 80.455 69.005 43.020 1.00 20.90 688 HIS A O 1
ATOM 5478 N N . VAL A 1 670 ? 80.263 66.986 42.091 1.00 19.53 689 VAL A N 1
ATOM 5479 C CA . VAL A 1 670 ? 79.879 66.345 43.361 1.00 17.85 689 VAL A CA 1
ATOM 5480 C C . VAL A 1 670 ? 81.023 66.477 44.395 1.00 18.09 689 VAL A C 1
ATOM 5481 O O . VAL A 1 670 ? 80.796 66.833 45.534 1.00 20.13 689 VAL A O 1
ATOM 5485 N N . GLN A 1 671 ? 82.255 66.247 43.930 1.00 18.69 690 GLN A N 1
ATOM 5486 C CA . GLN A 1 671 ? 83.385 66.293 44.835 1.00 19.19 690 GLN A CA 1
ATOM 5487 C C . GLN A 1 671 ? 83.592 67.718 45.367 1.00 18.01 690 GLN A C 1
ATOM 5488 O O . GLN A 1 671 ? 83.811 67.903 46.566 1.00 19.82 690 GLN A O 1
ATOM 5494 N N . LYS A 1 672 ? 83.503 68.714 44.476 1.00 17.84 691 LYS A N 1
ATOM 5495 C CA . LYS A 1 672 ? 83.622 70.125 44.870 1.00 18.87 691 LYS A CA 1
ATOM 5496 C C . LYS A 1 672 ? 82.546 70.493 45.891 1.00 17.71 691 LYS A C 1
ATOM 5497 O O . LYS A 1 672 ? 82.816 71.106 46.887 1.00 18.95 691 LYS A O 1
ATOM 5503 N N . ALA A 1 673 ? 81.318 70.049 45.633 1.00 17.41 692 ALA A N 1
ATOM 5504 C CA . ALA A 1 673 ? 80.195 70.375 46.500 1.00 15.45 692 ALA A CA 1
ATOM 5505 C C . ALA A 1 673 ? 80.381 69.747 47.886 1.00 15.94 692 ALA A C 1
ATOM 5506 O O . ALA A 1 673 ? 80.192 70.422 48.908 1.00 17.51 692 ALA A O 1
ATOM 5508 N N . LEU A 1 674 ? 80.769 68.469 47.916 1.00 15.90 693 LEU A N 1
ATOM 5509 C CA . LEU A 1 674 ? 81.013 67.799 49.209 1.00 16.53 693 LEU A CA 1
ATOM 5510 C C . LEU A 1 674 ? 82.146 68.450 49.973 1.00 15.85 693 LEU A C 1
ATOM 5511 O O . LEU A 1 674 ? 82.067 68.581 51.192 1.00 17.75 693 LEU A O 1
ATOM 5516 N N . LYS A 1 675 ? 83.214 68.865 49.294 1.00 17.17 694 LYS A N 1
ATOM 5517 C CA . LYS A 1 675 ? 84.318 69.532 49.978 1.00 18.01 694 LYS A CA 1
ATOM 5518 C C . LYS A 1 675 ? 83.889 70.884 50.512 1.00 16.41 694 LYS A C 1
ATOM 5519 O O 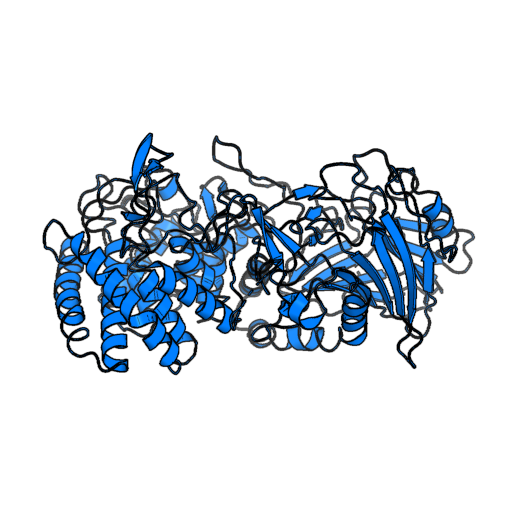. LYS A 1 675 ? 84.282 71.243 51.620 1.00 19.59 694 LYS A O 1
ATOM 5525 N N . LYS A 1 676 ? 83.016 71.585 49.783 1.00 17.15 695 LYS A N 1
ATOM 5526 C CA . LYS A 1 676 ? 82.493 72.883 50.231 1.00 17.80 695 LYS A CA 1
ATOM 5527 C C . LYS A 1 676 ? 81.637 72.692 51.508 1.00 16.58 695 LYS A C 1
ATOM 5528 O O . LYS A 1 676 ? 81.738 73.459 52.471 1.00 18.40 695 LYS A O 1
ATOM 5534 N N . ILE A 1 677 ? 80.762 71.686 51.477 1.00 17.57 696 ILE A N 1
ATOM 5535 C CA . ILE A 1 677 ? 79.910 71.404 52.637 1.00 15.71 696 ILE A CA 1
ATOM 5536 C C . ILE A 1 677 ? 80.763 71.061 53.878 1.00 16.26 696 ILE A C 1
ATOM 5537 O O . ILE A 1 677 ? 80.498 71.548 54.982 1.00 17.02 696 ILE A O 1
ATOM 5542 N N . TYR A 1 678 ? 81.816 70.257 53.684 1.00 16.48 697 TYR A N 1
ATOM 5543 C CA . TYR A 1 678 ? 82.717 69.977 54.809 1.00 14.90 697 TYR A CA 1
ATOM 5544 C C . TYR A 1 678 ? 83.405 71.239 55.310 1.00 17.11 697 TYR A C 1
ATOM 5545 O O . TYR A 1 678 ? 83.503 71.471 56.517 1.00 17.52 697 TYR A O 1
ATOM 5554 N N . GLU A 1 679 ? 83.931 72.036 54.371 1.00 16.92 698 GLU A N 1
ATOM 5555 C CA . GLU A 1 679 ? 84.664 73.234 54.746 1.00 18.38 698 GLU A CA 1
ATOM 5556 C C . GLU A 1 679 ? 83.795 74.261 55.450 1.00 17.48 698 GLU A C 1
ATOM 5557 O O . GLU A 1 679 ? 84.298 75.004 56.300 1.00 20.89 698 GLU A O 1
ATOM 5563 N N . PHE A 1 680 ? 82.523 74.333 55.029 1.00 18.23 699 PHE A N 1
ATOM 5564 C CA . PHE A 1 680 ? 81.630 75.358 55.480 1.00 17.13 699 PHE A CA 1
ATOM 5565 C C . PHE A 1 680 ? 80.671 74.819 56.559 1.00 17.74 699 PHE A C 1
ATOM 5566 O O . PHE A 1 680 ? 80.844 75.065 57.749 1.00 18.77 699 PHE A O 1
ATOM 5574 N N . ASN A 1 681 ? 79.668 74.073 56.132 1.00 17.27 700 ASN A N 1
ATOM 5575 C CA . ASN A 1 681 ? 78.625 73.612 57.034 1.00 15.82 700 ASN A CA 1
ATOM 5576 C C . ASN A 1 681 ? 79.111 72.781 58.209 1.00 15.81 700 ASN A C 1
ATOM 5577 O O . ASN A 1 681 ? 78.474 72.786 59.260 1.00 16.93 700 ASN A O 1
ATOM 5582 N N . VAL A 1 682 ? 80.197 72.044 58.027 1.00 15.72 701 VAL A N 1
ATOM 5583 C CA . VAL A 1 682 ? 80.818 71.327 59.134 1.00 15.67 701 VAL A CA 1
ATOM 5584 C C . VAL A 1 682 ? 81.866 72.198 59.839 1.00 15.53 701 VAL A C 1
ATOM 5585 O O . VAL A 1 682 ? 81.653 72.583 60.990 1.00 16.63 701 VAL A O 1
ATOM 5589 N N . MET A 1 683 ? 82.964 72.547 59.134 1.00 16.97 702 MET A N 1
ATOM 5590 C CA . MET A 1 683 ? 84.118 73.080 59.838 1.00 18.61 702 MET A CA 1
ATOM 5591 C C . MET A 1 683 ? 83.968 74.495 60.309 1.00 19.47 702 MET A C 1
ATOM 5592 O O . MET A 1 683 ? 84.675 74.884 61.229 1.00 23.24 702 MET A O 1
ATOM 5597 N N . LYS A 1 684 ? 83.071 75.265 59.712 1.00 19.25 703 LYS A N 1
ATOM 5598 C CA . LYS A 1 684 ? 82.774 76.609 60.207 1.00 19.30 703 LYS A CA 1
ATOM 5599 C C . LYS A 1 684 ? 81.644 76.671 61.228 1.00 20.57 703 LYS A C 1
ATOM 5600 O O . LYS A 1 684 ? 81.290 77.760 61.690 1.00 25.19 703 LYS A O 1
ATOM 5606 N N . PHE A 1 685 ? 81.092 75.514 61.574 1.00 18.40 704 PHE A N 1
ATOM 5607 C CA . PHE A 1 685 ? 80.059 75.410 62.575 1.00 18.02 704 PHE A CA 1
ATOM 5608 C C . PHE A 1 685 ? 80.633 74.773 63.841 1.00 18.36 704 PHE A C 1
ATOM 5609 O O . PHE A 1 685 ? 80.849 73.553 63.932 1.00 19.00 704 PHE A O 1
ATOM 5617 N N . GLU A 1 686 ? 80.944 75.627 64.792 1.00 19.14 705 GLU A N 1
ATOM 5618 C CA . GLU A 1 686 ? 81.514 75.171 66.061 1.00 20.68 705 GLU A CA 1
ATOM 5619 C C . GLU A 1 686 ? 82.701 74.219 65.831 1.00 20.30 705 GLU A C 1
ATOM 5620 O O . GLU A 1 686 ? 82.774 73.152 66.411 1.00 21.32 705 GLU A O 1
ATOM 5626 N N . ASN A 1 687 ? 83.594 74.600 64.896 1.00 21.44 706 ASN A N 1
ATOM 5627 C CA . ASN A 1 687 ? 84.830 73.865 64.642 1.00 24.16 706 ASN A CA 1
ATOM 5628 C C . ASN A 1 687 ? 84.619 72.394 64.265 1.00 21.29 706 ASN A C 1
ATOM 5629 O O . ASN A 1 687 ? 85.453 71.538 64.562 1.00 23.00 706 ASN A O 1
ATOM 5634 N N . GLY A 1 688 ? 83.496 72.095 63.611 1.00 18.05 707 GLY A N 1
ATOM 5635 C CA . GLY A 1 688 ? 83.257 70.750 63.102 1.00 18.09 707 GLY A CA 1
ATOM 5636 C C . GLY A 1 688 ? 82.983 69.732 64.202 1.00 18.51 707 GLY A C 1
ATOM 5637 O O . GLY A 1 688 ? 83.068 68.539 63.935 1.00 20.81 707 GLY A O 1
ATOM 5638 N N . LYS A 1 689 ? 82.596 70.173 65.408 1.00 16.91 708 LYS A N 1
ATOM 5639 C CA . LYS A 1 689 ? 82.392 69.261 66.543 1.00 17.43 708 LYS A CA 1
ATOM 5640 C C . LYS A 1 689 ? 80.955 68.885 66.784 1.00 16.22 708 LYS A C 1
ATOM 5641 O O . LYS A 1 689 ? 80.697 68.208 67.770 1.00 17.28 708 LYS A O 1
ATOM 5647 N N . MET A 1 690 ? 80.025 69.312 65.933 1.00 14.88 709 MET A N 1
ATOM 5648 C CA . MET A 1 690 ? 78.599 69.140 66.219 1.00 14.52 709 MET A CA 1
ATOM 5649 C C . MET A 1 690 ? 77.776 68.721 65.011 1.00 14.17 709 MET A C 1
ATOM 5650 O O . MET A 1 690 ? 76.566 68.813 65.061 1.00 15.12 709 MET A O 1
ATOM 5655 N N . GLY A 1 691 ? 78.398 68.253 63.940 1.00 13.55 710 GLY A N 1
ATOM 5656 C CA . GLY A 1 691 ? 77.673 67.889 62.748 1.00 13.60 710 GLY A CA 1
ATOM 5657 C C . GLY A 1 691 ? 77.683 68.941 61.666 1.00 14.68 710 GLY A C 1
ATOM 5658 O O . GLY A 1 691 ? 78.461 69.910 61.710 1.00 16.95 710 GLY A O 1
ATOM 5659 N N . ALA A 1 692 ? 76.804 68.777 60.687 1.00 13.69 711 ALA A N 1
ATOM 5660 C CA . ALA A 1 692 ? 76.702 69.691 59.557 1.00 13.80 711 ALA A CA 1
ATOM 5661 C C . ALA A 1 692 ? 75.478 70.574 59.769 1.00 14.04 711 ALA A C 1
ATOM 5662 O O . ALA A 1 692 ? 74.354 70.085 59.830 1.00 15.02 711 ALA A O 1
ATOM 5664 N N . VAL A 1 693 ? 75.692 71.879 59.899 1.00 14.76 712 VAL A N 1
ATOM 5665 C CA . VAL A 1 693 ? 74.548 72.767 59.987 1.00 15.03 712 VAL A CA 1
ATOM 5666 C C . VAL A 1 693 ? 73.849 72.746 58.624 1.00 15.51 712 VAL A C 1
ATOM 5667 O O . VAL A 1 693 ? 74.500 72.624 57.575 1.00 15.79 712 VAL A O 1
ATOM 5671 N N . ASN A 1 694 ? 72.526 72.901 58.593 1.00 15.28 713 ASN A N 1
ATOM 5672 C CA . ASN A 1 694 ? 71.820 72.729 57.321 1.00 15.13 713 ASN A CA 1
ATOM 5673 C C . ASN A 1 694 ? 72.131 73.777 56.248 1.00 15.63 713 ASN A C 1
ATOM 5674 O O . ASN A 1 694 ? 72.339 73.395 55.093 1.00 17.28 713 ASN A O 1
ATOM 5679 N N . GLY A 1 695 ? 72.197 75.055 56.625 1.00 15.90 714 GLY A N 1
ATOM 5680 C CA . GLY A 1 695 ? 72.450 76.113 55.634 1.00 17.60 714 GLY A CA 1
ATOM 5681 C C . GLY A 1 695 ? 73.535 77.078 56.069 1.00 17.13 714 GLY A C 1
ATOM 5682 O O . GLY A 1 695 ? 73.512 77.570 57.204 1.00 19.30 714 GLY A O 1
ATOM 5683 N N . MET A 1 696 ? 74.496 77.299 55.169 1.00 18.98 715 MET A N 1
ATOM 5684 C CA . MET A 1 696 ? 75.509 78.282 55.423 1.00 20.19 715 MET A CA 1
ATOM 5685 C C . MET A 1 696 ? 75.593 79.222 54.245 1.00 21.19 715 MET A C 1
ATOM 5686 O O . MET A 1 696 ? 75.592 78.783 53.092 1.00 22.90 715 MET A O 1
ATOM 5691 N N A ARG A 1 697 ? 75.709 80.514 54.523 0.50 21.20 716 ARG A N 1
ATOM 5692 N N B ARG A 1 697 ? 75.683 80.518 54.535 0.50 19.67 716 ARG A N 1
ATOM 5693 C CA A ARG A 1 697 ? 75.898 81.483 53.447 0.50 22.12 716 ARG A CA 1
ATOM 5694 C CA B ARG A 1 697 ? 75.899 81.494 53.470 0.50 19.46 716 ARG A CA 1
ATOM 5695 C C A ARG A 1 697 ? 77.339 81.481 52.944 0.50 21.32 716 ARG A C 1
ATOM 5696 C C B ARG A 1 697 ? 77.312 81.314 52.877 0.50 20.98 716 ARG A C 1
ATOM 5697 O O A ARG A 1 697 ? 78.261 81.212 53.714 0.50 20.85 716 ARG A O 1
ATOM 5698 O O B ARG A 1 697 ? 78.183 80.708 53.506 0.50 22.35 716 ARG A O 1
ATOM 5713 N N . PRO A 1 698 ? 77.558 81.832 51.671 1.00 23.88 717 PRO A N 1
ATOM 5714 C CA . PRO A 1 698 ? 78.917 81.723 51.132 1.00 24.20 717 PRO A CA 1
ATOM 5715 C C . PRO A 1 698 ? 80.006 82.557 51.846 1.00 22.28 717 PRO A C 1
ATOM 5716 O O . PRO A 1 698 ? 81.181 82.311 51.647 1.00 25.52 717 PRO A O 1
ATOM 5720 N N . ASP A 1 699 ? 79.610 83.502 52.679 1.00 23.80 718 ASP A N 1
ATOM 5721 C CA . ASP A 1 699 ? 80.522 84.251 53.529 1.00 23.93 718 ASP A CA 1
ATOM 5722 C C . ASP A 1 699 ? 80.900 83.509 54.824 1.00 24.33 718 ASP A C 1
ATOM 5723 O O . ASP A 1 699 ? 81.612 84.066 55.647 1.00 28.46 718 ASP A O 1
ATOM 5728 N N . GLY A 1 700 ? 80.442 82.261 54.994 1.00 24.60 719 GLY A N 1
ATOM 5729 C CA . GLY A 1 700 ? 80.829 81.463 56.147 1.00 22.83 719 GLY A CA 1
ATOM 5730 C C . GLY A 1 700 ? 80.013 81.678 57.410 1.00 22.70 719 GLY A C 1
ATOM 5731 O O . GLY A 1 700 ? 80.427 81.270 58.480 1.00 27.72 719 GLY A O 1
ATOM 5732 N N . ILE A 1 701 ? 78.887 82.366 57.288 1.00 21.62 720 ILE A N 1
ATOM 5733 C CA . ILE A 1 701 ? 77.963 82.663 58.389 1.00 25.47 720 ILE A CA 1
ATOM 5734 C C . ILE A 1 701 ? 76.734 81.777 58.222 1.00 24.85 720 ILE A C 1
ATOM 5735 O O . ILE A 1 701 ? 76.224 81.646 57.119 1.00 24.07 720 ILE A O 1
ATOM 5740 N N . VAL A 1 702 ? 76.238 81.175 59.303 1.00 21.87 721 VAL A N 1
ATOM 5741 C CA . VAL A 1 702 ? 75.074 80.328 59.207 1.00 22.52 721 VAL A CA 1
ATOM 5742 C C . VAL A 1 702 ? 73.882 81.134 58.641 1.00 22.60 721 VAL A C 1
ATOM 5743 O O . VAL A 1 702 ? 73.668 82.301 59.010 1.00 26.90 721 VAL A O 1
ATOM 5747 N N . ASP A 1 703 ? 73.151 80.504 57.715 1.00 22.17 722 ASP A N 1
ATOM 5748 C CA . ASP A 1 703 ? 71.937 81.040 57.115 1.00 22.80 722 ASP A CA 1
ATOM 5749 C C . ASP A 1 703 ? 70.820 81.201 58.134 1.00 23.66 722 ASP A C 1
ATOM 5750 O O . ASP A 1 703 ? 70.400 80.234 58.770 1.00 24.01 722 ASP A O 1
ATOM 5755 N N . GLU A 1 704 ? 70.335 82.428 58.271 1.00 25.00 723 GLU A N 1
ATOM 5756 C CA . GLU A 1 704 ? 69.290 82.778 59.257 1.00 24.48 723 GLU A CA 1
ATOM 5757 C C . GLU A 1 704 ? 67.898 82.936 58.652 1.00 25.48 723 GLU A C 1
ATOM 5758 O O . GLU A 1 704 ? 66.984 83.410 59.318 1.00 29.02 723 GLU A O 1
ATOM 5764 N N . SER A 1 705 ? 67.703 82.447 57.424 1.00 23.85 724 SER A N 1
ATOM 5765 C CA . SER A 1 705 ? 66.403 82.565 56.728 1.00 24.72 724 SER A CA 1
ATOM 5766 C C . SER A 1 705 ? 65.282 81.781 57.436 1.00 24.17 724 SER A C 1
ATOM 5767 O O . SER A 1 705 ? 64.109 82.130 57.355 1.00 27.25 724 SER A O 1
ATOM 5770 N N . ASP A 1 706 ? 65.654 80.743 58.174 1.00 21.88 725 ASP A N 1
ATOM 5771 C CA . ASP A 1 706 ? 64.690 79.944 58.916 1.00 21.16 725 ASP A CA 1
ATOM 5772 C C . ASP A 1 706 ? 65.426 79.191 60.002 1.00 19.21 725 ASP A C 1
ATOM 5773 O O . ASP A 1 706 ? 66.610 78.906 59.860 1.00 20.50 725 ASP A O 1
ATOM 5778 N N . ILE A 1 707 ? 64.723 78.868 61.073 1.00 20.52 726 ILE A N 1
ATOM 5779 C CA . ILE A 1 707 ? 65.297 78.030 62.123 1.00 19.23 726 ILE A CA 1
ATOM 5780 C C . ILE A 1 707 ? 65.908 76.734 61.607 1.00 18.17 726 ILE A C 1
ATOM 5781 O O . ILE A 1 707 ? 66.982 76.356 62.059 1.00 17.21 726 ILE A O 1
ATOM 5786 N N . GLN A 1 708 ? 65.267 76.086 60.636 1.00 16.21 727 GLN A N 1
ATOM 5787 C CA . GLN A 1 708 ? 65.787 74.833 60.163 1.00 16.15 727 GLN A CA 1
ATOM 5788 C C . GLN A 1 708 ? 67.153 74.959 59.492 1.00 15.81 727 GLN A C 1
ATOM 5789 O O . GLN A 1 708 ? 67.948 74.033 59.547 1.00 16.81 727 GLN A O 1
ATOM 5795 N N . ALA A 1 709 ? 67.425 76.113 58.894 1.00 16.34 728 ALA A N 1
ATOM 5796 C CA . ALA A 1 709 ? 68.726 76.392 58.263 1.00 16.79 728 ALA A CA 1
ATOM 5797 C C . ALA A 1 709 ? 69.834 76.435 59.304 1.00 17.01 728 ALA A C 1
ATOM 5798 O O . ALA A 1 709 ? 70.960 76.098 59.002 1.00 18.15 728 ALA A O 1
ATOM 5800 N N . GLN A 1 710 ? 69.473 76.810 60.537 1.00 16.45 729 GLN A N 1
ATOM 5801 C CA . GLN A 1 710 ? 70.418 76.977 61.658 1.00 17.23 729 GLN A CA 1
ATOM 5802 C C . GLN A 1 710 ? 70.536 75.746 62.520 1.00 15.38 729 GLN A C 1
ATOM 5803 O O . GLN A 1 710 ? 71.257 75.729 63.509 1.00 17.46 729 GLN A O 1
ATOM 5809 N N . GLU A 1 711 ? 69.805 74.708 62.159 1.00 14.87 730 GLU A N 1
ATOM 5810 C CA . GLU A 1 711 ? 69.877 73.429 62.837 1.00 14.75 730 GLU A CA 1
ATOM 5811 C C . GLU A 1 711 ? 70.836 72.456 62.151 1.00 13.64 730 GLU A C 1
ATOM 5812 O O . GLU A 1 711 ? 70.946 72.448 60.926 1.00 15.44 730 GLU A O 1
ATOM 5818 N N . VAL A 1 712 ? 71.479 71.625 62.983 1.00 13.67 731 VAL A N 1
ATOM 5819 C CA . VAL A 1 712 ? 72.045 70.353 62.532 1.00 12.77 731 VAL A CA 1
ATOM 5820 C C . VAL A 1 712 ? 70.934 69.326 62.602 1.00 12.88 731 VAL A C 1
ATOM 5821 O O . VAL A 1 712 ? 70.324 69.222 63.666 1.00 13.80 731 VAL A O 1
ATOM 5825 N N . TRP A 1 713 ? 70.709 68.582 61.525 1.00 12.51 732 TRP A N 1
ATOM 5826 C CA . TRP A 1 713 ? 69.813 67.392 61.547 1.00 12.25 732 TRP A CA 1
ATOM 5827 C C . TRP A 1 713 ? 70.667 66.154 61.637 1.00 12.16 732 TRP A C 1
ATOM 5828 O O . TRP A 1 713 ? 71.495 65.887 60.761 1.00 13.03 732 TRP A O 1
ATOM 5839 N N . THR A 1 714 ? 70.551 65.448 62.756 1.00 11.46 733 THR A N 1
ATOM 5840 C CA . THR A 1 714 ? 71.371 64.302 62.991 1.00 11.46 733 THR A CA 1
ATOM 5841 C C . THR A 1 714 ? 71.337 63.278 61.832 1.00 11.76 733 THR A C 1
ATOM 5842 O O . THR A 1 714 ? 72.374 62.746 61.402 1.00 12.10 733 THR A O 1
ATOM 5846 N N . GLY A 1 715 ? 70.118 62.998 61.312 1.00 11.96 734 GLY A N 1
ATOM 5847 C CA . GLY A 1 715 ? 70.019 62.017 60.256 1.00 11.10 734 GLY A CA 1
ATOM 5848 C C . GLY A 1 715 ? 70.523 62.518 58.897 1.00 10.96 734 GLY A C 1
ATOM 5849 O O . GLY A 1 715 ? 70.957 61.734 58.064 1.00 12.31 734 GLY A O 1
ATOM 5850 N N . VAL A 1 716 ? 70.420 63.817 58.662 1.00 11.61 735 VAL A N 1
ATOM 5851 C CA . VAL A 1 716 ? 71.005 64.425 57.465 1.00 12.11 735 VAL A CA 1
ATOM 5852 C C . VAL A 1 716 ? 72.538 64.322 57.572 1.00 12.23 735 VAL A C 1
ATOM 5853 O O . VAL A 1 716 ? 73.218 64.039 56.566 1.00 12.96 735 VAL A O 1
ATOM 5857 N N . THR A 1 717 ? 73.074 64.598 58.741 1.00 12.08 736 THR A N 1
ATOM 5858 C CA . THR A 1 717 ? 74.508 64.577 58.897 1.00 11.59 736 THR A CA 1
ATOM 5859 C C . THR A 1 717 ? 75.083 63.164 58.749 1.00 11.22 736 THR A C 1
ATOM 5860 O O . THR A 1 717 ? 76.107 62.991 58.080 1.00 12.59 736 THR A O 1
ATOM 5864 N N . TYR A 1 718 ? 74.436 62.142 59.307 1.00 11.67 737 TYR A N 1
ATOM 5865 C CA . TYR A 1 718 ? 74.915 60.789 59.090 1.00 11.47 737 TYR A CA 1
ATOM 5866 C C . TYR A 1 718 ? 74.808 60.374 57.627 1.00 12.69 737 TYR A C 1
ATOM 5867 O O . TYR A 1 718 ? 75.692 59.684 57.111 1.00 13.03 737 TYR A O 1
ATOM 5876 N N . ALA A 1 719 ? 73.735 60.807 56.931 1.00 12.33 738 ALA A N 1
ATOM 5877 C CA . ALA A 1 719 ? 73.594 60.535 55.512 1.00 11.88 738 ALA A CA 1
ATOM 5878 C C . ALA A 1 719 ? 74.726 61.193 54.727 1.00 12.36 738 ALA A C 1
ATOM 5879 O O . ALA A 1 719 ? 75.279 60.627 53.783 1.00 14.10 738 ALA A O 1
ATOM 5881 N N . LEU A 1 720 ? 75.014 62.446 55.058 1.00 12.74 739 LEU A N 1
ATOM 5882 C CA . LEU A 1 720 ? 76.112 63.175 54.438 1.00 12.95 739 LEU A CA 1
ATOM 5883 C C . LEU A 1 720 ? 77.447 62.452 54.629 1.00 12.60 739 LEU A C 1
ATOM 5884 O O . LEU A 1 720 ? 78.261 62.349 53.712 1.00 13.53 739 LEU A O 1
ATOM 5889 N N . ALA A 1 721 ? 77.661 61.985 55.867 1.00 12.51 740 ALA A N 1
ATOM 5890 C CA . ALA A 1 721 ? 78.851 61.201 56.139 1.00 12.51 740 ALA A CA 1
ATOM 5891 C C . ALA A 1 721 ? 78.913 59.932 55.267 1.00 12.43 740 ALA A C 1
ATOM 5892 O O . ALA A 1 721 ? 79.986 59.614 54.688 1.00 13.68 740 ALA A O 1
ATOM 5894 N N A SER A 1 722 ? 77.830 59.175 55.122 0.50 12.35 741 SER A N 1
ATOM 5895 N N B SER A 1 722 ? 77.770 59.251 55.138 0.50 12.13 741 SER A N 1
ATOM 5896 C CA A SER A 1 722 ? 77.937 58.030 54.213 0.50 12.20 741 SER A CA 1
ATOM 5897 C CA B SER A 1 722 ? 77.645 58.116 54.222 0.50 12.37 741 SER A CA 1
ATOM 5898 C C A SER A 1 722 ? 78.257 58.486 52.774 0.50 12.39 741 SER A C 1
ATOM 5899 C C B SER A 1 722 ? 78.113 58.443 52.807 0.50 12.56 741 SER A C 1
ATOM 5900 O O A SER A 1 722 ? 79.095 57.860 52.077 0.50 14.49 741 SER A O 1
ATOM 5901 O O B SER A 1 722 ? 78.883 57.688 52.176 0.50 13.36 741 SER A O 1
ATOM 5906 N N . PHE A 1 723 ? 77.628 59.574 52.308 1.00 13.02 742 PHE A N 1
ATOM 5907 C CA . PHE A 1 723 ? 77.926 60.047 50.915 1.00 13.50 742 PHE A CA 1
ATOM 5908 C C . PHE A 1 723 ? 79.390 60.395 50.779 1.00 13.43 742 PHE A C 1
ATOM 5909 O O . PHE A 1 723 ? 80.062 60.001 49.799 1.00 15.41 742 PHE A O 1
ATOM 5917 N N . MET A 1 724 ? 79.954 61.120 51.719 1.00 14.29 743 MET A N 1
ATOM 5918 C CA . MET A 1 724 ? 81.377 61.389 51.729 1.00 13.56 743 MET A CA 1
ATOM 5919 C C . MET A 1 724 ? 82.181 60.099 51.688 1.00 13.72 743 MET A C 1
ATOM 5920 O O . MET A 1 724 ? 83.173 59.998 50.934 1.00 16.02 743 MET A O 1
ATOM 5925 N N . LYS A 1 725 ? 81.833 59.117 52.505 1.00 14.98 744 LYS A N 1
ATOM 5926 C CA . LYS A 1 725 ? 82.532 57.840 52.512 1.00 16.15 744 LYS A CA 1
ATOM 5927 C C . LYS A 1 725 ? 82.520 57.148 51.146 1.00 16.40 744 LYS A C 1
ATOM 5928 O O . LYS A 1 725 ? 83.555 56.702 50.652 1.00 19.23 744 LYS A O 1
ATOM 5934 N N A TYR A 1 726 ? 81.367 57.101 50.508 0.70 16.50 745 TYR A N 1
ATOM 5935 N N B TYR A 1 726 ? 81.324 57.056 50.539 0.30 14.64 745 TYR A N 1
ATOM 5936 C CA A TYR A 1 726 ? 81.275 56.463 49.229 0.70 17.21 745 TYR A CA 1
ATOM 5937 C CA B TYR A 1 726 ? 81.151 56.555 49.161 0.30 15.01 745 TYR A CA 1
ATOM 5938 C C A TYR A 1 726 ? 82.082 57.207 48.129 0.70 17.41 745 TYR A C 1
ATOM 5939 C C B TYR A 1 726 ? 82.183 57.185 48.232 0.30 16.21 745 TYR A C 1
ATOM 5940 O O A TYR A 1 726 ? 82.387 56.632 47.070 0.70 22.83 745 TYR A O 1
ATOM 5941 O O B TYR A 1 726 ? 82.888 56.488 47.508 0.30 15.03 745 TYR A O 1
ATOM 5958 N N . ARG A 1 727 ? 82.301 58.505 48.329 1.00 16.51 746 ARG A N 1
ATOM 5959 C CA . ARG A 1 727 ? 83.068 59.319 47.426 1.00 17.33 746 ARG A CA 1
ATOM 5960 C C . ARG A 1 727 ? 84.543 59.427 47.799 1.00 17.45 746 ARG A C 1
ATOM 5961 O O . ARG A 1 727 ? 85.276 60.223 47.190 1.00 21.18 746 ARG A O 1
ATOM 5969 N N . GLY A 1 728 ? 84.990 58.564 48.710 1.00 18.04 747 GLY A N 1
ATOM 5970 C CA . GLY A 1 728 ? 86.403 58.479 49.046 1.00 18.37 747 GLY A CA 1
ATOM 5971 C C . GLY A 1 728 ? 86.877 59.547 49.997 1.00 17.64 747 GLY A C 1
ATOM 5972 O O . GLY A 1 728 ? 88.097 59.629 50.280 1.00 20.96 747 GLY A O 1
ATOM 5973 N N . MET A 1 729 ? 85.967 60.367 50.538 1.00 16.39 748 MET A N 1
ATOM 5974 C CA . MET A 1 729 ? 86.324 61.401 51.484 1.00 15.39 748 MET A CA 1
ATOM 5975 C C . MET A 1 729 ? 86.237 60.809 52.898 1.00 16.01 748 MET A C 1
ATOM 5976 O O . MET A 1 729 ? 85.399 61.203 53.716 1.00 16.77 748 MET A O 1
ATOM 5981 N N . THR A 1 730 ? 87.152 59.885 53.184 1.00 16.41 749 THR A N 1
ATOM 5982 C CA . THR A 1 730 ? 87.038 59.076 54.363 1.00 17.01 749 THR A CA 1
ATOM 5983 C C . THR A 1 730 ? 87.182 59.887 55.649 1.00 15.03 749 THR A C 1
ATOM 5984 O O . THR A 1 730 ? 86.391 59.773 56.595 1.00 14.90 749 THR A O 1
ATOM 5988 N N . GLU A 1 731 ? 88.232 60.697 55.714 1.00 14.77 750 GLU A N 1
ATOM 5989 C CA . GLU A 1 731 ? 88.474 61.523 56.857 1.00 14.82 750 GLU A CA 1
ATOM 5990 C C . GLU A 1 731 ? 87.294 62.482 57.110 1.00 14.12 750 GLU A C 1
ATOM 5991 O O . GLU A 1 731 ? 86.786 62.579 58.233 1.00 14.43 750 GLU A O 1
ATOM 5997 N N . GLU A 1 732 ? 86.849 63.126 56.056 1.00 14.35 751 GLU A N 1
ATOM 5998 C CA . GLU A 1 732 ? 85.735 64.087 56.188 1.00 13.41 751 GLU A CA 1
ATOM 5999 C C . GLU A 1 732 ? 84.457 63.389 56.663 1.00 13.47 751 GLU A C 1
ATOM 6000 O O . GLU A 1 732 ? 83.737 63.901 57.516 1.00 14.24 751 GLU A O 1
ATOM 6006 N N . ALA A 1 733 ? 84.257 62.179 56.144 1.00 12.80 752 ALA A N 1
ATOM 6007 C CA . ALA A 1 733 ? 83.051 61.411 56.479 1.00 12.98 752 ALA A CA 1
ATOM 6008 C C . ALA A 1 733 ? 82.993 61.119 57.973 1.00 13.23 752 ALA A C 1
ATOM 6009 O O . ALA A 1 733 ? 81.994 61.393 58.636 1.00 13.33 752 ALA A O 1
ATOM 6011 N N . TYR A 1 734 ? 84.071 60.553 58.512 1.00 12.87 753 TYR A N 1
ATOM 6012 C CA . TYR A 1 734 ? 84.071 60.229 59.936 1.00 12.56 753 TYR A CA 1
ATOM 6013 C C . TYR A 1 734 ? 84.170 61.446 60.806 1.00 11.91 753 TYR A C 1
ATOM 6014 O O . TYR A 1 734 ? 83.561 61.459 61.874 1.00 13.58 753 TYR A O 1
ATOM 6023 N N . ASN A 1 735 ? 84.881 62.495 60.379 1.00 12.32 754 ASN A N 1
ATOM 6024 C CA . ASN A 1 735 ? 84.880 63.737 61.181 1.00 13.70 754 ASN A CA 1
ATOM 6025 C C . ASN A 1 735 ? 83.484 64.325 61.261 1.00 13.23 754 ASN A C 1
ATOM 6026 O O . ASN A 1 735 ? 83.082 64.876 62.289 1.00 14.81 754 ASN A O 1
ATOM 6031 N N . THR A 1 736 ? 82.764 64.246 60.143 1.00 13.06 755 THR A N 1
ATOM 6032 C CA . THR A 1 736 ? 81.425 64.793 60.061 1.00 12.37 755 THR A CA 1
ATOM 6033 C C . THR A 1 736 ? 80.494 64.031 61.035 1.00 12.90 755 THR A C 1
ATOM 6034 O O . THR A 1 736 ? 79.791 64.630 61.871 1.00 14.41 755 THR A O 1
ATOM 6038 N N . ALA A 1 737 ? 80.520 62.714 60.932 1.00 12.05 756 ALA A N 1
ATOM 6039 C CA . ALA A 1 737 ? 79.722 61.868 61.831 1.00 12.62 756 ALA A CA 1
ATOM 6040 C C . ALA A 1 737 ? 80.146 61.965 63.290 1.00 12.64 756 ALA A C 1
ATOM 6041 O O . ALA A 1 737 ? 79.294 61.841 64.195 1.00 12.61 756 ALA A O 1
ATOM 6043 N N . TYR A 1 738 ? 81.433 62.186 63.563 1.00 12.31 757 TYR A N 1
ATOM 6044 C CA . TYR A 1 738 ? 81.926 62.184 64.930 1.00 11.92 757 TYR A CA 1
ATOM 6045 C C . TYR A 1 738 ? 81.222 63.230 65.789 1.00 12.18 757 TYR A C 1
ATOM 6046 O O . TYR A 1 738 ? 80.961 62.998 66.950 1.00 13.51 757 TYR A O 1
ATOM 6055 N N . GLY A 1 739 ? 80.953 64.401 65.243 1.00 12.85 758 GLY A N 1
ATOM 6056 C CA . GLY A 1 739 ? 80.256 65.439 65.999 1.00 14.03 758 GLY A CA 1
ATOM 6057 C C . GLY A 1 739 ? 78.874 65.015 66.486 1.00 12.62 758 GLY A C 1
ATOM 6058 O O . GLY A 1 739 ? 78.422 65.413 67.542 1.00 14.04 758 GLY A O 1
ATOM 6059 N N . VAL A 1 740 ? 78.174 64.235 65.650 1.00 12.59 759 VAL A N 1
ATOM 6060 C CA . VAL A 1 740 ? 76.872 63.711 66.071 1.00 12.56 759 VAL A CA 1
ATOM 6061 C C . VAL A 1 740 ? 77.055 62.695 67.203 1.00 11.88 759 VAL A C 1
ATOM 6062 O O . VAL A 1 740 ? 76.337 62.720 68.209 1.00 12.24 759 VAL A O 1
ATOM 6066 N N . TYR A 1 741 ? 78.005 61.781 67.047 1.00 11.87 760 TYR A N 1
ATOM 6067 C CA . TYR A 1 741 ? 78.356 60.871 68.138 1.00 11.62 760 TYR A CA 1
ATOM 6068 C C . TYR A 1 741 ? 78.699 61.617 69.402 1.00 11.97 760 TYR A C 1
ATOM 6069 O O . TYR A 1 741 ? 78.207 61.278 70.495 1.00 12.60 760 TYR A O 1
ATOM 6078 N N . LYS A 1 742 ? 79.527 62.653 69.302 1.00 12.20 761 LYS A N 1
ATOM 6079 C CA . LYS A 1 742 ? 80.041 63.342 70.483 1.00 12.88 761 LYS A CA 1
ATOM 6080 C C . LYS A 1 742 ? 78.875 63.978 71.244 1.00 12.39 761 LYS A C 1
ATOM 6081 O O . LYS A 1 742 ? 78.759 63.865 72.448 1.00 13.26 761 LYS A O 1
ATOM 6087 N N . MET A 1 743 ? 78.049 64.710 70.487 1.00 12.58 762 MET A N 1
ATOM 6088 C CA . MET A 1 743 ? 76.889 65.393 71.064 1.00 12.92 762 MET A CA 1
ATOM 6089 C C . MET A 1 743 ? 75.950 64.410 71.727 1.00 12.51 762 MET A C 1
ATOM 6090 O O . MET A 1 743 ? 75.343 64.732 72.783 1.00 13.52 762 MET A O 1
ATOM 6095 N N . THR A 1 744 ? 75.784 63.227 71.141 1.00 12.05 763 THR A N 1
ATOM 6096 C CA . THR A 1 744 ? 74.822 62.260 71.632 1.00 12.05 763 THR A CA 1
ATOM 6097 C C . THR A 1 744 ? 75.332 61.525 72.902 1.00 12.05 763 THR A C 1
ATOM 6098 O O . THR A 1 744 ? 74.603 61.373 73.886 1.00 13.95 763 THR A O 1
ATOM 6102 N N . TYR A 1 745 ? 76.577 61.080 72.828 1.00 11.97 764 TYR A N 1
ATOM 6103 C CA . TYR A 1 745 ? 77.113 60.097 73.767 1.00 11.98 764 TYR A CA 1
ATOM 6104 C C . TYR A 1 745 ? 78.211 60.530 74.704 1.00 12.46 764 TYR A C 1
ATOM 6105 O O . TYR A 1 745 ? 78.431 59.922 75.743 1.00 13.87 764 TYR A O 1
ATOM 6114 N N . ASP A 1 746 ? 78.996 61.529 74.297 1.00 13.62 765 ASP A N 1
ATOM 6115 C CA . ASP A 1 746 ? 80.216 61.844 75.049 1.00 13.76 765 ASP A CA 1
ATOM 6116 C C . ASP A 1 746 ? 79.958 62.735 76.245 1.00 14.06 765 ASP A C 1
ATOM 6117 O O . ASP A 1 746 ? 78.993 63.499 76.300 1.00 15.03 765 ASP A O 1
ATOM 6122 N N A LYS A 1 747 ? 80.912 62.668 77.163 0.50 15.66 766 LYS A N 1
ATOM 6123 N N B LYS A 1 747 ? 80.857 62.711 77.215 0.50 15.82 766 LYS A N 1
ATOM 6124 C CA A LYS A 1 747 ? 80.956 63.527 78.332 0.50 16.99 766 LYS A CA 1
ATOM 6125 C CA B LYS A 1 747 ? 80.722 63.624 78.355 0.50 16.60 766 LYS A CA 1
ATOM 6126 C C A LYS A 1 747 ? 80.866 65.034 78.016 0.50 16.34 766 LYS A C 1
ATOM 6127 C C B LYS A 1 747 ? 80.653 65.091 77.925 0.50 15.78 766 LYS A C 1
ATOM 6128 O O A LYS A 1 747 ? 80.382 65.802 78.851 0.50 20.19 766 LYS A O 1
ATOM 6129 O O B LYS A 1 747 ? 79.936 65.892 78.553 0.50 20.04 766 LYS A O 1
ATOM 6140 N N . SER A 1 748 ? 81.343 65.438 76.831 1.00 17.05 767 SER A N 1
ATOM 6141 C CA . SER A 1 748 ? 81.352 66.809 76.372 1.00 18.66 767 SER A CA 1
ATOM 6142 C C . SER A 1 748 ? 80.113 67.190 75.576 1.00 17.06 767 SER A C 1
ATOM 6143 O O . SER A 1 748 ? 79.998 68.328 75.161 1.00 19.95 767 SER A O 1
ATOM 6146 N N . GLY A 1 749 ? 79.220 66.224 75.333 1.00 14.42 768 GLY A N 1
ATOM 6147 C CA . GLY A 1 749 ? 77.981 66.444 74.601 1.00 14.08 768 GLY A CA 1
ATOM 6148 C C . GLY A 1 749 ? 76.838 66.911 75.465 1.00 14.28 768 GLY A C 1
ATOM 6149 O O . GLY A 1 749 ? 77.032 67.535 76.499 1.00 16.41 768 GLY A O 1
ATOM 6150 N N . LYS A 1 750 ? 75.611 66.636 75.015 1.00 13.35 769 LYS A N 1
ATOM 6151 C CA . LYS A 1 750 ? 74.424 67.186 75.610 1.00 13.74 769 LYS A CA 1
ATOM 6152 C C . LYS A 1 750 ? 73.492 66.145 76.212 1.00 12.30 769 LYS A C 1
ATOM 6153 O O . LYS A 1 750 ? 72.406 66.495 76.671 1.00 14.10 769 LYS A O 1
ATOM 6159 N N . GLY A 1 751 ? 73.931 64.894 76.306 1.00 12.55 770 GLY A N 1
ATOM 6160 C CA . GLY A 1 751 ? 73.161 63.929 77.065 1.00 12.44 770 GLY A CA 1
ATOM 6161 C C . GLY A 1 751 ? 71.950 63.354 76.366 1.00 12.13 770 GLY A C 1
ATOM 6162 O O . GLY A 1 751 ? 70.880 63.221 76.974 1.00 13.20 770 GLY A O 1
ATOM 6163 N N . TYR A 1 752 ? 72.136 62.957 75.096 1.00 11.98 771 TYR A N 1
ATOM 6164 C CA . TYR A 1 752 ? 71.005 62.483 74.262 1.00 11.14 771 TYR A CA 1
ATOM 6165 C C . TYR A 1 752 ? 71.015 61.001 73.990 1.00 10.65 771 TYR A C 1
ATOM 6166 O O . TYR A 1 752 ? 70.247 60.522 73.132 1.00 11.83 771 TYR A O 1
ATOM 6175 N N . TRP A 1 753 ? 71.856 60.246 74.694 1.00 10.96 772 TRP A N 1
ATOM 6176 C CA . TRP A 1 753 ? 71.889 58.808 74.564 1.00 11.20 772 TRP A CA 1
ATOM 6177 C C . TRP A 1 753 ? 70.531 58.162 74.707 1.00 11.24 772 TRP A C 1
ATOM 6178 O O . TRP A 1 753 ? 69.773 58.462 75.640 1.00 11.69 772 TRP A O 1
ATOM 6189 N N . PHE A 1 754 ? 70.172 57.260 73.797 1.00 10.62 773 PHE A N 1
ATOM 6190 C CA . PHE A 1 754 ? 68.900 56.585 73.782 1.00 10.27 773 PHE A CA 1
ATOM 6191 C C . PHE A 1 754 ? 67.719 57.518 73.627 1.00 10.18 773 PHE A C 1
ATOM 6192 O O . PHE A 1 754 ? 66.592 57.165 73.973 1.00 10.79 773 PHE A O 1
ATOM 6200 N N . ARG A 1 755 ? 67.975 58.701 73.045 1.00 10.31 774 ARG A N 1
ATOM 6201 C CA . ARG A 1 755 ? 66.898 59.608 72.678 1.00 10.44 774 ARG A CA 1
ATOM 6202 C C . ARG A 1 755 ? 67.365 60.596 71.616 1.00 10.35 774 ARG A C 1
ATOM 6203 O O . ARG A 1 755 ? 67.028 61.757 71.622 1.00 11.68 774 ARG A O 1
ATOM 6211 N N . THR A 1 756 ? 68.153 60.104 70.639 1.00 10.13 775 THR A N 1
ATOM 6212 C CA . THR A 1 756 ? 68.786 60.988 69.683 1.00 10.79 775 THR A CA 1
ATOM 6213 C C . THR A 1 756 ? 67.737 61.868 69.016 1.00 10.47 775 THR A C 1
ATOM 6214 O O . THR A 1 756 ? 66.707 61.338 68.558 1.00 11.43 775 THR A O 1
ATOM 6218 N N . PRO A 1 757 ? 67.945 63.166 68.989 1.00 10.69 776 PRO A N 1
ATOM 6219 C CA . PRO A 1 757 ? 66.919 64.060 68.493 1.00 11.11 776 PRO A CA 1
ATOM 6220 C C . PRO A 1 757 ? 67.019 64.265 66.969 1.00 11.37 776 PRO A C 1
ATOM 6221 O O . PRO A 1 757 ? 68.011 63.975 66.353 1.00 11.73 776 PRO A O 1
ATOM 6225 N N . GLU A 1 758 ? 65.963 64.835 66.412 1.00 11.16 777 GLU A N 1
ATOM 6226 C CA . GLU A 1 758 ? 66.025 65.345 65.023 1.00 11.46 777 GLU A CA 1
ATOM 6227 C C . GLU A 1 758 ? 67.204 66.309 64.921 1.00 11.18 777 GLU A C 1
ATOM 6228 O O . GLU A 1 758 ? 68.025 66.167 64.002 1.00 12.80 777 GLU A O 1
ATOM 6234 N N . ALA A 1 759 ? 67.229 67.325 65.790 1.00 12.02 778 ALA A N 1
ATOM 6235 C CA . ALA A 1 759 ? 68.040 68.504 65.529 1.00 12.44 778 ALA A CA 1
ATOM 6236 C C . ALA A 1 759 ? 68.628 69.101 66.765 1.00 13.02 778 ALA A C 1
ATOM 6237 O O . ALA A 1 759 ? 68.019 69.003 67.869 1.00 13.69 778 ALA A O 1
ATOM 6239 N N . TRP A 1 760 ? 69.714 69.838 66.599 1.00 12.96 779 TRP A N 1
ATOM 6240 C CA . TRP A 1 760 ? 70.177 70.771 67.622 1.00 13.37 779 TRP A CA 1
ATOM 6241 C C . TRP A 1 760 ? 70.663 72.044 66.957 1.00 13.32 779 TRP A C 1
ATOM 6242 O O . TRP A 1 760 ? 71.009 72.064 65.787 1.00 13.87 779 TRP A O 1
ATOM 6253 N N . THR A 1 761 ? 70.649 73.113 67.731 1.00 14.73 780 THR A N 1
ATOM 6254 C CA . THR A 1 761 ? 71.237 74.378 67.356 1.00 16.12 780 THR A CA 1
ATOM 6255 C C . THR A 1 761 ? 72.676 74.516 67.904 1.00 16.63 780 THR A C 1
ATOM 6256 O O . THR A 1 761 ? 73.170 73.617 68.552 1.00 16.05 780 THR A O 1
ATOM 6260 N N A LYS A 1 762 ? 73.363 75.612 67.600 0.50 14.21 781 LYS A N 1
ATOM 6261 N N B LYS A 1 762 ? 73.319 75.631 67.562 0.50 18.83 781 LYS A N 1
ATOM 6262 C CA A LYS A 1 762 ? 74.788 75.746 67.976 0.50 13.75 781 LYS A CA 1
ATOM 6263 C CA B LYS A 1 762 ? 74.707 75.936 67.953 0.50 19.32 781 LYS A CA 1
ATOM 6264 C C A LYS A 1 762 ? 75.028 75.732 69.495 0.50 15.27 781 LYS A C 1
ATOM 6265 C C B LYS A 1 762 ? 74.991 75.741 69.450 0.50 18.79 781 LYS A C 1
ATOM 6266 O O A LYS A 1 762 ? 76.118 75.376 69.959 0.50 18.50 781 LYS A O 1
ATOM 6267 O O B LYS A 1 762 ? 76.060 75.264 69.852 0.50 19.74 781 LYS A O 1
ATOM 6278 N N . ASP A 1 763 ? 74.019 76.117 70.267 1.00 16.90 782 ASP A N 1
ATOM 6279 C CA . ASP A 1 763 ? 74.092 75.994 71.720 1.00 16.52 782 ASP A CA 1
ATOM 6280 C C . ASP A 1 763 ? 73.910 74.582 72.241 1.00 16.78 782 ASP A C 1
ATOM 6281 O O . ASP A 1 763 ? 73.997 74.350 73.447 1.00 19.70 782 ASP A O 1
ATOM 6286 N N . GLY A 1 764 ? 73.612 73.649 71.317 1.00 16.18 783 GLY A N 1
ATOM 6287 C CA . GLY A 1 764 ? 73.475 72.260 71.688 1.00 15.83 783 GLY A CA 1
ATOM 6288 C C . GLY A 1 764 ? 72.082 71.823 72.172 1.00 14.55 783 GLY A C 1
ATOM 6289 O O . GLY A 1 764 ? 71.854 70.637 72.353 1.00 14.95 783 GLY A O 1
ATOM 6290 N N . ASN A 1 765 ? 71.170 72.768 72.345 1.00 14.73 784 ASN A N 1
ATOM 6291 C CA . ASN A 1 765 ? 69.806 72.455 72.703 1.00 14.59 784 ASN A CA 1
ATOM 6292 C C . ASN A 1 765 ? 69.083 71.863 71.507 1.00 13.95 784 ASN A C 1
ATOM 6293 O O . ASN A 1 765 ? 69.475 72.033 70.366 1.00 15.17 784 ASN A O 1
ATOM 6298 N N . TYR A 1 766 ? 68.026 71.094 71.785 1.00 14.48 785 TYR A N 1
ATOM 6299 C CA . TYR A 1 766 ? 67.504 70.142 70.775 1.00 13.67 785 TYR A CA 1
ATOM 6300 C C . TYR A 1 766 ? 66.065 70.396 70.362 1.00 13.16 785 TYR A C 1
ATOM 6301 O O . TYR A 1 766 ? 65.319 71.099 71.060 1.00 14.80 785 TYR A O 1
ATOM 6310 N N . ARG A 1 767 ? 65.674 69.730 69.283 1.00 12.68 786 ARG A N 1
ATOM 6311 C CA . ARG A 1 767 ? 64.281 69.599 68.905 1.00 12.66 786 ARG A CA 1
ATOM 6312 C C . ARG A 1 767 ? 63.964 68.144 68.572 1.00 12.74 786 ARG A C 1
ATOM 6313 O O . ARG A 1 767 ? 64.671 67.547 67.759 1.00 13.15 786 ARG A O 1
ATOM 6321 N N . ALA A 1 768 ? 62.910 67.609 69.216 1.00 12.27 787 ALA A N 1
ATOM 6322 C CA . ALA A 1 768 ? 62.316 66.290 68.951 1.00 12.14 787 ALA A CA 1
ATOM 6323 C C . ALA A 1 768 ? 63.243 65.148 69.253 1.00 11.73 787 ALA A C 1
ATOM 6324 O O . ALA A 1 768 ? 63.823 64.509 68.385 1.00 12.35 787 ALA A O 1
ATOM 6326 N N . SER A 1 769 ? 63.381 64.882 70.558 1.00 11.99 788 SER A N 1
ATOM 6327 C CA . SER A 1 769 ? 64.123 63.699 71.039 1.00 11.01 788 SER A CA 1
ATOM 6328 C C . SER A 1 769 ? 63.429 62.397 70.573 1.00 11.23 788 SER A C 1
ATOM 6329 O O . SER A 1 769 ? 62.252 62.419 70.222 1.00 13.51 788 SER A O 1
ATOM 6332 N N . MET A 1 770 ? 64.161 61.294 70.564 1.00 10.55 789 MET A N 1
ATOM 6333 C CA . MET A 1 770 ? 63.661 59.982 70.201 1.00 10.81 789 MET A CA 1
ATOM 6334 C C . MET A 1 770 ? 63.140 59.996 68.755 1.00 10.97 789 MET A C 1
ATOM 6335 O O . MET A 1 770 ? 61.973 59.848 68.496 1.00 11.11 789 MET A O 1
ATOM 6340 N N . TYR A 1 771 ? 64.075 60.216 67.816 1.00 10.94 790 TYR A N 1
ATOM 6341 C CA . TYR A 1 771 ? 63.752 60.543 66.411 1.00 10.05 790 TYR A CA 1
ATOM 6342 C C . TYR A 1 771 ? 64.218 59.430 65.459 1.00 10.15 790 TYR A C 1
ATOM 6343 O O . TYR A 1 771 ? 65.263 58.900 65.598 1.00 10.99 790 TYR A O 1
ATOM 6352 N N . MET A 1 772 ? 63.408 59.224 64.402 1.00 10.25 791 MET A N 1
ATOM 6353 C CA . MET A 1 772 ? 63.713 58.172 63.426 1.00 10.31 791 MET A CA 1
ATOM 6354 C C . MET A 1 772 ? 64.891 58.470 62.492 1.00 10.05 791 MET A C 1
ATOM 6355 O O . MET A 1 772 ? 65.620 57.563 62.142 1.00 11.08 791 MET A O 1
ATOM 6360 N N . ARG A 1 773 ? 65.021 59.737 62.116 1.00 10.05 792 ARG A N 1
ATOM 6361 C CA . ARG A 1 773 ? 65.996 60.106 61.037 1.00 10.73 792 ARG A CA 1
ATOM 6362 C C . ARG A 1 773 ? 67.431 59.642 61.313 1.00 10.79 792 ARG A C 1
ATOM 6363 O O . ARG A 1 773 ? 68.061 59.148 60.364 1.00 11.35 792 ARG A O 1
ATOM 6371 N N . PRO A 1 774 ? 67.987 59.759 62.538 1.00 10.65 793 PRO A N 1
ATOM 6372 C CA . PRO A 1 774 ? 69.387 59.317 62.756 1.00 10.34 793 PRO A CA 1
ATOM 6373 C C . PRO A 1 774 ? 69.678 57.845 62.623 1.00 11.01 793 PRO A C 1
ATOM 6374 O O . PRO A 1 774 ? 70.827 57.483 62.625 1.00 11.63 793 PRO A O 1
ATOM 6378 N N . LEU A 1 775 ? 68.670 56.998 62.435 1.00 10.94 794 LEU A N 1
ATOM 6379 C CA . LEU A 1 775 ? 68.908 55.626 62.019 1.00 11.18 794 LEU A CA 1
ATOM 6380 C C . LEU A 1 775 ? 69.649 55.553 60.656 1.00 11.20 794 LEU A C 1
ATOM 6381 O O . LEU A 1 775 ? 70.159 54.510 60.305 1.00 11.99 794 LEU A O 1
ATOM 6386 N N . SER A 1 776 ? 69.695 56.691 59.957 1.00 10.62 795 SER A N 1
ATOM 6387 C CA . SER A 1 776 ? 70.492 56.806 58.742 1.00 10.86 795 SER A CA 1
ATOM 6388 C C . SER A 1 776 ? 71.945 56.522 58.932 1.00 11.18 795 SER A C 1
ATOM 6389 O O . SER A 1 776 ? 72.662 56.313 57.942 1.00 12.49 795 SER A O 1
ATOM 6392 N N . ILE A 1 777 ? 72.467 56.464 60.159 1.00 11.12 796 ILE A N 1
ATOM 6393 C CA . ILE A 1 777 ? 73.857 56.058 60.347 1.00 11.11 796 ILE A CA 1
ATOM 6394 C C . ILE A 1 777 ? 74.136 54.722 59.645 1.00 11.20 796 ILE A C 1
ATOM 6395 O O . ILE A 1 777 ? 75.255 54.480 59.181 1.00 12.24 796 ILE A O 1
ATOM 6400 N N . TRP A 1 778 ? 73.149 53.846 59.564 1.00 10.96 797 TRP A N 1
ATOM 6401 C CA . TRP A 1 778 ? 73.358 52.560 58.919 1.00 11.91 797 TRP A CA 1
ATOM 6402 C C . TRP A 1 778 ? 73.658 52.662 57.396 1.00 12.14 797 TRP A C 1
ATOM 6403 O O . TRP A 1 778 ? 74.260 51.752 56.852 1.00 13.67 797 TRP A O 1
ATOM 6414 N N . SER A 1 779 ? 73.337 53.813 56.774 1.00 11.22 798 SER A N 1
ATOM 6415 C CA . SER A 1 779 ? 73.806 54.038 55.402 1.00 11.95 798 SER A CA 1
ATOM 6416 C C . SER A 1 779 ? 75.312 54.081 55.324 1.00 12.94 798 SER A C 1
ATOM 6417 O O . SER A 1 779 ? 75.845 53.860 54.221 1.00 14.67 798 SER A O 1
ATOM 6420 N N . MET A 1 780 ? 76.031 54.272 56.424 1.00 13.38 799 MET A N 1
ATOM 6421 C CA . MET A 1 780 ? 77.484 54.204 56.374 1.00 14.06 799 MET A CA 1
ATOM 6422 C C . MET A 1 780 ? 77.994 52.777 56.275 1.00 14.66 799 MET A C 1
ATOM 6423 O O . MET A 1 780 ? 79.186 52.597 55.971 1.00 18.08 799 MET A O 1
ATOM 6428 N N . GLU A 1 781 ? 77.140 51.771 56.463 1.00 15.56 800 GLU A N 1
ATOM 6429 C CA . GLU A 1 781 ? 77.525 50.333 56.298 1.00 16.58 800 GLU A CA 1
ATOM 6430 C C . GLU A 1 781 ? 77.152 49.700 54.947 1.00 17.67 800 GLU A C 1
ATOM 6431 O O . GLU A 1 781 ? 77.317 48.516 54.730 1.00 21.91 800 GLU A O 1
ATOM 6437 N N . VAL A 1 782 ? 76.623 50.485 54.050 1.00 18.74 801 VAL A N 1
ATOM 6438 C CA . VAL A 1 782 ? 76.318 50.006 52.689 1.00 20.48 801 VAL A CA 1
ATOM 6439 C C . VAL A 1 782 ? 77.582 49.549 51.944 1.00 27.45 801 VAL A C 1
ATOM 6440 O O . VAL A 1 782 ? 78.580 50.254 52.058 1.00 29.31 801 VAL A O 1
#